Protein 3WMR (pdb70)

InterPro domains:
  IPR000073 Alpha/beta hydrolase fold-1 [PF00561] (31-284)
  IPR002410 Peptidase S33 [PR00793] (33-41)
  IPR002410 Peptidase S33 [PR00793] (60-71)
  IPR002410 Peptidase S33 [PR00793] (106-120)
  IPR005945 Proline-specific peptidase [PIRSF005539] (6-297)
  IPR005945 Proline-specific peptidase [TIGR01250] (9-295)
  IPR029058 Alpha/Beta hydrolase fold [G3DSA:3.40.50.1820] (4-298)
  IPR029058 Alpha/Beta hydrolase fold [SSF53474] (11-295)

Nearest PDB structures (foldseek):
  3wmr-assembly3_C  TM=1.002E+00  e=1.047E-63  Streptomyces halstedii
  7a6g-assembly1_A  TM=9.902E-01  e=7.491E-45  Pseudomonas syringae pv. tomato
  3nwo-assembly1_A  TM=9.352E-01  e=2.541E-40  Mycolicibacterium smegmatis MC2 155
  7pw1-assembly1_A  TM=6.176E-01  e=5.996E-13  synthetic construct
  4brz-assembly1_B  TM=6.156E-01  e=3.042E-12  Paracoccaceae

Solvent-accessible surface area: 34254 Å² total; per-residue (Å²): 131,47,77,47,122,25,50,12,59,26,71,158,37,105,0,45,31,22,5,7,29,98,32,140,70,76,50,8,5,0,0,2,0,1,2,10,2,4,7,0,16,25,13,0,32,35,2,25,42,0,39,149,36,39,0,1,0,0,0,0,4,3,2,1,1,14,41,5,42,75,14,92,179,81,40,121,137,43,4,53,25,94,26,0,9,62,0,0,62,29,0,4,92,89,25,51,5,37,69,52,4,0,0,0,0,1,14,7,0,0,2,0,0,0,14,8,2,12,135,128,41,114,7,11,27,0,0,0,0,0,0,0,5,0,2,16,105,40,8,43,125,20,2,62,116,10,43,66,115,6,54,105,100,18,58,106,26,0,116,136,27,22,83,68,212,53,29,136,46,128,108,3,68,108,6,9,44,28,0,6,51,89,19,4,0,101,67,77,120,51,26,154,30,19,33,22,9,52,98,64,28,157,110,16,57,21,0,12,65,24,1,9,0,54,4,25,2,32,0,93,11,66,15,108,91,52,39,4,54,144,28,0,63,64,0,92,14,8,0,2,0,0,0,0,112,61,3,0,0,6,56,42,0,0,115,14,0,57,95,63,5,34,10,21,23,87,57,31,4,90,105,0,0,9,1,0,4,26,25,28,78,137,117,5,34,95,7,0,30,102,2,0,73,26,1,28,137,66,76,46,139,20,55,12,69,25,76,158,31,123,0,26,32,23,6,9,33,89,33,138,65,63,61,1,5,0,0,2,0,1,2,13,0,4,7,0,16,24,12,0,35,34,2,23,34,1,33,147,31,35,1,1,0,0,0,1,3,3,1,0,2,13,45,5,40,75,15,89,132,66,42,112,130,47,4,51,25,98,28,1,18,62,0,0,63,32,0,4,99,89,24,49,4,36,68,42,3,0,0,0,0,1,12,9,0,0,2,0,0,0,19,10,2,13,155,122,43,114,6,10,37,0,0,0,0,0,0,0,4,0,2,14,107,40,6,42,125,18,2,63,47,7,44,57,17,5,48,99,100,20,58,127,31,0,112,112,11,26,82,63,218,54,33,150,50,129,89,3,65,96,8,9,66,18,0,6,48,64,15,4,0,93,73,77,126,52,23,165,29,16,36,22,9,48,98,57,28,155,100,16,56,19,1,12,65,30,1,9,0,53,3,25,3,37,0,97,11,66,14,105,91,51,36,1,55,124,20,0,64,64,1,112,24,32,3,0,0,0,0,0,24,28,3,0,0,4,5,32,0,0,72,13,0,55,89,71,5,94,29,44,57,78,41,31,6,81,106,0,0,9,1,0,4,31,19,21,68,104,109,6,43,90,4,0,30,72,4,0,57,14,22,50,151,45,78,42,141,25,48,14,60,26,76,157,33,108,0,32,31,27,4,10,30,94,28,132,69,63,68,3,8,0,0,2,0,1,1,9,1,3,7,0,15,23,12,0,34,34,2,36,36,0,38,148,30,37,0,2,0,0,0,1,4,2,1,0,1,16,40,5,41,71,12,90,123,61,48,116,138,54,4,52,25,102,24,1,17,61,0,0,39,29,0,4,100,90,21,50,6,40,69,48,3,0,0,0,0,2,14,7,0,0,2,0,0,0,26,2,2,14,145,126,38,115,8,12,86,0,0,0,0,0,0,1,5,0,1,14,110,37,10,60,124,20,3,61,115,10,40,66,54,5,55,104,98,22,58,100,26,0,118,129,26,21,86,68,209,50,32,128,46,130,109,3,64,122,7,10,44,26,0,7,48,75,19,4,0,84,65,81,116,40,25,156,27,17,36,24,8,46,94,61,28,149,111,16,55,21,1,8,64,31,1,8,0,51,3,23,2,34,3,88,7,60,15,112,85,53,39,4,55,143,26,0,62,69,2,112,23,46,2,0,0,0,0,2,42,18,5,0,0,5,60,43,0,0,116,14,0,57,90,67,5,99,72,46,72,81,37,44,5,72,98,0,0,8,1,0,4,25,24,25,63,125,122,5,41,89,4,0,30,81,4,0,65,82,22,89

Radius of gyration: 31.66 Å; Cα contacts (8 Å, |Δi|>4): 1907; chains: 3; bounding box: 51×86×92 Å

CATH classification: 3.40.50.1820

Structure (mmCIF, N/CA/C/O backbone):
data_3WMR
#
_entry.id   3WMR
#
_cell.length_a   52.870
_cell.length_b   72.620
_cell.length_c   75.450
_cell.angle_alpha   114.02
_cell.angle_beta   98.39
_cell.angle_gamma   98.50
#
_symmetry.space_group_name_H-M   'P 1'
#
loop_
_entity.id
_entity.type
_entity.pdbx_description
1 polymer 'Proline iminopeptidase'
2 non-polymer GLYCEROL
3 non-polymer 1-ETHOXY-2-(2-ETHOXYETHOXY)ETHANE
4 water water
#
loop_
_atom_site.group_PDB
_atom_site.id
_atom_site.type_symbol
_atom_site.label_atom_id
_atom_site.label_alt_id
_atom_site.label_comp_id
_atom_site.label_asym_id
_atom_site.label_entity_id
_atom_site.label_seq_id
_atom_site.pdbx_PDB_ins_code
_atom_site.Cartn_x
_atom_site.Cartn_y
_atom_site.Cartn_z
_atom_site.occupancy
_atom_site.B_iso_or_equiv
_atom_site.auth_seq_id
_atom_site.auth_comp_id
_atom_site.auth_asym_id
_atom_site.auth_atom_id
_atom_site.pdbx_PDB_model_num
ATOM 1 N N . PRO A 1 20 ? -31.923 42.636 -33.077 1.00 56.76 4 PRO A N 1
ATOM 2 C CA . PRO A 1 20 ? -32.188 43.042 -34.465 1.00 56.03 4 PRO A CA 1
ATOM 3 C C . PRO A 1 20 ? -31.077 43.957 -35.031 1.00 53.19 4 PRO A C 1
ATOM 4 O O . PRO A 1 20 ? -31.161 45.172 -34.886 1.00 51.34 4 PRO A O 1
ATOM 8 N N . PRO A 1 21 ? -30.052 43.374 -35.690 1.00 51.68 5 PRO A N 1
ATOM 9 C CA . PRO A 1 21 ? -28.771 44.040 -36.012 1.00 49.59 5 PRO A CA 1
ATOM 10 C C . PRO A 1 21 ? -28.715 44.985 -37.222 1.00 49.91 5 PRO A C 1
ATOM 11 O O . PRO A 1 21 ? -29.285 44.696 -38.270 1.00 52.13 5 PRO A O 1
ATOM 15 N N . SER A 1 22 ? -27.978 46.084 -37.079 1.00 47.74 6 SER A N 1
ATOM 16 C CA . SER A 1 22 ? -27.824 47.053 -38.152 1.00 47.61 6 SER A CA 1
ATOM 17 C C . SER A 1 22 ? -26.746 46.615 -39.145 1.00 47.88 6 SER A C 1
ATOM 18 O O . SER A 1 22 ? -26.673 47.149 -40.247 1.00 50.33 6 SER A O 1
ATOM 21 N N . ALA A 1 23 ? -25.915 45.653 -38.750 1.00 46.00 7 ALA A N 1
ATOM 22 C CA . ALA A 1 23 ? -24.890 45.087 -39.628 1.00 45.17 7 ALA A CA 1
ATOM 23 C C . ALA A 1 23 ? -24.330 43.787 -39.039 1.00 44.93 7 ALA A C 1
ATOM 24 O O . ALA A 1 23 ? -24.297 43.614 -37.820 1.00 40.85 7 ALA A O 1
ATOM 26 N N . LYS A 1 24 ? -23.913 42.870 -39.911 1.00 46.43 8 LYS A N 1
ATOM 27 C CA . LYS A 1 24 ? -23.279 41.623 -39.486 1.00 46.91 8 LYS A CA 1
ATOM 28 C C . LYS A 1 24 ? -22.446 41.027 -40.610 1.00 48.03 8 LYS A C 1
ATOM 29 O O . LYS A 1 24 ? -22.666 41.321 -41.779 1.00 51.03 8 LYS A O 1
ATOM 35 N N . GLY A 1 25 ? -21.502 40.170 -40.251 1.00 46.69 9 GLY A N 1
ATOM 36 C CA . GLY A 1 25 ? -20.616 39.555 -41.227 1.00 46.00 9 GLY A CA 1
ATOM 37 C C . GLY A 1 25 ? -19.358 39.077 -40.551 1.00 44.70 9 GLY A C 1
ATOM 38 O O . GLY A 1 25 ? -19.368 38.784 -39.352 1.00 42.90 9 GLY A O 1
ATOM 39 N N . THR A 1 26 ? -18.277 38.984 -41.318 1.00 44.45 10 THR A N 1
ATOM 40 C CA . THR A 1 26 ? -16.974 38.656 -40.758 1.00 43.92 10 THR A CA 1
ATOM 41 C C . THR A 1 26 ? -15.943 39.684 -41.170 1.00 43.91 10 THR A C 1
ATOM 42 O O . THR A 1 26 ? -16.144 40.438 -42.116 1.00 45.92 10 THR A O 1
ATOM 46 N N . VAL A 1 27 ? -14.836 39.703 -40.445 1.00 42.80 11 VAL A N 1
ATOM 47 C CA . VAL A 1 27 ? -13.674 40.481 -40.833 1.00 43.44 11 VAL A CA 1
ATOM 48 C C . VAL A 1 27 ? -12.490 39.517 -40.899 1.00 43.99 11 VAL A C 1
ATOM 49 O O . VAL A 1 27 ? -12.466 38.522 -40.172 1.00 44.97 11 VAL A O 1
ATOM 53 N N . PRO A 1 28 ? -11.519 39.781 -41.793 1.00 45.26 12 PRO A N 1
ATOM 54 C CA . PRO A 1 28 ? -10.360 38.890 -41.827 1.00 45.19 12 PRO A CA 1
ATOM 55 C C . PRO A 1 28 ? -9.501 39.095 -40.584 1.00 44.04 12 PRO A C 1
ATOM 56 O O . PRO A 1 28 ? -9.286 40.227 -40.157 1.00 42.75 12 PRO A O 1
ATOM 60 N N . PHE A 1 29 ? -9.072 37.992 -39.989 1.00 44.95 13 PHE A N 1
ATOM 61 C CA . PHE A 1 29 ? -8.123 38.002 -38.897 1.00 43.83 13 PHE A CA 1
ATOM 62 C C . PHE A 1 29 ? -6.991 37.114 -39.375 1.00 45.03 13 PHE A C 1
ATOM 63 O O . PHE A 1 29 ? -7.048 35.885 -39.246 1.00 44.97 13 PHE A O 1
ATOM 71 N N . GLY A 1 30 ? -5.982 37.751 -39.958 1.00 46.98 14 GLY A N 1
ATOM 72 C CA . GLY A 1 30 ? -4.935 37.049 -40.677 1.00 49.33 14 GLY A CA 1
ATOM 73 C C . GLY A 1 30 ? -5.547 36.015 -41.605 1.00 51.86 14 GLY A C 1
ATOM 74 O O . GLY A 1 30 ? -6.383 36.334 -42.453 1.00 52.07 14 GLY A O 1
ATOM 75 N N . GLN A 1 31 ? -5.153 34.766 -41.394 1.00 54.91 15 GLN A N 1
ATOM 76 C CA . GLN A 1 31 ? -5.586 33.635 -42.202 1.00 57.31 15 GLN A CA 1
ATOM 77 C C . GLN A 1 31 ? -7.058 33.232 -41.974 1.00 54.92 15 GLN A C 1
ATOM 78 O O . GLN A 1 31 ? -7.626 32.504 -42.785 1.00 54.01 15 GLN A O 1
ATOM 84 N N . TYR A 1 32 ? -7.671 33.699 -40.884 1.00 51.33 16 TYR A N 1
ATOM 85 C CA . TYR A 1 32 ? -9.010 33.230 -40.482 1.00 48.85 16 TYR A CA 1
ATOM 86 C C . TYR A 1 32 ? -10.028 34.363 -40.498 1.00 47.13 16 TYR A C 1
ATOM 87 O O . TYR A 1 32 ? -9.686 35.490 -40.843 1.00 47.59 16 TYR A O 1
ATOM 96 N N . ARG A 1 33 ? -11.271 34.051 -40.127 1.00 45.47 17 ARG A N 1
ATOM 97 C CA . ARG A 1 33 ? -12.371 35.019 -40.088 1.00 44.38 17 ARG A CA 1
ATOM 98 C C . ARG A 1 33 ? -12.930 35.168 -38.664 1.00 42.17 17 ARG A C 1
ATOM 99 O O . ARG A 1 33 ? -13.071 34.174 -37.943 1.00 41.27 17 ARG A O 1
ATOM 107 N N . THR A 1 34 ? -13.267 36.401 -38.281 1.00 40.34 18 THR A N 1
ATOM 108 C CA . THR A 1 34 ? -13.954 36.686 -37.014 1.00 38.89 18 THR A CA 1
ATOM 109 C C . THR A 1 34 ? -15.342 37.223 -37.317 1.00 38.44 18 THR A C 1
ATOM 110 O O . THR A 1 34 ? -15.468 38.222 -38.018 1.00 40.54 18 THR A O 1
ATOM 114 N N . TRP A 1 35 ? -16.371 36.584 -36.766 1.00 37.25 19 TRP A N 1
ATOM 115 C CA . TRP A 1 35 ? -17.763 36.980 -36.989 1.00 35.90 19 TRP A CA 1
ATOM 116 C C . TRP A 1 35 ? -18.236 38.002 -35.965 1.00 36.25 19 TRP A C 1
ATOM 117 O O . TRP A 1 35 ? -17.974 37.860 -34.764 1.00 34.96 19 TRP A O 1
ATOM 128 N N . TYR A 1 36 ? -18.979 39.001 -36.444 1.00 36.25 20 TYR A N 1
ATOM 129 C CA . TYR A 1 36 ? -19.467 40.106 -35.609 1.00 36.51 20 TYR A CA 1
ATOM 130 C C . TYR A 1 36 ? -20.889 40.515 -35.977 1.00 36.69 20 TYR A C 1
ATOM 131 O O . TYR A 1 36 ? -21.436 40.121 -37.009 1.00 38.60 20 TYR A O 1
ATOM 140 N N . ARG A 1 37 ? -21.454 41.367 -35.139 1.00 38.02 21 ARG A N 1
ATOM 141 C CA . ARG A 1 37 ? -22.771 41.948 -35.368 1.00 38.07 21 ARG A CA 1
ATOM 142 C C . ARG A 1 37 ? -22.857 43.294 -34.622 1.00 36.60 21 ARG A C 1
ATOM 143 O O . ARG A 1 37 ? -22.470 43.384 -33.448 1.00 35.55 21 ARG A O 1
ATOM 151 N N . VAL A 1 38 ? -23.358 44.328 -35.297 1.00 34.56 22 VAL A N 1
ATOM 152 C CA . VAL A 1 38 ? -23.599 45.629 -34.673 1.00 33.16 22 VAL A CA 1
ATOM 153 C C . VAL A 1 38 ? -25.095 45.860 -34.524 1.00 34.19 22 VAL A C 1
ATOM 154 O O . VAL A 1 38 ? -25.880 45.590 -35.453 1.00 34.64 22 VAL A O 1
ATOM 158 N N . THR A 1 39 ? -25.495 46.342 -33.353 1.00 33.09 23 THR A N 1
ATOM 159 C CA . THR A 1 39 ? -26.860 46.813 -33.146 1.00 33.95 23 THR A CA 1
ATOM 160 C C . THR A 1 39 ? -26.797 48.313 -32.886 1.00 36.16 23 THR A C 1
ATOM 161 O O . THR A 1 39 ? -25.943 48.779 -32.121 1.00 34.30 23 THR A O 1
ATOM 165 N N . GLY A 1 40 ? -27.680 49.062 -33.547 1.00 38.04 24 GLY A N 1
ATOM 166 C CA . GLY A 1 40 ? -27.656 50.528 -33.511 1.00 39.47 24 GLY A CA 1
ATOM 167 C C . GLY A 1 40 ? -26.665 51.097 -34.513 1.00 40.34 24 GLY A C 1
ATOM 168 O O . GLY A 1 40 ? -26.194 50.391 -35.404 1.00 40.34 24 GLY A O 1
ATOM 169 N N . ASP A 1 41 ? -26.335 52.375 -34.351 1.00 43.24 25 ASP A N 1
ATOM 170 C CA . ASP A 1 41 ? -25.523 53.108 -35.326 1.00 46.85 25 ASP A CA 1
ATOM 171 C C . ASP A 1 41 ? -24.137 53.424 -34.754 1.00 46.53 25 ASP A C 1
ATOM 172 O O . ASP A 1 41 ? -24.028 54.210 -33.822 1.00 46.39 25 ASP A O 1
ATOM 177 N N . LEU A 1 42 ? -23.092 52.822 -35.334 1.00 48.92 26 LEU A N 1
ATOM 178 C CA . LEU A 1 42 ? -21.713 52.899 -34.802 1.00 51.20 26 LEU A CA 1
ATOM 179 C C . LEU A 1 42 ? -21.217 54.316 -34.520 1.00 54.71 26 LEU A C 1
ATOM 180 O O . LEU A 1 42 ? -20.598 54.567 -33.473 1.00 59.55 26 LEU A O 1
ATOM 185 N N . HIS A 1 43 ? -21.459 55.228 -35.456 1.00 56.09 27 HIS A N 1
ATOM 186 C CA . HIS A 1 43 ? -20.936 56.587 -35.342 1.00 58.42 27 HIS A CA 1
ATOM 187 C C . HIS A 1 43 ? -22.043 57.625 -35.137 1.00 59.09 27 HIS A C 1
ATOM 188 O O . HIS A 1 43 ? -22.034 58.688 -35.743 1.00 59.70 27 HIS A O 1
ATOM 195 N N . SER A 1 44 ? -22.993 57.302 -34.265 1.00 60.60 28 SER A N 1
ATOM 196 C CA . SER A 1 44 ? -23.905 58.307 -33.726 1.00 59.64 28 SER A CA 1
ATOM 197 C C . SER A 1 44 ? -23.240 58.927 -32.497 1.00 54.99 28 SER A C 1
ATOM 198 O O . SER A 1 44 ? -22.046 58.733 -32.263 1.00 57.43 28 SER A O 1
ATOM 201 N N . GLY A 1 45 ? -24.004 59.657 -31.699 1.00 52.48 29 GLY A N 1
ATOM 202 C CA . GLY A 1 45 ? -23.447 60.384 -30.556 1.00 49.40 29 GLY A CA 1
ATOM 203 C C . GLY A 1 45 ? -22.667 59.611 -29.493 1.00 46.19 29 GLY A C 1
ATOM 204 O O . GLY A 1 45 ? -21.974 60.236 -28.687 1.00 48.41 29 GLY A O 1
ATOM 205 N N . LYS A 1 46 ? -22.764 58.277 -29.466 1.00 39.58 30 LYS A N 1
ATOM 206 C CA . LYS A 1 46 ? -22.149 57.495 -28.384 1.00 35.90 30 LYS A CA 1
ATOM 207 C C . LYS A 1 46 ? -21.191 56.410 -28.871 1.00 34.57 30 LYS A C 1
ATOM 208 O O . LYS A 1 46 ? -21.398 55.805 -29.928 1.00 34.88 30 LYS A O 1
ATOM 214 N N . PRO A 1 47 ? -20.138 56.148 -28.085 1.00 32.03 31 PRO A N 1
ATOM 215 C CA . PRO A 1 47 ? -19.175 55.143 -28.497 1.00 31.38 31 PRO A CA 1
ATOM 216 C C . PRO A 1 47 ? -19.724 53.716 -28.381 1.00 29.44 31 PRO A C 1
ATOM 217 O O . PRO A 1 47 ? -20.597 53.433 -27.541 1.00 28.59 31 PRO A O 1
ATOM 221 N N . PRO A 1 48 ? -19.240 52.818 -29.247 1.00 28.37 32 PRO A N 1
ATOM 222 C CA . PRO A 1 48 ? -19.705 51.443 -29.180 1.00 27.21 32 PRO A CA 1
ATOM 223 C C . PRO A 1 48 ? -19.366 50.751 -27.851 1.00 25.33 32 PRO A C 1
ATOM 224 O O . PRO A 1 48 ? -18.313 51.005 -27.279 1.00 24.31 32 PRO A O 1
ATOM 228 N N . VAL A 1 49 ? -20.284 49.927 -27.346 1.00 23.94 33 VAL A N 1
ATOM 229 C CA . VAL A 1 49 ? -19.964 48.985 -26.272 1.00 23.18 33 VAL A CA 1
ATOM 230 C C . VAL A 1 49 ? -19.646 47.621 -26.894 1.00 23.24 33 VAL A C 1
ATOM 231 O O . VAL A 1 49 ? -20.510 46.996 -27.506 1.00 23.22 33 VAL A O 1
ATOM 235 N N . VAL A 1 50 ? -18.381 47.197 -26.786 1.00 23.01 34 VAL A N 1
ATOM 236 C CA . VAL A 1 50 ? -17.906 45.957 -27.380 1.00 23.05 34 VAL A CA 1
ATOM 237 C C . VAL A 1 50 ? -17.973 44.877 -26.303 1.00 23.01 34 VAL A C 1
ATOM 238 O O . VAL A 1 50 ? -17.421 45.053 -25.206 1.00 21.59 34 VAL A O 1
ATOM 242 N N . LEU A 1 51 ? -18.671 43.781 -26.614 1.00 23.38 35 LEU A N 1
ATOM 243 C CA . LEU A 1 51 ? -18.968 42.723 -25.657 1.00 23.25 35 LEU A CA 1
ATOM 244 C C . LEU A 1 51 ? -18.060 41.522 -25.883 1.00 23.35 35 LEU A C 1
ATOM 245 O O . LEU A 1 51 ? -18.037 40.944 -26.984 1.00 23.08 35 LEU A O 1
ATOM 250 N N . LEU A 1 52 ? -17.291 41.172 -24.849 1.00 22.42 36 LEU A N 1
ATOM 251 C CA . LEU A 1 52 ? -16.448 39.985 -24.879 1.00 22.13 36 LEU A CA 1
ATOM 252 C C . LEU A 1 52 ? -17.156 38.846 -24.151 1.00 22.01 36 LEU A C 1
ATOM 253 O O . LEU A 1 52 ? -17.333 38.897 -22.924 1.00 21.46 36 LEU A O 1
ATOM 258 N N . HIS A 1 53 ? -17.537 37.809 -24.892 1.00 22.61 37 HIS A N 1
ATOM 259 C CA . HIS A 1 53 ? -18.165 36.629 -24.274 1.00 22.46 37 HIS A CA 1
ATOM 260 C C . HIS A 1 53 ? -17.172 35.773 -23.478 1.00 21.99 37 HIS A C 1
ATOM 261 O O . HIS A 1 53 ? -15.931 35.911 -23.605 1.00 21.29 37 HIS A O 1
ATOM 268 N N . GLY A 1 54 ? -17.738 34.881 -22.671 1.00 21.49 38 GLY A N 1
ATOM 269 C CA . GLY A 1 54 ? -16.983 34.000 -21.781 1.00 21.38 38 GLY A CA 1
ATOM 270 C C . GLY A 1 54 ? -16.488 32.714 -22.415 1.00 21.15 38 GLY A C 1
ATOM 271 O O . GLY A 1 54 ? -16.334 32.631 -23.639 1.00 20.75 38 GLY A O 1
ATOM 272 N N . GLY A 1 55 ? -16.286 31.704 -21.569 1.00 21.77 39 GLY A N 1
ATOM 273 C CA . GLY A 1 55 ? -15.631 30.450 -21.956 1.00 22.58 39 GLY A CA 1
ATOM 274 C C . GLY A 1 55 ? -14.212 30.360 -21.384 1.00 22.60 39 GLY A C 1
ATOM 275 O O . GLY A 1 55 ? -14.042 30.074 -20.197 1.00 22.80 39 GLY A O 1
ATOM 276 N N . PRO A 1 56 ? -13.171 30.549 -22.217 1.00 24.02 40 PRO A N 1
ATOM 277 C CA . PRO A 1 56 ? -13.167 30.763 -23.667 1.00 24.74 40 PRO A CA 1
ATOM 278 C C . PRO A 1 56 ? -13.964 29.676 -24.399 1.00 25.73 40 PRO A C 1
ATOM 279 O O . PRO A 1 56 ? -14.172 28.594 -23.844 1.00 25.98 40 PRO A O 1
ATOM 283 N N . GLY A 1 57 ? -14.394 29.968 -25.626 1.00 26.01 41 GLY A N 1
ATOM 284 C CA . GLY A 1 57 ? -15.038 28.965 -26.468 1.00 26.93 41 GLY A CA 1
ATOM 285 C C . GLY A 1 57 ? -16.551 28.982 -26.378 1.00 27.02 41 GLY A C 1
ATOM 286 O O . GLY A 1 57 ? -17.214 28.067 -26.864 1.00 27.16 41 GLY A O 1
ATOM 287 N N . SER A 1 58 ? -17.091 30.028 -25.764 1.00 26.26 42 SER A N 1
ATOM 288 C CA . SER A 1 58 ? -18.522 30.232 -25.724 1.00 27.48 42 SER A CA 1
ATOM 289 C C . SER A 1 58 ? -18.897 31.038 -26.986 1.00 27.32 42 SER A C 1
ATOM 290 O O . SER A 1 58 ? -18.117 31.087 -27.944 1.00 28.05 42 SER A O 1
ATOM 293 N N . THR A 1 59 ? -20.086 31.629 -27.023 1.00 26.22 43 THR A N 1
ATOM 294 C CA . THR A 1 59 ? -20.470 32.463 -28.145 1.00 25.42 43 THR A CA 1
ATOM 295 C C . THR A 1 59 ? -21.193 33.700 -27.634 1.00 24.61 43 THR A C 1
ATOM 296 O O . THR A 1 59 ? -21.523 33.793 -26.452 1.00 23.48 43 THR A O 1
ATOM 300 N N . HIS A 1 60 ? -21.432 34.644 -28.534 1.00 25.66 44 HIS A N 1
ATOM 301 C CA . HIS A 1 60 ? -22.099 35.907 -28.196 1.00 26.87 44 HIS A CA 1
ATOM 302 C C . HIS A 1 60 ? -23.565 35.740 -27.827 1.00 27.03 44 HIS A C 1
ATOM 303 O O . HIS A 1 60 ? -24.165 36.647 -27.248 1.00 25.84 44 HIS A O 1
ATOM 310 N N . ASP A 1 61 ? -24.143 34.598 -28.193 1.00 28.12 45 ASP A N 1
ATOM 311 C CA . ASP A 1 61 ? -25.611 34.430 -28.220 1.00 28.93 45 ASP A CA 1
ATOM 312 C C . ASP A 1 61 ? -26.285 34.713 -26.888 1.00 27.88 45 ASP A C 1
ATOM 313 O O . ASP A 1 61 ? -27.279 35.426 -26.839 1.00 29.48 45 ASP A O 1
ATOM 318 N N . TYR A 1 62 ? -25.747 34.157 -25.808 1.00 27.36 46 TYR A N 1
ATOM 319 C CA . TYR A 1 62 ? -26.296 34.387 -24.453 1.00 27.44 46 TYR A CA 1
ATOM 320 C C . TYR A 1 62 ? -26.214 35.849 -23.979 1.00 26.64 46 TYR A C 1
ATOM 321 O O . TYR A 1 62 ? -26.827 36.204 -22.977 1.00 26.90 46 TYR A O 1
ATOM 330 N N . LEU A 1 63 ? -25.453 36.689 -24.688 1.00 26.56 47 LEU A N 1
ATOM 331 C CA . LEU A 1 63 ? -25.360 38.116 -24.363 1.00 26.60 47 LEU A CA 1
ATOM 332 C C . LEU A 1 63 ? -26.333 38.982 -25.164 1.00 28.14 47 LEU A C 1
ATOM 333 O O . LEU A 1 63 ? -26.277 40.211 -25.056 1.00 28.70 47 LEU A O 1
ATOM 338 N N . LEU A 1 64 ? -27.232 38.366 -25.946 1.00 27.59 48 LEU A N 1
ATOM 339 C CA . LEU A 1 64 ? -28.065 39.121 -26.909 1.00 28.52 48 LEU A CA 1
ATOM 340 C C . LEU A 1 64 ? -29.050 40.083 -26.245 1.00 26.95 48 LEU A C 1
ATOM 341 O O . LEU A 1 64 ? -29.393 41.089 -26.823 1.00 27.80 48 LEU A O 1
ATOM 346 N N . ALA A 1 65 ? -29.444 39.796 -25.017 1.00 26.98 49 ALA A N 1
ATOM 347 C CA . ALA A 1 65 ? -30.220 40.728 -24.189 1.00 27.10 49 ALA A CA 1
ATOM 348 C C . ALA A 1 65 ? -29.666 42.147 -24.134 1.00 27.34 49 ALA A C 1
ATOM 349 O O . ALA A 1 65 ? -30.413 43.117 -24.015 1.00 28.38 49 ALA A O 1
ATOM 351 N N . MET A 1 66 ? -28.350 42.273 -24.223 1.00 26.75 50 MET A N 1
ATOM 352 C CA . MET A 1 66 ? -27.695 43.565 -24.093 1.00 26.75 50 MET A CA 1
ATOM 353 C C . MET A 1 66 ? -27.874 44.517 -25.282 1.00 27.15 50 MET A C 1
ATOM 354 O O . MET A 1 66 ? -27.370 45.645 -25.259 1.00 26.66 50 MET A O 1
ATOM 359 N N . THR A 1 67 ? -28.582 44.077 -26.323 1.00 28.24 51 THR A N 1
ATOM 360 C CA . THR A 1 67 ? -29.093 45.008 -27.341 1.00 28.63 51 THR A CA 1
ATOM 361 C C . THR A 1 67 ? -30.038 46.046 -26.726 1.00 28.38 51 THR A C 1
ATOM 362 O O . THR A 1 67 ? -30.301 47.062 -27.340 1.00 29.50 51 THR A O 1
ATOM 366 N N . SER A 1 68 ? -30.547 45.797 -25.521 1.00 28.54 52 SER A N 1
ATOM 367 C CA . SER A 1 68 ? -31.356 46.793 -24.824 1.00 28.20 52 SER A CA 1
ATOM 368 C C . SER A 1 68 ? -30.632 48.126 -24.678 1.00 27.84 52 SER A C 1
ATOM 369 O O . SER A 1 68 ? -31.249 49.177 -24.734 1.00 27.49 52 SER A O 1
ATOM 372 N N . LEU A 1 69 ? -29.315 48.098 -24.487 1.00 26.89 53 LEU A N 1
ATOM 373 C CA . LEU A 1 69 ? -28.563 49.341 -24.354 1.00 26.70 53 LEU A CA 1
ATOM 374 C C . LEU A 1 69 ? -28.716 50.322 -25.525 1.00 27.27 53 LEU A C 1
ATOM 375 O O . LEU A 1 69 ? -28.592 51.534 -25.320 1.00 26.43 53 LEU A O 1
ATOM 380 N N . THR A 1 70 ? -28.997 49.815 -26.735 1.00 29.01 54 THR A N 1
ATOM 381 C CA . THR A 1 70 ? -29.216 50.687 -27.902 1.00 30.95 54 THR A CA 1
ATOM 382 C C . THR A 1 70 ? -30.466 51.561 -27.718 1.00 32.60 54 THR A C 1
ATOM 383 O O . THR A 1 70 ? -30.603 52.594 -28.354 1.00 32.67 54 THR A O 1
ATOM 387 N N . GLU A 1 71 ? -31.338 51.164 -26.808 1.00 35.11 55 GLU A N 1
ATOM 388 C CA . GLU A 1 71 ? -32.542 51.929 -26.480 1.00 39.09 55 GLU A CA 1
ATOM 389 C C . GLU A 1 71 ? -32.161 53.315 -25.937 1.00 38.33 55 GLU A C 1
ATOM 390 O O . GLU A 1 71 ? -32.899 54.289 -26.128 1.00 38.70 55 GLU A O 1
ATOM 396 N N . ALA A 1 72 ? -30.991 53.397 -25.296 1.00 36.41 56 ALA A N 1
ATOM 397 C CA . ALA A 1 72 ? -30.485 54.648 -24.721 1.00 34.54 56 ALA A CA 1
ATOM 398 C C . ALA A 1 72 ? -29.363 55.264 -25.555 1.00 32.57 56 ALA A C 1
ATOM 399 O O . ALA A 1 72 ? -28.620 56.120 -25.065 1.00 33.66 56 ALA A O 1
ATOM 401 N N . GLY A 1 73 ? -29.248 54.840 -26.811 1.00 30.66 57 GLY A N 1
ATOM 402 C CA . GLY A 1 73 ? -28.288 55.421 -27.751 1.00 30.51 57 GLY A CA 1
ATOM 403 C C . GLY A 1 73 ? -26.929 54.732 -27.877 1.00 28.72 57 GLY A C 1
ATOM 404 O O . GLY A 1 73 ? -26.093 55.167 -28.659 1.00 29.92 57 GLY A O 1
ATOM 405 N N . TRP A 1 74 ? -26.702 53.662 -27.130 1.00 27.84 58 TRP A N 1
ATOM 406 C CA . TRP A 1 74 ? -25.407 52.971 -27.165 1.00 27.21 58 TRP A CA 1
ATOM 407 C C . TRP A 1 74 ? -25.367 51.934 -28.280 1.00 27.45 58 TRP A C 1
ATOM 408 O O . TRP A 1 74 ? -26.162 50.988 -28.259 1.00 28.10 58 TRP A O 1
ATOM 419 N N . PRO A 1 75 ? -24.448 52.103 -29.253 1.00 27.11 59 PRO A N 1
ATOM 420 C CA . PRO A 1 75 ? -24.173 51.014 -30.186 1.00 27.28 59 PRO A CA 1
ATOM 421 C C . PRO A 1 75 ? -23.590 49.819 -29.455 1.00 27.53 59 PRO A C 1
ATOM 422 O O . PRO A 1 75 ? -22.774 49.989 -28.532 1.00 26.36 59 PRO A O 1
ATOM 426 N N . VAL A 1 76 ? -24.009 48.619 -29.852 1.00 28.08 60 VAL A N 1
ATOM 427 C CA . VAL A 1 76 ? -23.555 47.404 -29.209 1.00 27.76 60 VAL A CA 1
ATOM 428 C C . VAL A 1 76 ? -22.961 46.434 -30.242 1.00 28.15 60 VAL A C 1
ATOM 429 O O . VAL A 1 76 ? -23.618 46.099 -31.243 1.00 29.32 60 VAL A O 1
ATOM 433 N N . VAL A 1 77 ? -21.720 46.005 -29.992 1.00 26.77 61 VAL A N 1
ATOM 434 C CA . VAL A 1 77 ? -21.009 45.078 -30.855 1.00 26.68 61 VAL A CA 1
ATOM 435 C C . VAL A 1 77 ? -20.887 43.716 -30.183 1.00 27.26 61 VAL A C 1
ATOM 436 O O . VAL A 1 77 ? -20.148 43.566 -29.188 1.00 25.10 61 VAL A O 1
ATOM 440 N N . HIS A 1 78 ? -21.654 42.740 -30.695 1.00 26.33 62 HIS A N 1
ATOM 441 C CA . HIS A 1 78 ? -21.476 41.334 -30.322 1.00 26.95 62 HIS A CA 1
ATOM 442 C C . HIS A 1 78 ? -20.501 40.700 -31.293 1.00 27.06 62 HIS A C 1
ATOM 443 O O . HIS A 1 78 ? -20.499 41.048 -32.471 1.00 27.64 62 HIS A O 1
ATOM 450 N N . TYR A 1 79 ? -19.668 39.784 -30.806 1.00 26.95 63 TYR A N 1
ATOM 451 C CA . TYR A 1 79 ? -18.863 38.955 -31.705 1.00 28.06 63 TYR A CA 1
ATOM 452 C C . TYR A 1 79 ? -18.508 37.576 -31.139 1.00 28.23 63 TYR A C 1
ATOM 453 O O . TYR A 1 79 ? -18.496 37.368 -29.933 1.00 27.55 63 TYR A O 1
ATOM 462 N N . ASP A 1 80 ? -18.239 36.639 -32.044 1.00 29.20 64 ASP A N 1
ATOM 463 C CA . ASP A 1 80 ? -17.808 35.295 -31.683 1.00 29.60 64 ASP A CA 1
ATOM 464 C C . ASP A 1 80 ? -16.316 35.234 -31.824 1.00 29.54 64 ASP A C 1
ATOM 465 O O . ASP A 1 80 ? -15.777 35.495 -32.890 1.00 31.35 64 ASP A O 1
ATOM 470 N N . GLN A 1 81 ? -15.649 34.894 -30.737 1.00 29.36 65 GLN A N 1
ATOM 471 C CA . GLN A 1 81 ? -14.211 34.691 -30.738 1.00 30.00 65 GLN A CA 1
ATOM 472 C C . GLN A 1 81 ? -13.795 33.502 -31.615 1.00 31.03 65 GLN A C 1
ATOM 473 O O . GLN A 1 81 ? -14.585 32.602 -31.893 1.00 31.57 65 GLN A O 1
ATOM 479 N N . LEU A 1 82 ? -12.548 33.519 -32.064 1.00 33.68 66 LEU A N 1
ATOM 480 C CA . LEU A 1 82 ? -12.058 32.493 -32.988 1.00 35.04 66 LEU A CA 1
ATOM 481 C C . LEU A 1 82 ? -12.187 31.120 -32.365 1.00 34.49 66 LEU A C 1
ATOM 482 O O . LEU A 1 82 ? -11.831 30.931 -31.210 1.00 33.58 66 LEU A O 1
ATOM 487 N N . GLY A 1 83 ? -12.679 30.167 -33.151 1.00 35.50 67 GLY A N 1
ATOM 488 C CA . GLY A 1 83 ? -12.787 28.777 -32.726 1.00 34.82 67 GLY A CA 1
ATOM 489 C C . GLY A 1 83 ? -14.220 28.309 -32.562 1.00 34.27 67 GLY A C 1
ATOM 490 O O . GLY A 1 83 ? -14.477 27.100 -32.550 1.00 35.38 67 GLY A O 1
ATOM 491 N N . ASN A 1 84 ? -15.161 29.239 -32.427 1.00 32.97 68 ASN A N 1
ATOM 492 C CA . ASN A 1 84 ? -16.571 28.851 -32.286 1.00 32.66 68 ASN A CA 1
ATOM 493 C C . ASN A 1 84 ? -17.551 29.853 -32.887 1.00 32.95 68 ASN A C 1
ATOM 494 O O . ASN A 1 84 ? -17.166 30.944 -33.299 1.00 32.90 68 ASN A O 1
ATOM 499 N N . GLY A 1 85 ? -18.822 29.464 -32.947 1.00 33.82 69 GLY A N 1
ATOM 500 C CA . GLY A 1 85 ? -19.856 30.308 -33.527 1.00 34.90 69 GLY A CA 1
ATOM 501 C C . GLY A 1 85 ? -19.590 30.610 -34.994 1.00 36.05 69 GLY A C 1
ATOM 502 O O . GLY A 1 85 ? -19.179 29.727 -35.757 1.00 36.30 69 GLY A O 1
ATOM 503 N N . GLY A 1 86 ? -19.798 31.867 -35.379 1.00 35.95 70 GLY A N 1
ATOM 504 C CA . GLY A 1 86 ? -19.698 32.282 -36.772 1.00 37.06 70 GLY A CA 1
ATOM 505 C C . GLY A 1 86 ? -18.278 32.480 -37.254 1.00 38.04 70 GLY A C 1
ATOM 506 O O . GLY A 1 86 ? -18.063 32.725 -38.438 1.00 39.20 70 GLY A O 1
ATOM 507 N N . SER A 1 87 ? -17.306 32.393 -36.347 1.00 37.61 71 SER A N 1
ATOM 508 C CA . SER A 1 87 ? -15.897 32.556 -36.709 1.00 38.52 71 SER A CA 1
ATOM 509 C C . SER A 1 87 ? -15.324 31.237 -37.219 1.00 40.03 71 SER A C 1
ATOM 510 O O . SER A 1 87 ? -16.004 30.222 -37.199 1.00 40.22 71 SER A O 1
ATOM 513 N N . THR A 1 88 ? -14.077 31.259 -37.687 1.00 42.20 72 THR A N 1
ATOM 514 C CA . THR A 1 88 ? -13.429 30.053 -38.201 1.00 42.95 72 THR A CA 1
ATOM 515 C C . THR A 1 88 ? -13.302 29.001 -37.088 1.00 42.99 72 THR A C 1
ATOM 516 O O . THR A 1 88 ? -12.816 29.298 -35.995 1.00 41.77 72 THR A O 1
ATOM 520 N N . HIS A 1 89 ? -13.764 27.784 -37.373 1.00 43.72 73 HIS A N 1
ATOM 521 C CA . HIS A 1 89 ? -13.561 26.637 -36.488 1.00 42.94 73 HIS A CA 1
ATOM 522 C C . HIS A 1 89 ? -12.250 25.971 -36.844 1.00 44.56 73 HIS A C 1
ATOM 523 O O . HIS A 1 89 ? -11.932 25.823 -38.016 1.00 45.07 73 HIS A O 1
ATOM 530 N N . LEU A 1 90 ? -11.479 25.603 -35.827 1.00 44.90 74 LEU A N 1
ATOM 531 C CA . LEU A 1 90 ? -10.204 24.930 -36.022 1.00 47.11 74 LEU A CA 1
ATOM 532 C C . LEU A 1 90 ? -10.137 23.702 -35.109 1.00 47.12 74 LEU A C 1
ATOM 533 O O . LEU A 1 90 ? -9.332 23.662 -34.177 1.00 45.03 74 LEU A O 1
ATOM 538 N N . PRO A 1 91 ? -10.978 22.685 -35.384 1.00 49.01 75 PRO A N 1
ATOM 539 C CA . PRO A 1 91 ? -11.031 21.489 -34.532 1.00 49.45 75 PRO A CA 1
ATOM 540 C C . PRO A 1 91 ? -9.678 20.812 -34.319 1.00 50.74 75 PRO A C 1
ATOM 541 O O . PRO A 1 91 ? -9.461 20.225 -33.267 1.00 49.55 75 PRO A O 1
ATOM 545 N N . GLU A 1 92 ? -8.785 20.894 -35.304 1.00 54.32 76 GLU A N 1
ATOM 546 C CA . GLU A 1 92 ? -7.501 20.196 -35.232 1.00 57.46 76 GLU A CA 1
ATOM 547 C C . GLU A 1 92 ? -6.343 21.089 -34.746 1.00 57.83 76 GLU A C 1
ATOM 548 O O . GLU A 1 92 ? -5.175 20.723 -34.879 1.00 56.92 76 GLU A O 1
ATOM 554 N N . LYS A 1 93 ? -6.664 22.249 -34.174 1.00 55.15 77 LYS A N 1
ATOM 555 C CA . LYS A 1 93 ? -5.666 23.028 -33.442 1.00 54.25 77 LYS A CA 1
ATOM 556 C C . LYS A 1 93 ? -5.723 22.637 -31.968 1.00 52.71 77 LYS A C 1
ATOM 557 O O . LYS A 1 93 ? -6.807 22.466 -31.405 1.00 50.99 77 LYS A O 1
ATOM 563 N N . GLY A 1 94 ? -4.548 22.511 -31.355 1.00 53.10 78 GLY A N 1
ATOM 564 C CA . GLY A 1 94 ? -4.423 22.018 -29.987 1.00 52.59 78 GLY A CA 1
ATOM 565 C C . GLY A 1 94 ? -4.006 23.061 -28.967 1.00 51.92 78 GLY A C 1
ATOM 566 O O . GLY A 1 94 ? -4.058 24.263 -29.223 1.00 51.94 78 GLY A O 1
ATOM 567 N N . GLU A 1 95 ? -3.569 22.571 -27.812 1.00 51.13 79 GLU A N 1
ATOM 568 C CA . GLU A 1 95 ? -3.329 23.391 -26.625 1.00 51.33 79 GLU A CA 1
ATOM 569 C C . GLU A 1 95 ? -2.439 24.606 -26.846 1.00 51.74 79 GLU A C 1
ATOM 570 O O . GLU A 1 95 ? -2.729 25.683 -26.320 1.00 51.74 79 GLU A O 1
ATOM 576 N N . ASP A 1 96 ? -1.351 24.444 -27.599 1.00 50.74 80 ASP A N 1
ATOM 577 C CA . ASP A 1 96 ? -0.393 25.544 -27.749 1.00 51.04 80 ASP A CA 1
ATOM 578 C C . ASP A 1 96 ? -0.830 26.611 -28.766 1.00 48.49 80 ASP A C 1
ATOM 579 O O . ASP A 1 96 ? -0.192 27.662 -28.862 1.00 48.83 80 ASP A O 1
ATOM 584 N N . PHE A 1 97 ? -1.908 26.340 -29.507 1.00 44.47 81 PHE A N 1
ATOM 585 C CA . PHE A 1 97 ? -2.515 27.323 -30.412 1.00 43.04 81 PHE A CA 1
ATOM 586 C C . PHE A 1 97 ? -3.533 28.227 -29.710 1.00 40.54 81 PHE A C 1
ATOM 587 O O . PHE A 1 97 ? -3.691 29.385 -30.092 1.00 39.42 81 PHE A O 1
ATOM 595 N N . TRP A 1 98 ? -4.230 27.689 -28.711 1.00 37.39 82 TRP A N 1
ATOM 596 C CA . TRP A 1 98 ? -5.299 28.419 -28.042 1.00 36.43 82 TRP A CA 1
ATOM 597 C C . TRP A 1 98 ? -4.743 29.178 -26.846 1.00 34.88 82 TRP A C 1
ATOM 598 O O . TRP A 1 98 ? -4.692 28.665 -25.724 1.00 35.68 82 TRP A O 1
ATOM 609 N N . THR A 1 99 ? -4.331 30.412 -27.100 1.00 32.64 83 THR A N 1
ATOM 610 C CA . THR A 1 99 ? -3.666 31.223 -26.106 1.00 32.09 83 THR A CA 1
ATOM 611 C C . THR A 1 99 ? -4.441 32.504 -25.861 1.00 29.94 83 THR A C 1
ATOM 612 O O . THR A 1 99 ? -5.272 32.909 -26.675 1.00 29.95 83 THR A O 1
ATOM 616 N N . VAL A 1 100 ? -4.156 33.128 -24.729 1.00 28.23 84 VAL A N 1
ATOM 617 C CA . VAL A 1 100 ? -4.676 34.444 -24.433 1.00 27.60 84 VAL A CA 1
ATOM 618 C C . VAL A 1 100 ? -4.202 35.456 -25.494 1.00 28.21 84 VAL A C 1
ATOM 619 O O . VAL A 1 100 ? -4.966 36.316 -25.914 1.00 26.14 84 VAL A O 1
ATOM 623 N N . GLN A 1 101 ? -2.940 35.358 -25.923 1.00 29.40 85 GLN A N 1
ATOM 624 C CA . GLN A 1 101 ? -2.401 36.283 -26.928 1.00 31.18 85 GLN A CA 1
ATOM 625 C C . GLN A 1 101 ? -3.211 36.243 -28.217 1.00 30.51 85 GLN A C 1
ATOM 626 O O . GLN A 1 101 ? -3.480 37.273 -28.825 1.00 30.42 85 GLN A O 1
ATOM 632 N N . LEU A 1 102 ? -3.600 35.044 -28.629 1.00 31.02 86 LEU A N 1
ATOM 633 C CA . LEU A 1 102 ? -4.437 34.869 -29.805 1.00 31.55 86 LEU A CA 1
ATOM 634 C C . LEU A 1 102 ? -5.693 35.740 -29.730 1.00 30.97 86 LEU A C 1
ATOM 635 O O . LEU A 1 102 ? -6.019 36.467 -30.679 1.00 31.11 86 LEU A O 1
ATOM 640 N N . PHE A 1 103 ? -6.396 35.653 -28.604 1.00 29.35 87 PHE A N 1
ATOM 641 C CA . PHE A 1 103 ? -7.671 36.340 -28.457 1.00 28.38 87 PHE A CA 1
ATOM 642 C C . PHE A 1 103 ? -7.506 37.828 -28.245 1.00 28.75 87 PHE A C 1
ATOM 643 O O . PHE A 1 103 ? -8.389 38.590 -28.636 1.00 29.32 87 PHE A O 1
ATOM 651 N N . GLU A 1 104 ? -6.401 38.249 -27.625 1.00 29.68 88 GLU A N 1
ATOM 652 C CA . GLU A 1 104 ? -6.055 39.681 -27.556 1.00 30.59 88 GLU A CA 1
ATOM 653 C C . GLU A 1 104 ? -5.847 40.258 -28.949 1.00 29.66 88 GLU A C 1
ATOM 654 O O . GLU A 1 104 ? -6.287 41.362 -29.247 1.00 27.68 88 GLU A O 1
ATOM 660 N N . ASP A 1 105 ? -5.120 39.503 -29.775 1.00 30.56 89 ASP A N 1
ATOM 661 C CA . ASP A 1 105 ? -4.798 39.913 -31.134 1.00 31.45 89 ASP A CA 1
ATOM 662 C C . ASP A 1 105 ? -6.062 39.989 -31.969 1.00 31.04 89 ASP A C 1
ATOM 663 O O . ASP A 1 105 ? -6.194 40.888 -32.785 1.00 31.91 89 ASP A O 1
ATOM 668 N N . GLU A 1 106 ? -6.981 39.046 -31.760 1.00 30.78 90 GLU A N 1
ATOM 669 C CA . GLU A 1 106 ? -8.277 39.055 -32.434 1.00 31.03 90 GLU A CA 1
ATOM 670 C C . GLU A 1 106 ? -9.131 40.270 -32.049 1.00 30.51 90 GLU A C 1
ATOM 671 O O . GLU A 1 106 ? -9.749 40.895 -32.907 1.00 31.92 90 GLU A O 1
ATOM 677 N N . LEU A 1 107 ? -9.196 40.588 -30.763 1.00 29.13 91 LEU A N 1
ATOM 678 C CA . LEU A 1 107 ? -9.962 41.751 -30.328 1.00 28.53 91 LEU A CA 1
ATOM 679 C C . LEU A 1 107 ? -9.377 43.033 -30.937 1.00 28.52 91 LEU A C 1
ATOM 680 O O . LEU A 1 107 ? -10.120 43.847 -31.481 1.00 28.09 91 LEU A O 1
ATOM 685 N N . ASP A 1 108 ? -8.056 43.208 -30.847 1.00 30.53 92 ASP A N 1
ATOM 686 C CA . ASP A 1 108 ? -7.386 44.365 -31.468 1.00 31.02 92 ASP A CA 1
ATOM 687 C C . ASP A 1 108 ? -7.702 44.426 -32.964 1.00 32.21 92 ASP A C 1
ATOM 688 O O . ASP A 1 108 ? -8.081 45.475 -33.477 1.00 30.67 92 ASP A O 1
ATOM 693 N N . ASN A 1 109 ? -7.557 43.294 -33.652 1.00 34.02 93 ASN A N 1
ATOM 694 C CA . ASN A 1 109 ? -7.863 43.230 -35.080 1.00 35.23 93 ASN A CA 1
ATOM 695 C C . ASN A 1 109 ? -9.301 43.657 -35.343 1.00 35.42 93 ASN A C 1
ATOM 696 O O . ASN A 1 109 ? -9.555 44.429 -36.269 1.00 36.12 93 ASN A O 1
ATOM 701 N N . LEU A 1 110 ? -10.235 43.188 -34.517 1.00 34.34 94 LEU A N 1
ATOM 702 C CA . LEU A 1 110 ? -11.656 43.498 -34.719 1.00 33.91 94 LEU A CA 1
ATOM 703 C C . LEU A 1 110 ? -11.978 44.988 -34.544 1.00 32.10 94 LEU A C 1
ATOM 704 O O . LEU A 1 110 ? -12.717 45.574 -35.337 1.00 31.83 94 LEU A O 1
ATOM 709 N N . LEU A 1 111 ? -11.438 45.593 -33.498 1.00 31.02 95 LEU A N 1
ATOM 710 C CA . LEU A 1 111 ? -11.620 47.021 -33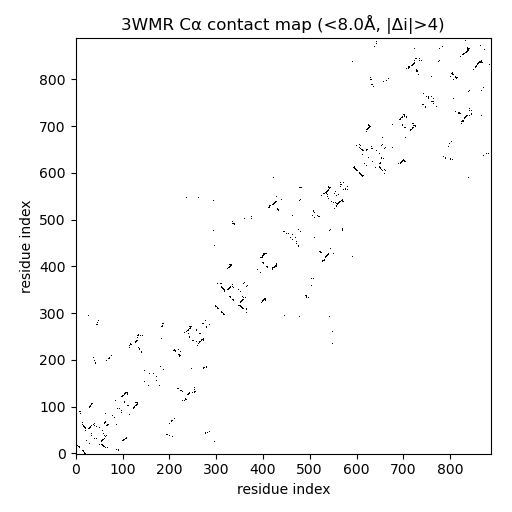.277 1.00 30.32 95 LEU A CA 1
ATOM 711 C C . LEU A 1 111 ? -11.080 47.812 -34.475 1.00 32.00 95 LEU A C 1
ATOM 712 O O . LEU A 1 111 ? -11.688 48.791 -34.904 1.00 31.53 95 LEU A O 1
ATOM 717 N N . ASN A 1 112 ? -9.949 47.367 -35.019 1.00 34.84 96 ASN A N 1
ATOM 718 C CA . ASN A 1 112 ? -9.341 48.008 -36.187 1.00 37.05 96 ASN A CA 1
ATOM 719 C C . ASN A 1 112 ? -10.200 47.852 -37.435 1.00 37.35 96 ASN A C 1
ATOM 720 O O . ASN A 1 112 ? -10.503 48.845 -38.094 1.00 37.95 96 ASN A O 1
ATOM 725 N N . GLN A 1 113 ? -10.608 46.617 -37.740 1.00 37.25 97 GLN A N 1
ATOM 726 C CA . GLN A 1 113 ? -11.384 46.320 -38.958 1.00 38.48 97 GLN A CA 1
ATOM 727 C C . GLN A 1 113 ? -12.733 47.046 -38.968 1.00 38.27 97 GLN A C 1
ATOM 728 O O . GLN A 1 113 ? -13.186 47.512 -40.009 1.00 40.72 97 GLN A O 1
ATOM 734 N N . LEU A 1 114 ? -13.370 47.156 -37.811 1.00 36.59 98 LEU A N 1
ATOM 735 C CA . LEU A 1 114 ? -14.632 47.904 -37.708 1.00 36.19 98 LEU A CA 1
ATOM 736 C C . LEU A 1 114 ? -14.435 49.428 -37.602 1.00 34.75 98 LEU A C 1
ATOM 737 O O . LEU A 1 114 ? -15.410 50.158 -37.562 1.00 34.99 98 LEU A O 1
ATOM 742 N N . GLY A 1 115 ? -13.193 49.905 -37.533 1.00 33.98 99 GLY A N 1
ATOM 743 C CA . GLY A 1 115 ? -12.939 51.353 -37.441 1.00 34.10 99 GLY A CA 1
ATOM 744 C C . GLY A 1 115 ? -13.423 52.004 -36.150 1.00 32.49 99 GLY A C 1
ATOM 745 O O . GLY A 1 115 ? -13.867 53.151 -36.145 1.00 32.49 99 GLY A O 1
ATOM 746 N N . ILE A 1 116 ? -13.336 51.274 -35.047 1.00 30.80 100 ILE A N 1
ATOM 747 C CA . ILE A 1 116 ? -13.743 51.806 -33.747 1.00 30.03 100 ILE A CA 1
ATOM 748 C C . ILE A 1 116 ? -12.605 51.824 -32.729 1.00 28.46 100 ILE A C 1
ATOM 749 O O . ILE A 1 116 ? -12.835 52.090 -31.571 1.00 28.13 100 ILE A O 1
ATOM 754 N N . ALA A 1 117 ? -11.377 51.548 -33.161 1.00 30.09 101 ALA A N 1
ATOM 755 C CA . ALA A 1 117 ? -10.244 51.514 -32.235 1.00 30.62 101 ALA A CA 1
ATOM 756 C C . ALA A 1 117 ? -10.037 52.875 -31.558 1.00 30.54 101 ALA A C 1
ATOM 757 O O . ALA A 1 117 ? -9.470 52.946 -30.469 1.00 31.20 101 ALA A O 1
ATOM 759 N N . GLY A 1 118 ? -10.514 53.945 -32.188 1.00 30.41 102 GLY A N 1
ATOM 760 C CA . GLY A 1 118 ? -10.362 55.298 -31.649 1.00 29.91 102 GLY A CA 1
ATOM 761 C C . GLY A 1 118 ? -11.246 55.647 -30.456 1.00 29.35 102 GLY A C 1
ATOM 762 O O . GLY A 1 118 ? -10.961 56.606 -29.750 1.00 29.74 102 GLY A O 1
ATOM 763 N N . ASP A 1 119 ? -12.320 54.886 -30.228 1.00 28.19 103 ASP A N 1
ATOM 764 C CA . ASP A 1 119 ? -13.286 55.217 -29.184 1.00 26.66 103 ASP A CA 1
ATOM 765 C C . ASP A 1 119 ? -14.277 54.071 -28.903 1.00 25.47 103 ASP A C 1
ATOM 766 O O . ASP A 1 119 ? -15.109 53.749 -29.752 1.00 24.77 103 ASP A O 1
ATOM 771 N N . TYR A 1 120 ? -14.175 53.451 -27.727 1.00 23.63 104 TYR A N 1
ATOM 772 C CA . TYR A 1 120 ? -14.972 52.259 -27.423 1.00 23.54 104 TYR A CA 1
ATOM 773 C C . TYR A 1 120 ? -14.996 51.993 -25.919 1.00 23.54 104 TYR A C 1
ATOM 774 O O . TYR A 1 120 ? -14.126 52.472 -25.194 1.00 23.63 104 TYR A O 1
ATOM 783 N N . VAL A 1 121 ? -16.031 51.289 -25.464 1.00 23.48 105 VAL A N 1
ATOM 784 C CA . VAL A 1 121 ? -16.149 50.801 -24.088 1.00 24.12 105 VAL A CA 1
ATOM 785 C C . VAL A 1 121 ? -16.115 49.275 -24.176 1.00 24.47 105 VAL A C 1
ATOM 786 O O . VAL A 1 121 ? -16.618 48.709 -25.143 1.00 23.99 105 VAL A O 1
ATOM 790 N N . LEU A 1 122 ? -15.470 48.611 -23.222 1.00 24.17 106 LEU A N 1
ATOM 791 C CA . LEU A 1 122 ? -15.457 47.146 -23.189 1.00 23.64 106 LEU A CA 1
ATOM 792 C C . LEU A 1 122 ? -16.288 46.602 -22.039 1.00 21.71 106 LEU A C 1
ATOM 793 O O . LEU A 1 122 ? -16.167 47.067 -20.899 1.00 20.29 106 LEU A O 1
ATOM 798 N N . PHE A 1 123 ? -17.148 45.627 -22.361 1.00 20.79 107 PHE A N 1
ATOM 799 C CA . PHE A 1 123 ? -17.876 44.826 -21.368 1.00 19.51 107 PHE A CA 1
ATOM 800 C C . PHE A 1 123 ? -17.397 43.399 -21.559 1.00 19.69 107 PHE A C 1
ATOM 801 O O . PHE A 1 123 ? -17.488 42.846 -22.652 1.00 20.88 107 PHE A O 1
ATOM 809 N N . GLY A 1 124 ? -16.852 42.802 -20.516 1.00 19.83 108 GLY A N 1
ATOM 810 C CA . GLY A 1 124 ? -16.307 41.458 -20.621 1.00 19.69 108 GLY A CA 1
ATOM 811 C C . GLY A 1 124 ? -17.000 40.604 -19.595 1.00 19.65 108 GLY A C 1
ATOM 812 O O . GLY A 1 124 ? -16.962 40.917 -18.426 1.00 18.84 108 GLY A O 1
ATOM 813 N N . GLN A 1 125 ? -17.669 39.544 -20.054 1.00 20.52 109 GLN A N 1
ATOM 814 C CA . GLN A 1 125 ? -18.422 38.649 -19.181 1.00 20.90 109 GLN A CA 1
ATOM 815 C C . GLN A 1 125 ? -17.671 37.338 -18.994 1.00 20.32 109 GLN A C 1
ATOM 816 O O . GLN A 1 125 ? -17.297 36.730 -19.982 1.00 21.16 109 GLN A O 1
ATOM 822 N N . SER A 1 126 ? -17.408 36.928 -17.744 1.00 20.72 110 SER A N 1
ATOM 823 C CA . SER A 1 126 ? -16.701 35.658 -17.462 1.00 22.00 110 SER A CA 1
ATOM 824 C C . SER A 1 126 ? -15.256 35.773 -17.952 1.00 20.64 110 SER A C 1
ATOM 825 O O . SER A 1 126 ? -14.612 36.798 -17.704 1.00 20.70 110 SER A O 1
ATOM 828 N N . TRP A 1 127 ? -14.744 34.749 -18.622 1.00 19.75 111 TRP A N 1
ATOM 829 C CA . TRP A 1 127 ? -13.454 34.843 -19.326 1.00 19.78 111 TRP A CA 1
ATOM 830 C C . TRP A 1 127 ? -13.232 36.179 -20.050 1.00 19.24 111 TRP A C 1
ATOM 831 O O . TRP A 1 127 ? -12.122 36.733 -20.030 1.00 19.13 111 TRP A O 1
ATOM 842 N N . GLY A 1 128 ? -14.266 36.677 -20.713 1.00 18.77 112 GLY A N 1
ATOM 843 C CA . GLY A 1 128 ? -14.212 37.931 -21.445 1.00 18.16 112 GLY A CA 1
ATOM 844 C C . GLY A 1 128 ? -13.826 39.128 -20.593 1.00 18.13 112 GLY A C 1
ATOM 845 O O . GLY A 1 128 ? -13.208 40.072 -21.085 1.00 17.26 112 GLY A O 1
ATOM 846 N N . GLY A 1 129 ? -14.191 39.093 -19.316 1.00 18.12 113 GLY A N 1
ATOM 847 C CA . GLY A 1 129 ? -13.797 40.122 -18.372 1.00 18.03 113 GLY A CA 1
ATOM 848 C C . GLY A 1 129 ? -12.310 40.022 -18.053 1.00 18.25 113 GLY A C 1
ATOM 849 O O . GLY A 1 129 ? -11.669 41.031 -17.753 1.00 17.53 113 GLY A O 1
ATOM 850 N N . MET A 1 130 ? -11.774 38.807 -18.097 1.00 18.85 114 MET A N 1
ATOM 851 C CA . MET A 1 130 ? -10.336 38.586 -17.866 1.00 19.75 114 MET A CA 1
ATOM 852 C C . MET A 1 130 ? -9.524 39.061 -19.069 1.00 19.78 114 MET A C 1
ATOM 853 O O . MET A 1 130 ? -8.476 39.730 -18.914 1.00 20.69 114 MET A O 1
ATOM 858 N N . LEU A 1 131 ? -9.973 38.666 -20.257 1.00 19.80 115 LEU A N 1
ATOM 859 C CA . LEU A 1 131 ? -9.445 39.173 -21.531 1.00 20.28 115 LEU A CA 1
ATOM 860 C C . LEU A 1 131 ? -9.527 40.701 -21.584 1.00 20.40 115 LEU A C 1
ATOM 861 O O . LEU A 1 131 ? -8.539 41.381 -21.883 1.00 19.21 115 LEU A O 1
ATOM 866 N N . GLY A 1 132 ? -10.709 41.251 -21.278 1.00 19.57 116 GLY A N 1
ATOM 867 C CA . GLY A 1 132 ? -10.876 42.708 -21.218 1.00 19.86 116 GLY A CA 1
ATOM 868 C C . GLY A 1 132 ? -9.870 43.400 -20.315 1.00 20.67 116 GLY A C 1
ATOM 869 O O . GLY A 1 132 ? -9.369 44.475 -20.655 1.00 20.23 116 GLY A O 1
ATOM 870 N N . SER A 1 133 ? -9.565 42.790 -19.166 1.00 21.07 117 SER A N 1
ATOM 871 C CA . SER A 1 133 ? -8.618 43.378 -18.211 1.00 22.29 117 SER A CA 1
ATOM 872 C C . SER A 1 133 ? -7.203 43.396 -18.779 1.00 22.89 117 SER A C 1
ATOM 873 O O . SER A 1 133 ? -6.465 44.376 -18.614 1.00 22.39 117 SER A O 1
ATOM 876 N N . VAL A 1 134 ? -6.827 42.304 -19.440 1.00 24.10 118 VAL A N 1
ATOM 877 C CA . VAL A 1 134 ? -5.499 42.209 -20.074 1.00 25.26 118 VAL A CA 1
ATOM 878 C C . VAL A 1 134 ? -5.364 43.294 -21.147 1.00 25.23 118 VAL A C 1
ATOM 879 O O . VAL A 1 134 ? -4.369 44.029 -21.213 1.00 25.22 118 VAL A O 1
ATOM 883 N N . HIS A 1 135 ? -6.381 43.392 -21.984 1.00 24.04 119 HIS A N 1
ATOM 884 C CA . HIS A 1 135 ? -6.459 44.452 -22.979 1.00 24.05 119 HIS A CA 1
ATOM 885 C C . HIS A 1 135 ? -6.373 45.865 -22.366 1.00 24.20 119 HIS A C 1
ATOM 886 O O . HIS A 1 135 ? -5.595 46.678 -22.834 1.00 23.65 119 HIS A O 1
ATOM 893 N N . ALA A 1 136 ? -7.166 46.142 -21.326 1.00 23.63 120 ALA A N 1
ATOM 894 C CA . ALA A 1 136 ? -7.168 47.449 -20.673 1.00 23.83 120 ALA A CA 1
ATOM 895 C C . ALA A 1 136 ? -5.820 47.784 -20.003 1.00 25.05 120 ALA A C 1
ATOM 896 O O . ALA A 1 136 ? -5.474 48.955 -19.869 1.00 25.47 120 ALA A O 1
ATOM 898 N N . ALA A 1 137 ? -5.074 46.758 -19.606 1.00 25.58 121 ALA A N 1
ATOM 899 C CA . ALA A 1 137 ? -3.832 46.945 -18.872 1.00 26.64 121 ALA A CA 1
ATOM 900 C C . ALA A 1 137 ? -2.702 47.442 -19.777 1.00 27.94 121 ALA A C 1
ATOM 901 O O . ALA A 1 137 ? -1.734 48.008 -19.296 1.00 27.51 121 ALA A O 1
ATOM 903 N N . ARG A 1 138 ? -2.865 47.267 -21.081 1.00 29.54 122 ARG A N 1
ATOM 904 C CA . ARG A 1 138 ? -1.944 47.819 -22.068 1.00 32.18 122 ARG A CA 1
ATOM 905 C C . ARG A 1 138 ? -2.215 49.281 -22.377 1.00 32.08 122 ARG A C 1
ATOM 906 O O . ARG A 1 138 ? -1.498 49.887 -23.168 1.00 31.40 122 ARG A O 1
ATOM 914 N N . ARG A 1 139 ? -3.266 49.838 -21.776 1.00 31.03 123 ARG A N 1
ATOM 915 C CA . ARG A 1 139 ? -3.557 51.256 -21.854 1.00 30.49 123 ARG A CA 1
ATOM 916 C C . ARG A 1 139 ? -3.752 51.737 -23.291 1.00 31.04 123 ARG A C 1
ATOM 917 O O . ARG A 1 139 ? -3.091 52.689 -23.724 1.00 32.18 123 ARG A O 1
ATOM 925 N N . PRO A 1 140 ? -4.657 51.088 -24.040 1.00 29.39 124 PRO A N 1
ATOM 926 C CA . PRO A 1 140 ? -4.928 51.534 -25.406 1.00 29.85 124 PRO A CA 1
ATOM 927 C C . PRO A 1 140 ? -5.664 52.878 -25.391 1.00 30.03 124 PRO A C 1
ATOM 928 O O . PRO A 1 140 ? -6.462 53.133 -24.482 1.00 29.74 124 PRO A O 1
ATOM 932 N N . ALA A 1 141 ? -5.401 53.716 -26.389 1.00 30.68 125 ALA A N 1
ATOM 933 C CA . ALA A 1 141 ? -5.850 55.115 -26.387 1.00 30.85 125 ALA A CA 1
ATOM 934 C C . ALA A 1 141 ? -7.362 55.295 -26.491 1.00 29.74 125 ALA A C 1
ATOM 935 O O . ALA A 1 141 ? -7.931 56.213 -25.887 1.00 31.40 125 ALA A O 1
ATOM 937 N N . GLY A 1 142 ? -8.019 54.445 -27.266 1.00 28.05 126 GLY A N 1
ATOM 938 C CA . GLY A 1 142 ? -9.451 54.625 -27.521 1.00 27.83 126 GLY A CA 1
ATOM 939 C C . GLY A 1 142 ? -10.386 54.094 -26.452 1.00 26.05 126 GLY A C 1
ATOM 940 O O . GLY A 1 142 ? -11.588 54.367 -26.487 1.00 26.17 126 GLY A O 1
ATOM 941 N N . LEU A 1 143 ? -9.855 53.327 -25.506 1.00 25.54 127 LEU A N 1
ATOM 942 C CA . LEU A 1 143 ? -10.677 52.736 -24.449 1.00 24.11 127 LEU A CA 1
ATOM 943 C C . LEU A 1 143 ? -11.159 53.773 -23.417 1.00 24.41 127 LEU A C 1
ATOM 944 O O . LEU A 1 143 ? -10.346 54.424 -22.753 1.00 23.23 127 LEU A O 1
ATOM 949 N N . ARG A 1 144 ? -12.485 53.876 -23.272 1.00 24.15 128 ARG A N 1
ATOM 950 C CA . ARG A 1 144 ? -13.129 54.795 -22.317 1.00 25.23 128 ARG A CA 1
ATOM 951 C C . ARG A 1 144 ? -13.437 54.214 -20.933 1.00 23.73 128 ARG A C 1
ATOM 952 O O . ARG A 1 144 ? -13.480 54.948 -19.942 1.00 24.30 128 ARG A O 1
ATOM 960 N N . GLY A 1 145 ? -13.705 52.918 -20.878 1.00 22.54 129 GLY A N 1
ATOM 961 C CA . GLY A 1 145 ? -14.161 52.264 -19.666 1.00 21.45 129 GLY A CA 1
ATOM 962 C C . GLY A 1 145 ? -14.149 50.760 -19.842 1.00 21.11 129 GLY A C 1
ATOM 963 O O . GLY A 1 145 ? -14.185 50.262 -20.960 1.00 21.51 129 GLY A O 1
ATOM 964 N N . LEU A 1 146 ? -14.099 50.042 -18.732 1.00 20.54 130 LEU A N 1
ATOM 965 C CA . LEU A 1 146 ? -14.109 48.587 -18.731 1.00 20.79 130 LEU A CA 1
ATOM 966 C C . LEU A 1 146 ? -15.135 48.087 -17.743 1.00 20.18 130 LEU A C 1
ATOM 967 O O . LEU A 1 146 ? -15.136 48.495 -16.572 1.00 20.05 130 LEU A O 1
ATOM 972 N N . VAL A 1 147 ? -15.968 47.160 -18.190 1.00 20.73 131 VAL A N 1
ATOM 973 C CA . VAL A 1 147 ? -16.807 46.407 -17.271 1.00 21.01 131 VAL A CA 1
ATOM 974 C C . VAL A 1 147 ? -16.340 44.948 -17.240 1.00 20.19 131 VAL A C 1
ATOM 975 O O . VAL A 1 147 ? -16.150 44.315 -18.277 1.00 20.16 131 VAL A O 1
ATOM 979 N N . VAL A 1 148 ? -16.131 44.446 -16.034 1.00 19.95 132 VAL A N 1
ATOM 980 C CA . VAL A 1 148 ? -15.817 43.048 -15.810 1.00 19.88 132 VAL A CA 1
ATOM 981 C C . VAL A 1 148 ? -16.988 42.460 -15.023 1.00 19.86 132 VAL A C 1
ATOM 982 O O . VAL A 1 148 ? -17.141 42.705 -13.820 1.00 19.75 132 VAL A O 1
ATOM 986 N N . ALA A 1 149 ? -17.815 41.712 -15.756 1.00 19.84 133 ALA A N 1
ATOM 987 C CA . ALA A 1 149 ? -19.067 41.176 -15.280 1.00 20.27 133 ALA A CA 1
ATOM 988 C C . ALA A 1 149 ? -18.958 39.672 -15.084 1.00 20.40 133 ALA A C 1
ATOM 989 O O . ALA A 1 149 ? -18.650 38.960 -16.033 1.00 19.95 133 ALA A O 1
ATOM 991 N N . ASN A 1 150 ? -19.216 39.196 -13.861 1.00 20.96 134 ASN A N 1
ATOM 992 C CA . ASN A 1 150 ? -19.232 37.761 -13.563 1.00 20.85 134 ASN A CA 1
ATOM 993 C C . ASN A 1 150 ? -17.896 37.139 -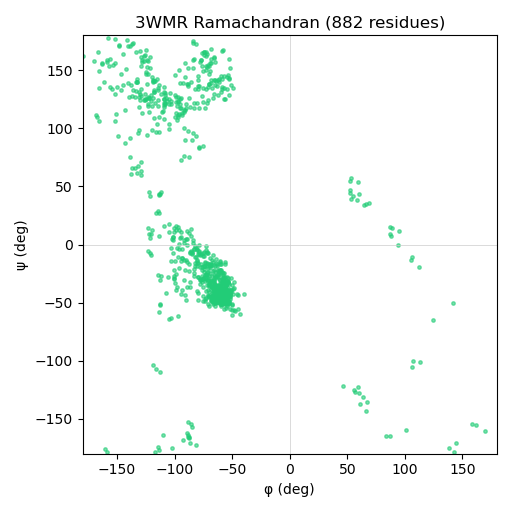13.906 1.00 19.64 134 ASN A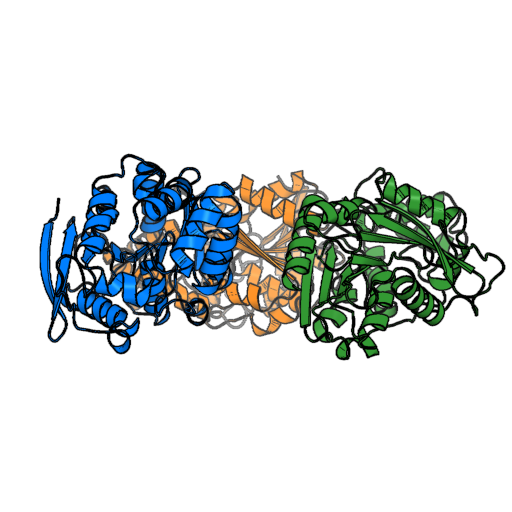 C 1
ATOM 994 O O . ASN A 1 150 ? -17.810 36.016 -14.406 1.00 18.65 134 ASN A O 1
ATOM 999 N N . ALA A 1 151 ? -16.843 37.891 -13.631 1.00 20.08 135 ALA A N 1
ATOM 1000 C CA . ALA A 1 151 ? -15.502 37.511 -14.077 1.00 19.25 135 ALA A CA 1
ATOM 1001 C C . ALA A 1 151 ? -14.538 37.493 -12.921 1.00 20.00 135 ALA A C 1
ATOM 1002 O O . ALA A 1 151 ? -14.369 38.508 -12.250 1.00 19.61 135 ALA A O 1
ATOM 1004 N N . PRO A 1 152 ? -13.854 36.343 -12.702 1.00 20.39 136 PRO A N 1
ATOM 1005 C CA . PRO A 1 152 ? -12.868 36.251 -11.627 1.00 20.89 136 PRO A CA 1
ATOM 1006 C C . PRO A 1 152 ? -11.568 36.933 -12.017 1.00 20.31 136 PRO A C 1
ATOM 1007 O O . PRO A 1 152 ? -11.301 37.073 -13.199 1.00 19.46 136 PRO A O 1
ATOM 1011 N N . ALA A 1 153 ? -10.758 37.317 -11.032 1.00 21.53 137 ALA A N 1
ATOM 1012 C CA . ALA A 1 153 ? -9.415 37.866 -11.300 1.00 22.06 137 ALA A CA 1
ATOM 1013 C C . ALA A 1 153 ? -8.361 36.766 -11.401 1.00 22.55 137 ALA A C 1
ATOM 1014 O O . ALA A 1 153 ? -7.273 36.988 -11.928 1.00 23.60 137 ALA A O 1
ATOM 1016 N N . SER A 1 154 ? -8.695 35.580 -10.904 1.00 22.96 138 SER A N 1
ATOM 1017 C CA . SER A 1 154 ? -7.765 34.449 -10.869 1.00 22.86 138 SER A CA 1
ATOM 1018 C C . SER A 1 154 ? -8.504 33.126 -10.917 1.00 22.61 138 SER A C 1
ATOM 1019 O O . SER A 1 154 ? -9.394 32.886 -10.124 1.00 22.30 138 SER A O 1
ATOM 1022 N N . MET A 1 155 ? -8.094 32.246 -11.816 1.00 23.71 139 MET A N 1
ATOM 1023 C CA . MET A 1 155 ? -8.662 30.896 -11.843 1.00 24.33 139 MET A CA 1
ATOM 1024 C C . MET A 1 155 ? -8.246 30.058 -10.633 1.00 24.80 139 MET A C 1
ATOM 1025 O O . MET A 1 155 ? -8.923 29.081 -10.294 1.00 23.09 139 MET A O 1
ATOM 1030 N N . LYS A 1 156 ? -7.158 30.444 -9.954 1.00 25.58 140 LYS A N 1
ATOM 1031 C CA . LYS A 1 156 ? -6.793 29.778 -8.702 1.00 26.51 140 LYS A CA 1
ATOM 1032 C C . LYS A 1 156 ? -7.807 30.049 -7.613 1.00 25.64 140 LYS A C 1
ATOM 1033 O O . LYS A 1 156 ? -8.275 29.114 -6.938 1.00 25.54 140 LYS A O 1
ATOM 1039 N N . ILE A 1 157 ? -8.142 31.326 -7.431 1.00 23.89 141 ILE A N 1
ATOM 1040 C CA . ILE A 1 157 ? -9.155 31.702 -6.466 1.00 23.47 141 ILE A CA 1
ATOM 1041 C C . ILE A 1 157 ? -10.504 31.098 -6.909 1.00 23.12 141 ILE A C 1
ATOM 1042 O O . ILE A 1 157 ? -11.271 30.626 -6.077 1.00 22.82 141 ILE A O 1
ATOM 1047 N N . TRP A 1 158 ? -10.767 31.104 -8.215 1.00 22.77 142 TRP A N 1
ATOM 1048 C CA . TRP A 1 158 ? -11.984 30.469 -8.759 1.00 22.96 142 TRP A CA 1
ATOM 1049 C C . TRP A 1 158 ? -12.093 29.037 -8.258 1.00 23.22 142 TRP A C 1
ATOM 1050 O O . TRP A 1 158 ? -13.079 28.692 -7.636 1.00 23.44 142 TRP A O 1
ATOM 1061 N N . LEU A 1 159 ? -11.056 28.221 -8.476 1.00 23.84 143 LEU A N 1
ATOM 1062 C CA . LEU A 1 159 ? -11.101 26.826 -8.063 1.00 25.08 143 LEU A CA 1
ATOM 1063 C C . LEU A 1 159 ? -11.249 26.635 -6.551 1.00 26.17 143 LEU A C 1
ATOM 1064 O O . LEU A 1 159 ? -11.930 25.711 -6.127 1.00 25.31 143 LEU A O 1
ATOM 1069 N N . GLN A 1 160 ? -10.643 27.497 -5.740 1.00 27.30 144 GLN A N 1
ATOM 1070 C CA . GLN A 1 160 ? -10.886 27.454 -4.284 1.00 28.53 144 GLN A CA 1
ATOM 1071 C C . GLN A 1 160 ? -12.350 27.726 -3.944 1.00 28.37 144 GLN A C 1
ATOM 1072 O O . GLN A 1 160 ? -12.974 27.039 -3.107 1.00 27.64 144 GLN A O 1
ATOM 1078 N N . GLU A 1 161 ? -12.918 28.716 -4.614 1.00 26.85 145 GLU A N 1
ATOM 1079 C CA . GLU A 1 161 ? -14.296 29.075 -4.364 1.00 27.47 145 GLU A CA 1
ATOM 1080 C C . GLU A 1 161 ? -15.279 28.011 -4.876 1.00 26.64 145 GLU A C 1
ATOM 1081 O O . GLU A 1 161 ? -16.292 27.763 -4.228 1.00 26.09 145 GLU A O 1
ATOM 1087 N N . MET A 1 162 ? -14.958 27.357 -5.993 1.00 25.72 146 MET A N 1
ATOM 1088 C CA . MET A 1 162 ? -15.770 26.227 -6.474 1.00 25.56 146 MET A CA 1
ATOM 1089 C C . MET A 1 162 ? -15.863 25.116 -5.416 1.00 26.29 146 MET A C 1
ATOM 1090 O O . MET A 1 162 ? -16.938 24.582 -5.162 1.00 25.78 146 MET A O 1
ATOM 1095 N N . ALA A 1 163 ? -14.729 24.777 -4.807 1.00 27.15 147 ALA A N 1
ATOM 1096 C CA . ALA A 1 163 ? -14.698 23.774 -3.748 1.00 27.32 147 ALA A CA 1
ATOM 1097 C C . ALA A 1 163 ? -15.585 24.207 -2.581 1.00 27.54 147 ALA A C 1
ATOM 1098 O O . ALA A 1 163 ? -16.292 23.391 -1.995 1.00 28.34 147 ALA A O 1
ATOM 1100 N N . ARG A 1 164 ? -15.577 25.495 -2.265 1.00 26.72 148 ARG A N 1
ATOM 1101 C CA . ARG A 1 164 ? -16.414 26.013 -1.194 1.00 27.43 148 ARG A CA 1
ATOM 1102 C C . ARG A 1 164 ? -17.903 25.853 -1.538 1.00 26.68 148 ARG A C 1
ATOM 1103 O O . ARG A 1 164 ? -18.693 25.311 -0.752 1.00 26.84 148 ARG A O 1
ATOM 1111 N N . LEU A 1 165 ? -18.272 26.282 -2.736 1.00 25.98 149 LEU A N 1
ATOM 1112 C CA . LEU A 1 165 ? -19.676 26.202 -3.188 1.00 25.00 149 LEU A CA 1
ATOM 1113 C C . LEU A 1 165 ? -20.150 24.766 -3.331 1.00 25.56 149 LEU A C 1
ATOM 1114 O O . LEU A 1 165 ? -21.307 24.442 -3.008 1.00 25.42 149 LEU A O 1
ATOM 1119 N N . ARG A 1 166 ? -19.251 23.904 -3.811 1.00 25.79 150 ARG A N 1
ATOM 1120 C CA . ARG A 1 166 ? -19.561 22.497 -4.021 1.00 26.42 150 ARG A CA 1
ATOM 1121 C C . ARG A 1 166 ? -19.815 21.783 -2.694 1.00 28.13 150 ARG A C 1
ATOM 1122 O O . ARG A 1 166 ? -20.701 20.940 -2.619 1.00 29.35 150 ARG A O 1
ATOM 1130 N N . ALA A 1 167 ? -19.052 22.141 -1.660 1.00 29.09 151 ALA A N 1
ATOM 1131 C CA . ALA A 1 167 ? -19.294 21.658 -0.288 1.00 30.45 151 ALA A CA 1
ATOM 1132 C C . ALA A 1 167 ? -20.670 22.044 0.291 1.00 31.25 151 ALA A C 1
ATOM 1133 O O . ALA A 1 167 ? -21.080 21.488 1.305 1.00 31.06 151 ALA A O 1
ATOM 1135 N N . LEU A 1 168 ? -21.353 23.018 -0.312 1.00 32.53 152 LEU A N 1
ATOM 1136 C CA . LEU A 1 168 ? -22.722 23.405 0.111 1.00 32.94 152 LEU A CA 1
ATOM 1137 C C . LEU A 1 168 ? -23.814 22.679 -0.675 1.00 33.33 152 LEU A C 1
ATOM 1138 O O . LEU A 1 168 ? -25.005 22.840 -0.391 1.00 34.05 152 LEU A O 1
ATOM 1143 N N . LEU A 1 169 ? -23.421 21.879 -1.663 1.00 32.01 153 LEU A N 1
ATOM 1144 C CA . LEU A 1 169 ? -24.374 21.026 -2.374 1.00 32.01 153 LEU A CA 1
ATOM 1145 C C . LEU A 1 169 ? -24.763 19.840 -1.503 1.00 32.11 153 LEU A C 1
ATOM 1146 O O . LEU A 1 169 ? -24.047 19.531 -0.546 1.00 31.89 153 LEU A O 1
ATOM 1151 N N . PRO A 1 170 ? -25.876 19.158 -1.838 1.00 32.06 154 PRO A N 1
ATOM 1152 C CA . PRO A 1 170 ? -26.231 17.929 -1.115 1.00 33.69 154 PRO A CA 1
ATOM 1153 C C . PRO A 1 170 ? -25.110 16.876 -1.173 1.00 34.01 154 PRO A C 1
ATOM 1154 O O . PRO A 1 170 ? -24.398 16.788 -2.183 1.00 33.27 154 PRO A O 1
ATOM 1158 N N . PRO A 1 171 ? -24.931 16.103 -0.090 1.00 34.97 155 PRO A N 1
ATOM 1159 C CA . PRO A 1 171 ? -23.844 15.119 -0.075 1.00 34.86 155 PRO A CA 1
ATOM 1160 C C . PRO A 1 171 ? -23.832 14.181 -1.290 1.00 34.59 155 PRO A C 1
ATOM 1161 O O . PRO A 1 171 ? -22.774 13.960 -1.871 1.00 32.33 155 PRO A O 1
ATOM 1165 N N . ASP A 1 172 ? -24.991 13.672 -1.699 1.00 34.81 156 ASP A N 1
ATOM 1166 C CA . ASP A 1 172 ? -25.059 12.762 -2.850 1.00 36.63 156 ASP A CA 1
ATOM 1167 C C . ASP A 1 172 ? -24.606 13.417 -4.157 1.00 33.90 156 ASP A C 1
ATOM 1168 O O . ASP A 1 172 ? -23.991 12.761 -5.000 1.00 32.54 156 ASP A O 1
ATOM 1173 N N . VAL A 1 173 ? -24.912 14.704 -4.312 1.00 31.76 157 VAL A N 1
ATOM 1174 C CA . VAL A 1 173 ? -24.507 15.458 -5.485 1.00 31.07 157 VAL A CA 1
ATOM 1175 C C . VAL A 1 173 ? -22.988 15.580 -5.502 1.00 29.97 157 VAL A C 1
ATOM 1176 O O . VAL A 1 173 ? -22.368 15.353 -6.536 1.00 29.57 157 VAL A O 1
ATOM 1180 N N . GLN A 1 174 ? -22.413 15.927 -4.352 1.00 29.20 158 GLN A N 1
ATOM 1181 C CA . GLN A 1 174 ? -20.964 16.035 -4.199 1.00 29.29 158 GLN A CA 1
ATOM 1182 C C . GLN A 1 174 ? -20.270 14.737 -4.608 1.00 29.22 158 GLN A C 1
ATOM 1183 O O . GLN A 1 174 ? -19.304 14.772 -5.362 1.00 27.61 158 GLN A O 1
ATOM 1189 N N . GLU A 1 175 ? -20.778 13.595 -4.128 1.00 29.91 159 GLU A N 1
ATOM 1190 C CA . GLU A 1 175 ? -20.191 12.295 -4.469 1.00 31.18 159 GLU A CA 1
ATOM 1191 C C . GLU A 1 175 ? -20.323 11.957 -5.942 1.00 30.68 159 GLU A C 1
ATOM 1192 O O . GLU A 1 175 ? -19.385 11.432 -6.546 1.00 30.80 159 GLU A O 1
ATOM 1198 N N . THR A 1 176 ? -21.476 12.268 -6.515 1.00 30.71 160 THR A N 1
ATOM 1199 C CA . THR A 1 176 ? -21.712 12.060 -7.931 1.00 30.30 160 THR A CA 1
ATOM 1200 C C . THR A 1 176 ? -20.747 12.884 -8.788 1.00 29.04 160 THR A C 1
ATOM 1201 O O . THR A 1 176 ? -20.212 12.368 -9.771 1.00 28.75 160 THR A O 1
ATOM 1205 N N . LEU A 1 177 ? -20.531 14.151 -8.428 1.00 27.62 161 LEU A N 1
ATOM 1206 C CA . LEU A 1 177 ? -19.552 14.988 -9.156 1.00 26.91 161 LEU A CA 1
ATOM 1207 C C . LEU A 1 177 ? -18.148 14.382 -9.094 1.00 26.99 161 LEU A C 1
ATOM 1208 O O . LEU A 1 177 ? -17.458 14.273 -10.101 1.00 24.60 161 LEU A O 1
ATOM 1213 N N . LEU A 1 178 ? -17.744 13.991 -7.892 1.00 28.90 162 LEU A N 1
ATOM 1214 C CA . LEU A 1 178 ? -16.398 13.471 -7.643 1.00 29.81 162 LEU A CA 1
ATOM 1215 C C . LEU A 1 178 ? -16.114 12.186 -8.432 1.00 30.77 162 LEU A C 1
ATOM 1216 O O . LEU A 1 178 ? -15.057 12.056 -9.055 1.00 30.00 162 LEU A O 1
ATOM 1221 N N . LYS A 1 179 ? -17.066 11.254 -8.405 1.00 32.24 163 LYS A N 1
ATOM 1222 C CA . LYS A 1 179 ? -16.914 9.945 -9.053 1.00 34.24 163 LYS A CA 1
ATOM 1223 C C . LYS A 1 179 ? -16.604 10.116 -10.544 1.00 32.94 163 LYS A C 1
ATOM 1224 O O . LYS A 1 179 ? -15.573 9.634 -11.027 1.00 33.05 163 LYS A O 1
ATOM 1230 N N . HIS A 1 180 ? -17.480 10.840 -11.242 1.00 30.83 164 HIS A N 1
ATOM 1231 C CA . HIS A 1 180 ? -17.358 11.041 -12.688 1.00 31.00 164 HIS A CA 1
ATOM 1232 C C . HIS A 1 180 ? -16.193 11.940 -13.100 1.00 28.13 164 HIS A C 1
ATOM 1233 O O . HIS A 1 180 ? -15.608 11.748 -14.154 1.00 28.36 164 HIS A O 1
ATOM 1240 N N . GLU A 1 181 ? -15.869 12.931 -12.288 1.00 26.52 165 GLU A N 1
ATOM 1241 C CA . GLU A 1 181 ? -14.676 13.743 -12.549 1.00 26.70 165 GLU A CA 1
ATOM 1242 C C . GLU A 1 181 ? -13.415 12.881 -12.446 1.00 26.39 165 GLU A C 1
ATOM 1243 O O . GLU A 1 181 ? -12.546 12.936 -13.316 1.00 26.52 165 GLU A O 1
ATOM 1249 N N . ALA A 1 182 ? -13.327 12.070 -11.400 1.00 27.02 166 ALA A N 1
ATOM 1250 C CA . ALA A 1 182 ? -12.148 11.209 -11.195 1.00 27.64 166 ALA A CA 1
ATOM 1251 C C . ALA A 1 182 ? -11.881 10.272 -12.383 1.00 29.15 166 ALA A C 1
ATOM 1252 O O . ALA A 1 182 ? -10.718 10.151 -12.852 1.00 28.57 166 ALA A O 1
ATOM 1254 N N . ALA A 1 183 ? -12.951 9.643 -12.863 1.00 28.10 167 ALA A N 1
ATOM 1255 C CA . ALA A 1 183 ? -12.892 8.680 -13.965 1.00 30.59 167 ALA A CA 1
ATOM 1256 C C . ALA A 1 183 ? -13.106 9.273 -15.376 1.00 31.28 167 ALA A C 1
ATOM 1257 O O . ALA A 1 183 ? -13.114 8.529 -16.351 1.00 31.72 167 ALA A O 1
ATOM 1259 N N . ARG A 1 184 ? -13.298 10.590 -15.461 1.00 31.33 168 ARG A N 1
ATOM 1260 C CA . ARG A 1 184 ? -13.499 11.297 -16.723 1.00 31.98 168 ARG A CA 1
ATOM 1261 C C . ARG A 1 184 ? -14.726 10.793 -17.481 1.00 32.38 168 ARG A C 1
ATOM 1262 O O . ARG A 1 184 ? -14.678 10.597 -18.690 1.00 33.09 168 ARG A O 1
ATOM 1270 N N . THR A 1 185 ? -15.816 10.588 -16.753 1.00 32.66 169 THR A N 1
ATOM 1271 C CA . THR A 1 185 ? -17.113 10.261 -17.342 1.00 33.65 169 THR A CA 1
ATOM 1272 C C . THR A 1 185 ? -18.106 11.412 -17.089 1.00 34.84 169 THR A C 1
ATOM 1273 O O . THR A 1 185 ? -19.295 11.203 -16.762 1.00 35.28 169 THR A O 1
ATOM 1277 N N . THR A 1 186 ? -17.614 12.636 -17.275 1.00 34.81 170 THR A N 1
ATOM 1278 C CA . THR A 1 186 ? -18.418 13.827 -17.068 1.00 35.88 170 THR A CA 1
ATOM 1279 C C . THR A 1 186 ? -19.409 14.045 -18.204 1.00 38.78 170 THR A C 1
ATOM 1280 O O . THR A 1 186 ? -20.276 14.895 -18.086 1.00 39.92 170 THR A O 1
ATOM 1284 N N . ASP A 1 187 ? -19.290 13.298 -19.297 1.00 41.76 171 ASP A N 1
ATOM 1285 C CA . ASP A 1 187 ? -20.318 13.368 -20.343 1.00 45.38 171 ASP A CA 1
ATOM 1286 C C . ASP A 1 187 ? -21.582 12.555 -20.013 1.00 45.68 171 ASP A C 1
ATOM 1287 O O . ASP A 1 187 ? -22.578 12.663 -20.723 1.00 47.34 171 ASP A O 1
ATOM 1292 N N . THR A 1 188 ? -21.564 11.766 -18.938 1.00 45.09 172 THR A N 1
ATOM 1293 C CA . THR A 1 188 ? -22.730 10.950 -18.588 1.00 45.45 172 THR A CA 1
ATOM 1294 C C . THR A 1 188 ? -23.910 11.780 -18.136 1.00 45.97 172 THR A C 1
ATOM 1295 O O . THR A 1 188 ? -23.760 12.922 -17.705 1.00 43.72 172 THR A O 1
ATOM 1299 N N . GLU A 1 189 ? -25.086 11.164 -18.224 1.00 46.05 173 GLU A N 1
ATOM 1300 C CA . GLU A 1 189 ? -26.352 11.778 -17.817 1.00 46.85 173 GLU A CA 1
ATOM 1301 C C . GLU A 1 189 ? -26.349 12.146 -16.341 1.00 43.98 173 GLU A C 1
ATOM 1302 O O . GLU A 1 189 ? -26.795 13.226 -15.940 1.00 43.10 173 GLU A O 1
ATOM 1308 N N . GLU A 1 190 ? -25.861 11.213 -15.541 1.00 42.26 174 GLU A N 1
ATOM 1309 C CA . GLU A 1 190 ? -25.836 11.354 -14.099 1.00 41.52 174 GLU A CA 1
ATOM 1310 C C . GLU A 1 190 ? -24.910 12.493 -13.618 1.00 38.84 174 GLU A C 1
ATOM 1311 O O . GLU A 1 190 ? -25.231 13.199 -12.666 1.00 37.04 174 GLU A O 1
ATOM 1317 N N . TYR A 1 191 ? -23.759 12.668 -14.257 1.00 37.12 175 TYR A N 1
ATOM 1318 C CA . TYR A 1 191 ? -22.914 13.820 -13.921 1.00 34.53 175 TYR A CA 1
ATOM 1319 C C . TYR A 1 191 ? -23.637 15.124 -14.262 1.00 34.49 175 TYR A C 1
ATOM 1320 O O . TYR A 1 191 ? -23.609 16.090 -13.490 1.00 32.70 175 TYR A O 1
ATOM 1329 N N . PHE A 1 192 ? -24.291 15.128 -15.421 1.00 34.80 176 PHE A N 1
ATOM 1330 C CA . PHE A 1 192 ? -24.978 16.309 -15.924 1.00 35.66 176 PHE A CA 1
ATOM 1331 C C . PHE A 1 192 ? -26.045 16.825 -14.968 1.00 36.68 176 PHE A C 1
ATOM 1332 O O . PHE A 1 192 ? -26.179 18.023 -14.786 1.00 37.07 176 PHE A O 1
ATOM 1340 N N . HIS A 1 193 ? -26.814 15.931 -14.361 1.00 38.02 177 HIS A N 1
ATOM 1341 C CA . HIS A 1 193 ? -27.836 16.370 -13.417 1.00 39.38 177 HIS A CA 1
ATOM 1342 C C . HIS A 1 193 ? -27.263 16.811 -12.059 1.00 36.24 177 HIS A C 1
ATOM 1343 O O . HIS A 1 193 ? -27.835 17.684 -11.407 1.00 35.04 177 HIS A O 1
ATOM 1350 N N . ALA A 1 194 ? -26.122 16.249 -11.657 1.00 32.56 178 ALA A N 1
ATOM 1351 C CA . ALA A 1 194 ? -25.382 16.767 -10.502 1.00 32.10 178 ALA A CA 1
ATOM 1352 C C . ALA A 1 194 ? -24.802 18.169 -10.805 1.00 30.53 178 ALA A C 1
ATOM 1353 O O . ALA A 1 194 ? -24.917 19.080 -9.993 1.00 29.86 178 ALA A O 1
ATOM 1355 N N . MET A 1 195 ? -24.223 18.330 -11.992 1.00 29.82 179 MET A N 1
ATOM 1356 C CA . MET A 1 195 ? -23.743 19.633 -12.483 1.00 29.75 179 MET A CA 1
ATOM 1357 C C . MET A 1 195 ? -24.864 20.673 -12.481 1.00 30.25 179 MET A C 1
ATOM 1358 O O . MET A 1 195 ? -24.623 21.847 -12.205 1.00 27.89 179 MET A O 1
ATOM 1363 N N . ARG A 1 196 ? -26.091 20.220 -12.761 1.00 31.20 180 ARG A N 1
ATOM 1364 C CA . ARG A 1 196 ? -27.271 21.095 -12.791 1.00 33.16 180 ARG A CA 1
ATOM 1365 C C . ARG A 1 196 ? -27.680 21.610 -11.425 1.00 31.42 180 ARG A C 1
ATOM 1366 O O . ARG A 1 196 ? -28.143 22.735 -11.300 1.00 32.17 180 ARG A O 1
ATOM 1374 N N . ALA A 1 197 ? -27.513 20.795 -10.396 1.00 29.83 181 ALA A N 1
ATOM 1375 C CA . ALA A 1 197 ? -27.674 21.298 -9.050 1.00 29.70 181 ALA A CA 1
ATOM 1376 C C . ALA A 1 197 ? -26.738 22.501 -8.783 1.00 28.18 181 ALA A C 1
ATOM 1377 O O . ALA A 1 197 ? -27.097 23.389 -8.021 1.00 28.31 181 ALA A O 1
ATOM 1379 N N . PHE A 1 198 ? -25.553 22.541 -9.405 1.00 26.71 182 PHE A N 1
ATOM 1380 C CA . PHE A 1 198 ? -24.641 23.701 -9.237 1.00 25.14 182 PHE A CA 1
ATOM 1381 C C . PHE A 1 198 ? -25.099 24.842 -10.136 1.00 24.72 182 PHE A C 1
ATOM 1382 O O . PHE A 1 198 ? -25.216 25.970 -9.684 1.00 25.10 182 PHE A O 1
ATOM 1390 N N . TYR A 1 199 ? -25.381 24.544 -11.402 1.00 24.98 183 TYR A N 1
ATOM 1391 C CA . TYR A 1 199 ? -25.723 25.589 -12.368 1.00 24.93 183 TYR A CA 1
ATOM 1392 C C . TYR A 1 199 ? -26.997 26.308 -11.932 1.00 26.06 183 TYR A C 1
ATOM 1393 O O . TYR A 1 199 ? -27.066 27.537 -11.985 1.00 25.21 183 TYR A O 1
ATOM 1402 N N . ASP A 1 200 ? -27.988 25.542 -11.477 1.00 26.80 184 ASP A N 1
ATOM 1403 C CA . ASP A 1 200 ? -29.261 26.114 -11.038 1.00 28.56 184 ASP A CA 1
ATOM 1404 C C . ASP A 1 200 ? -29.081 27.097 -9.884 1.00 28.46 184 ASP A C 1
ATOM 1405 O O . ASP A 1 200 ? -29.934 27.942 -9.682 1.00 28.52 184 ASP A O 1
ATOM 1410 N N . ARG A 1 201 ? -27.980 27.013 -9.127 1.00 27.55 185 ARG A N 1
ATOM 1411 C CA . ARG A 1 201 ? -27.768 27.974 -8.040 1.00 27.18 185 ARG A CA 1
ATOM 1412 C C . ARG A 1 201 ? -26.914 29.156 -8.456 1.00 26.23 185 ARG A C 1
ATOM 1413 O O . ARG A 1 201 ? -27.192 30.309 -8.069 1.00 24.74 185 ARG A O 1
ATOM 1421 N N . HIS A 1 202 ? -25.844 28.856 -9.199 1.00 24.98 186 HIS A N 1
ATOM 1422 C CA . HIS A 1 202 ? -24.749 29.802 -9.404 1.00 23.97 186 HIS A CA 1
ATOM 1423 C C . HIS A 1 202 ? -24.452 30.187 -10.859 1.00 23.74 186 HIS A C 1
ATOM 1424 O O . HIS A 1 202 ? -23.649 31.098 -11.082 1.00 22.68 186 HIS A O 1
ATOM 1431 N N . VAL A 1 203 ? -25.086 29.549 -11.846 1.00 23.12 187 VAL A N 1
ATOM 1432 C CA . VAL A 1 203 ? -24.786 29.883 -13.251 1.00 22.89 187 VAL A CA 1
ATOM 1433 C C . VAL A 1 203 ? -25.973 30.545 -13.953 1.00 24.16 187 VAL A C 1
ATOM 1434 O O . VAL A 1 203 ? -25.826 31.600 -14.580 1.00 23.81 187 VAL A O 1
ATOM 1438 N N . CYS A 1 204 ? -27.138 29.905 -13.865 1.00 26.06 188 CYS A N 1
ATOM 1439 C CA . CYS A 1 204 ? -28.370 30.443 -14.424 1.00 28.01 188 CYS A CA 1
ATOM 1440 C C . CYS A 1 204 ? -29.548 29.918 -13.617 1.00 29.91 188 CYS A C 1
ATOM 1441 O O . CYS A 1 204 ? -29.927 28.743 -13.731 1.00 30.54 188 CYS A O 1
ATOM 1444 N N . ARG A 1 205 ? -30.120 30.792 -12.803 1.00 31.33 189 ARG A N 1
ATOM 1445 C CA . ARG A 1 205 ? -31.238 30.418 -11.954 1.00 33.76 189 ARG A CA 1
ATOM 1446 C C . ARG A 1 205 ? -32.577 30.310 -12.701 1.00 35.09 189 ARG A C 1
ATOM 1447 O O . ARG A 1 205 ? -33.562 29.833 -12.136 1.00 35.56 189 ARG A O 1
ATOM 1455 N N . ILE A 1 206 ? -32.620 30.718 -13.966 1.00 35.03 190 ILE A N 1
ATOM 1456 C CA . ILE A 1 206 ? -33.839 30.548 -14.748 1.00 35.53 190 ILE A CA 1
ATOM 1457 C C . ILE A 1 206 ? -33.819 29.203 -15.464 1.00 36.87 190 ILE A C 1
ATOM 1458 O O . ILE A 1 206 ? -32.917 28.935 -16.277 1.00 35.66 190 ILE A O 1
ATOM 1463 N N . VAL A 1 207 ? -34.832 28.383 -15.154 1.00 36.83 191 VAL A N 1
ATOM 1464 C CA . VAL A 1 207 ? -35.049 27.064 -15.746 1.00 37.73 191 VAL A CA 1
ATOM 1465 C C . VAL A 1 207 ? -36.551 26.950 -16.069 1.00 38.57 191 VAL A C 1
ATOM 1466 O O . VAL A 1 207 ? -37.363 27.314 -15.226 1.00 37.27 191 VAL A O 1
ATOM 1470 N N . PRO A 1 208 ? -36.927 26.493 -17.289 1.00 39.79 192 PRO A N 1
ATOM 1471 C CA . PRO A 1 208 ? -36.071 26.143 -18.421 1.00 39.78 192 PRO A CA 1
ATOM 1472 C C . PRO A 1 208 ? -35.094 27.274 -18.750 1.00 38.48 192 PRO A C 1
ATOM 1473 O O . PRO A 1 208 ? -35.380 28.439 -18.481 1.00 38.94 192 PRO A O 1
ATOM 1477 N N . TRP A 1 209 ? -33.942 26.939 -19.304 1.00 37.93 193 TRP A N 1
ATOM 1478 C CA . TRP A 1 209 ? -32.966 27.966 -19.654 1.00 37.03 193 TRP A CA 1
ATOM 1479 C C . TRP A 1 209 ? -33.545 28.948 -20.696 1.00 38.20 193 TRP A C 1
ATOM 1480 O O . TRP A 1 209 ? -34.296 28.522 -21.599 1.00 38.84 193 TRP A O 1
ATOM 1491 N N . PRO A 1 210 ? -33.210 30.260 -20.571 1.00 38.16 194 PRO A N 1
ATOM 1492 C CA . PRO A 1 210 ? -33.475 31.225 -21.633 1.00 37.19 194 PRO A CA 1
ATOM 1493 C C . PRO A 1 210 ? -32.903 30.721 -22.957 1.00 37.56 194 PRO A C 1
ATOM 1494 O O . PRO A 1 210 ? -31.846 30.098 -22.965 1.00 36.03 194 PRO A O 1
ATOM 1498 N N . ARG A 1 211 ? -33.602 30.962 -24.061 1.00 37.76 195 ARG A N 1
ATOM 1499 C CA . ARG A 1 211 ? -33.131 30.501 -25.375 1.00 38.51 195 ARG A CA 1
ATOM 1500 C C . ARG A 1 211 ? -31.705 30.979 -25.685 1.00 36.13 195 ARG A C 1
ATOM 1501 O O . ARG A 1 211 ? -30.873 30.232 -26.232 1.00 33.48 195 ARG A O 1
ATOM 1509 N N . ASP A 1 212 ? -31.440 32.242 -25.372 1.00 34.90 196 ASP A N 1
ATOM 1510 C CA . ASP A 1 212 ? -30.119 32.799 -25.600 1.00 34.21 196 ASP A CA 1
ATOM 1511 C C . ASP A 1 212 ? -29.046 32.015 -24.839 1.00 32.01 196 ASP A C 1
ATOM 1512 O O . ASP A 1 212 ? -27.959 31.791 -25.372 1.00 31.06 196 ASP A O 1
ATOM 1517 N N . PHE A 1 213 ? -29.353 31.598 -23.611 1.00 30.91 197 PHE A N 1
ATOM 1518 C CA . PHE A 1 213 ? -28.413 30.795 -22.809 1.00 30.70 197 PHE A CA 1
ATOM 1519 C C . PHE A 1 213 ? -28.248 29.402 -23.442 1.00 31.04 197 PHE A C 1
ATOM 1520 O O . PHE A 1 213 ? -27.121 28.932 -23.669 1.00 29.08 197 PHE A O 1
ATOM 1528 N N . ALA A 1 214 ? -29.374 28.770 -23.784 1.00 31.18 198 ALA A N 1
ATOM 1529 C CA . ALA A 1 214 ? -29.353 27.474 -24.448 1.00 32.10 198 ALA A CA 1
ATOM 1530 C C . ALA A 1 214 ? -28.622 27.541 -25.792 1.00 32.26 198 ALA A C 1
ATOM 1531 O O . ALA A 1 214 ? -27.815 26.643 -26.126 1.00 32.91 198 ALA A O 1
ATOM 1533 N N . ALA A 1 215 ? -28.867 28.613 -26.548 1.00 31.31 199 ALA A N 1
ATOM 1534 C CA . ALA A 1 215 ? -28.210 28.778 -27.835 1.00 31.47 199 ALA A CA 1
ATOM 1535 C C . ALA A 1 215 ? -26.694 28.655 -27.690 1.00 30.86 199 ALA A C 1
ATOM 1536 O O . ALA A 1 215 ? -26.054 27.876 -28.407 1.00 30.95 199 ALA A O 1
ATOM 1538 N N . THR A 1 216 ? -26.122 29.401 -26.749 1.00 29.74 200 THR A N 1
ATOM 1539 C CA . THR A 1 216 ? -24.670 29.352 -26.540 1.00 28.95 200 THR A CA 1
ATOM 1540 C C . THR A 1 216 ? -24.216 27.968 -26.044 1.00 29.08 200 THR A C 1
ATOM 1541 O O . THR A 1 216 ? -23.210 27.421 -26.534 1.00 29.74 200 THR A O 1
ATOM 1545 N N . PHE A 1 217 ? -24.933 27.430 -25.059 1.00 29.12 201 PHE A N 1
ATOM 1546 C CA . PHE A 1 217 ? -24.677 26.092 -24.515 1.00 30.06 201 PHE A CA 1
ATOM 1547 C C . PHE A 1 217 ? -24.543 25.017 -25.612 1.00 30.32 201 PHE A C 1
ATOM 1548 O O . PHE A 1 217 ? -23.639 24.176 -25.561 1.00 28.29 201 PHE A O 1
ATOM 1556 N N . MET A 1 218 ? -25.423 25.066 -26.619 1.00 31.69 202 MET A N 1
ATOM 1557 C CA . MET A 1 218 ? -25.391 24.111 -27.729 1.00 33.03 202 MET A CA 1
ATOM 1558 C C . MET A 1 218 ? -24.282 24.396 -28.740 1.00 33.74 202 MET A C 1
ATOM 1559 O O . MET A 1 218 ? -23.815 23.475 -29.409 1.00 33.43 202 MET A O 1
ATOM 1564 N N . GLU A 1 219 ? -23.866 25.657 -28.871 1.00 33.23 203 GLU A N 1
ATOM 1565 C CA . GLU A 1 219 ? -22.706 25.975 -29.709 1.00 33.38 203 GLU A CA 1
ATOM 1566 C C . GLU A 1 219 ? -21.439 25.359 -29.121 1.00 31.56 203 GLU A C 1
ATOM 1567 O O . GLU A 1 219 ? -20.545 24.917 -29.858 1.00 31.32 203 GLU A O 1
ATOM 1573 N N . ILE A 1 220 ? -21.367 25.323 -27.795 1.00 29.90 204 ILE A N 1
ATOM 1574 C CA . ILE A 1 220 ? -20.243 24.694 -27.099 1.00 29.45 204 ILE A CA 1
ATOM 1575 C C . ILE A 1 220 ? -20.251 23.172 -27.319 1.00 31.27 204 ILE A C 1
ATOM 1576 O O . ILE A 1 220 ? -19.215 22.558 -27.632 1.00 30.76 204 ILE A O 1
ATOM 1581 N N . TYR A 1 221 ? -21.420 22.559 -27.167 1.00 32.49 205 TYR A N 1
ATOM 1582 C CA . TYR A 1 221 ? -21.550 21.132 -27.457 1.00 34.84 205 TYR A CA 1
ATOM 1583 C C . TYR A 1 221 ? -21.094 20.782 -28.867 1.00 35.91 205 TYR A C 1
ATOM 1584 O O . TYR A 1 221 ? -20.440 19.769 -29.073 1.00 36.24 205 TYR A O 1
ATOM 1593 N N . ASN A 1 222 ? -21.465 21.604 -29.841 1.00 37.79 206 ASN A N 1
ATOM 1594 C CA . ASN A 1 222 ? -21.232 21.240 -31.236 1.00 40.01 206 ASN A CA 1
ATOM 1595 C C . ASN A 1 222 ? -19.791 21.441 -31.672 1.00 38.63 206 ASN A C 1
ATOM 1596 O O . ASN A 1 222 ? -19.323 20.718 -32.536 1.00 38.05 206 ASN A O 1
ATOM 1601 N N . ASP A 1 223 ? -19.082 22.409 -31.080 1.00 36.58 207 ASP A N 1
ATOM 1602 C CA . ASP A 1 223 ? -17.616 22.441 -31.207 1.00 35.25 207 ASP A CA 1
ATOM 1603 C C . ASP A 1 223 ? -16.966 22.815 -29.876 1.00 34.30 207 ASP A C 1
ATOM 1604 O O . ASP A 1 223 ? -16.767 23.991 -29.580 1.00 32.93 207 ASP A O 1
ATOM 1609 N N . PRO A 1 224 ? -16.629 21.802 -29.068 1.00 33.57 208 PRO A N 1
ATOM 1610 C CA . PRO A 1 224 ? -16.136 22.068 -27.732 1.00 32.25 208 PRO A CA 1
ATOM 1611 C C . PRO A 1 224 ? -14.618 22.281 -27.691 1.00 30.80 208 PRO A C 1
ATOM 1612 O O . PRO A 1 224 ? -14.055 22.351 -26.608 1.00 30.02 208 PRO A O 1
ATOM 1616 N N . THR A 1 225 ? -13.983 22.396 -28.854 1.00 30.58 209 THR A N 1
ATOM 1617 C CA . THR A 1 225 ? -12.522 22.478 -28.951 1.00 31.47 209 THR A CA 1
ATOM 1618 C C . THR A 1 225 ? -11.955 23.494 -27.964 1.00 30.35 209 THR A C 1
ATOM 1619 O O . THR A 1 225 ? -11.161 23.141 -27.093 1.00 29.95 209 THR A O 1
ATOM 1623 N N . VAL A 1 226 ? -12.420 24.738 -28.076 1.00 29.72 210 VAL A N 1
ATOM 1624 C CA . VAL A 1 226 ? -11.826 25.867 -27.337 1.00 28.48 210 VAL A CA 1
ATOM 1625 C C . VAL A 1 226 ? -12.119 25.779 -25.842 1.00 26.50 210 VAL A C 1
ATOM 1626 O O . VAL A 1 226 ? -11.205 25.827 -25.021 1.00 25.98 210 VAL A O 1
ATOM 1630 N N . TYR A 1 227 ? -13.395 25.638 -25.502 1.00 27.04 211 TYR A N 1
ATOM 1631 C CA . TYR A 1 227 ? -13.845 25.552 -24.106 1.00 26.48 211 TYR A CA 1
ATOM 1632 C C . TYR A 1 227 ? -13.186 24.398 -23.342 1.00 26.65 211 TYR A C 1
ATOM 1633 O O . TYR A 1 227 ? -12.733 24.588 -22.213 1.00 24.68 211 TYR A O 1
ATOM 1642 N N . THR A 1 228 ? -13.146 23.205 -23.949 1.00 27.21 212 THR A N 1
ATOM 1643 C CA . THR A 1 228 ? -12.568 22.036 -23.282 1.00 27.01 212 THR A CA 1
ATOM 1644 C C . THR A 1 228 ? -11.036 22.158 -23.208 1.00 27.74 212 THR A C 1
ATOM 1645 O O . THR A 1 228 ? -10.443 21.764 -22.211 1.00 28.03 212 THR A O 1
ATOM 1649 N N . THR A 1 229 ? -10.412 22.756 -24.224 1.00 27.39 213 THR A N 1
ATOM 1650 C CA . THR A 1 229 ? -8.970 22.990 -24.189 1.00 27.57 213 THR A CA 1
ATOM 1651 C C . THR A 1 229 ? -8.577 23.971 -23.095 1.00 25.94 213 THR A C 1
ATOM 1652 O O . THR A 1 229 ? -7.746 23.655 -22.245 1.00 25.10 213 THR A O 1
ATOM 1656 N N . MET A 1 230 ? -9.207 25.145 -23.086 1.00 26.02 214 MET A N 1
ATOM 1657 C CA . MET A 1 230 ? -8.750 26.230 -22.218 1.00 25.23 214 MET A CA 1
ATOM 1658 C C . MET A 1 230 ? -9.384 26.208 -20.833 1.00 24.03 214 MET A C 1
ATOM 1659 O O . MET A 1 230 ? -8.721 26.522 -19.846 1.00 22.64 214 MET A O 1
ATOM 1664 N N . ASN A 1 231 ? -10.661 25.822 -20.754 1.00 23.55 215 ASN A N 1
ATOM 1665 C CA . ASN A 1 231 ? -11.386 25.823 -19.489 1.00 22.97 215 ASN A CA 1
ATOM 1666 C C . ASN A 1 231 ? -11.566 24.446 -18.837 1.00 23.44 215 ASN A C 1
ATOM 1667 O O . ASN A 1 231 ? -11.084 24.221 -17.732 1.00 23.80 215 ASN A O 1
ATOM 1672 N N . GLY A 1 232 ? -12.283 23.540 -19.501 1.00 22.55 216 GLY A N 1
ATOM 1673 C CA . GLY A 1 232 ? -12.664 22.281 -18.902 1.00 22.21 216 GLY A CA 1
ATOM 1674 C C . GLY A 1 232 ? -14.069 21.930 -19.369 1.00 22.99 216 GLY A C 1
ATOM 1675 O O . GLY A 1 232 ? -14.651 22.674 -20.135 1.00 22.89 216 GLY A O 1
ATOM 1676 N N . PRO A 1 233 ? -14.619 20.804 -18.896 1.00 22.94 217 PRO A N 1
ATOM 1677 C CA . PRO A 1 233 ? -15.942 20.355 -19.366 1.00 24.12 217 PRO A CA 1
ATOM 1678 C C . PRO A 1 233 ? -17.093 21.263 -18.971 1.00 24.08 217 PRO A C 1
ATOM 1679 O O . PRO A 1 233 ? -18.135 21.227 -19.628 1.00 25.25 217 PRO A O 1
ATOM 1683 N N . ASN A 1 234 ? -16.910 22.056 -17.915 1.00 23.41 218 ASN A N 1
ATOM 1684 C CA . ASN A 1 234 ? -17.986 22.908 -17.398 1.00 23.66 218 ASN A CA 1
ATOM 1685 C C . ASN A 1 234 ? -17.415 24.066 -16.585 1.00 23.03 218 ASN A C 1
ATOM 1686 O O . ASN A 1 234 ? -16.197 24.191 -16.435 1.00 22.32 218 ASN A O 1
ATOM 1691 N N . GLU A 1 235 ? -18.305 24.919 -16.105 1.00 22.76 219 GLU A N 1
ATOM 1692 C CA . GLU A 1 235 ? -17.956 26.144 -15.387 1.00 23.09 219 GLU A CA 1
ATOM 1693 C C . GLU A 1 235 ? -17.045 25.976 -14.169 1.00 22.77 219 GLU A C 1
ATOM 1694 O O . GLU A 1 235 ? -16.174 26.816 -13.931 1.00 21.22 219 GLU A O 1
ATOM 1700 N N . PHE A 1 236 ? -17.260 24.913 -13.392 1.00 22.60 220 PHE A N 1
ATOM 1701 C CA . PHE A 1 236 ? -16.543 24.718 -12.126 1.00 22.88 220 PHE A CA 1
ATOM 1702 C C . PHE A 1 236 ? -15.373 23.716 -12.205 1.00 22.92 220 PHE A C 1
ATOM 1703 O O . PHE A 1 236 ? -14.393 23.845 -11.448 1.00 23.43 220 PHE A O 1
ATOM 1711 N N . HIS A 1 237 ? -15.464 22.735 -13.104 1.00 22.47 221 HIS A N 1
ATOM 1712 C CA . HIS A 1 237 ? -14.400 21.721 -13.266 1.00 22.42 221 HIS A CA 1
ATOM 1713 C C . HIS A 1 237 ? -13.384 22.273 -14.256 1.00 22.70 221 HIS A C 1
ATOM 1714 O O . HIS A 1 237 ? -13.328 21.870 -15.422 1.00 22.34 221 HIS A O 1
ATOM 1721 N N . VAL A 1 238 ? -12.583 23.224 -13.772 1.00 23.23 222 VAL A N 1
ATOM 1722 C CA . VAL A 1 238 ? -11.610 23.909 -14.623 1.00 23.07 222 VAL A CA 1
ATOM 1723 C C . VAL A 1 238 ? -10.305 23.119 -14.617 1.00 24.15 222 VAL A C 1
ATOM 1724 O O . VAL A 1 238 ? -9.497 23.244 -13.691 1.00 24.76 222 VAL A O 1
ATOM 1728 N N . ILE A 1 239 ? -10.119 22.308 -15.648 1.00 24.62 223 ILE A N 1
ATOM 1729 C CA . ILE A 1 239 ? -8.924 21.488 -15.792 1.00 26.74 223 ILE A CA 1
ATOM 1730 C C . ILE A 1 239 ? -8.162 21.779 -17.090 1.00 26.66 223 ILE A C 1
ATOM 1731 O O . ILE A 1 239 ? -7.195 21.087 -17.416 1.00 27.48 223 ILE A O 1
ATOM 1736 N N . GLY A 1 240 ? -8.602 22.791 -17.837 1.00 25.62 224 GLY A N 1
ATOM 1737 C CA . GLY A 1 240 ? -7.977 23.159 -19.097 1.00 25.03 224 GLY A CA 1
ATOM 1738 C C . GLY A 1 240 ? -6.753 24.012 -18.829 1.00 25.06 224 GLY A C 1
ATOM 1739 O O . GLY A 1 240 ? -6.356 24.177 -17.678 1.00 24.44 224 GLY A O 1
ATOM 1740 N N . THR A 1 241 ? -6.173 24.557 -19.894 1.00 25.64 225 THR A N 1
ATOM 1741 C CA . THR A 1 241 ? -4.912 25.297 -19.815 1.00 26.41 225 THR A CA 1
ATOM 1742 C C . THR A 1 241 ? -4.985 26.618 -19.041 1.00 26.00 225 THR A C 1
ATOM 1743 O O . THR A 1 241 ? -3.949 27.139 -18.668 1.00 26.64 225 THR A O 1
ATOM 1747 N N . LEU A 1 242 ? -6.177 27.151 -18.768 1.00 25.23 226 LEU A N 1
ATOM 1748 C CA . LEU A 1 242 ? -6.267 28.375 -17.955 1.00 25.69 226 LEU A CA 1
ATOM 1749 C C . LEU A 1 242 ? -6.364 28.126 -16.452 1.00 25.01 226 LEU A C 1
ATOM 1750 O O . LEU A 1 242 ? -6.498 29.056 -15.669 1.00 24.43 226 LEU A O 1
ATOM 1755 N N . ARG A 1 243 ? -6.257 26.864 -16.068 1.00 26.57 227 ARG A N 1
ATOM 1756 C CA . ARG A 1 243 ? -6.390 26.419 -14.681 1.00 28.80 227 ARG A CA 1
ATOM 1757 C C . ARG A 1 243 ? -5.634 27.237 -13.628 1.00 29.45 227 ARG A C 1
ATOM 1758 O O . ARG A 1 243 ? -6.165 27.494 -12.542 1.00 29.58 227 ARG A O 1
ATOM 1766 N N . ASP A 1 244 ? -4.394 27.615 -13.932 1.00 31.03 228 ASP A N 1
ATOM 1767 C CA . ASP A 1 244 ? -3.570 28.368 -12.981 1.00 32.97 228 ASP A CA 1
ATOM 1768 C C . ASP A 1 244 ? -3.526 29.868 -13.296 1.00 31.75 228 ASP A C 1
ATOM 1769 O O . ASP A 1 244 ? -2.807 30.629 -12.652 1.00 32.99 228 ASP A O 1
ATOM 1774 N N . TRP A 1 245 ? -4.306 30.308 -14.271 1.00 29.08 229 TRP A N 1
ATOM 1775 C CA . TRP A 1 245 ? -4.127 31.650 -14.806 1.00 28.74 229 TRP A CA 1
ATOM 1776 C C . TRP A 1 245 ? -4.751 32.760 -13.941 1.00 27.72 229 TRP A C 1
ATOM 1777 O O . TRP A 1 245 ? -5.890 32.648 -13.469 1.00 24.23 229 TRP A O 1
ATOM 1788 N N . SER A 1 246 ? -3.989 33.838 -13.767 1.00 27.01 230 SER A N 1
ATOM 1789 C CA . SER A 1 246 ? -4.434 35.012 -13.020 1.00 27.61 230 SER A CA 1
ATOM 1790 C C . SER A 1 246 ? -4.124 36.285 -13.800 1.00 28.25 230 SER A C 1
ATOM 1791 O O . SER A 1 246 ? -3.065 36.378 -14.434 1.00 29.81 230 SER A O 1
ATOM 1794 N N . VAL A 1 247 ? -5.024 37.267 -13.749 1.00 26.93 231 VAL A N 1
ATOM 1795 C CA . VAL A 1 247 ? -4.753 38.597 -14.349 1.00 27.08 231 VAL A CA 1
ATOM 1796 C C . VAL A 1 247 ? -4.355 39.666 -13.310 1.00 27.71 231 VAL A C 1
ATOM 1797 O O . VAL A 1 247 ? -4.163 40.840 -13.660 1.00 28.78 231 VAL A O 1
ATOM 1801 N N . GLU A 1 248 ? -4.178 39.250 -12.056 1.00 28.17 232 GLU A N 1
ATOM 1802 C CA . GLU A 1 248 ? -3.959 40.167 -10.947 1.00 28.72 232 GLU A CA 1
ATOM 1803 C C . GLU A 1 248 ? -2.764 41.103 -11.197 1.00 30.86 232 GLU A C 1
ATOM 1804 O O . GLU A 1 248 ? -2.791 42.262 -10.791 1.00 29.95 232 GLU A O 1
ATOM 1810 N N . ASP A 1 249 ? -1.735 40.602 -11.875 1.00 32.00 233 ASP A N 1
ATOM 1811 C CA . ASP A 1 249 ? -0.497 41.370 -12.070 1.00 34.50 233 ASP A CA 1
ATOM 1812 C C . ASP A 1 249 ? -0.635 42.544 -13.027 1.00 32.94 233 ASP A C 1
ATOM 1813 O O . ASP A 1 249 ? 0.134 43.493 -12.946 1.00 33.14 233 ASP A O 1
ATOM 1818 N N . CYS A 1 250 ? -1.613 42.503 -13.919 1.00 31.42 234 CYS A N 1
ATOM 1819 C CA . CYS A 1 250 ? -1.826 43.619 -14.831 1.00 30.73 234 CYS A CA 1
ATOM 1820 C C . CYS A 1 250 ? -2.861 44.641 -14.322 1.00 29.18 234 CYS A C 1
ATOM 1821 O O . CYS A 1 250 ? -2.928 45.746 -14.847 1.00 29.23 234 CYS A O 1
ATOM 1824 N N . LEU A 1 251 ? -3.610 44.299 -13.273 1.00 27.38 235 LEU A N 1
ATOM 1825 C CA . LEU A 1 251 ? -4.722 45.129 -12.804 1.00 26.81 235 LEU A CA 1
ATOM 1826 C C . LEU A 1 251 ? -4.340 46.529 -12.330 1.00 26.44 235 LEU A C 1
ATOM 1827 O O . LEU A 1 251 ? -5.096 47.473 -12.571 1.00 24.40 235 LEU A O 1
ATOM 1832 N N . PRO A 1 252 ? -3.162 46.685 -11.680 1.00 26.54 236 PRO A N 1
ATOM 1833 C CA . PRO A 1 252 ? -2.783 48.038 -11.287 1.00 26.99 236 PRO A CA 1
ATOM 1834 C C . PRO A 1 252 ? -2.577 48.986 -12.462 1.00 27.15 236 PRO A C 1
ATOM 1835 O O . PRO A 1 252 ? -2.595 50.188 -12.253 1.00 27.67 236 PRO A O 1
ATOM 1839 N N . ASP A 1 253 ? -2.384 48.461 -13.674 1.00 27.72 237 ASP A N 1
ATOM 1840 C CA . ASP A 1 253 ? -2.100 49.292 -14.850 1.00 28.37 237 ASP A CA 1
ATOM 1841 C C . ASP A 1 253 ? -3.350 49.808 -15.571 1.00 27.83 237 ASP A C 1
ATOM 1842 O O . ASP A 1 253 ? -3.252 50.616 -16.508 1.00 27.57 237 ASP A O 1
ATOM 1847 N N . ILE A 1 254 ? -4.521 49.330 -15.162 1.00 26.03 238 ILE A N 1
ATOM 1848 C CA . ILE A 1 254 ? -5.787 49.760 -15.776 1.00 24.91 238 ILE A CA 1
ATOM 1849 C C . ILE A 1 254 ? -6.109 51.181 -15.322 1.00 25.03 238 ILE A C 1
ATOM 1850 O O . ILE A 1 254 ? -6.309 51.426 -14.123 1.00 26.55 238 ILE A O 1
ATOM 1855 N N . 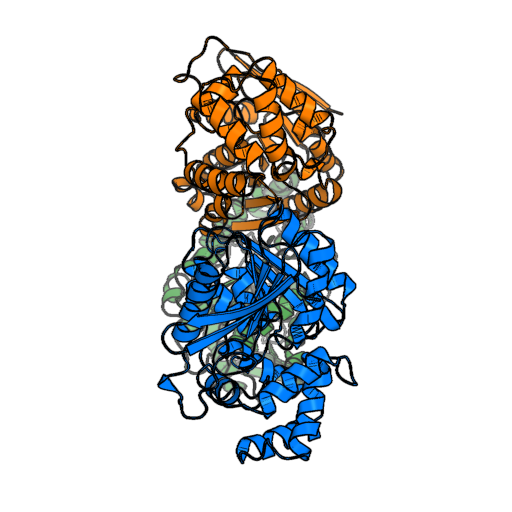GLN A 1 255 ? -6.153 52.106 -16.275 1.00 25.20 239 GLN A N 1
ATOM 1856 C CA . GLN A 1 255 ? -6.341 53.536 -15.982 1.00 26.96 239 GLN A CA 1
ATOM 1857 C C . GLN A 1 255 ? -7.789 54.005 -16.103 1.00 27.32 239 GLN A C 1
ATOM 1858 O O . GLN A 1 255 ? -8.166 55.051 -15.552 1.00 29.55 239 GLN A O 1
ATOM 1864 N N . VAL A 1 256 ? -8.599 53.242 -16.824 1.00 24.63 240 VAL A N 1
ATOM 1865 C CA . VAL A 1 256 ? -9.946 53.705 -17.125 1.00 23.77 240 VAL A CA 1
ATOM 1866 C C . VAL A 1 256 ? -10.859 53.368 -15.958 1.00 23.45 240 VAL A C 1
ATOM 1867 O O . VAL A 1 256 ? -10.552 52.490 -15.150 1.00 23.02 240 VAL A O 1
ATOM 1871 N N . PRO A 1 257 ? -11.986 54.083 -15.855 1.00 23.13 241 PRO A N 1
ATOM 1872 C CA . PRO A 1 257 ? -12.933 53.700 -14.840 1.00 22.85 241 PRO A CA 1
ATOM 1873 C C . PRO A 1 257 ? -13.512 52.313 -15.157 1.00 21.98 241 PRO A C 1
ATOM 1874 O O . PRO A 1 257 ? -13.982 52.048 -16.276 1.00 20.75 241 PRO A O 1
ATOM 1878 N N . THR A 1 258 ? -13.461 51.457 -14.148 1.00 21.78 242 THR A N 1
ATOM 1879 C CA . THR A 1 258 ? -13.795 50.061 -14.267 1.00 21.61 242 THR A CA 1
ATOM 1880 C C . THR A 1 258 ? -14.970 49.752 -13.353 1.00 21.54 242 THR A C 1
ATOM 1881 O O . THR A 1 258 ? -15.064 50.300 -12.241 1.00 22.00 242 THR A O 1
ATOM 1885 N N . MET A 1 259 ? -15.885 48.899 -13.818 1.00 21.65 243 MET A N 1
ATOM 1886 C CA . MET A 1 259 ? -17.001 48.456 -12.967 1.00 21.36 243 MET A CA 1
ATOM 1887 C C . MET A 1 259 ? -16.966 46.933 -12.810 1.00 21.37 243 MET A C 1
ATOM 1888 O O . MET A 1 259 ? -16.886 46.211 -13.813 1.00 20.37 243 MET A O 1
ATOM 1893 N N . VAL A 1 260 ? -17.014 46.464 -11.556 1.00 21.38 244 VAL A N 1
ATOM 1894 C CA . VAL A 1 260 ? -17.173 45.049 -11.255 1.00 22.15 244 VAL A CA 1
ATOM 1895 C C . VAL A 1 260 ? -18.650 44.799 -10.990 1.00 22.75 244 VAL A C 1
ATOM 1896 O O . VAL A 1 260 ? -19.234 45.453 -10.126 1.00 22.90 244 VAL A O 1
ATOM 1900 N N . LEU A 1 261 ? -19.238 43.877 -11.746 1.00 22.38 245 LEU A N 1
ATOM 1901 C CA . LEU A 1 261 ? -20.655 43.566 -11.644 1.00 23.62 245 LEU A CA 1
ATOM 1902 C C . LEU A 1 261 ? -20.778 42.064 -11.536 1.00 24.11 245 LEU A C 1
ATOM 1903 O O . LEU A 1 261 ? -20.367 41.343 -12.447 1.00 23.26 245 LEU A O 1
ATOM 1908 N N . ILE A 1 262 ? -21.331 41.600 -10.416 1.00 24.42 246 ILE A N 1
ATOM 1909 C CA . ILE A 1 262 ? -21.568 40.185 -10.201 1.00 24.45 246 ILE A CA 1
ATOM 1910 C C . ILE A 1 262 ? -22.978 40.005 -9.670 1.00 25.29 246 ILE A C 1
ATOM 1911 O O . ILE A 1 262 ? -23.651 40.985 -9.272 1.00 24.99 246 ILE A O 1
ATOM 1916 N N . GLY A 1 263 ? -23.449 38.763 -9.700 1.00 26.14 247 GLY A N 1
ATOM 1917 C CA . GLY A 1 263 ? -24.695 38.402 -9.007 1.00 26.94 247 GLY A CA 1
ATOM 1918 C C . GLY A 1 263 ? -24.392 37.997 -7.578 1.00 28.77 247 GLY A C 1
ATOM 1919 O O . GLY A 1 263 ? -23.303 37.504 -7.295 1.00 29.04 247 GLY A O 1
ATOM 1920 N N . ARG A 1 264 ? -25.353 38.190 -6.672 1.00 30.96 248 ARG A N 1
ATOM 1921 C CA . ARG A 1 264 ? -25.193 37.771 -5.271 1.00 32.76 248 ARG A CA 1
ATOM 1922 C C . ARG A 1 264 ? -24.900 36.264 -5.188 1.00 32.42 248 ARG A C 1
ATOM 1923 O O . ARG A 1 264 ? -24.056 35.830 -4.399 1.00 31.10 248 ARG A O 1
ATOM 1931 N N . HIS A 1 265 ? -25.569 35.492 -6.045 1.00 32.89 249 HIS A N 1
ATOM 1932 C CA . HIS A 1 265 ? -25.441 34.027 -6.088 1.00 32.78 249 HIS A CA 1
ATOM 1933 C C . HIS A 1 265 ? -24.402 33.523 -7.117 1.00 29.58 249 HIS A C 1
ATOM 1934 O O . HIS A 1 265 ? -24.322 32.332 -7.392 1.00 28.37 249 HIS A O 1
ATOM 1941 N N . ASP A 1 266 ? -23.602 34.440 -7.659 1.00 27.27 250 ASP A N 1
ATOM 1942 C CA . ASP A 1 266 ? -22.668 34.157 -8.741 1.00 25.40 250 ASP A CA 1
ATOM 1943 C C . ASP A 1 266 ? -21.584 33.158 -8.317 1.00 23.98 250 ASP A C 1
ATOM 1944 O O . ASP A 1 266 ? -21.037 33.251 -7.219 1.00 24.13 250 ASP A O 1
ATOM 1949 N N . GLU A 1 267 ? -21.293 32.199 -9.191 1.00 23.10 251 GLU A N 1
ATOM 1950 C CA . GLU A 1 267 ? -20.041 31.410 -9.089 1.00 22.57 251 GLU A CA 1
ATOM 1951 C C . GLU A 1 267 ? -18.798 32.319 -9.049 1.00 22.93 251 GLU A C 1
ATOM 1952 O O . GLU A 1 267 ? -17.773 31.962 -8.441 1.00 22.89 251 GLU A O 1
ATOM 1958 N N . ALA A 1 268 ? -18.887 33.474 -9.713 1.00 22.74 252 ALA A N 1
ATOM 1959 C CA . ALA A 1 268 ? -17.885 34.526 -9.582 1.00 24.08 252 ALA A CA 1
ATOM 1960 C C . ALA A 1 268 ? -18.160 35.253 -8.270 1.00 25.13 252 ALA A C 1
ATOM 1961 O O . ALA A 1 268 ? -18.860 36.283 -8.242 1.00 26.18 252 ALA A O 1
ATOM 1963 N N . THR A 1 269 ? -17.654 34.673 -7.183 1.00 25.27 253 THR A N 1
ATOM 1964 C CA . THR A 1 269 ? -18.011 35.101 -5.833 1.00 26.36 253 THR A CA 1
ATOM 1965 C C . THR A 1 269 ? -17.304 36.388 -5.473 1.00 25.93 253 THR A C 1
ATOM 1966 O O . THR A 1 269 ? -16.344 36.769 -6.153 1.00 26.11 253 THR A O 1
ATOM 1970 N N . PRO A 1 270 ? -17.767 37.058 -4.397 1.00 27.38 254 PRO A N 1
ATOM 1971 C CA . PRO A 1 270 ? -17.069 38.239 -3.901 1.00 28.07 254 PRO A CA 1
ATOM 1972 C C . PRO A 1 270 ? -15.570 38.022 -3.725 1.00 27.46 254 PRO A C 1
ATOM 1973 O O . PRO A 1 270 ? -14.783 38.914 -4.049 1.00 27.96 254 PRO A O 1
ATOM 1977 N N . ALA A 1 271 ? -15.178 36.839 -3.260 1.00 26.94 255 ALA A N 1
ATOM 1978 C CA . ALA A 1 271 ? -13.756 36.493 -3.147 1.00 26.60 255 ALA A CA 1
ATOM 1979 C C . ALA A 1 271 ? -13.003 36.464 -4.486 1.00 25.55 255 ALA A C 1
ATOM 1980 O O . ALA A 1 271 ? -11.821 36.824 -4.546 1.00 24.02 255 ALA A O 1
ATOM 1982 N N . THR A 1 272 ? -13.662 36.021 -5.548 1.00 24.30 256 THR A N 1
ATOM 1983 C CA . THR A 1 272 ? -12.989 35.897 -6.863 1.00 24.00 256 THR A CA 1
ATOM 1984 C C . THR A 1 272 ? -12.733 37.261 -7.485 1.00 24.06 256 THR A C 1
ATOM 1985 O O . THR A 1 272 ? -11.768 37.433 -8.210 1.00 23.22 256 THR A O 1
ATOM 1989 N N . VAL A 1 273 ? -13.597 38.235 -7.183 1.00 24.92 257 VAL A N 1
ATOM 1990 C CA . VAL A 1 273 ? -13.459 39.578 -7.744 1.00 25.36 257 VAL A CA 1
ATOM 1991 C C . VAL A 1 273 ? -12.724 40.565 -6.826 1.00 26.10 257 VAL A C 1
ATOM 1992 O O . VAL A 1 273 ? -12.463 41.688 -7.219 1.00 25.50 257 VAL A O 1
ATOM 1996 N N . LYS A 1 274 ? -12.364 40.144 -5.620 1.00 27.99 258 LYS A N 1
ATOM 1997 C CA . LYS A 1 274 ? -11.718 41.039 -4.659 1.00 29.20 258 LYS A CA 1
ATOM 1998 C C . LYS A 1 274 ? -10.424 41.688 -5.175 1.00 27.86 258 LYS A C 1
ATOM 1999 O O . LYS A 1 274 ? -10.201 42.878 -4.930 1.00 28.05 258 LYS A O 1
ATOM 2005 N N . PRO A 1 275 ? -9.580 40.929 -5.902 1.00 26.11 259 PRO A N 1
ATOM 2006 C CA . PRO A 1 275 ? -8.409 41.589 -6.457 1.00 25.78 259 PRO A CA 1
ATOM 2007 C C . PRO A 1 275 ? -8.736 42.782 -7.389 1.00 25.31 259 PRO A C 1
ATOM 2008 O O . PRO A 1 275 ? -7.958 43.718 -7.425 1.00 25.29 259 PRO A O 1
ATOM 2012 N N . PHE A 1 276 ? -9.866 42.760 -8.128 1.00 24.35 260 PHE A N 1
ATOM 2013 C CA . PHE A 1 276 ? -10.243 43.933 -8.940 1.00 23.47 260 PHE A CA 1
ATOM 2014 C C . PHE A 1 276 ? -10.470 45.134 -8.027 1.00 24.22 260 PHE A C 1
ATOM 2015 O O . PHE A 1 276 ? -9.990 46.236 -8.292 1.00 24.24 260 PHE A O 1
ATOM 2023 N N . LEU A 1 277 ? -11.190 44.904 -6.934 1.00 25.25 261 LEU A N 1
ATOM 2024 C CA . LEU A 1 277 ? -11.504 45.963 -5.980 1.00 26.53 261 LEU A CA 1
ATOM 2025 C C . LEU A 1 277 ? -10.268 46.520 -5.260 1.00 27.88 261 LEU A C 1
ATOM 2026 O O . LEU A 1 277 ? -10.254 47.694 -4.930 1.00 29.76 261 LEU A O 1
ATOM 2031 N N . ASP A 1 278 ? -9.247 45.696 -5.037 1.00 28.90 262 ASP A N 1
ATOM 2032 C CA . ASP A 1 278 ? -8.029 46.135 -4.310 1.00 30.18 262 ASP A CA 1
ATOM 2033 C C . ASP A 1 278 ? -6.925 46.683 -5.213 1.00 29.48 262 ASP A C 1
ATOM 2034 O O . ASP A 1 278 ? -6.031 47.410 -4.749 1.00 29.77 262 ASP A O 1
ATOM 2039 N N . LEU A 1 279 ? -6.939 46.318 -6.487 1.00 27.78 263 LEU A N 1
ATOM 2040 C CA . LEU A 1 279 ? -5.812 46.637 -7.364 1.00 27.58 263 LEU A CA 1
ATOM 2041 C C . LEU A 1 279 ? -6.101 47.632 -8.475 1.00 27.42 263 LEU A C 1
ATOM 2042 O O . LEU A 1 279 ? -5.203 48.348 -8.899 1.00 27.43 263 LEU A O 1
ATOM 2047 N N . VAL A 1 280 ? -7.333 47.660 -8.978 1.00 26.39 264 VAL A N 1
ATOM 2048 C CA . VAL A 1 280 ? -7.709 48.598 -10.040 1.00 26.49 264 VAL A CA 1
ATOM 2049 C C . VAL A 1 280 ? -7.956 49.973 -9.407 1.00 26.13 264 VAL A C 1
ATOM 2050 O O . VAL A 1 280 ? -8.851 50.106 -8.583 1.00 26.37 264 VAL A O 1
ATOM 2054 N N . PRO A 1 281 ? -7.164 50.990 -9.780 1.00 26.22 265 PRO A N 1
ATOM 2055 C CA . PRO A 1 281 ? -7.279 52.328 -9.159 1.00 27.00 265 PRO A CA 1
ATOM 2056 C C . PRO A 1 281 ? -8.686 52.941 -9.158 1.00 26.98 265 PRO A C 1
ATOM 2057 O O . PRO A 1 281 ? -9.162 53.397 -8.108 1.00 27.67 265 PRO A O 1
ATOM 2061 N N . ASP A 1 282 ? -9.358 52.922 -10.305 1.00 26.02 266 ASP A N 1
ATOM 2062 C CA . ASP A 1 282 ? -10.681 53.538 -10.427 1.00 26.16 266 ASP A CA 1
ATOM 2063 C C . ASP A 1 282 ? -11.715 52.449 -10.671 1.00 25.75 266 ASP A C 1
ATOM 2064 O O . ASP A 1 282 ? -11.905 52.031 -11.817 1.00 24.26 266 ASP A O 1
ATOM 2069 N N . VAL A 1 283 ? -12.382 52.001 -9.602 1.00 26.17 267 VAL A N 1
ATOM 2070 C CA . VAL A 1 283 ? -13.240 50.825 -9.699 1.00 26.54 267 VAL A CA 1
ATOM 2071 C C . VAL A 1 283 ? -14.475 50.899 -8.826 1.00 27.79 267 VAL A C 1
ATOM 2072 O O . VAL A 1 283 ? -14.417 51.316 -7.667 1.00 28.27 267 VAL A O 1
ATOM 2076 N N . ARG A 1 284 ? -15.598 50.480 -9.395 1.00 28.33 268 ARG A N 1
ATOM 2077 C CA . ARG A 1 284 ? -16.864 50.491 -8.676 1.00 29.76 268 ARG A CA 1
ATOM 2078 C C . ARG A 1 284 ? -17.480 49.094 -8.681 1.00 28.42 268 ARG A C 1
ATOM 2079 O O . ARG A 1 284 ? -17.207 48.300 -9.572 1.00 27.49 268 ARG A O 1
ATOM 2087 N N . TYR A 1 285 ? -18.286 48.815 -7.657 1.00 28.85 269 TYR A N 1
ATOM 2088 C CA . TYR A 1 285 ? -18.767 47.483 -7.322 1.00 27.95 269 TYR A CA 1
ATOM 2089 C C . TYR A 1 285 ? -20.301 47.414 -7.301 1.00 28.46 269 TYR A C 1
ATOM 2090 O O . TYR A 1 285 ? -20.964 48.201 -6.602 1.00 28.36 269 TYR A O 1
ATOM 2099 N N . GLU A 1 286 ? -20.865 46.477 -8.054 1.00 26.99 270 GLU A N 1
ATOM 2100 C CA . GLU A 1 286 ? -22.313 46.307 -8.105 1.00 28.20 270 GLU A CA 1
ATOM 2101 C C . GLU A 1 286 ? -22.652 44.838 -7.961 1.00 28.04 270 GLU A C 1
ATOM 2102 O O . GLU A 1 286 ? -22.064 44.004 -8.653 1.00 26.18 270 GLU A O 1
ATOM 2108 N N . VAL A 1 287 ? -23.601 44.536 -7.074 1.00 29.31 271 VAL A N 1
ATOM 2109 C CA . VAL A 1 287 ? -24.088 43.175 -6.866 1.00 29.54 271 VAL A CA 1
ATOM 2110 C C . VAL A 1 287 ? -25.579 43.143 -7.160 1.00 30.86 271 VAL A C 1
ATOM 2111 O O . VAL A 1 287 ? -26.341 43.919 -6.601 1.00 31.10 271 VAL A O 1
ATOM 2115 N N . LEU A 1 288 ? -25.984 42.280 -8.077 1.00 30.72 272 LEU A N 1
ATOM 2116 C CA . LEU A 1 288 ? -27.382 42.124 -8.397 1.00 32.26 272 LEU A CA 1
ATOM 2117 C C . LEU A 1 288 ? -27.922 40.982 -7.539 1.00 32.49 272 LEU A C 1
ATOM 2118 O O . LEU A 1 288 ? -27.563 39.805 -7.698 1.00 30.01 272 LEU A O 1
ATOM 2123 N N . GLU A 1 289 ? -28.781 41.366 -6.606 1.00 34.87 273 GLU A N 1
ATOM 2124 C CA . GLU A 1 289 ? -29.144 40.517 -5.471 1.00 36.11 273 GLU A CA 1
ATOM 2125 C C . GLU A 1 289 ? -29.976 39.294 -5.819 1.00 35.23 273 GLU A C 1
ATOM 2126 O O . GLU A 1 289 ? -30.029 38.356 -5.035 1.00 34.25 273 GLU A O 1
ATOM 2132 N N . ASN A 1 290 ? -30.607 39.286 -6.987 1.00 34.93 274 ASN A N 1
ATOM 2133 C CA . ASN A 1 290 ? -31.377 38.123 -7.425 1.00 35.90 274 ASN A CA 1
ATOM 2134 C C . ASN A 1 290 ? -30.800 37.475 -8.676 1.00 34.52 274 ASN A C 1
ATOM 2135 O O . ASN A 1 290 ? -31.519 36.812 -9.440 1.00 34.55 274 ASN A O 1
ATOM 2140 N N . SER A 1 291 ? -29.486 37.636 -8.857 1.00 31.74 275 SER A N 1
ATOM 2141 C CA . SER A 1 291 ? -28.789 37.101 -10.016 1.00 29.64 275 SER A CA 1
ATOM 2142 C C . SER A 1 291 ? -27.657 36.173 -9.559 1.00 28.02 275 SER A C 1
ATOM 2143 O O . SER A 1 291 ? -27.177 36.254 -8.423 1.00 27.03 275 SER A O 1
ATOM 2146 N N . SER A 1 292 ? -27.262 35.287 -10.459 1.00 27.27 276 SER A N 1
ATOM 2147 C CA . SER A 1 292 ? -26.012 34.551 -10.333 1.00 26.95 276 SER A CA 1
ATOM 2148 C C . SER A 1 292 ? -25.070 35.004 -11.445 1.00 26.07 276 SER A C 1
ATOM 2149 O O . SER A 1 292 ? -24.574 36.131 -11.418 1.00 25.45 276 SER A O 1
ATOM 2152 N N . HIS A 1 293 ? -24.824 34.138 -12.418 1.00 25.55 277 HIS A N 1
ATOM 2153 C CA . HIS A 1 293 ? -23.785 34.378 -13.415 1.00 24.60 277 HIS A CA 1
ATOM 2154 C C . HIS A 1 293 ? -24.273 35.138 -14.640 1.00 24.50 277 HIS A C 1
ATOM 2155 O O . HIS A 1 293 ? -23.457 35.662 -15.412 1.00 23.27 277 HIS A O 1
ATOM 2162 N N . VAL A 1 294 ? -25.593 35.217 -14.827 1.00 25.42 278 VAL A N 1
ATOM 2163 C CA . VAL A 1 294 ? -26.141 35.894 -15.996 1.00 25.02 278 VAL A CA 1
ATOM 2164 C C . VAL A 1 294 ? -27.209 36.929 -15.634 1.00 25.77 278 VAL A C 1
ATOM 2165 O O . VAL A 1 294 ? -28.362 36.796 -16.058 1.00 25.73 278 VAL A O 1
ATOM 2169 N N . PRO A 1 295 ? -26.822 37.981 -14.880 1.00 24.91 279 PRO A N 1
ATOM 2170 C CA . PRO A 1 295 ? -27.752 39.027 -14.424 1.00 25.22 279 PRO A CA 1
ATOM 2171 C C . PRO A 1 295 ? -28.505 39.777 -15.539 1.00 26.30 279 PRO A C 1
ATOM 2172 O O . PRO A 1 295 ? -29.628 40.272 -15.323 1.00 27.97 279 PRO A O 1
ATOM 2176 N N . HIS A 1 296 ? -27.903 39.854 -16.718 1.00 25.46 280 HIS A N 1
ATOM 2177 C CA . HIS A 1 296 ? -28.554 40.437 -17.864 1.00 25.97 280 HIS A CA 1
ATOM 2178 C C . HIS A 1 296 ? -29.812 39.651 -18.305 1.00 27.41 280 HIS A C 1
ATOM 2179 O O . HIS A 1 296 ? -30.581 40.165 -19.084 1.00 27.30 280 HIS A O 1
ATOM 2186 N N . LEU A 1 297 ? -29.946 38.404 -17.841 1.00 28.61 281 LEU A N 1
ATOM 2187 C CA . LEU A 1 297 ? -31.098 37.543 -18.106 1.00 30.78 281 LEU A CA 1
ATOM 2188 C C . LEU A 1 297 ? -31.955 37.406 -16.861 1.00 31.68 281 LEU A C 1
ATOM 2189 O O . LEU A 1 297 ? -33.183 37.443 -16.927 1.00 34.39 281 LEU A O 1
ATOM 2194 N N . GLU A 1 298 ? -31.288 37.248 -15.726 1.00 31.25 282 GLU A N 1
ATOM 2195 C CA . GLU A 1 298 ? -31.934 37.015 -14.454 1.00 31.19 282 GLU A CA 1
ATOM 2196 C C . GLU A 1 298 ? -32.613 38.249 -13.905 1.00 32.65 282 GLU A C 1
ATOM 2197 O O . GLU A 1 298 ? -33.709 38.150 -13.346 1.00 31.69 282 GLU A O 1
ATOM 2203 N N . GLU A 1 299 ? -31.970 39.406 -14.050 1.00 32.48 283 GLU A N 1
ATOM 2204 C CA . GLU A 1 299 ? -32.579 40.681 -13.658 1.00 34.38 283 GLU A CA 1
ATOM 2205 C C . GLU A 1 299 ? -32.455 41.653 -14.819 1.00 33.73 283 GLU A C 1
ATOM 2206 O O . GLU A 1 299 ? -31.666 42.597 -14.759 1.00 32.91 283 GLU A O 1
ATOM 2212 N N . PRO A 1 300 ? -33.227 41.409 -15.893 1.00 34.13 284 PRO A N 1
ATOM 2213 C CA . PRO A 1 300 ? -33.013 42.124 -17.150 1.00 33.54 284 PRO A CA 1
ATOM 2214 C C . PRO A 1 300 ? -33.031 43.638 -16.997 1.00 34.64 284 PRO A C 1
ATOM 2215 O O . PRO A 1 300 ? -32.174 44.337 -17.555 1.00 33.37 284 PRO A O 1
ATOM 2219 N N . GLU A 1 301 ? -33.995 44.144 -16.241 1.00 36.33 285 GLU A N 1
ATOM 2220 C CA . GLU A 1 301 ? -34.184 45.588 -16.100 1.00 38.12 285 GLU A CA 1
ATOM 2221 C C . GLU A 1 301 ? -33.139 46.212 -15.187 1.00 36.34 285 GLU A C 1
ATOM 2222 O O . GLU A 1 301 ? -32.590 47.253 -15.510 1.00 34.76 285 GLU A O 1
ATOM 2228 N N . ARG A 1 302 ? -32.864 45.575 -14.053 1.00 35.49 286 ARG A N 1
ATOM 2229 C CA . ARG A 1 302 ? -31.882 46.108 -13.102 1.00 34.55 286 ARG A CA 1
ATOM 2230 C C . ARG A 1 302 ? -30.448 46.130 -13.685 1.00 32.00 286 ARG A C 1
ATOM 2231 O O . ARG A 1 302 ? -29.689 47.066 -13.453 1.00 30.63 286 ARG A O 1
ATOM 2239 N N . PHE A 1 303 ? -30.102 45.094 -14.442 1.00 30.52 287 PHE A N 1
ATOM 2240 C CA . PHE A 1 303 ? -28.837 45.050 -15.140 1.00 29.73 287 PHE A CA 1
ATOM 2241 C C . PHE A 1 303 ? -28.718 46.206 -16.144 1.00 29.26 287 PHE A C 1
ATOM 2242 O O . PHE A 1 303 ? -27.685 46.908 -16.201 1.00 28.21 287 PHE A O 1
ATOM 2250 N N . HIS A 1 304 ? -29.769 46.391 -16.936 1.00 29.72 288 HIS A N 1
ATOM 2251 C CA . HIS A 1 304 ? -29.859 47.504 -17.874 1.00 30.39 288 HIS A CA 1
ATOM 2252 C C . HIS A 1 304 ? -29.657 48.848 -17.175 1.00 30.81 288 HIS A C 1
ATOM 2253 O O . HIS A 1 304 ? -28.826 49.636 -17.608 1.00 30.18 288 HIS A O 1
ATOM 2260 N N . GLU A 1 305 ? -30.422 49.106 -16.109 1.00 33.25 289 GLU A N 1
ATOM 2261 C CA . GLU A 1 305 ? -30.281 50.338 -15.329 1.00 34.38 289 GLU A CA 1
ATOM 2262 C C . GLU A 1 305 ? -28.845 50.547 -14.827 1.00 32.41 289 GLU A C 1
ATOM 2263 O O . GLU A 1 305 ? -28.315 51.657 -14.875 1.00 31.06 289 GLU A O 1
ATOM 2269 N N . VAL A 1 306 ? -28.225 49.481 -14.335 1.00 30.86 290 VAL A N 1
ATOM 2270 C CA . VAL A 1 306 ? -26.881 49.588 -13.768 1.00 29.27 290 VAL A CA 1
ATOM 2271 C C . VAL A 1 306 ? -25.887 49.940 -14.866 1.00 27.29 290 VAL A C 1
ATOM 2272 O O . VAL A 1 306 ? -25.103 50.861 -14.716 1.00 26.82 290 VAL A O 1
ATOM 2276 N N . MET A 1 307 ? -25.980 49.239 -15.989 1.00 26.99 291 MET A N 1
ATOM 2277 C CA . MET A 1 307 ? -25.137 49.504 -17.138 1.00 26.11 291 MET A CA 1
ATOM 2278 C C . MET A 1 307 ? -25.291 50.924 -17.666 1.00 26.33 291 MET A C 1
ATOM 2279 O O . MET A 1 307 ? -24.304 51.637 -17.838 1.00 24.84 291 MET A O 1
ATOM 2284 N N . ILE A 1 308 ? -26.527 51.353 -17.903 1.00 26.55 292 ILE A N 1
ATOM 2285 C CA . ILE A 1 308 ? -26.752 52.701 -18.422 1.00 28.00 292 ILE A CA 1
ATOM 2286 C C . ILE A 1 308 ? -26.188 53.777 -17.489 1.00 28.65 292 ILE A C 1
ATOM 2287 O O . ILE A 1 308 ? -25.573 54.746 -17.954 1.00 27.15 292 ILE A O 1
ATOM 2292 N N . ASP A 1 309 ? -26.396 53.599 -16.181 1.00 30.39 293 ASP A N 1
ATOM 2293 C CA . ASP A 1 309 ? -25.862 54.508 -15.158 1.00 31.21 293 ASP A CA 1
ATOM 2294 C C . ASP A 1 309 ? -24.326 54.618 -15.242 1.00 29.13 293 ASP A C 1
ATOM 2295 O O . ASP A 1 309 ? -23.762 55.716 -15.231 1.00 26.70 293 ASP A O 1
ATOM 2300 N N . TYR A 1 310 ? -23.658 53.473 -15.352 1.00 27.51 294 TYR A N 1
ATOM 2301 C CA . TYR A 1 310 ? -22.205 53.451 -15.515 1.00 25.00 294 TYR A CA 1
ATOM 2302 C C . TYR A 1 310 ? -21.819 54.091 -16.857 1.00 24.52 294 TYR A C 1
ATOM 2303 O O . TYR A 1 310 ? -20.937 54.964 -16.915 1.00 22.76 294 TYR A O 1
ATOM 2312 N N . LEU A 1 311 ? -22.471 53.660 -17.938 1.00 23.45 295 LEU A N 1
ATOM 2313 C CA . LEU A 1 311 ? -22.113 54.141 -19.279 1.00 23.47 295 LEU A CA 1
ATOM 2314 C C . LEU A 1 311 ? -22.263 55.672 -19.426 1.00 24.45 295 LEU A C 1
ATOM 2315 O O . LEU A 1 311 ? -21.431 56.319 -20.065 1.00 25.19 295 LEU A O 1
ATOM 2320 N N . GLU A 1 312 ? -23.296 56.251 -18.818 1.00 25.99 296 GLU A N 1
ATOM 2321 C CA . GLU A 1 312 ? -23.522 57.697 -18.895 1.00 26.65 296 GLU A CA 1
ATOM 2322 C C . GLU A 1 312 ? -22.419 58.510 -18.196 1.00 26.95 296 GLU A C 1
ATOM 2323 O O . GLU A 1 312 ? -22.127 59.620 -18.622 1.00 26.94 296 GLU A O 1
ATOM 2329 N N . SER A 1 313 ? -21.787 57.954 -17.165 1.00 27.21 297 SER A N 1
ATOM 2330 C CA . SER A 1 313 ? -20.667 58.637 -16.499 1.00 27.70 297 SER A CA 1
ATOM 2331 C C . SER A 1 313 ? -19.468 58.822 -17.429 1.00 28.12 297 SER A C 1
ATOM 2332 O O . SER A 1 313 ? -18.596 59.622 -17.135 1.00 28.85 297 SER A O 1
ATOM 2335 N N . LEU A 1 314 ? -19.438 58.096 -18.549 1.00 27.91 298 LEU A N 1
ATOM 2336 C CA . LEU A 1 314 ? -18.332 58.148 -19.506 1.00 27.20 298 LEU A CA 1
ATOM 2337 C C . LEU A 1 314 ? -18.542 59.091 -20.691 1.00 26.74 298 LEU A C 1
ATOM 2338 O O . LEU A 1 314 ? -17.678 59.147 -21.547 1.00 26.84 298 LEU A O 1
ATOM 2343 N N . VAL A 1 315 ? -19.682 59.792 -20.763 1.00 26.28 299 VAL A N 1
ATOM 2344 C CA . VAL A 1 315 ? -20.003 60.684 -21.895 1.00 26.29 299 VAL A CA 1
ATOM 2345 C C . VAL A 1 315 ? -20.548 62.031 -21.410 1.00 26.30 299 VAL A C 1
ATOM 2346 O O . VAL A 1 315 ? -20.492 62.317 -20.205 1.00 26.02 299 VAL A O 1
ATOM 2350 N N . PRO B 1 20 ? -25.897 79.142 11.122 1.00 52.02 4 PRO B N 1
ATOM 2351 C CA . PRO B 1 20 ? -26.041 80.328 11.975 1.00 51.01 4 PRO B CA 1
ATOM 2352 C C . PRO B 1 20 ? -24.901 80.444 13.009 1.00 48.72 4 PRO B C 1
ATOM 2353 O O . PRO B 1 20 ? -24.852 79.663 13.957 1.00 48.07 4 PRO B O 1
ATOM 2357 N N . PRO B 1 21 ? -23.971 81.401 12.814 1.00 47.66 5 PRO B N 1
ATOM 2358 C CA . PRO B 1 21 ? -22.724 81.426 13.604 1.00 45.89 5 PRO B CA 1
ATOM 2359 C C . PRO B 1 21 ? -22.898 81.860 15.057 1.00 43.90 5 PRO B C 1
ATOM 2360 O O . PRO B 1 21 ? -23.831 82.586 15.377 1.00 44.00 5 PRO B O 1
ATOM 2364 N N . SER B 1 22 ? -22.003 81.406 15.923 1.00 41.76 6 SER B N 1
ATOM 2365 C CA . SER B 1 22 ? -21.972 81.856 17.309 1.00 41.28 6 SER B CA 1
ATOM 2366 C C . SER B 1 22 ? -20.890 82.921 17.492 1.00 40.61 6 SER B C 1
ATOM 2367 O O . SER B 1 22 ? -20.849 83.598 18.522 1.00 41.18 6 SER B O 1
ATOM 2370 N N . ALA B 1 23 ? -19.997 83.044 16.507 1.00 38.36 7 ALA B N 1
ATOM 2371 C CA . ALA B 1 23 ? -18.955 84.059 16.526 1.00 36.11 7 ALA B CA 1
ATOM 2372 C C . ALA B 1 23 ? -18.387 84.289 15.127 1.00 35.83 7 ALA B C 1
ATOM 2373 O O . ALA B 1 23 ? -18.172 83.346 14.360 1.00 34.02 7 ALA B O 1
ATOM 2375 N N . LYS B 1 24 ? -18.135 85.551 14.817 1.00 35.34 8 LYS B N 1
ATOM 2376 C CA . LYS B 1 24 ? -17.627 85.965 13.517 1.00 36.13 8 LYS B CA 1
ATOM 2377 C C . LYS B 1 24 ? -16.712 87.168 13.742 1.00 34.74 8 LYS B C 1
ATOM 2378 O O . LYS B 1 24 ? -16.957 87.962 14.653 1.00 33.73 8 LYS B O 1
ATOM 2384 N N . GLY B 1 25 ? -15.662 87.298 12.926 1.00 33.73 9 GLY B N 1
ATOM 2385 C CA . GLY B 1 25 ? -14.755 88.456 13.000 1.00 33.34 9 GLY B CA 1
ATOM 2386 C C . GLY B 1 25 ? -13.485 88.303 12.179 1.00 32.36 9 GLY B C 1
ATOM 2387 O O . GLY B 1 25 ? -13.432 87.500 11.248 1.00 30.87 9 GLY B O 1
ATOM 2388 N N . THR B 1 26 ? -12.467 89.099 12.510 1.00 31.99 10 THR B N 1
ATOM 2389 C CA . THR B 1 26 ? -11.146 88.958 11.908 1.00 31.38 10 THR B CA 1
ATOM 2390 C C . THR B 1 26 ? -10.085 88.868 12.996 1.00 31.92 10 THR B C 1
ATOM 2391 O O . THR B 1 26 ? -10.313 89.288 14.141 1.00 32.94 10 THR B O 1
ATOM 2395 N N . VAL B 1 27 ? -8.944 88.285 12.641 1.00 30.89 11 VAL B N 1
ATOM 2396 C CA . VAL B 1 27 ? -7.758 88.318 13.478 1.00 31.44 11 VAL B CA 1
ATOM 2397 C C . VAL B 1 27 ? -6.613 88.925 12.671 1.00 31.47 11 VAL B C 1
ATOM 2398 O O . VAL B 1 27 ? -6.572 88.792 11.447 1.00 30.45 11 VAL B O 1
ATOM 2402 N N . PRO B 1 28 ? -5.718 89.662 13.343 1.00 31.86 12 PRO B N 1
ATOM 2403 C CA . PRO B 1 28 ? -4.619 90.235 12.593 1.00 32.28 12 PRO B CA 1
ATOM 2404 C C . PRO B 1 28 ? -3.671 89.144 12.114 1.00 31.84 12 PRO B C 1
ATOM 2405 O O . PRO B 1 28 ? -3.401 88.183 12.841 1.00 30.45 12 PRO B O 1
ATOM 2409 N N . PHE B 1 29 ? -3.209 89.289 10.879 1.00 32.38 13 PHE B N 1
ATOM 2410 C CA . PHE B 1 29 ? -2.201 88.409 10.318 1.00 32.26 13 PHE B CA 1
ATOM 2411 C C . PHE B 1 29 ? -1.141 89.309 9.693 1.00 33.22 13 PHE B C 1
ATOM 2412 O O . PHE B 1 29 ? -1.282 89.771 8.559 1.00 32.72 13 PHE B O 1
ATOM 2420 N N . GLY B 1 30 ? -0.089 89.573 10.462 1.00 35.73 14 GLY B N 1
ATOM 2421 C CA . GLY B 1 30 ? 0.916 90.557 10.072 1.00 37.60 14 GLY B CA 1
ATOM 2422 C C . GLY B 1 30 ? 0.246 91.905 9.903 1.00 38.44 14 GLY B C 1
ATOM 2423 O O . GLY B 1 30 ? -0.408 92.371 10.820 1.00 40.40 14 GLY B O 1
ATOM 2424 N N . GLN B 1 31 ? 0.363 92.494 8.713 1.00 39.78 15 GLN B N 1
ATOM 2425 C CA . GLN B 1 31 ? -0.266 93.779 8.405 1.00 41.39 15 GLN B CA 1
ATOM 2426 C C . GLN B 1 31 ? -1.711 93.601 7.932 1.00 39.31 15 GLN B C 1
ATOM 2427 O O . GLN B 1 31 ? -2.404 94.587 7.694 1.00 37.50 15 GLN B O 1
ATOM 2433 N N . TYR B 1 32 ? -2.150 92.355 7.761 1.00 37.11 16 TYR B N 1
ATOM 2434 C CA . TYR B 1 32 ? -3.426 92.069 7.105 1.00 36.00 16 TYR B CA 1
ATOM 2435 C C . TYR B 1 32 ? -4.415 91.440 8.082 1.00 34.74 16 TYR B C 1
ATOM 2436 O O . TYR B 1 32 ? -4.134 91.324 9.276 1.00 33.75 16 TYR B O 1
ATOM 2445 N N . ARG B 1 33 ? -5.571 91.028 7.567 1.00 33.94 17 ARG B N 1
ATOM 2446 C CA . ARG B 1 33 ? -6.603 90.396 8.387 1.00 33.49 17 ARG B CA 1
ATOM 2447 C C . ARG B 1 33 ? -7.196 89.126 7.762 1.00 30.69 17 ARG B C 1
ATOM 2448 O O . ARG B 1 33 ? -7.455 89.099 6.571 1.00 28.84 17 ARG B O 1
ATOM 2456 N N . THR B 1 34 ? -7.429 88.114 8.609 1.00 29.73 18 THR B N 1
ATOM 2457 C CA . THR B 1 34 ? -8.089 86.863 8.231 1.00 28.87 18 THR B CA 1
ATOM 2458 C C . THR B 1 34 ? -9.485 86.808 8.842 1.00 27.82 18 THR B C 1
ATOM 2459 O O . THR B 1 34 ? -9.639 86.858 10.067 1.00 27.22 18 THR B O 1
ATOM 2463 N N . TRP B 1 35 ? -10.499 86.696 7.988 1.00 27.06 19 TRP B N 1
ATOM 2464 C CA . TRP B 1 35 ? -11.874 86.571 8.431 1.00 27.29 19 TRP B CA 1
ATOM 2465 C C . TRP B 1 35 ? -12.199 85.130 8.799 1.00 27.18 19 TRP B C 1
ATOM 2466 O O . TRP B 1 35 ? -11.887 84.215 8.044 1.00 27.41 19 TRP B O 1
ATOM 2477 N N . TYR B 1 36 ? -12.846 84.935 9.949 1.00 27.54 20 TYR B N 1
ATOM 2478 C CA . TYR B 1 36 ? -13.279 83.613 10.391 1.00 27.26 20 TYR B CA 1
ATOM 2479 C C . TYR B 1 36 ? -14.699 83.661 10.953 1.00 28.05 20 TYR B C 1
ATOM 2480 O O . TYR B 1 36 ? -15.301 84.732 11.169 1.00 27.30 20 TYR B O 1
ATOM 2489 N N . ARG B 1 37 ? -15.197 82.471 11.236 1.00 28.31 21 ARG B N 1
ATOM 2490 C CA . ARG B 1 37 ? -16.523 82.285 11.756 1.00 29.45 21 ARG B CA 1
ATOM 2491 C C . ARG B 1 37 ? -16.559 80.948 12.504 1.00 28.79 21 ARG B C 1
ATOM 2492 O O . ARG B 1 37 ? -15.997 79.949 12.043 1.00 27.19 21 ARG B O 1
ATOM 2500 N N . VAL B 1 38 ? -17.177 80.952 13.686 1.00 28.85 22 VAL B N 1
ATOM 2501 C CA . VAL B 1 38 ? -17.278 79.767 14.523 1.00 28.24 22 VAL B CA 1
ATOM 2502 C C . VAL B 1 38 ? -18.742 79.407 14.708 1.00 29.10 22 VAL B C 1
ATOM 2503 O O . VAL B 1 38 ? -19.566 80.270 15.019 1.00 30.16 22 VAL B O 1
ATOM 2507 N N . THR B 1 39 ? -19.053 78.138 14.495 1.00 28.56 23 THR B N 1
ATOM 2508 C CA . THR B 1 39 ? -20.375 77.600 14.758 1.00 29.68 23 THR B CA 1
ATOM 2509 C C . THR B 1 39 ? -20.182 76.514 15.816 1.00 31.45 23 THR B C 1
ATOM 2510 O O . THR B 1 39 ? -19.341 75.618 15.661 1.00 29.38 23 THR B O 1
ATOM 2514 N N . GLY B 1 40 ? -20.942 76.635 16.902 1.00 33.68 24 GLY B N 1
ATOM 2515 C CA . GLY B 1 40 ? -20.811 75.765 18.066 1.00 35.25 24 GLY B CA 1
ATOM 2516 C C . GLY B 1 40 ? -20.029 76.449 19.163 1.00 38.01 24 GLY B C 1
ATOM 2517 O O . GLY B 1 40 ? -19.927 77.672 19.194 1.00 40.56 24 GLY B O 1
ATOM 2518 N N . ASP B 1 41 ? -19.491 75.648 20.070 1.00 41.00 25 ASP B N 1
ATOM 2519 C CA . ASP B 1 41 ? -18.731 76.132 21.207 1.00 43.89 25 ASP B CA 1
ATOM 2520 C C . ASP B 1 41 ? -17.335 75.529 21.086 1.00 43.67 25 ASP B C 1
ATOM 2521 O O . ASP B 1 41 ? -17.194 74.305 21.081 1.00 42.69 25 ASP B O 1
ATOM 2526 N N . LEU B 1 42 ? -16.317 76.388 20.970 1.00 43.41 26 LEU B N 1
ATOM 2527 C CA . LEU B 1 42 ? -14.946 75.942 20.677 1.00 44.16 26 LEU B CA 1
ATOM 2528 C C . LEU B 1 42 ? -14.375 74.945 21.685 1.00 46.63 26 LEU B C 1
ATOM 2529 O O . LEU B 1 42 ? -13.581 74.070 21.312 1.00 46.61 26 LEU B O 1
ATOM 2534 N N . HIS B 1 43 ? -14.749 75.081 22.955 1.00 46.77 27 HIS B N 1
ATOM 2535 C CA . HIS B 1 43 ? -14.160 74.244 23.997 1.00 47.95 27 HIS B CA 1
ATOM 2536 C C . HIS B 1 43 ? -15.232 73.453 24.727 1.00 47.93 27 HIS B C 1
ATOM 2537 O O . HIS B 1 43 ? -15.184 73.302 25.943 1.00 49.95 27 HIS B O 1
ATOM 2544 N N . SER B 1 44 ? -16.182 72.927 23.959 1.00 46.97 28 SER B N 1
ATOM 2545 C CA . SER B 1 44 ? -17.248 72.082 24.487 1.00 46.82 28 SER B CA 1
ATOM 2546 C C . SER B 1 44 ? -16.828 70.606 24.627 1.00 45.07 28 SER B C 1
ATOM 2547 O O . SER B 1 44 ? -17.644 69.768 24.992 1.00 44.85 28 SER B O 1
ATOM 2550 N N . GLY B 1 45 ? -15.566 70.288 24.336 1.00 43.28 29 GLY B N 1
ATOM 2551 C CA . GLY B 1 45 ? -15.063 68.929 24.486 1.00 41.82 29 GLY B CA 1
ATOM 2552 C C . GLY B 1 45 ? -14.478 68.415 23.192 1.00 40.71 29 GLY B C 1
ATOM 2553 O O . GLY B 1 45 ? -13.281 68.161 23.104 1.00 40.64 29 GLY B O 1
ATOM 2554 N N . LYS B 1 46 ? -15.322 68.269 22.177 1.00 38.14 30 LYS B N 1
ATOM 2555 C CA . LYS B 1 46 ? -14.862 67.753 20.902 1.00 36.19 30 LYS B CA 1
ATOM 2556 C C . LYS B 1 46 ? -13.962 68.782 20.213 1.00 33.96 30 LYS B C 1
ATOM 2557 O O . LYS B 1 46 ? -14.246 69.974 20.238 1.00 35.03 30 LYS B O 1
ATOM 2563 N N . PRO B 1 47 ? -12.861 68.326 19.611 1.00 32.03 31 PRO B N 1
ATOM 2564 C CA . PRO B 1 47 ? -11.941 69.258 18.952 1.00 31.50 31 PRO B CA 1
ATOM 2565 C C . PRO B 1 47 ? -12.609 70.018 17.791 1.00 30.03 31 PRO B C 1
ATOM 2566 O O . PRO B 1 47 ? -13.436 69.435 17.065 1.00 29.42 31 PRO B O 1
ATOM 2570 N N . PRO B 1 48 ? -12.307 71.322 17.661 1.00 28.97 32 PRO B N 1
ATOM 2571 C CA . PRO B 1 48 ? -12.758 72.126 16.540 1.00 28.58 32 PRO B CA 1
ATOM 2572 C C . PRO B 1 48 ? -12.328 71.560 15.191 1.00 26.49 32 PRO B C 1
ATOM 2573 O O . PRO B 1 48 ? -11.154 71.184 15.010 1.00 26.51 32 PRO B O 1
ATOM 2577 N N . VAL B 1 49 ? -13.276 71.527 14.264 1.00 24.11 33 VAL B N 1
ATOM 2578 C CA . VAL B 1 49 ? -13.012 71.127 12.909 1.00 23.36 33 VAL B CA 1
ATOM 2579 C C . VAL B 1 49 ? -12.809 72.405 12.101 1.00 22.60 33 VAL B C 1
ATOM 2580 O O . VAL B 1 49 ? -13.740 73.182 11.899 1.00 21.69 33 VAL B O 1
ATOM 2584 N N . VAL B 1 50 ? -11.563 72.621 11.694 1.00 21.10 34 VAL B N 1
ATOM 2585 C CA . VAL B 1 50 ? -11.155 73.790 10.930 1.00 21.21 34 VAL B CA 1
ATOM 2586 C C . VAL B 1 50 ? -11.158 73.477 9.433 1.00 20.84 34 VAL B C 1
ATOM 2587 O O . VAL B 1 50 ? -10.455 72.562 8.963 1.00 20.11 34 VAL B O 1
ATOM 2591 N N . LEU B 1 51 ? -11.956 74.254 8.701 1.00 21.03 35 LEU B N 1
ATOM 2592 C CA . LEU B 1 51 ? -12.239 74.023 7.294 1.00 21.45 35 LEU B CA 1
ATOM 2593 C C . LEU B 1 51 ? -11.328 74.842 6.424 1.00 21.10 35 LEU B C 1
ATOM 2594 O O . LEU B 1 51 ? -11.381 76.056 6.476 1.00 21.45 35 LEU B O 1
ATOM 2599 N N . LEU B 1 52 ? -10.500 74.171 5.622 1.00 20.75 36 LEU B N 1
ATOM 2600 C CA . LEU B 1 52 ? -9.646 74.842 4.642 1.00 20.43 36 LEU B CA 1
ATOM 2601 C C . LEU B 1 52 ? -10.306 74.793 3.250 1.00 20.00 36 LEU B C 1
ATOM 2602 O O . LEU B 1 52 ? -10.358 73.747 2.605 1.00 19.19 36 LEU B O 1
ATOM 2607 N N . HIS B 1 53 ? -10.815 75.932 2.793 1.00 20.11 37 HIS B N 1
ATOM 2608 C CA . HIS B 1 53 ? -11.454 76.011 1.471 1.00 20.16 37 HIS B CA 1
ATOM 2609 C C . HIS B 1 53 ? -10.462 75.846 0.301 1.00 19.95 37 HIS B C 1
ATOM 2610 O O . HIS B 1 53 ? -9.225 75.918 0.492 1.00 19.64 37 HIS B O 1
ATOM 2617 N N . GLY B 1 54 ? -11.009 75.664 -0.900 1.00 19.04 38 GLY B N 1
ATOM 2618 C CA . GLY B 1 54 ? -10.201 75.361 -2.082 1.00 19.15 38 GLY B CA 1
ATOM 2619 C C . GLY B 1 54 ? -9.678 76.557 -2.849 1.00 19.64 38 GLY B C 1
ATOM 2620 O O . GLY B 1 54 ? -9.478 77.648 -2.287 1.00 19.96 38 GLY B O 1
ATOM 2621 N N . GLY B 1 55 ? -9.463 76.333 -4.141 1.00 19.90 39 GLY B N 1
ATOM 2622 C CA . GLY B 1 55 ? -8.924 77.324 -5.059 1.00 19.99 39 GLY B CA 1
ATOM 2623 C C . GLY B 1 55 ? -7.476 77.008 -5.436 1.00 20.59 39 GLY B C 1
ATOM 2624 O O . GLY B 1 55 ? -7.224 76.186 -6.302 1.00 20.48 39 GLY B O 1
ATOM 2625 N N . PRO B 1 56 ? -6.501 77.688 -4.811 1.00 21.08 40 PRO B N 1
ATOM 2626 C CA . PRO B 1 56 ? -6.627 78.744 -3.823 1.00 21.13 40 PRO B CA 1
ATOM 2627 C C . PRO B 1 56 ? -7.428 79.936 -4.335 1.00 21.23 40 PRO B C 1
ATOM 2628 O O . PRO B 1 56 ? -7.647 80.068 -5.552 1.00 21.29 40 PRO B O 1
ATOM 2632 N N . GLY B 1 57 ? -7.808 80.824 -3.421 1.00 21.52 41 GLY B N 1
ATOM 2633 C CA . GLY B 1 57 ? -8.476 82.072 -3.790 1.00 21.91 41 GLY B CA 1
ATOM 2634 C C . GLY B 1 57 ? -9.977 81.901 -3.894 1.00 22.15 41 GLY B C 1
ATOM 2635 O O . GLY B 1 57 ? -10.691 82.770 -4.414 1.00 23.02 41 GLY B O 1
ATOM 2636 N N . SER B 1 58 ? -10.480 80.796 -3.358 1.00 22.80 42 SER B N 1
ATOM 2637 C CA . SER B 1 58 ? -11.935 80.615 -3.254 1.00 23.33 42 SER B CA 1
ATOM 2638 C C . SER B 1 58 ? -12.349 81.226 -1.894 1.00 22.65 42 SER B C 1
ATOM 2639 O O . SER B 1 58 ? -11.606 82.053 -1.360 1.00 21.52 42 SER B O 1
ATOM 2642 N N . THR B 1 59 ? -13.530 80.885 -1.374 1.00 22.10 43 THR B N 1
ATOM 2643 C CA . THR B 1 59 ? -13.999 81.358 -0.063 1.00 22.40 43 THR B CA 1
ATOM 2644 C C . THR B 1 59 ? -14.745 80.231 0.676 1.00 21.71 43 THR B C 1
ATOM 2645 O O . THR B 1 59 ? -14.955 79.159 0.132 1.00 20.99 43 THR B O 1
ATOM 2649 N N . HIS B 1 60 ? -15.151 80.491 1.913 1.00 21.72 44 HIS B N 1
ATOM 2650 C CA . HIS B 1 60 ? -15.729 79.469 2.785 1.00 21.81 44 HIS B CA 1
ATOM 2651 C C . HIS B 1 60 ? -17.200 79.184 2.467 1.00 22.16 44 HIS B C 1
ATOM 2652 O O . HIS B 1 60 ? -17.767 78.189 2.923 1.00 22.05 44 HIS B O 1
ATOM 2659 N N . ASP B 1 61 ? -17.827 80.084 1.724 1.00 22.09 45 ASP B N 1
ATOM 2660 C CA . ASP B 1 61 ? -19.283 80.056 1.588 1.00 22.26 45 ASP B CA 1
ATOM 2661 C C . ASP B 1 61 ? -19.792 78.708 1.111 1.00 21.85 45 ASP B C 1
ATOM 2662 O O . ASP B 1 61 ? -20.709 78.141 1.716 1.00 21.65 45 ASP B O 1
ATOM 2667 N N . TYR B 1 62 ? -19.177 78.153 0.067 1.00 21.76 46 TYR B N 1
ATOM 2668 C CA . TYR B 1 62 ? -19.641 76.869 -0.470 1.00 21.75 46 TYR B CA 1
ATOM 2669 C C . TYR B 1 62 ? -19.575 75.715 0.536 1.00 22.61 46 TYR B C 1
ATOM 2670 O O . TYR B 1 62 ? -20.168 74.667 0.296 1.00 22.09 46 TYR B O 1
ATOM 2679 N N . LEU B 1 63 ? -18.848 75.895 1.640 1.00 23.62 47 LEU B N 1
ATOM 2680 C CA . LEU B 1 63 ? -18.777 74.889 2.694 1.00 24.49 47 LEU B CA 1
ATOM 2681 C C . LEU B 1 63 ? -19.763 75.119 3.852 1.00 25.03 47 LEU B C 1
ATOM 2682 O O . LEU B 1 63 ? -19.728 74.397 4.847 1.00 25.77 47 LEU B O 1
ATOM 2687 N N . LEU B 1 64 ? -20.642 76.106 3.744 1.00 25.37 48 LEU B N 1
ATOM 2688 C CA . LEU B 1 64 ? -21.522 76.433 4.869 1.00 25.45 48 LEU B CA 1
ATOM 2689 C C . LEU B 1 64 ? -22.396 75.252 5.335 1.00 24.74 48 LEU B C 1
ATOM 2690 O O . LEU B 1 64 ? -22.702 75.142 6.524 1.00 23.57 48 LEU B O 1
ATOM 2695 N N . ALA B 1 65 ? -22.731 74.342 4.421 1.00 24.78 49 ALA B N 1
ATOM 2696 C CA . ALA B 1 65 ? -23.473 73.127 4.767 1.00 25.44 49 ALA B CA 1
ATOM 2697 C C . ALA B 1 65 ? -22.855 72.351 5.928 1.00 25.93 49 ALA B C 1
ATOM 2698 O O . ALA B 1 65 ? -23.568 71.673 6.668 1.00 25.91 49 ALA B O 1
ATOM 2700 N N . MET B 1 66 ? -21.536 72.458 6.099 1.00 26.06 50 MET B N 1
ATOM 2701 C CA . MET B 1 66 ? -20.829 71.714 7.127 1.00 25.71 50 MET B CA 1
ATOM 2702 C C . MET B 1 66 ? -21.068 72.160 8.566 1.00 26.38 50 MET B C 1
ATOM 2703 O O . MET B 1 66 ? -20.592 71.511 9.492 1.00 27.60 50 MET B O 1
ATOM 2708 N N . THR B 1 67 ? -21.779 73.265 8.764 1.00 27.07 51 THR B N 1
ATOM 2709 C CA . THR B 1 67 ? -22.276 73.618 10.097 1.00 28.16 51 THR B CA 1
ATOM 2710 C C . THR B 1 67 ? -23.232 72.556 10.673 1.00 29.80 51 THR B C 1
ATOM 2711 O O . THR B 1 67 ? -23.550 72.593 11.862 1.00 31.13 51 THR B O 1
ATOM 2715 N N . SER B 1 68 ? -23.709 71.637 9.834 1.00 30.43 52 SER B N 1
ATOM 2716 C CA . SER B 1 68 ? -24.477 70.486 10.315 1.00 30.71 52 SER B CA 1
ATOM 2717 C C . SER B 1 68 ? -23.705 69.644 11.340 1.00 31.04 52 SER B C 1
ATOM 2718 O O . SER B 1 68 ? -24.304 69.080 12.246 1.00 32.51 52 SER B O 1
ATOM 2721 N N . LEU B 1 69 ? -22.381 69.588 11.220 1.00 31.01 53 LEU B N 1
ATOM 2722 C CA . LEU B 1 69 ? -21.546 68.767 12.126 1.00 30.67 53 LEU B CA 1
ATOM 2723 C C . LEU B 1 69 ? -21.680 69.186 13.588 1.00 31.19 53 LEU B C 1
ATOM 2724 O O . LEU B 1 69 ? -21.431 68.386 14.489 1.00 30.77 53 LEU B O 1
ATOM 2729 N N . THR B 1 70 ? -22.111 70.425 13.814 1.00 31.66 54 THR B N 1
ATOM 2730 C CA . THR B 1 70 ? -22.290 70.941 15.155 1.00 32.81 54 THR B CA 1
ATOM 2731 C C . THR B 1 70 ? -23.429 70.261 15.893 1.00 35.62 54 THR B C 1
ATOM 2732 O O . THR B 1 70 ? -23.395 70.199 17.123 1.00 35.48 54 THR B O 1
ATOM 2736 N N . GLU B 1 71 ? -24.419 69.763 15.144 1.00 37.92 55 GLU B N 1
ATOM 2737 C CA . GLU B 1 71 ? -25.511 68.947 15.700 1.00 40.28 55 GLU B CA 1
ATOM 2738 C C . GLU B 1 71 ? -25.014 67.739 16.491 1.00 39.69 55 GLU B C 1
ATOM 2739 O O . GLU B 1 71 ? -25.695 67.280 17.396 1.00 41.98 55 GLU B O 1
ATOM 2745 N N . ALA B 1 72 ? -23.835 67.230 16.145 1.00 39.62 56 ALA B N 1
ATOM 2746 C CA . ALA B 1 72 ? -23.206 66.114 16.866 1.00 38.65 56 ALA B CA 1
ATOM 2747 C C . ALA B 1 72 ? -22.131 66.581 17.871 1.00 37.45 56 ALA B C 1
ATOM 2748 O O . ALA B 1 72 ? -21.323 65.778 18.342 1.00 36.20 56 ALA B O 1
ATOM 2750 N N . GLY B 1 73 ? -22.133 67.870 18.210 1.00 35.75 57 GLY B N 1
ATOM 2751 C CA . GLY B 1 73 ? -21.214 68.412 19.224 1.00 34.32 57 GLY B CA 1
ATOM 2752 C C . GLY B 1 73 ? -19.857 68.838 18.691 1.00 33.56 57 GLY B C 1
ATOM 2753 O O . GLY B 1 73 ? -18.945 69.145 19.467 1.00 33.58 57 GLY B O 1
ATOM 2754 N N . TRP B 1 74 ? -19.717 68.859 17.366 1.00 31.52 58 TRP B N 1
ATOM 2755 C CA . TRP B 1 74 ? -18.463 69.253 16.734 1.00 29.20 58 TRP B CA 1
ATOM 2756 C C . TRP B 1 74 ? -18.456 70.736 16.381 1.00 28.42 58 TRP B C 1
ATOM 2757 O O . TRP B 1 74 ? -19.207 71.165 15.507 1.00 27.75 58 TRP B O 1
ATOM 2768 N N . PRO B 1 75 ? -17.595 71.519 17.053 1.00 28.27 59 PRO B N 1
ATOM 2769 C CA . PRO B 1 75 ? -17.460 72.916 16.686 1.00 28.32 59 PRO B CA 1
ATOM 2770 C C . PRO B 1 75 ? -16.863 73.013 15.292 1.00 27.32 59 PRO B C 1
ATOM 2771 O O . PRO B 1 75 ? -15.981 72.210 14.943 1.00 29.05 59 PRO B O 1
ATOM 2775 N N . VAL B 1 76 ? -17.337 73.966 14.503 1.00 26.36 60 VAL B N 1
ATOM 2776 C CA . VAL B 1 76 ? -16.852 74.121 13.118 1.00 25.91 60 VAL B CA 1
ATOM 2777 C C . VAL B 1 76 ? -16.296 75.522 12.876 1.00 24.41 60 VAL B C 1
ATOM 2778 O O . VAL B 1 76 ? -16.951 76.509 13.181 1.00 24.02 60 VAL B O 1
ATOM 2782 N N . VAL B 1 77 ? -15.067 75.598 12.371 1.00 23.59 61 VAL B N 1
ATOM 2783 C CA . VAL B 1 77 ? -14.465 76.880 12.055 1.00 23.20 61 VAL B CA 1
ATOM 2784 C C . VAL B 1 77 ? -14.362 77.043 10.537 1.00 22.87 61 VAL B C 1
ATOM 2785 O O . VAL B 1 77 ? -13.679 76.254 9.858 1.00 22.74 61 VAL B O 1
ATOM 2789 N N . HIS B 1 78 ? -15.041 78.061 10.013 1.00 22.14 62 HIS B N 1
ATOM 2790 C CA . HIS B 1 78 ? -14.846 78.514 8.632 1.00 22.01 62 HIS B CA 1
ATOM 2791 C C . HIS B 1 78 ? -13.944 79.724 8.638 1.00 22.01 62 HIS B C 1
ATOM 2792 O O . HIS B 1 78 ? -14.029 80.536 9.558 1.00 22.88 62 HIS B O 1
ATOM 2799 N N . TYR B 1 79 ? -13.115 79.873 7.602 1.00 21.15 63 TYR B N 1
ATOM 2800 C CA . TYR B 1 79 ? -12.394 81.120 7.378 1.00 21.60 63 TYR B CA 1
ATOM 2801 C C . TYR B 1 79 ? -12.040 81.341 5.916 1.00 21.44 63 TYR B C 1
ATOM 2802 O O . TYR B 1 79 ? -11.931 80.396 5.132 1.00 21.09 63 TYR B O 1
ATOM 2811 N N . ASP B 1 80 ? -11.889 82.606 5.563 1.00 21.94 64 ASP B N 1
ATOM 2812 C CA . ASP B 1 80 ? -11.464 82.992 4.232 1.00 21.61 64 ASP B CA 1
ATOM 2813 C C . ASP B 1 80 ? -9.978 83.238 4.285 1.00 21.97 64 ASP B C 1
ATOM 2814 O O . ASP B 1 80 ? -9.488 83.999 5.108 1.00 22.95 64 ASP B O 1
ATOM 2819 N N . GLN B 1 81 ? -9.271 82.583 3.390 1.00 21.89 65 GLN B N 1
ATOM 2820 C CA . GLN B 1 81 ? -7.843 82.731 3.282 1.00 22.59 65 GLN B CA 1
ATOM 2821 C C . GLN B 1 81 ? -7.488 84.117 2.752 1.00 23.07 65 GLN B C 1
ATOM 2822 O O . GLN B 1 81 ? -8.290 84.761 2.106 1.00 24.33 65 GLN B O 1
ATOM 2828 N N . LEU B 1 82 ? -6.280 84.574 3.041 1.00 23.59 66 LEU B N 1
ATOM 2829 C CA . LEU B 1 82 ? -5.843 85.898 2.633 1.00 24.15 66 LEU B CA 1
ATOM 2830 C C . LEU B 1 82 ? -6.011 86.105 1.139 1.00 24.15 66 LEU B C 1
ATOM 2831 O O . LEU B 1 82 ? -5.633 85.231 0.352 1.00 23.74 66 LEU B O 1
ATOM 2836 N N . GLY B 1 83 ? -6.570 87.258 0.760 1.00 24.22 67 GLY B N 1
ATOM 2837 C CA . GLY B 1 83 ? -6.743 87.630 -0.650 1.00 24.42 67 GLY B CA 1
ATOM 2838 C C . GLY B 1 83 ? -8.147 87.549 -1.216 1.00 24.62 67 GLY B C 1
ATOM 2839 O O . GLY B 1 83 ? -8.412 88.066 -2.293 1.00 25.41 67 GLY B O 1
ATOM 2840 N N . ASN B 1 84 ? -9.075 86.907 -0.524 1.00 25.17 68 ASN B N 1
ATOM 2841 C CA . ASN B 1 84 ? -10.460 86.929 -0.999 1.00 25.96 68 ASN B CA 1
ATOM 2842 C C . ASN B 1 84 ? -11.430 86.873 0.172 1.00 25.65 68 ASN B C 1
ATOM 2843 O O . ASN B 1 84 ? -11.013 86.726 1.330 1.00 25.40 68 ASN B O 1
ATOM 2848 N N . GLY B 1 85 ? -12.715 87.051 -0.121 1.00 25.48 69 GLY B N 1
ATOM 2849 C CA . GLY B 1 85 ? -13.741 86.999 0.910 1.00 25.84 69 GLY B CA 1
ATOM 2850 C C . GLY B 1 85 ? -13.638 88.133 1.921 1.00 26.52 69 GLY B C 1
ATOM 2851 O O . GLY B 1 85 ? -13.271 89.246 1.560 1.00 25.94 69 GLY B O 1
ATOM 2852 N N . GLY B 1 86 ? -13.936 87.840 3.192 1.00 25.89 70 GLY B N 1
ATOM 2853 C CA . GLY B 1 86 ? -13.877 88.826 4.256 1.00 26.25 70 GLY B CA 1
ATOM 2854 C C . GLY B 1 86 ? -12.462 89.180 4.696 1.00 26.51 70 GLY B C 1
ATOM 2855 O O . GLY B 1 86 ? -12.264 90.087 5.500 1.00 27.40 70 GLY B O 1
ATOM 2856 N N . SER B 1 87 ? -11.466 88.476 4.180 1.00 25.40 71 SER B N 1
ATOM 2857 C CA . SER B 1 87 ? -10.082 88.769 4.529 1.00 25.51 71 SER B CA 1
ATOM 2858 C C . SER B 1 87 ? -9.594 89.921 3.694 1.00 26.22 71 SER B C 1
ATOM 2859 O O . SER B 1 87 ? -10.292 90.374 2.789 1.00 27.08 71 SER B O 1
ATOM 2862 N N . THR B 1 88 ? -8.398 90.411 3.994 1.00 27.86 72 THR B N 1
ATOM 2863 C CA . THR B 1 88 ? -7.814 91.503 3.217 1.00 28.77 72 THR B CA 1
ATOM 2864 C C . THR B 1 88 ? -7.658 91.102 1.754 1.00 29.50 72 THR B C 1
ATOM 2865 O O . THR B 1 88 ? -7.147 90.017 1.451 1.00 28.59 72 THR B O 1
ATOM 2869 N N . HIS B 1 89 ? -8.121 91.974 0.859 1.00 30.22 73 HIS B N 1
ATOM 2870 C CA . HIS B 1 89 ? -7.857 91.833 -0.569 1.00 30.84 73 HIS B CA 1
ATOM 2871 C C . HIS B 1 89 ? -6.545 92.530 -0.904 1.00 32.01 73 HIS B C 1
ATOM 2872 O O . HIS B 1 89 ? -6.258 93.600 -0.385 1.00 33.24 73 HIS B O 1
ATOM 2879 N N . LEU B 1 90 ? -5.740 91.895 -1.745 1.00 32.24 74 LEU B N 1
ATOM 2880 C CA . LEU B 1 90 ? -4.441 92.428 -2.129 1.00 33.26 74 LEU B CA 1
ATOM 2881 C C . LEU B 1 90 ? -4.208 92.248 -3.630 1.00 34.09 74 LEU B C 1
ATOM 2882 O O . LEU B 1 90 ? -3.237 91.590 -4.024 1.00 33.91 74 LEU B O 1
ATOM 2887 N N . PRO B 1 91 ? -5.083 92.852 -4.468 1.00 34.35 75 PRO B N 1
ATOM 2888 C CA . PRO B 1 91 ? -5.040 92.677 -5.920 1.00 35.79 75 PRO B CA 1
ATOM 2889 C C . PRO B 1 91 ? -3.737 93.128 -6.590 1.00 38.09 75 PRO B C 1
ATOM 2890 O O . PRO B 1 91 ? -3.426 92.674 -7.679 1.00 37.66 75 PRO B O 1
ATOM 2894 N N . GLU B 1 92 ? -2.982 94.004 -5.946 1.00 40.54 76 GLU B N 1
ATOM 2895 C CA . GLU B 1 92 ? -1.738 94.492 -6.522 1.00 43.67 76 GLU B CA 1
ATOM 2896 C C . GLU B 1 92 ? -0.580 93.509 -6.298 1.00 44.98 76 GLU B C 1
ATOM 2897 O O . GLU B 1 92 ? 0.489 93.670 -6.887 1.00 47.42 76 GLU B O 1
ATOM 2903 N N . LYS B 1 93 ? -0.790 92.496 -5.456 1.00 43.50 77 LYS B N 1
ATOM 2904 C CA . LYS B 1 93 ? 0.237 91.491 -5.195 1.00 43.63 77 LYS B CA 1
ATOM 2905 C C . LYS B 1 93 ? 0.309 90.454 -6.306 1.00 43.35 77 LYS B C 1
ATOM 2906 O O . LYS B 1 93 ? -0.723 89.901 -6.736 1.00 38.68 77 LYS B O 1
ATOM 2912 N N . GLY B 1 94 ? 1.545 90.170 -6.719 1.00 43.71 78 GLY B N 1
ATOM 2913 C CA . GLY B 1 94 ? 1.833 89.306 -7.853 1.00 43.96 78 GLY B CA 1
ATOM 2914 C C . GLY B 1 94 ? 2.268 87.912 -7.445 1.00 43.88 78 GLY B C 1
ATOM 2915 O O . GLY B 1 94 ? 2.298 87.571 -6.258 1.00 43.59 78 GLY B O 1
ATOM 2916 N N . GLU B 1 95 ? 2.647 87.122 -8.445 1.00 43.66 79 GLU B N 1
ATOM 2917 C CA . GLU B 1 95 ? 2.890 85.701 -8.257 1.00 43.45 79 GLU B CA 1
ATOM 2918 C C . GLU B 1 95 ? 3.950 85.350 -7.219 1.00 42.27 79 GLU B C 1
ATOM 2919 O O . GLU B 1 95 ? 3.913 84.261 -6.654 1.00 40.53 79 GLU B O 1
ATOM 2925 N N . ASP B 1 96 ? 4.897 86.251 -6.975 1.00 42.34 80 ASP B N 1
ATOM 2926 C CA . ASP B 1 96 ? 5.940 86.006 -5.976 1.00 41.95 80 ASP B CA 1
ATOM 2927 C C . ASP B 1 96 ? 5.398 86.075 -4.546 1.00 38.78 80 ASP B C 1
ATOM 2928 O O . ASP B 1 96 ? 5.966 85.469 -3.651 1.00 38.97 80 ASP B O 1
ATOM 2933 N N . PHE B 1 97 ? 4.312 86.822 -4.344 1.00 36.33 81 PHE B N 1
ATOM 2934 C CA . PHE B 1 97 ? 3.658 86.954 -3.038 1.00 35.12 81 PHE B CA 1
ATOM 2935 C C . PHE B 1 97 ? 2.757 85.763 -2.689 1.00 32.31 81 PHE B C 1
ATOM 2936 O O . PHE B 1 97 ? 2.734 85.307 -1.548 1.00 30.76 81 PHE B O 1
ATOM 2944 N N . TRP B 1 98 ? 1.997 85.271 -3.660 1.00 30.53 82 TRP B N 1
ATOM 2945 C CA . TRP B 1 98 ? 1.013 84.202 -3.370 1.00 29.48 82 TRP B CA 1
ATOM 2946 C C . TRP B 1 98 ? 1.685 82.823 -3.336 1.00 27.67 82 TRP B C 1
ATOM 2947 O O . TRP B 1 98 ? 1.854 82.175 -4.353 1.00 28.49 82 TRP B O 1
ATOM 2958 N N . THR B 1 99 ? 2.091 82.399 -2.147 1.00 26.63 83 THR B N 1
ATOM 2959 C CA . THR B 1 99 ? 2.840 81.171 -1.988 1.00 26.02 83 THR B CA 1
ATOM 2960 C C . THR B 1 99 ? 2.127 80.262 -1.012 1.00 26.32 83 THR B C 1
ATOM 2961 O O . THR B 1 99 ? 1.371 80.731 -0.174 1.00 25.98 83 THR B O 1
ATOM 2965 N N . VAL B 1 100 ? 2.433 78.974 -1.098 1.00 26.93 84 VAL B N 1
ATOM 2966 C CA . VAL B 1 100 ? 1.986 77.981 -0.129 1.00 28.08 84 VAL B CA 1
ATOM 2967 C C . VAL B 1 100 ? 2.411 78.350 1.296 1.00 28.30 84 VAL B C 1
ATOM 2968 O O . VAL B 1 100 ? 1.613 78.257 2.227 1.00 29.05 84 VAL B O 1
ATOM 2972 N N . GLN B 1 101 ? 3.659 78.778 1.473 1.00 28.62 85 GLN B N 1
ATOM 2973 C CA . GLN B 1 101 ? 4.137 79.204 2.794 1.00 28.62 85 GLN B CA 1
ATOM 2974 C C . GLN B 1 101 ? 3.242 80.308 3.399 1.00 27.03 85 GLN B C 1
ATOM 2975 O O . GLN B 1 101 ? 2.948 80.289 4.590 1.00 25.74 85 GLN B O 1
ATOM 2981 N N . LEU B 1 102 ? 2.829 81.271 2.579 1.00 26.24 86 LEU B N 1
ATOM 2982 C CA . LEU B 1 102 ? 1.993 82.365 3.058 1.00 26.41 86 LEU B CA 1
ATOM 2983 C C . LEU B 1 102 ? 0.774 81.764 3.748 1.00 24.47 86 LEU B C 1
ATOM 2984 O O . LEU B 1 102 ? 0.478 82.092 4.887 1.00 23.50 86 LEU B O 1
ATOM 2989 N N . PHE B 1 103 ? 0.106 80.838 3.069 1.00 23.67 87 PHE B N 1
ATOM 2990 C CA . PHE B 1 103 ? -1.139 80.265 3.600 1.00 22.75 87 PHE B CA 1
ATOM 2991 C C . PHE B 1 103 ? -0.905 79.302 4.760 1.00 22.84 87 PHE B C 1
ATOM 2992 O O . PHE B 1 103 ? -1.731 79.222 5.655 1.00 22.94 87 PHE B O 1
ATOM 3000 N N . GLU B 1 104 ? 0.234 78.602 4.769 1.00 23.78 88 GLU B N 1
ATOM 3001 C CA . GLU B 1 104 ? 0.665 77.836 5.949 1.00 24.48 88 GLU B CA 1
ATOM 3002 C C . GLU B 1 104 ? 0.764 78.735 7.179 1.00 24.63 88 GLU B C 1
ATOM 3003 O O . GLU B 1 104 ? 0.273 78.388 8.248 1.00 23.84 88 GLU B O 1
ATOM 3009 N N . ASP B 1 105 ? 1.434 79.875 7.018 1.00 25.38 89 ASP B N 1
ATOM 3010 C CA . ASP B 1 105 ? 1.586 80.855 8.096 1.00 25.71 89 ASP B CA 1
ATOM 3011 C C . ASP B 1 105 ? 0.247 81.438 8.537 1.00 25.51 89 ASP B C 1
ATOM 3012 O O . ASP B 1 105 ? 0.018 81.635 9.742 1.00 26.07 89 ASP B O 1
ATOM 3017 N N . GLU B 1 106 ? -0.635 81.722 7.579 1.00 24.49 90 GLU B N 1
ATOM 3018 C CA . GLU B 1 106 ? -1.957 82.226 7.912 1.00 24.84 90 GLU B CA 1
ATOM 3019 C C . GLU B 1 106 ? -2.719 81.228 8.767 1.00 24.66 90 GLU B C 1
ATOM 3020 O O . GLU B 1 106 ? -3.321 81.608 9.771 1.00 24.66 90 GLU B O 1
ATOM 3026 N N . LEU B 1 107 ? -2.713 79.963 8.353 1.00 25.18 91 LEU B N 1
ATOM 3027 C CA . LEU B 1 107 ? -3.390 78.907 9.098 1.00 25.66 91 LEU B CA 1
ATOM 3028 C C . LEU B 1 107 ? -2.842 78.810 10.532 1.00 26.53 91 LEU B C 1
ATOM 3029 O O . LEU B 1 107 ? -3.618 78.817 11.484 1.00 26.54 91 LEU B O 1
ATOM 3034 N N . ASP B 1 108 ? -1.518 78.744 10.675 1.00 27.13 92 ASP B N 1
ATOM 3035 C CA . ASP B 1 108 ? -0.880 78.720 12.007 1.00 28.18 92 ASP B CA 1
ATOM 3036 C C . ASP B 1 108 ? -1.304 79.893 12.877 1.00 28.28 92 ASP B C 1
ATOM 3037 O O . ASP B 1 108 ? -1.700 79.700 14.042 1.00 28.52 92 ASP B O 1
ATOM 3042 N N . ASN B 1 109 ? -1.240 81.091 12.299 1.00 28.42 93 ASN B N 1
ATOM 3043 C CA . ASN B 1 109 ? -1.717 82.326 12.954 1.00 28.89 93 ASN B CA 1
ATOM 3044 C C . ASN B 1 109 ? -3.161 82.226 13.433 1.00 28.35 93 ASN B C 1
ATOM 3045 O O . ASN B 1 109 ? -3.469 82.547 14.580 1.00 29.31 93 ASN B O 1
ATOM 3050 N N . LEU B 1 110 ? -4.047 81.761 12.560 1.00 27.70 94 LEU B N 1
ATOM 3051 C CA . LEU B 1 110 ? -5.459 81.646 12.914 1.00 26.63 94 LEU B CA 1
ATOM 3052 C C . LEU B 1 110 ? -5.656 80.710 14.104 1.00 26.28 94 LEU B C 1
ATOM 3053 O O . LEU B 1 110 ? -6.400 81.031 15.023 1.00 25.16 94 LEU B O 1
ATOM 3058 N N . LEU B 1 111 ? -4.990 79.554 14.072 1.00 26.14 95 LEU B N 1
ATOM 3059 C CA . LEU B 1 111 ? -5.131 78.555 15.121 1.00 26.50 95 LEU B CA 1
ATOM 3060 C C . LEU B 1 111 ? -4.711 79.137 16.465 1.00 28.15 95 LEU B C 1
ATOM 3061 O O . LEU B 1 111 ? -5.415 78.967 17.475 1.00 28.43 95 LEU B O 1
ATOM 3066 N N . ASN B 1 112 ? -3.591 79.852 16.452 1.00 30.10 96 ASN B N 1
ATOM 3067 C CA . ASN B 1 112 ? -3.078 80.533 17.634 1.00 32.36 96 ASN B CA 1
ATOM 3068 C C . ASN B 1 112 ? -3.975 81.670 18.104 1.00 32.14 96 ASN B C 1
ATOM 3069 O O . ASN B 1 112 ? -4.279 81.741 19.289 1.00 32.31 96 ASN B O 1
ATOM 3074 N N . GLN B 1 113 ? -4.416 82.535 17.192 1.00 32.28 97 GLN B N 1
ATOM 3075 C CA . GLN B 1 113 ? -5.263 83.676 17.573 1.00 32.54 97 GLN B CA 1
ATOM 3076 C C . GLN B 1 113 ? -6.576 83.216 18.172 1.00 32.23 97 GLN B C 1
ATOM 3077 O O . GLN B 1 113 ? -7.089 83.858 19.074 1.00 31.88 97 GLN B O 1
ATOM 3083 N N . LEU B 1 114 ? -7.138 82.122 17.652 1.00 31.25 98 LEU B N 1
ATOM 3084 C CA . LEU B 1 114 ? -8.416 81.610 18.154 1.00 30.73 98 LEU B CA 1
ATOM 3085 C C . LEU B 1 114 ? -8.239 80.738 19.396 1.00 30.47 98 LEU B C 1
ATOM 3086 O O . LEU B 1 114 ? -9.227 80.256 19.947 1.00 29.89 98 LEU B O 1
ATOM 3091 N N . GLY B 1 115 ? -6.988 80.504 19.800 1.00 29.90 99 GLY B N 1
ATOM 3092 C CA . GLY B 1 115 ? -6.680 79.649 20.941 1.00 30.37 99 GLY B CA 1
ATOM 3093 C C . GLY B 1 115 ? -7.052 78.179 20.784 1.00 29.66 99 GLY B C 1
ATOM 3094 O O . GLY B 1 115 ? -7.425 77.530 21.766 1.00 29.78 99 GLY B O 1
ATOM 3095 N N . ILE B 1 116 ? -6.950 77.633 19.573 1.00 28.36 100 ILE B N 1
ATOM 3096 C CA . ILE B 1 116 ? -7.345 76.231 19.340 1.00 27.35 100 ILE B CA 1
ATOM 3097 C C . ILE B 1 116 ? -6.199 75.367 18.827 1.00 27.38 100 ILE B C 1
ATOM 3098 O O . ILE B 1 116 ? -6.423 74.233 18.413 1.00 26.97 100 ILE B O 1
ATOM 3103 N N . ALA B 1 117 ? -4.977 75.895 18.895 1.00 27.38 101 ALA B N 1
ATOM 3104 C CA . ALA B 1 117 ? -3.786 75.223 18.367 1.00 27.85 101 ALA B CA 1
ATOM 3105 C C . ALA B 1 117 ? -3.395 73.995 19.169 1.00 28.61 101 ALA B C 1
ATOM 3106 O O . ALA B 1 117 ? -2.599 73.157 18.698 1.00 27.52 101 ALA B O 1
ATOM 3108 N N . GLY B 1 118 ? -3.932 73.905 20.391 1.00 28.62 102 GLY B N 1
ATOM 3109 C CA . GLY B 1 118 ? -3.690 72.781 21.272 1.00 28.76 102 GLY B CA 1
ATOM 3110 C C . GLY B 1 118 ? -4.499 71.548 20.914 1.00 28.71 102 GLY B C 1
ATOM 3111 O O . GLY B 1 118 ? -4.144 70.453 21.321 1.00 28.85 102 GLY B O 1
ATOM 3112 N N . ASP B 1 119 ? -5.577 71.712 20.144 1.00 28.35 103 ASP B N 1
ATOM 3113 C CA . ASP B 1 119 ? -6.477 70.599 19.838 1.00 28.01 103 ASP B CA 1
ATOM 3114 C C . ASP B 1 119 ? -7.442 70.975 18.688 1.00 26.68 103 ASP B C 1
ATOM 3115 O O . ASP B 1 119 ? -8.286 71.821 18.854 1.00 25.08 103 ASP B O 1
ATOM 3120 N N . TYR B 1 120 ? -7.269 70.372 17.517 1.00 26.10 104 TYR B N 1
ATOM 3121 C CA . TYR B 1 120 ? -8.085 70.701 16.328 1.00 25.10 104 TYR B CA 1
ATOM 3122 C C . TYR B 1 120 ? -7.985 69.612 15.269 1.00 24.38 104 TYR B C 1
ATOM 3123 O O . TYR B 1 120 ? -7.015 68.855 15.238 1.00 23.91 104 TYR B O 1
ATOM 3132 N N . VAL B 1 121 ? -9.022 69.530 14.428 1.00 23.92 105 VAL B N 1
ATOM 3133 C CA . VAL B 1 121 ? -9.068 68.637 13.281 1.00 23.42 105 VAL B CA 1
ATOM 3134 C C . VAL B 1 121 ? -9.073 69.525 12.043 1.00 23.40 105 VAL B C 1
ATOM 3135 O O . VAL B 1 121 ? -9.774 70.558 12.023 1.00 22.68 105 VAL B O 1
ATOM 3139 N N . LEU B 1 122 ? -8.297 69.146 11.024 1.00 22.89 106 LEU B N 1
ATOM 3140 C CA . LEU B 1 122 ? -8.341 69.824 9.720 1.00 22.20 106 LEU B CA 1
ATOM 3141 C C . LEU B 1 122 ? -9.180 69.091 8.669 1.00 21.95 106 LEU B C 1
ATOM 3142 O O . LEU B 1 122 ? -8.974 67.899 8.426 1.00 21.65 106 LEU B O 1
ATOM 3147 N N . PHE B 1 123 ? -10.104 69.816 8.043 1.00 20.69 107 PHE B N 1
ATOM 3148 C CA . PHE B 1 123 ? -10.812 69.342 6.846 1.00 20.25 107 PHE B CA 1
ATOM 3149 C C . PHE B 1 123 ? -10.392 70.234 5.690 1.00 19.48 107 PHE B C 1
ATOM 3150 O O . PHE B 1 123 ? -10.737 71.402 5.649 1.00 20.09 107 PHE B O 1
ATOM 3158 N N . GLY B 1 124 ? -9.626 69.687 4.765 1.00 19.25 108 GLY B N 1
ATOM 3159 C CA . GLY B 1 124 ? -9.189 70.433 3.591 1.00 18.54 108 GLY B CA 1
ATOM 3160 C C . GLY B 1 124 ? -9.930 69.990 2.340 1.00 18.17 108 GLY B C 1
ATOM 3161 O O . GLY B 1 124 ? -9.896 68.815 1.982 1.00 17.65 108 GLY B O 1
ATOM 3162 N N . GLN B 1 125 ? -10.576 70.933 1.675 1.00 17.75 109 GLN B N 1
ATOM 3163 C CA . GLN B 1 125 ? -11.313 70.651 0.469 1.00 18.78 109 GLN B CA 1
ATOM 3164 C C . GLN B 1 125 ? -10.575 71.238 -0.712 1.00 19.38 109 GLN B C 1
ATOM 3165 O O . GLN B 1 125 ? -10.134 72.396 -0.677 1.00 19.06 109 GLN B O 1
ATOM 3171 N N . SER B 1 126 ? -10.391 70.412 -1.732 1.00 20.37 110 SER B N 1
ATOM 3172 C CA . SER B 1 126 ? -9.675 70.789 -2.932 1.00 21.68 110 SER B CA 1
ATOM 3173 C C . SER B 1 126 ? -8.245 71.260 -2.547 1.00 21.26 110 SER B C 1
ATOM 3174 O O . SER B 1 126 ? -7.515 70.512 -1.875 1.00 21.36 110 SER B O 1
ATOM 3177 N N . TRP B 1 127 ? -7.822 72.444 -2.976 1.00 20.15 111 TRP B N 1
ATOM 3178 C CA . TRP B 1 127 ? -6.517 72.993 -2.546 1.00 19.88 111 TRP B CA 1
ATOM 3179 C C . TRP B 1 127 ? -6.330 72.944 -1.020 1.00 19.54 111 TRP B C 1
ATOM 3180 O O . TRP B 1 127 ? -5.227 72.710 -0.540 1.00 21.15 111 TRP B O 1
ATOM 3191 N N . GLY B 1 128 ? -7.400 73.131 -0.259 1.00 18.93 112 GLY B N 1
ATOM 3192 C CA . GLY B 1 128 ? -7.334 73.013 1.200 1.00 18.89 112 GLY B CA 1
ATOM 3193 C C . GLY B 1 128 ? -6.751 71.708 1.706 1.00 19.17 112 GLY B C 1
ATOM 3194 O O . GLY B 1 128 ? -6.112 71.676 2.766 1.00 18.24 112 GLY B O 1
ATOM 3195 N N . GLY B 1 129 ? -6.983 70.627 0.954 1.00 19.45 113 GLY B N 1
ATOM 3196 C CA . GLY B 1 129 ? -6.482 69.310 1.311 1.00 19.24 113 GLY B CA 1
ATOM 3197 C C . GLY B 1 129 ? -4.983 69.189 1.151 1.00 19.47 113 GLY B C 1
ATOM 3198 O O . GLY B 1 129 ? -4.315 68.570 1.976 1.00 19.50 113 GLY B O 1
ATOM 3199 N N . MET B 1 130 ? -4.466 69.793 0.086 1.00 19.78 114 MET B N 1
ATOM 3200 C CA . MET B 1 130 ? -3.027 69.858 -0.171 1.00 20.75 114 MET B CA 1
ATOM 3201 C C . MET B 1 130 ? -2.374 70.729 0.892 1.00 20.63 114 MET B C 1
ATOM 3202 O O . MET B 1 130 ? -1.415 70.308 1.492 1.00 21.16 114 MET B O 1
ATOM 3207 N N . LEU B 1 131 ? -2.937 71.911 1.162 1.00 20.43 115 LEU B N 1
ATOM 3208 C CA . LEU B 1 131 ? -2.450 72.788 2.242 1.00 20.59 115 LEU B CA 1
ATOM 3209 C C . LEU B 1 131 ? -2.493 72.051 3.588 1.00 20.50 115 LEU B C 1
ATOM 3210 O O . LEU B 1 131 ? -1.518 72.065 4.351 1.00 20.26 115 LEU B O 1
ATOM 3215 N N . GLY B 1 132 ? -3.622 71.384 3.855 1.00 19.35 116 GLY B N 1
ATOM 3216 C CA . GLY B 1 132 ? -3.786 70.575 5.045 1.00 19.99 116 GLY B CA 1
ATOM 3217 C C . GLY B 1 132 ? -2.780 69.436 5.164 1.00 20.84 116 GLY B C 1
ATOM 3218 O O . GLY B 1 132 ? -2.337 69.126 6.269 1.00 20.96 116 GLY B O 1
ATOM 3219 N N . SER B 1 133 ? -2.417 68.825 4.033 1.00 21.17 117 SER B N 1
ATOM 3220 C CA . SER B 1 133 ? -1.434 67.738 4.018 1.00 21.88 117 SER B CA 1
ATOM 3221 C C . SER B 1 133 ? -0.045 68.262 4.394 1.00 23.05 117 SER B C 1
ATOM 3222 O O . SER B 1 133 ? 0.670 67.626 5.190 1.00 23.42 117 SER B O 1
ATOM 3225 N N . VAL B 1 134 ? 0.335 69.403 3.826 1.00 23.37 118 VAL B N 1
ATOM 3226 C CA . VAL B 1 134 ? 1.633 70.016 4.149 1.00 25.29 118 VAL B CA 1
ATOM 3227 C C . VAL B 1 134 ? 1.699 70.382 5.634 1.00 25.86 118 VAL B C 1
ATOM 3228 O O . VAL B 1 134 ? 2.706 70.130 6.287 1.00 27.22 118 VAL B O 1
ATOM 3232 N N . HIS B 1 135 ? 0.633 70.986 6.150 1.00 24.37 119 HIS B N 1
ATOM 3233 C CA . HIS B 1 135 ? 0.536 71.330 7.567 1.00 25.02 119 HIS B CA 1
ATOM 3234 C C . HIS B 1 135 ? 0.660 70.083 8.445 1.00 24.73 119 HIS B C 1
ATOM 3235 O O . HIS B 1 135 ? 1.464 70.056 9.377 1.00 23.54 119 HIS B O 1
ATOM 3242 N N . ALA B 1 136 ? -0.135 69.063 8.136 1.00 24.15 120 ALA B N 1
ATOM 3243 C CA . ALA B 1 136 ? -0.139 67.819 8.905 1.00 25.29 120 ALA B CA 1
ATOM 3244 C C . ALA B 1 136 ? 1.212 67.132 8.921 1.00 26.54 120 ALA B C 1
ATOM 3245 O O . ALA B 1 136 ? 1.559 66.484 9.904 1.00 27.50 120 ALA B O 1
ATOM 3247 N N . ALA B 1 137 ? 1.959 67.256 7.830 1.00 28.64 121 ALA B N 1
ATOM 3248 C CA . ALA B 1 137 ? 3.235 66.569 7.698 1.00 29.05 121 ALA B CA 1
ATOM 3249 C C . ALA B 1 137 ? 4.326 67.153 8.596 1.00 31.69 121 ALA B C 1
ATOM 3250 O O . ALA B 1 137 ? 5.327 66.479 8.825 1.00 29.29 121 ALA B O 1
ATOM 3252 N N . ARG B 1 138 ? 4.125 68.374 9.111 1.00 32.75 122 ARG B N 1
ATOM 3253 C CA . ARG B 1 138 ? 5.029 68.947 10.122 1.00 34.88 122 ARG B CA 1
ATOM 3254 C C . ARG B 1 138 ? 4.796 68.310 11.486 1.00 34.02 122 ARG B C 1
ATOM 3255 O O . ARG B 1 138 ? 5.518 68.610 12.431 1.00 33.51 122 ARG B O 1
ATOM 3263 N N . ARG B 1 139 ? 3.757 67.485 11.596 1.00 33.49 123 ARG B N 1
ATOM 3264 C CA . ARG B 1 139 ? 3.411 66.808 12.844 1.00 33.12 123 ARG B CA 1
ATOM 3265 C C . ARG B 1 139 ? 3.258 67.768 14.018 1.00 33.21 123 ARG B C 1
ATOM 3266 O O . ARG B 1 139 ? 3.933 67.633 15.034 1.00 33.42 123 ARG B O 1
ATOM 3274 N N . PRO B 1 140 ? 2.360 68.746 13.891 1.00 33.49 124 PRO B N 1
ATOM 3275 C CA . PRO B 1 140 ? 2.162 69.629 15.025 1.00 33.74 124 PRO B CA 1
ATOM 3276 C C . PRO B 1 140 ? 1.354 68.915 16.101 1.00 33.75 124 PRO B C 1
ATOM 3277 O O . PRO B 1 140 ? 0.523 68.056 15.795 1.00 33.60 124 PRO B O 1
ATOM 3281 N N . ALA B 1 141 ? 1.600 69.266 17.356 1.00 34.38 125 ALA B N 1
ATOM 3282 C CA . ALA B 1 141 ? 1.112 68.459 18.483 1.00 34.26 125 ALA B CA 1
ATOM 3283 C C . ALA B 1 141 ? -0.399 68.532 18.702 1.00 32.30 125 ALA B C 1
ATOM 3284 O O . ALA B 1 141 ? -0.995 67.581 19.200 1.00 31.77 125 ALA B O 1
ATOM 3286 N N . GLY B 1 142 ? -1.017 69.645 18.331 1.00 30.79 126 GLY B N 1
ATOM 3287 C CA . GLY B 1 142 ? -2.433 69.823 18.570 1.00 29.37 126 GLY B CA 1
ATOM 3288 C C . GLY B 1 142 ? -3.341 69.138 17.562 1.00 28.12 126 GLY B C 1
ATOM 3289 O O . GLY B 1 142 ? -4.518 68.966 17.826 1.00 28.39 126 GLY B O 1
ATOM 3290 N N . LEU B 1 143 ? -2.793 68.745 16.416 1.00 27.87 127 LEU B N 1
ATOM 3291 C CA . LEU B 1 143 ? -3.583 68.187 15.322 1.00 27.36 127 LEU B CA 1
ATOM 3292 C C . LEU B 1 143 ? -4.118 66.789 15.637 1.00 27.58 127 LEU B C 1
ATOM 3293 O O . LEU B 1 143 ? -3.353 65.876 15.921 1.00 27.35 127 LEU B O 1
ATOM 3298 N N . ARG B 1 144 ? -5.431 66.615 15.536 1.00 26.26 128 ARG B N 1
ATOM 3299 C CA . ARG B 1 144 ? -6.068 65.345 15.885 1.00 26.73 128 ARG B CA 1
ATOM 3300 C C . ARG B 1 144 ? -6.415 64.470 14.681 1.00 26.19 128 ARG B C 1
ATOM 3301 O O . ARG B 1 144 ? -6.588 63.259 14.827 1.00 27.75 128 ARG B O 1
ATOM 3309 N N . GLY B 1 145 ? -6.530 65.075 13.502 1.00 25.28 129 GLY B N 1
ATOM 3310 C CA . GLY B 1 145 ? -6.948 64.354 12.310 1.00 24.31 129 GLY B CA 1
ATOM 3311 C C . GLY B 1 145 ? -7.001 65.261 11.099 1.00 23.17 129 GLY B C 1
ATOM 3312 O O . GLY B 1 145 ? -7.022 66.491 11.225 1.00 23.72 129 GLY B O 1
ATOM 3313 N N . LEU B 1 146 ? -7.015 64.641 9.930 1.00 22.19 130 LEU B N 1
ATOM 3314 C CA . LEU B 1 146 ? -6.985 65.342 8.658 1.00 21.23 130 LEU B CA 1
ATOM 3315 C C . LEU B 1 146 ? -7.933 64.647 7.689 1.00 21.03 130 LEU B C 1
ATOM 3316 O O . LEU B 1 146 ? -7.850 63.423 7.498 1.00 21.74 130 LEU B O 1
ATOM 3321 N N . VAL B 1 147 ? -8.837 65.427 7.100 1.00 19.66 131 VAL 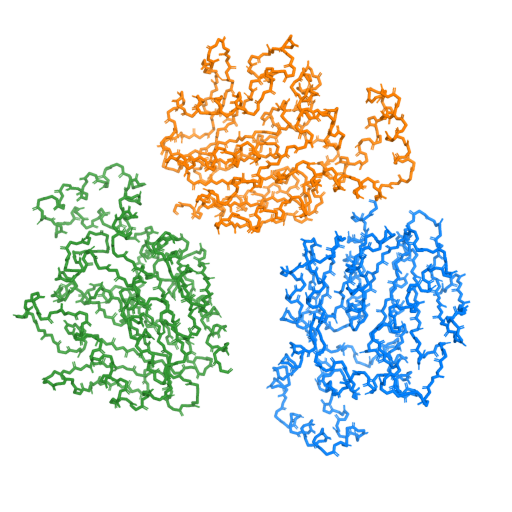B N 1
ATOM 3322 C CA . VAL B 1 147 ? -9.617 64.990 5.954 1.00 19.49 131 VAL B CA 1
ATOM 3323 C C . VAL B 1 147 ? -9.127 65.750 4.722 1.00 19.16 131 VAL B C 1
ATOM 3324 O O . VAL B 1 147 ? -9.022 66.985 4.730 1.00 19.26 131 VAL B O 1
ATOM 3328 N N . VAL B 1 148 ? -8.749 64.997 3.698 1.00 19.46 132 VAL B N 1
ATOM 3329 C CA . VAL B 1 148 ? -8.441 65.551 2.386 1.00 18.85 132 VAL B CA 1
ATOM 3330 C C . VAL B 1 148 ? -9.623 65.214 1.487 1.00 19.25 132 VAL B C 1
ATOM 3331 O O . VAL B 1 148 ? -9.792 64.072 1.035 1.00 19.90 132 VAL B O 1
ATOM 3335 N N . ALA B 1 149 ? -10.488 66.205 1.316 1.00 18.85 133 ALA B N 1
ATOM 3336 C CA . ALA B 1 149 ? -11.738 66.016 0.588 1.00 19.60 133 ALA B CA 1
ATOM 3337 C C . ALA B 1 149 ? -11.637 66.614 -0.810 1.00 19.68 133 ALA B C 1
ATOM 3338 O O . ALA B 1 149 ? -11.344 67.802 -0.959 1.00 20.46 133 ALA B O 1
ATOM 3340 N N . ASN B 1 150 ? -11.885 65.787 -1.829 1.00 19.82 134 ASN B N 1
ATOM 3341 C CA . ASN B 1 150 ? -11.940 66.247 -3.205 1.00 19.59 134 ASN B CA 1
ATOM 3342 C C . ASN B 1 150 ? -10.620 66.972 -3.546 1.00 18.98 134 ASN B C 1
ATOM 3343 O O . ASN B 1 150 ? -10.617 68.009 -4.196 1.00 18.27 134 ASN B O 1
ATOM 3348 N N . ALA B 1 151 ? -9.514 66.404 -3.090 1.00 19.38 135 ALA B N 1
ATOM 3349 C CA . ALA B 1 151 ? -8.220 67.050 -3.147 1.00 18.80 135 ALA B CA 1
ATOM 3350 C C . ALA B 1 151 ? -7.225 66.086 -3.756 1.00 19.05 135 ALA B C 1
ATOM 3351 O O . ALA B 1 151 ? -7.099 64.962 -3.268 1.00 19.82 135 ALA B O 1
ATOM 3353 N N . PRO B 1 152 ? -6.536 66.498 -4.845 1.00 18.61 136 PRO B N 1
ATOM 3354 C CA . PRO B 1 152 ? -5.509 65.651 -5.449 1.00 19.20 136 PRO B CA 1
ATOM 3355 C C . PRO B 1 152 ? -4.210 65.694 -4.636 1.00 19.73 136 PRO B C 1
ATOM 3356 O O . PRO B 1 152 ? -4.003 66.655 -3.900 1.00 19.48 136 PRO B O 1
ATOM 3360 N N . ALA B 1 153 ? -3.360 64.663 -4.766 1.00 20.07 137 ALA B N 1
ATOM 3361 C CA . ALA B 1 153 ? -2.023 64.664 -4.154 1.00 20.91 137 ALA B CA 1
ATOM 3362 C C . ALA B 1 153 ? -1.005 65.401 -5.022 1.00 21.35 137 ALA B C 1
ATOM 3363 O O . ALA B 1 153 ? 0.052 65.820 -4.529 1.00 23.12 137 ALA B O 1
ATOM 3365 N N . SER B 1 154 ? -1.318 65.531 -6.311 1.00 21.29 138 SER B N 1
ATOM 3366 C CA . SER B 1 154 ? -0.436 66.116 -7.308 1.00 22.12 138 SER B CA 1
ATOM 3367 C C . SER B 1 154 ? -1.217 66.861 -8.382 1.00 22.18 138 SER B C 1
ATOM 3368 O O . SER B 1 154 ? -2.192 66.324 -8.920 1.00 19.67 138 SER B O 1
ATOM 3371 N N . MET B 1 155 ? -0.783 68.077 -8.708 1.00 22.09 139 MET B N 1
ATOM 3372 C CA . MET B 1 155 ? -1.368 68.809 -9.828 1.00 23.28 139 MET B CA 1
ATOM 3373 C C . MET B 1 155 ? -0.881 68.281 -11.192 1.00 23.59 139 MET B C 1
ATOM 3374 O O . MET B 1 155 ? -1.529 68.507 -12.216 1.00 22.73 139 MET B O 1
ATOM 3379 N N . LYS B 1 156 ? 0.233 67.556 -11.210 1.00 24.27 140 LYS B N 1
ATOM 3380 C CA . LYS B 1 156 ? 0.640 66.853 -12.425 1.00 25.20 140 LYS B CA 1
ATOM 3381 C C . LYS B 1 156 ? -0.345 65.740 -12.779 1.00 23.22 140 LYS B C 1
ATOM 3382 O O . LYS B 1 156 ? -0.768 65.634 -13.911 1.00 21.91 140 LYS B O 1
ATOM 3388 N N . ILE B 1 157 ? -0.666 64.899 -11.809 1.00 22.88 141 ILE B N 1
ATOM 3389 C CA . ILE B 1 157 ? -1.687 63.855 -11.999 1.00 23.14 141 ILE B CA 1
ATOM 3390 C C . ILE B 1 157 ? -3.038 64.518 -12.326 1.00 22.42 141 ILE B C 1
ATOM 3391 O O . ILE B 1 157 ? -3.753 64.084 -13.235 1.00 22.86 141 ILE B O 1
ATOM 3396 N N . TRP B 1 158 ? -3.372 65.582 -11.595 1.00 21.90 142 TRP B N 1
ATOM 3397 C CA . TRP B 1 158 ? -4.590 66.357 -11.881 1.00 20.79 142 TRP B CA 1
ATOM 3398 C C . TRP B 1 158 ? -4.716 66.617 -13.373 1.00 20.94 142 TRP B C 1
ATOM 3399 O O . TRP B 1 158 ? -5.730 66.252 -13.994 1.00 20.55 142 TRP B O 1
ATOM 3410 N N . LEU B 1 159 ? -3.685 67.223 -13.952 1.00 20.34 143 LEU B N 1
ATOM 3411 C CA . LEU B 1 159 ? -3.757 67.646 -15.341 1.00 21.06 143 LEU B CA 1
ATOM 3412 C C . LEU B 1 159 ? -3.770 66.506 -16.333 1.00 21.26 143 LEU B C 1
ATOM 3413 O O . LEU B 1 159 ? -4.360 66.642 -17.401 1.00 21.50 143 LEU B O 1
ATOM 3418 N N . GLN B 1 160 ? -3.096 65.402 -16.008 1.00 21.57 144 GLN B N 1
ATOM 3419 C CA . GLN B 1 160 ? -3.168 64.199 -16.839 1.00 22.51 144 GLN B CA 1
ATOM 3420 C C . GLN B 1 160 ? -4.601 63.688 -16.827 1.00 21.88 144 GLN B C 1
ATOM 3421 O O . GLN B 1 160 ? -5.173 63.345 -17.857 1.00 22.27 144 GLN B O 1
ATOM 3427 N N . GLU B 1 161 ? -5.195 63.690 -15.648 1.00 20.78 145 GLU B N 1
ATOM 3428 C CA . GLU B 1 161 ? -6.591 63.297 -15.527 1.00 20.78 145 GLU B CA 1
ATOM 3429 C C . GLU B 1 161 ? -7.569 64.282 -16.184 1.00 19.87 145 GLU B C 1
ATOM 3430 O O . GLU B 1 161 ? -8.553 63.836 -16.760 1.00 20.18 145 GLU B O 1
ATOM 3436 N N . MET B 1 162 ? -7.305 65.589 -16.123 1.00 19.73 146 MET B N 1
ATOM 3437 C CA . MET B 1 162 ? -8.145 66.581 -16.818 1.00 19.85 146 MET B CA 1
ATOM 3438 C C . MET B 1 162 ? -8.190 66.269 -18.317 1.00 20.26 146 MET B C 1
ATOM 3439 O O . MET B 1 162 ? -9.262 66.309 -18.930 1.00 20.36 146 MET B O 1
ATOM 3444 N N . ALA B 1 163 ? -7.041 65.934 -18.901 1.00 20.44 147 ALA B N 1
ATOM 3445 C CA . ALA B 1 163 ? -6.993 65.499 -20.309 1.00 21.28 147 ALA B CA 1
ATOM 3446 C C . ALA B 1 163 ? -7.936 64.286 -20.569 1.00 21.46 147 ALA B C 1
ATOM 3447 O O . ALA B 1 163 ? -8.732 64.303 -21.509 1.00 21.74 147 ALA B O 1
ATOM 3449 N N . ARG B 1 164 ? -7.909 63.283 -19.693 1.00 21.38 148 ARG B N 1
ATOM 3450 C CA . ARG B 1 164 ? -8.795 62.120 -19.852 1.00 21.01 148 ARG B CA 1
ATOM 3451 C C . ARG B 1 164 ? -10.256 62.533 -19.772 1.00 20.55 148 ARG B C 1
ATOM 3452 O O . ARG B 1 164 ? -11.046 62.153 -20.616 1.00 20.58 148 ARG B O 1
ATOM 3460 N N . LEU B 1 165 ? -10.613 63.294 -18.740 1.00 20.46 149 LEU B N 1
ATOM 3461 C CA . LEU B 1 165 ? -12.009 63.734 -18.554 1.00 20.42 149 LEU B CA 1
ATOM 3462 C C . LEU B 1 165 ? -12.533 64.569 -19.730 1.00 20.08 149 LEU B C 1
ATOM 3463 O O . LEU B 1 165 ? -13.625 64.338 -20.231 1.00 20.52 149 LEU B O 1
ATOM 3468 N N . ARG B 1 166 ? -11.736 65.525 -20.174 1.00 19.91 150 ARG B N 1
ATOM 3469 C CA . ARG B 1 166 ? -12.085 66.365 -21.309 1.00 19.94 150 ARG B CA 1
ATOM 3470 C C . ARG B 1 166 ? -12.270 65.548 -22.583 1.00 20.61 150 ARG B C 1
ATOM 3471 O O . ARG B 1 166 ? -13.165 65.843 -23.367 1.00 19.77 150 ARG B O 1
ATOM 3479 N N . ALA B 1 167 ? -11.455 64.493 -22.761 1.00 21.40 151 ALA B N 1
ATOM 3480 C CA . ALA B 1 167 ? -11.559 63.644 -23.947 1.00 22.03 151 ALA B CA 1
ATOM 3481 C C . ALA B 1 167 ? -12.849 62.826 -23.957 1.00 22.45 151 ALA B C 1
ATOM 3482 O O . ALA B 1 167 ? -13.208 62.320 -25.003 1.00 22.93 151 ALA B O 1
ATOM 3484 N N . LEU B 1 168 ? -13.511 62.685 -22.806 1.00 22.49 152 LEU B N 1
ATOM 3485 C CA . LEU B 1 168 ? -14.865 62.075 -22.728 1.00 23.09 152 LEU B CA 1
ATOM 3486 C C . LEU B 1 168 ? -16.012 63.023 -23.100 1.00 23.23 152 LEU B C 1
ATOM 3487 O O . LEU B 1 168 ? -17.162 62.567 -23.325 1.00 23.88 152 LEU B O 1
ATOM 3492 N N . LEU B 1 169 ? -15.743 64.326 -23.160 1.00 22.61 153 LEU B N 1
ATOM 3493 C CA . LEU B 1 169 ? -16.812 65.314 -23.416 1.00 23.36 153 LEU B CA 1
ATOM 3494 C C . LEU B 1 169 ? -17.303 65.258 -24.866 1.00 23.24 153 LEU B C 1
ATOM 3495 O O . LEU B 1 169 ? -16.640 64.685 -25.720 1.00 23.28 153 LEU B O 1
ATOM 3500 N N . PRO B 1 170 ? -18.466 65.856 -25.159 1.00 23.73 154 PRO B N 1
ATOM 3501 C CA . PRO B 1 170 ? -18.828 65.859 -26.562 1.00 24.30 154 PRO B CA 1
ATOM 3502 C C . PRO B 1 170 ? -17.769 66.580 -27.412 1.00 24.36 154 PRO B C 1
ATOM 3503 O O . PRO B 1 170 ? -17.177 67.553 -26.956 1.00 23.16 154 PRO B O 1
ATOM 3507 N N . PRO B 1 171 ? -17.539 66.109 -28.644 1.00 25.46 155 PRO B N 1
ATOM 3508 C CA . PRO B 1 171 ? -16.521 66.709 -29.506 1.00 25.97 155 PRO B CA 1
ATOM 3509 C C . PRO B 1 171 ? -16.633 68.233 -29.670 1.00 25.72 155 PRO B C 1
ATOM 3510 O O . PRO B 1 171 ? -15.614 68.927 -29.700 1.00 24.12 155 PRO B O 1
ATOM 3514 N N . ASP B 1 172 ? -17.857 68.740 -29.808 1.00 26.49 156 ASP B N 1
ATOM 3515 C CA . ASP B 1 172 ? -18.065 70.178 -29.972 1.00 27.09 156 ASP B CA 1
ATOM 3516 C C . ASP B 1 172 ? -17.590 70.941 -28.728 1.00 24.26 156 ASP B C 1
ATOM 3517 O O . ASP B 1 172 ? -16.963 71.991 -28.836 1.00 22.76 156 ASP B O 1
ATOM 3522 N N . VAL B 1 173 ? -17.846 70.380 -27.553 1.00 22.75 157 VAL B N 1
ATOM 3523 C CA . VAL B 1 173 ? -17.383 70.974 -26.322 1.00 21.69 157 VAL B CA 1
ATOM 3524 C C . VAL B 1 173 ? -15.840 70.972 -26.242 1.00 20.99 157 VAL B C 1
ATOM 3525 O O . VAL B 1 173 ? -15.256 71.974 -25.866 1.00 19.54 157 VAL B O 1
ATOM 3529 N N . GLN B 1 174 ? -15.207 69.856 -26.594 1.00 20.67 158 GLN B N 1
ATOM 3530 C CA . GLN B 1 174 ? -13.741 69.782 -26.595 1.00 21.25 158 GLN B CA 1
ATOM 3531 C C . GLN B 1 174 ? -13.134 70.837 -27.502 1.00 21.46 158 GLN B C 1
ATOM 3532 O O . GLN B 1 174 ? -12.180 71.498 -27.102 1.00 21.15 158 GLN B O 1
ATOM 3538 N N . GLU B 1 175 ? -13.665 70.970 -28.726 1.00 22.56 159 GLU B N 1
ATOM 3539 C CA . GLU B 1 175 ? -13.149 71.950 -29.704 1.00 23.07 159 GLU B CA 1
ATOM 3540 C C . GLU B 1 175 ? -13.303 73.387 -29.225 1.00 22.13 159 GLU B C 1
ATOM 3541 O O . GLU B 1 175 ? -12.420 74.224 -29.436 1.00 19.48 159 GLU B O 1
ATOM 3547 N N . THR B 1 176 ? -14.456 73.665 -28.615 1.00 20.77 160 THR B N 1
ATOM 3548 C CA . THR B 1 176 ? -14.722 74.977 -28.021 1.00 20.58 160 THR B CA 1
ATOM 3549 C C . THR B 1 176 ? -13.792 75.345 -26.865 1.00 20.59 160 THR B C 1
ATOM 3550 O O . THR B 1 176 ? -13.328 76.480 -26.797 1.00 21.28 160 THR B O 1
ATOM 3554 N N . LEU B 1 177 ? -13.524 74.402 -25.955 1.00 20.90 161 LEU B N 1
ATOM 3555 C CA . LEU B 1 177 ? -12.527 74.625 -24.894 1.00 20.25 161 LEU B CA 1
ATOM 3556 C C . LEU B 1 177 ? -11.134 74.966 -25.492 1.00 20.99 161 LEU B C 1
ATOM 3557 O O . LEU B 1 177 ? -10.468 75.930 -25.096 1.00 20.12 161 LEU B O 1
ATOM 3562 N N . LEU B 1 178 ? -10.693 74.136 -26.426 1.00 21.94 162 LEU B N 1
ATOM 3563 C CA . LEU B 1 178 ? -9.418 74.321 -27.087 1.00 22.50 162 LEU B CA 1
ATOM 3564 C C . LEU B 1 178 ? -9.303 75.678 -27.800 1.00 23.01 162 LEU B C 1
ATOM 3565 O O . LEU B 1 178 ? -8.255 76.368 -27.733 1.00 22.06 162 LEU B O 1
ATOM 3570 N N . LYS B 1 179 ? -10.361 76.023 -28.524 1.00 22.58 163 LYS B N 1
ATOM 3571 C CA . LYS B 1 179 ? -10.447 77.282 -29.254 1.00 23.95 163 LYS B CA 1
ATOM 3572 C C . LYS B 1 179 ? -10.108 78.478 -28.379 1.00 23.05 163 LYS B C 1
ATOM 3573 O O . LYS B 1 179 ? -9.243 79.259 -28.718 1.00 23.38 163 LYS B O 1
ATOM 3579 N N . HIS B 1 180 ? -10.823 78.616 -27.276 1.00 22.46 164 HIS B N 1
ATOM 3580 C CA . HIS B 1 180 ? -10.697 79.771 -26.395 1.00 23.19 164 HIS B CA 1
ATOM 3581 C C . HIS B 1 180 ? -9.455 79.696 -25.514 1.00 22.99 164 HIS B C 1
ATOM 3582 O O . HIS B 1 180 ? -8.843 80.724 -25.190 1.00 23.17 164 HIS B O 1
ATOM 3589 N N . GLU B 1 181 ? -9.037 78.483 -25.178 1.00 22.28 165 GLU B N 1
ATOM 3590 C CA . GLU B 1 181 ? -7.754 78.313 -24.493 1.00 21.80 165 GLU B CA 1
ATOM 3591 C C . GLU B 1 181 ? -6.573 78.765 -25.360 1.00 21.78 165 GLU B C 1
ATOM 3592 O O . GLU B 1 181 ? -5.732 79.537 -24.895 1.00 21.29 165 GLU B O 1
ATOM 3598 N N . ALA B 1 182 ? -6.539 78.321 -26.618 1.00 22.73 166 ALA B N 1
ATOM 3599 C CA . ALA B 1 182 ? -5.516 78.729 -27.571 1.00 23.38 166 ALA B CA 1
ATOM 3600 C C . ALA B 1 182 ? -5.548 80.225 -27.860 1.00 24.51 166 ALA B C 1
ATOM 3601 O O . ALA B 1 182 ? -4.494 80.867 -27.905 1.00 23.85 166 ALA B O 1
ATOM 3603 N N . ALA B 1 183 ? -6.748 80.787 -28.032 1.00 24.06 167 ALA B N 1
ATOM 3604 C CA . ALA B 1 183 ? -6.886 82.219 -28.334 1.00 25.36 167 ALA B CA 1
ATOM 3605 C C . ALA B 1 183 ? -6.833 83.149 -27.102 1.00 26.42 167 ALA B C 1
ATOM 3606 O O . ALA B 1 183 ? -6.884 84.377 -27.237 1.00 26.57 167 ALA B O 1
ATOM 3608 N N . ARG B 1 184 ? -6.702 82.571 -25.911 1.00 26.99 168 ARG B N 1
ATOM 3609 C CA . ARG B 1 184 ? -6.741 83.326 -24.660 1.00 28.44 168 ARG B CA 1
ATOM 3610 C C . ARG B 1 184 ? -7.981 84.184 -24.591 1.00 27.75 168 ARG B C 1
ATOM 3611 O O . ARG B 1 184 ? -7.917 85.368 -24.274 1.00 28.61 168 ARG B O 1
ATOM 3619 N N . THR B 1 185 ? -9.110 83.579 -24.918 1.00 26.94 169 THR B N 1
ATOM 3620 C CA . THR B 1 185 ? -10.396 84.250 -24.812 1.00 26.87 169 THR B CA 1
ATOM 3621 C C . THR B 1 185 ? -11.278 83.433 -23.888 1.00 26.37 169 THR B C 1
ATOM 3622 O O . THR B 1 185 ? -12.461 83.224 -24.172 1.00 26.73 169 THR B O 1
ATOM 3626 N N . THR B 1 186 ? -10.706 82.998 -22.768 1.00 26.19 170 THR B N 1
ATOM 3627 C CA . THR B 1 186 ? -11.436 82.176 -21.808 1.00 28.11 170 THR B CA 1
ATOM 3628 C C . THR B 1 186 ? -12.453 82.982 -20.996 1.00 30.67 170 THR B C 1
ATOM 3629 O O . THR B 1 186 ? -13.273 82.395 -20.291 1.00 32.97 170 THR B O 1
ATOM 3633 N N . ASP B 1 187 ? -12.417 84.312 -21.109 1.00 31.67 171 ASP B N 1
ATOM 3634 C CA . ASP B 1 187 ? -13.433 85.171 -20.487 1.00 33.67 171 ASP B CA 1
ATOM 3635 C C . ASP B 1 187 ? -14.755 85.214 -21.264 1.00 31.43 171 ASP B C 1
ATOM 3636 O O . ASP B 1 187 ? -15.711 85.793 -20.776 1.00 31.98 171 ASP B O 1
ATOM 3641 N N . THR B 1 188 ? -14.807 84.657 -22.473 1.00 31.19 172 THR B N 1
ATOM 3642 C CA . THR B 1 188 ? -16.039 84.680 -23.273 1.00 30.60 172 THR B CA 1
ATOM 3643 C C . THR B 1 188 ? -17.128 83.810 -22.673 1.00 31.35 172 THR B C 1
ATOM 3644 O O . THR B 1 188 ? -16.858 82.826 -21.969 1.00 29.58 172 THR B O 1
ATOM 3648 N N . GLU B 1 189 ? -18.364 84.144 -23.016 1.00 31.75 173 GLU B N 1
ATOM 3649 C CA . GLU B 1 189 ? -19.509 83.369 -22.578 1.00 33.35 173 GLU B CA 1
ATOM 3650 C C . GLU B 1 189 ? -19.563 82.014 -23.271 1.00 30.00 173 GLU B C 1
ATOM 3651 O O . GLU B 1 189 ? -20.028 81.055 -22.681 1.00 28.34 173 GLU B O 1
ATOM 3657 N N . GLU B 1 190 ? -19.117 81.945 -24.525 1.00 28.13 174 GLU B N 1
ATOM 3658 C CA . GLU B 1 190 ? -19.030 80.667 -25.246 1.00 27.79 174 GLU B CA 1
ATOM 3659 C C . GLU B 1 190 ? -18.081 79.672 -24.558 1.00 26.44 174 GLU B C 1
ATOM 3660 O O . GLU B 1 190 ? -18.432 78.507 -24.387 1.00 25.50 174 GLU B O 1
ATOM 3666 N N . TYR B 1 191 ? -16.879 80.112 -24.180 1.00 24.58 175 TYR B N 1
ATOM 3667 C CA . TYR B 1 191 ? -16.015 79.239 -23.361 1.00 23.25 175 TYR B CA 1
ATOM 3668 C C . TYR B 1 191 ? -16.703 78.830 -22.041 1.00 22.92 175 TYR B C 1
ATOM 3669 O O . TYR B 1 191 ? -16.653 77.662 -21.646 1.00 21.48 175 TYR B O 1
ATOM 3678 N N . PHE B 1 192 ? -17.328 79.792 -21.365 1.00 22.34 176 PHE B N 1
ATOM 3679 C CA . PHE B 1 192 ? -17.972 79.522 -20.085 1.00 23.45 176 PHE B CA 1
ATOM 3680 C C . PHE B 1 192 ? -18.993 78.407 -20.178 1.00 23.35 176 PHE B C 1
ATOM 3681 O O . PHE B 1 192 ? -19.126 77.601 -19.265 1.00 22.48 176 PHE B O 1
ATOM 3689 N N . HIS B 1 193 ? -19.703 78.342 -21.292 1.00 24.76 177 HIS B N 1
ATOM 3690 C CA . HIS B 1 193 ? -20.719 77.310 -21.435 1.00 26.16 177 HIS B CA 1
ATOM 3691 C C . HIS B 1 193 ? -20.122 75.941 -21.773 1.00 24.71 177 HIS B C 1
ATOM 3692 O O . HIS B 1 193 ? -20.639 74.916 -21.343 1.00 23.39 177 HIS B O 1
ATOM 3699 N N . ALA B 1 194 ? -18.995 75.935 -22.473 1.00 23.90 178 ALA B N 1
ATOM 3700 C CA . ALA B 1 194 ? -18.247 74.684 -22.659 1.00 23.45 178 ALA B CA 1
ATOM 3701 C C . ALA B 1 194 ? -17.712 74.186 -21.304 1.00 22.87 178 ALA B C 1
ATOM 3702 O O . ALA B 1 194 ? -17.785 72.991 -20.997 1.00 21.59 178 ALA B O 1
ATOM 3704 N N . MET B 1 195 ? -17.233 75.126 -20.490 1.00 23.21 179 MET B N 1
ATOM 3705 C CA . MET B 1 195 ? -16.759 74.860 -19.130 1.00 23.63 179 MET B CA 1
ATOM 3706 C C . MET B 1 195 ? -17.851 74.265 -18.243 1.00 23.16 179 MET B C 1
ATOM 3707 O O . MET B 1 195 ? -17.566 73.389 -17.441 1.00 21.39 179 MET B O 1
ATOM 3712 N N . ARG B 1 196 ? -19.104 74.711 -18.417 1.00 23.77 180 ARG B N 1
ATOM 3713 C CA . ARG B 1 196 ? -20.238 74.145 -17.681 1.00 25.07 180 ARG B CA 1
ATOM 3714 C C . ARG B 1 196 ? -20.465 72.668 -17.946 1.00 23.04 180 ARG B C 1
ATOM 3715 O O . ARG B 1 196 ? -20.846 71.935 -17.048 1.00 23.39 180 ARG B O 1
ATOM 3723 N N . ALA B 1 197 ? -20.278 72.232 -19.185 1.00 22.16 181 ALA B N 1
ATOM 3724 C CA . ALA B 1 197 ? -20.374 70.802 -19.501 1.00 21.23 181 ALA B CA 1
ATOM 3725 C C . ALA B 1 197 ? -19.420 69.957 -18.622 1.00 20.05 181 ALA B C 1
ATOM 3726 O O . ALA B 1 197 ? -19.770 68.885 -18.138 1.00 19.23 181 ALA B O 1
ATOM 3728 N N . PHE B 1 198 ? -18.229 70.470 -18.354 1.00 19.14 182 PHE B N 1
ATOM 3729 C CA . PHE B 1 198 ? -17.315 69.783 -17.438 1.00 18.93 182 PHE B CA 1
ATOM 3730 C C . PHE B 1 198 ? -17.817 69.913 -16.002 1.00 18.99 182 PHE B C 1
ATOM 3731 O O . PHE B 1 198 ? -17.855 68.937 -15.252 1.00 18.52 182 PHE B O 1
ATOM 3739 N N . TYR B 1 199 ? -18.204 71.126 -15.611 1.00 19.59 183 TYR B N 1
ATOM 3740 C CA . TYR B 1 199 ? -18.626 71.364 -14.225 1.00 20.09 183 TYR B CA 1
ATOM 3741 C C . TYR B 1 199 ? -19.858 70.536 -13.859 1.00 21.03 183 TYR B C 1
ATOM 3742 O O . TYR B 1 199 ? -19.962 70.002 -12.741 1.00 20.56 183 TYR B O 1
ATOM 3751 N N . ASP B 1 200 ? -20.794 70.433 -14.797 1.00 21.89 184 ASP B N 1
ATOM 3752 C CA . ASP B 1 200 ? -22.066 69.729 -14.541 1.00 23.02 184 ASP B CA 1
ATOM 3753 C C . ASP B 1 200 ? -21.832 68.232 -14.306 1.00 23.86 184 ASP B C 1
ATOM 3754 O O . ASP B 1 200 ? -22.641 67.554 -13.679 1.00 24.45 184 ASP B O 1
ATOM 3759 N N . ARG B 1 201 ? -20.703 67.727 -14.794 1.00 23.81 185 ARG B N 1
ATOM 3760 C CA . ARG B 1 201 ? -20.324 66.350 -14.579 1.00 23.62 185 ARG B CA 1
ATOM 3761 C C . ARG B 1 201 ? -19.498 66.149 -13.312 1.00 23.04 185 ARG B C 1
ATOM 3762 O O . ARG B 1 201 ? -19.809 65.254 -12.506 1.00 22.70 185 ARG B O 1
ATOM 3770 N N . HIS B 1 202 ? -18.481 67.002 -13.130 1.00 21.85 186 HIS B N 1
ATOM 3771 C CA . HIS B 1 202 ? -17.386 66.757 -12.205 1.00 20.86 186 HIS B CA 1
ATOM 3772 C C . HIS B 1 202 ? -17.115 67.803 -11.120 1.00 20.66 186 HIS B C 1
ATOM 3773 O O . HIS B 1 202 ? -16.273 67.566 -10.262 1.00 18.67 186 HIS B O 1
ATOM 3780 N N . VAL B 1 203 ? -17.819 68.938 -11.131 1.00 21.28 187 VAL B N 1
ATOM 3781 C CA . VAL B 1 203 ? -17.614 69.931 -10.088 1.00 21.56 187 VAL B CA 1
ATOM 3782 C C . VAL B 1 203 ? -18.858 70.070 -9.213 1.00 22.36 187 VAL B C 1
ATOM 3783 O O . VAL B 1 203 ? -18.787 69.881 -7.993 1.00 22.77 187 VAL B O 1
ATOM 3787 N N . CYS B 1 204 ? -19.997 70.399 -9.815 1.00 23.20 188 CYS B N 1
ATOM 3788 C CA . CYS B 1 204 ? -21.255 70.404 -9.075 1.00 25.15 188 CYS B CA 1
ATOM 3789 C C . CYS B 1 204 ? -22.399 69.902 -9.961 1.00 25.84 188 CYS B C 1
ATOM 3790 O O . CYS B 1 204 ? -22.734 70.527 -10.964 1.00 24.60 188 CYS B O 1
ATOM 3793 N N . ARG B 1 205 ? -22.975 68.771 -9.574 1.00 27.31 189 ARG B N 1
ATOM 3794 C CA . ARG B 1 205 ? -23.956 68.085 -10.384 1.00 30.28 189 ARG B CA 1
ATOM 3795 C C . ARG B 1 205 ? -25.359 68.577 -10.075 1.00 32.45 189 ARG B C 1
ATOM 3796 O O . ARG B 1 205 ? -26.310 68.122 -10.692 1.00 34.75 189 ARG B O 1
ATOM 3804 N N . ILE B 1 206 ? -25.481 69.519 -9.138 1.00 34.53 190 ILE B N 1
ATOM 3805 C CA . ILE B 1 206 ? -26.749 70.189 -8.857 1.00 35.81 190 ILE B CA 1
ATOM 3806 C C . ILE B 1 206 ? -26.839 71.455 -9.701 1.00 35.97 190 ILE B C 1
ATOM 3807 O O . ILE B 1 206 ? -26.023 72.378 -9.549 1.00 34.54 190 ILE B O 1
ATOM 3812 N N . VAL B 1 207 ? -27.810 71.480 -10.617 1.00 36.27 191 VAL B N 1
ATOM 3813 C CA . VAL B 1 207 ? -28.062 72.631 -11.484 1.00 36.95 191 VAL B CA 1
ATOM 3814 C C . VAL B 1 207 ? -29.574 72.932 -11.430 1.00 37.60 191 VAL B C 1
ATOM 3815 O O . VAL B 1 207 ? -30.370 72.036 -11.660 1.00 36.99 191 VAL B O 1
ATOM 3819 N N . PRO B 1 208 ? -29.971 74.182 -11.119 1.00 37.40 192 PRO B N 1
ATOM 3820 C CA . PRO B 1 208 ? -29.107 75.332 -10.895 1.00 36.24 192 PRO B CA 1
ATOM 3821 C C . PRO B 1 208 ? -28.228 75.151 -9.649 1.00 34.76 192 PRO B C 1
ATOM 3822 O O . PRO B 1 208 ? -28.498 74.293 -8.814 1.00 33.04 192 PRO B O 1
ATOM 3826 N N . TRP B 1 209 ? -27.145 75.913 -9.570 1.00 32.38 193 TRP B N 1
ATOM 3827 C CA . TRP B 1 209 ? -26.180 75.713 -8.504 1.00 31.05 193 TRP B CA 1
ATOM 3828 C C . TRP B 1 209 ? -26.757 76.018 -7.129 1.00 31.04 193 TRP B C 1
ATOM 3829 O O . TRP B 1 209 ? -27.534 76.971 -6.967 1.00 32.80 193 TRP B O 1
ATOM 3840 N N . PRO B 1 210 ? -26.385 75.208 -6.132 1.00 29.21 194 PRO B N 1
ATOM 3841 C CA . PRO B 1 210 ? -26.774 75.536 -4.772 1.00 29.06 194 PRO B CA 1
ATOM 3842 C C . PRO B 1 210 ? -26.331 76.953 -4.445 1.00 28.76 194 PRO B C 1
ATOM 3843 O O . PRO B 1 210 ? -25.280 77.414 -4.934 1.00 28.09 194 PRO B O 1
ATOM 3847 N N . ARG B 1 211 ? -27.117 77.655 -3.632 1.00 28.32 195 ARG B N 1
ATOM 3848 C CA . ARG B 1 211 ? -26.848 79.051 -3.383 1.00 29.08 195 ARG B CA 1
ATOM 3849 C C . ARG B 1 211 ? -25.410 79.264 -2.862 1.00 27.82 195 ARG B C 1
ATOM 3850 O O . ARG B 1 211 ? -24.711 80.142 -3.346 1.00 26.69 195 ARG B O 1
ATOM 3858 N N . ASP B 1 212 ? -24.983 78.449 -1.900 1.00 27.65 196 ASP B N 1
ATOM 3859 C CA . ASP B 1 212 ? -23.650 78.591 -1.285 1.00 26.43 196 ASP B CA 1
ATOM 3860 C C . ASP B 1 212 ? -22.501 78.461 -2.291 1.00 25.31 196 ASP B C 1
ATOM 3861 O O . ASP B 1 212 ? -21.467 79.112 -2.135 1.00 25.29 196 ASP B O 1
ATOM 3866 N N . PHE B 1 213 ? -22.678 77.579 -3.270 1.00 25.02 197 PHE B N 1
ATOM 3867 C CA . PHE B 1 213 ? -21.715 77.347 -4.333 1.00 24.79 197 PHE B CA 1
ATOM 3868 C C . PHE B 1 213 ? -21.629 78.564 -5.233 1.00 24.09 197 PHE B C 1
ATOM 3869 O O . PHE B 1 213 ? -20.525 79.066 -5.514 1.00 22.07 197 PHE B O 1
ATOM 3877 N N . ALA B 1 214 ? -22.795 79.060 -5.644 1.00 23.41 198 ALA B N 1
ATOM 3878 C CA . ALA B 1 214 ? -22.883 80.296 -6.429 1.00 23.50 198 ALA B CA 1
ATOM 3879 C C . ALA B 1 214 ? -22.242 81.469 -5.700 1.00 23.33 198 ALA B C 1
ATOM 3880 O O . ALA B 1 214 ? -21.581 82.305 -6.328 1.00 23.40 198 ALA B O 1
ATOM 3882 N N . ALA B 1 215 ? -22.412 81.526 -4.377 1.00 23.12 199 ALA B N 1
ATOM 3883 C CA . ALA B 1 215 ? -21.872 82.639 -3.586 1.00 23.42 199 ALA B CA 1
ATOM 3884 C C . ALA B 1 215 ? -20.341 82.691 -3.654 1.00 22.74 199 ALA B C 1
ATOM 3885 O O . ALA B 1 215 ? -19.738 83.741 -3.922 1.00 22.82 199 ALA B O 1
ATOM 3887 N N . THR B 1 216 ? -19.722 81.549 -3.420 1.00 22.07 200 THR B N 1
ATOM 3888 C CA . THR B 1 216 ? -18.254 81.430 -3.554 1.00 21.12 200 THR B CA 1
ATOM 3889 C C . THR B 1 216 ? -17.815 81.733 -4.994 1.00 21.41 200 THR B C 1
ATOM 3890 O O . THR B 1 216 ? -16.824 82.434 -5.227 1.00 20.80 200 THR B O 1
ATOM 3894 N N . PHE B 1 217 ? -18.566 81.231 -5.957 1.00 22.15 201 PHE B N 1
ATOM 3895 C CA . PHE B 1 217 ? -18.231 81.452 -7.363 1.00 23.77 201 PHE B CA 1
ATOM 3896 C C . PHE B 1 217 ? -18.165 82.937 -7.710 1.00 24.01 201 PHE B C 1
ATOM 3897 O O . PHE B 1 217 ? -17.293 83.359 -8.461 1.00 23.37 201 PHE B O 1
ATOM 3905 N N . MET B 1 218 ? -19.067 83.738 -7.142 1.00 26.01 202 MET B N 1
ATOM 3906 C CA . MET B 1 218 ? -19.096 85.162 -7.410 1.00 26.90 202 MET B CA 1
ATOM 3907 C C . MET B 1 218 ? -17.997 85.877 -6.659 1.00 27.65 202 MET B C 1
ATOM 3908 O O . MET B 1 218 ? -17.482 86.881 -7.153 1.00 26.94 202 MET B O 1
ATOM 3913 N N . GLU B 1 219 ? -17.634 85.381 -5.472 1.00 27.28 203 GLU B N 1
ATOM 3914 C CA . GLU B 1 219 ? -16.489 85.937 -4.753 1.00 28.20 203 GLU B CA 1
ATOM 3915 C C . GLU B 1 219 ? -15.218 85.812 -5.592 1.00 26.56 203 GLU B C 1
ATOM 3916 O O . GLU B 1 219 ? -14.414 86.725 -5.628 1.00 26.10 203 GLU B O 1
ATOM 3922 N N . ILE B 1 220 ? -15.042 84.675 -6.256 1.00 26.00 204 ILE B N 1
ATOM 3923 C CA . ILE B 1 220 ? -13.890 84.492 -7.143 1.00 25.37 204 ILE B CA 1
ATOM 3924 C C . ILE B 1 220 ? -13.963 85.462 -8.326 1.00 25.98 204 ILE B C 1
ATOM 3925 O O . ILE B 1 220 ? -12.972 86.106 -8.667 1.00 24.76 204 ILE B O 1
ATOM 3930 N N . TYR B 1 221 ? -15.129 85.584 -8.943 1.00 27.46 205 TYR B N 1
ATOM 3931 C CA . TYR B 1 221 ? -15.290 86.599 -9.988 1.00 30.19 205 TYR B CA 1
ATOM 3932 C C . TYR B 1 221 ? -14.959 88.016 -9.518 1.00 30.20 205 TYR B C 1
ATOM 3933 O O . TYR B 1 221 ? -14.322 88.789 -10.244 1.00 29.12 205 TYR B O 1
ATOM 3942 N N . ASN B 1 222 ? -15.410 88.370 -8.321 1.00 30.88 206 ASN B N 1
ATOM 3943 C CA . ASN B 1 222 ? -15.293 89.738 -7.874 1.00 32.06 206 ASN B CA 1
ATOM 3944 C C . ASN B 1 222 ? -13.860 90.094 -7.504 1.00 31.73 206 ASN B C 1
ATOM 3945 O O . ASN B 1 222 ? -13.478 91.253 -7.586 1.00 32.58 206 ASN B O 1
ATOM 3950 N N . ASP B 1 223 ? -13.059 89.106 -7.116 1.00 28.84 207 ASP B N 1
ATOM 3951 C CA . ASP B 1 223 ? -11.612 89.323 -7.032 1.00 28.82 207 ASP B CA 1
ATOM 3952 C C . ASP B 1 223 ? -10.909 88.007 -7.335 1.00 26.80 207 ASP B C 1
ATOM 3953 O O . ASP B 1 223 ? -10.706 87.198 -6.438 1.00 25.19 207 ASP B O 1
ATOM 3958 N N . PRO B 1 224 ? -10.535 87.804 -8.610 1.00 25.61 208 PRO B N 1
ATOM 3959 C CA . PRO B 1 224 ? -9.938 86.559 -9.053 1.00 25.28 208 PRO B CA 1
ATOM 3960 C C . PRO B 1 224 ? -8.420 86.520 -8.852 1.00 25.18 208 PRO B C 1
ATOM 3961 O O . PRO B 1 224 ? -7.770 85.577 -9.290 1.00 27.03 208 PRO B O 1
ATOM 3965 N N . THR B 1 225 ? -7.864 87.519 -8.179 1.00 25.89 209 THR B N 1
ATOM 3966 C CA . THR B 1 225 ? -6.414 87.617 -7.993 1.00 25.60 209 THR B CA 1
ATOM 3967 C C . THR B 1 225 ? -5.742 86.301 -7.631 1.00 25.24 209 THR B C 1
ATOM 3968 O O . THR B 1 225 ? -4.829 85.830 -8.324 1.00 26.35 209 THR B O 1
ATOM 3972 N N . VAL B 1 226 ? -6.164 85.724 -6.513 1.00 24.65 210 VAL B N 1
ATOM 3973 C CA . VAL B 1 226 ? -5.458 84.584 -5.962 1.00 23.85 210 VAL B CA 1
ATOM 3974 C C . VAL B 1 226 ? -5.684 83.341 -6.845 1.00 23.01 210 VAL B C 1
ATOM 3975 O O . VAL B 1 226 ? -4.749 82.595 -7.142 1.00 21.61 210 VAL B O 1
ATOM 3979 N N . TYR B 1 227 ? -6.934 83.127 -7.255 1.00 21.72 211 TYR B N 1
ATOM 3980 C CA . TYR B 1 227 ? -7.286 81.926 -7.984 1.00 21.65 211 TYR B CA 1
ATOM 3981 C C . TYR B 1 227 ? -6.656 81.916 -9.370 1.00 21.83 211 TYR B C 1
ATOM 3982 O O . TYR B 1 227 ? -6.058 80.908 -9.763 1.00 20.76 211 TYR B O 1
ATOM 3991 N N . THR B 1 228 ? -6.747 83.044 -10.080 1.00 22.66 212 THR B N 1
ATOM 3992 C CA . THR B 1 228 ? -6.104 83.164 -11.399 1.00 23.50 212 THR B CA 1
ATOM 3993 C C . THR B 1 228 ? -4.576 83.111 -11.308 1.00 23.20 212 THR B C 1
ATOM 3994 O O . THR B 1 228 ? -3.947 82.580 -12.195 1.00 24.27 212 THR B O 1
ATOM 3998 N N . THR B 1 229 ? -3.981 83.618 -10.239 1.00 23.79 213 THR B N 1
ATOM 3999 C CA . THR B 1 229 ? -2.495 83.576 -10.121 1.00 23.42 213 THR B CA 1
ATOM 4000 C C . THR B 1 229 ? -1.996 82.173 -9.813 1.00 23.11 213 THR B C 1
ATOM 4001 O O . THR B 1 229 ? -1.065 81.664 -10.454 1.00 24.81 213 THR B O 1
ATOM 4005 N N . MET B 1 230 ? -2.611 81.538 -8.822 1.00 22.67 214 MET B N 1
ATOM 4006 C CA . MET B 1 230 ? -2.129 80.259 -8.320 1.00 21.76 214 MET B CA 1
ATOM 4007 C C . MET B 1 230 ? -2.656 79.051 -9.077 1.00 20.39 214 MET B C 1
ATOM 4008 O O . MET B 1 230 ? -1.931 78.076 -9.247 1.00 19.01 214 MET B O 1
ATOM 4013 N N . ASN B 1 231 ? -3.917 79.114 -9.514 1.00 20.21 215 ASN B N 1
ATOM 4014 C CA . ASN B 1 231 ? -4.577 77.992 -10.165 1.00 20.23 215 ASN B CA 1
ATOM 4015 C C . ASN B 1 231 ? -4.711 78.151 -11.672 1.00 20.95 215 ASN B C 1
ATOM 4016 O O . ASN B 1 231 ? -4.171 77.361 -12.431 1.00 21.39 215 ASN B O 1
ATOM 4021 N N . GLY B 1 232 ? -5.467 79.159 -12.092 1.00 21.40 216 GLY B N 1
ATOM 4022 C CA . GLY B 1 232 ? -5.787 79.367 -13.489 1.00 21.41 216 GLY B CA 1
ATOM 4023 C C . GLY B 1 232 ? -7.199 79.904 -13.608 1.00 21.93 216 GLY B C 1
ATOM 4024 O O . GLY B 1 232 ? -7.813 80.261 -12.603 1.00 22.45 216 GLY B O 1
ATOM 4025 N N . PRO B 1 233 ? -7.721 79.980 -14.833 1.00 22.11 217 PRO B N 1
ATOM 4026 C CA . PRO B 1 233 ? -9.056 80.586 -14.987 1.00 22.68 217 PRO B CA 1
ATOM 4027 C C . PRO B 1 233 ? -10.197 79.701 -14.516 1.00 22.23 217 PRO B C 1
ATOM 4028 O O . PRO B 1 233 ? -11.322 80.208 -14.313 1.00 23.24 217 PRO B O 1
ATOM 4032 N N . ASN B 1 234 ? -9.940 78.397 -14.386 1.00 20.81 218 ASN B N 1
ATOM 4033 C CA . ASN B 1 234 ? -10.970 77.464 -13.933 1.00 21.43 218 ASN B CA 1
ATOM 4034 C C . ASN B 1 234 ? -10.347 76.176 -13.364 1.00 20.92 218 ASN B C 1
ATOM 4035 O O . ASN B 1 234 ? -9.121 76.052 -13.298 1.00 20.28 218 ASN B O 1
ATOM 4040 N N . GLU B 1 235 ? -11.203 75.242 -12.958 1.00 19.89 219 GLU B N 1
ATOM 4041 C CA . GLU B 1 235 ? -10.803 74.052 -12.235 1.00 20.09 219 GLU B CA 1
ATOM 4042 C C . GLU B 1 235 ? -9.870 73.128 -13.003 1.00 19.89 219 GLU B C 1
ATOM 4043 O O . GLU B 1 235 ? -8.975 72.525 -12.408 1.00 19.95 219 GLU B O 1
ATOM 4049 N N . PHE B 1 236 ? -10.072 73.030 -14.314 1.00 19.74 220 PHE B N 1
ATOM 4050 C CA . PHE B 1 236 ? -9.299 72.117 -15.160 1.00 20.62 220 PHE B CA 1
ATOM 4051 C C . PHE B 1 236 ? -8.149 72.783 -15.905 1.00 21.13 220 PHE B C 1
ATOM 4052 O O . PHE B 1 236 ? -7.163 72.109 -16.228 1.00 22.80 220 PHE B O 1
ATOM 4060 N N . HIS B 1 237 ? -8.244 74.082 -16.158 1.00 20.76 221 HIS B N 1
ATOM 4061 C CA . HIS B 1 237 ? -7.213 74.761 -16.942 1.00 21.22 221 HIS B CA 1
ATOM 4062 C C . HIS B 1 237 ? -6.197 75.365 -16.000 1.00 21.00 221 HIS B C 1
ATOM 4063 O O . HIS B 1 237 ? -6.135 76.586 -15.779 1.00 20.82 221 HIS B O 1
ATOM 4070 N N . VAL B 1 238 ? -5.402 74.467 -15.431 1.00 21.53 222 VAL B N 1
ATOM 4071 C CA . VAL B 1 238 ? -4.475 74.811 -14.365 1.00 21.32 222 VAL B CA 1
ATOM 4072 C C . VAL B 1 238 ? -3.197 75.336 -14.999 1.00 21.58 222 VAL B C 1
ATOM 4073 O O . VAL B 1 238 ? -2.290 74.558 -15.306 1.00 22.15 222 VAL B O 1
ATOM 4077 N N . ILE B 1 239 ? -3.151 76.643 -15.215 1.00 21.97 223 ILE B N 1
ATOM 4078 C CA . ILE B 1 239 ? -1.966 77.287 -15.791 1.00 23.78 223 ILE B CA 1
ATOM 4079 C C . ILE B 1 239 ? -1.265 78.230 -14.834 1.00 24.12 223 ILE B C 1
ATOM 4080 O O . ILE B 1 239 ? -0.322 78.916 -15.233 1.00 25.03 223 ILE B O 1
ATOM 4085 N N . GLY B 1 240 ? -1.697 78.258 -13.573 1.00 23.87 224 GLY B N 1
ATOM 4086 C CA . GLY B 1 240 ? -1.149 79.204 -12.600 1.00 23.80 224 GLY B CA 1
ATOM 4087 C C . GLY B 1 240 ? 0.063 78.614 -11.935 1.00 24.99 224 GLY B C 1
ATOM 4088 O O . GLY B 1 240 ? 0.574 77.587 -12.379 1.00 24.55 224 GLY B O 1
ATOM 4089 N N . THR B 1 241 ? 0.494 79.223 -10.838 1.00 26.33 225 THR B N 1
ATOM 4090 C CA . THR B 1 241 ? 1.811 78.908 -10.269 1.00 26.72 225 THR B CA 1
ATOM 4091 C C . THR B 1 241 ? 1.870 77.551 -9.555 1.00 26.81 225 THR B C 1
ATOM 4092 O O . THR B 1 241 ? 2.949 77.021 -9.356 1.00 25.38 225 THR B O 1
ATOM 4096 N N . LEU B 1 242 ? 0.722 76.940 -9.240 1.00 24.93 226 LEU B N 1
ATOM 4097 C CA . LEU B 1 242 ? 0.741 75.584 -8.662 1.00 24.74 226 LEU B CA 1
ATOM 4098 C C . LEU B 1 242 ? 0.717 74.448 -9.693 1.00 25.21 226 LEU B C 1
ATOM 4099 O O . LEU B 1 242 ? 0.531 73.276 -9.342 1.00 23.88 226 LEU B O 1
ATOM 4104 N N . ARG B 1 243 ? 0.919 74.792 -10.961 1.00 27.05 227 ARG B N 1
ATOM 4105 C CA . ARG B 1 243 ? 0.732 73.866 -12.069 1.00 28.38 227 ARG B CA 1
ATOM 4106 C C . ARG B 1 243 ? 1.466 72.520 -11.903 1.00 29.36 227 ARG B C 1
ATOM 4107 O O . ARG B 1 243 ? 0.931 71.464 -12.232 1.00 30.24 227 ARG B O 1
ATOM 4115 N N . ASP B 1 244 ? 2.687 72.542 -11.409 1.00 30.05 228 ASP B N 1
ATOM 4116 C CA . ASP B 1 244 ? 3.408 71.273 -11.264 1.00 32.20 228 ASP B CA 1
ATOM 4117 C C . ASP B 1 244 ? 3.560 70.858 -9.806 1.00 30.06 228 ASP B C 1
ATOM 4118 O O . ASP B 1 244 ? 4.338 69.980 -9.477 1.00 32.24 228 ASP B O 1
ATOM 4123 N N . TRP B 1 245 ? 2.778 71.466 -8.934 1.00 27.59 229 TRP B N 1
ATOM 4124 C CA . TRP B 1 245 ? 2.920 71.229 -7.517 1.00 26.32 229 TRP B CA 1
ATOM 4125 C C . TRP B 1 245 ? 2.410 69.843 -7.082 1.00 25.44 229 TRP B C 1
ATOM 4126 O O . TRP B 1 245 ? 1.310 69.411 -7.478 1.00 24.65 229 TRP B O 1
ATOM 4137 N N . SER B 1 246 ? 3.211 69.167 -6.260 1.00 23.92 230 SER B N 1
ATOM 4138 C CA . SER B 1 246 ? 2.847 67.892 -5.653 1.00 24.37 230 SER B CA 1
ATOM 4139 C C . SER B 1 246 ? 3.147 67.850 -4.148 1.00 25.04 230 SER B C 1
ATOM 4140 O O . SER B 1 246 ? 4.203 68.335 -3.694 1.00 25.29 230 SER B O 1
ATOM 4143 N N . VAL B 1 247 ? 2.244 67.262 -3.365 1.00 24.28 231 VAL B N 1
ATOM 4144 C CA . VAL B 1 247 ? 2.510 67.109 -1.926 1.00 24.65 231 VAL B CA 1
ATOM 4145 C C . VAL B 1 247 ? 2.936 65.694 -1.547 1.00 25.56 231 VAL B C 1
ATOM 4146 O O . VAL B 1 247 ? 3.121 65.410 -0.366 1.00 25.16 231 VAL B O 1
ATOM 4150 N N . GLU B 1 248 ? 3.111 64.823 -2.546 1.00 27.23 232 GLU B N 1
ATOM 4151 C CA . GLU B 1 248 ? 3.465 63.412 -2.330 1.00 28.22 232 GLU B CA 1
ATOM 4152 C C . GLU B 1 248 ? 4.682 63.221 -1.404 1.00 28.99 232 GLU B C 1
ATOM 4153 O O . GLU B 1 248 ? 4.696 62.320 -0.570 1.00 27.56 232 GLU B O 1
ATOM 4159 N N . ASP B 1 249 ? 5.673 64.090 -1.549 1.00 31.67 233 ASP B N 1
ATOM 4160 C CA . ASP B 1 249 ? 6.909 64.014 -0.757 1.00 34.94 233 ASP B CA 1
ATOM 4161 C C . ASP B 1 249 ? 6.639 63.948 0.752 1.00 35.18 233 ASP B C 1
ATOM 4162 O O . ASP B 1 249 ? 7.376 63.294 1.490 1.00 36.28 233 ASP B O 1
ATOM 4167 N N . CYS B 1 250 ? 5.586 64.623 1.217 1.00 32.87 234 CYS B N 1
ATOM 4168 C CA . CYS B 1 250 ? 5.386 64.767 2.649 1.00 32.49 234 CYS B CA 1
ATOM 4169 C C . CYS B 1 250 ? 4.343 63.826 3.249 1.00 31.03 234 CYS B C 1
ATOM 4170 O O . CYS B 1 250 ? 4.225 63.754 4.474 1.00 29.81 234 CYS B O 1
ATOM 4173 N N . LEU B 1 251 ? 3.620 63.078 2.403 1.00 29.63 235 LEU B N 1
ATOM 4174 C CA . LEU B 1 251 ? 2.525 62.243 2.878 1.00 29.27 235 LEU B CA 1
ATOM 4175 C C . LEU B 1 251 ? 2.971 61.140 3.852 1.00 29.74 235 LEU B C 1
ATOM 4176 O O . LEU B 1 251 ? 2.233 60.825 4.796 1.00 28.55 235 LEU B O 1
ATOM 4181 N N . PRO B 1 252 ? 4.169 60.558 3.641 1.00 31.07 236 PRO B N 1
ATOM 4182 C CA . PRO B 1 252 ? 4.593 59.512 4.591 1.00 31.75 236 PRO B CA 1
ATOM 4183 C C . PRO B 1 252 ? 4.756 60.002 6.032 1.00 31.96 236 PRO B C 1
ATOM 4184 O O . PRO B 1 252 ? 4.667 59.196 6.951 1.00 31.71 236 PRO B O 1
ATOM 4188 N N . ASP B 1 253 ? 4.951 61.314 6.214 1.00 32.34 237 ASP B N 1
ATOM 4189 C CA . ASP B 1 253 ? 5.174 61.931 7.525 1.00 32.75 237 ASP B CA 1
ATOM 4190 C C . ASP B 1 253 ? 3.915 62.275 8.306 1.00 31.41 237 ASP B C 1
ATOM 4191 O O . ASP B 1 253 ? 3.996 62.703 9.450 1.00 29.19 237 ASP B O 1
ATOM 4196 N N . ILE B 1 254 ? 2.756 62.115 7.686 1.00 30.40 238 ILE B N 1
ATOM 4197 C CA . ILE B 1 254 ? 1.500 62.407 8.358 1.00 30.35 238 ILE B CA 1
ATOM 4198 C C . ILE B 1 254 ? 1.209 61.267 9.334 1.00 30.81 238 ILE B C 1
ATOM 4199 O O . ILE B 1 254 ? 1.131 60.111 8.934 1.00 32.35 238 ILE B O 1
ATOM 4204 N N . GLN B 1 255 ? 1.045 61.607 10.609 1.00 31.65 239 GLN B N 1
ATOM 4205 C CA . GLN B 1 255 ? 0.857 60.610 11.678 1.00 32.14 239 GLN B CA 1
ATOM 4206 C C . GLN B 1 255 ? -0.588 60.421 12.111 1.00 30.42 239 GLN B C 1
ATOM 4207 O O . GLN B 1 255 ? -0.974 59.327 12.551 1.00 30.73 239 GLN B O 1
ATOM 4213 N N . VAL B 1 256 ? -1.373 61.490 11.992 1.00 28.11 240 VAL B N 1
ATOM 4214 C CA . VAL B 1 256 ? -2.755 61.480 12.447 1.00 26.63 240 VAL B CA 1
ATOM 4215 C C . VAL B 1 256 ? -3.655 60.615 11.544 1.00 25.62 240 VAL B C 1
ATOM 4216 O O . VAL B 1 256 ? -3.347 60.408 10.373 1.00 25.03 240 VAL B O 1
ATOM 4220 N N . PRO B 1 257 ? -4.772 60.100 12.096 1.00 24.78 241 PRO B N 1
ATOM 4221 C CA . PRO B 1 257 ? -5.757 59.410 11.258 1.00 24.81 241 PRO B CA 1
ATOM 4222 C C . PRO B 1 257 ? -6.238 60.319 10.126 1.00 23.76 241 PRO B C 1
ATOM 4223 O O . PRO B 1 257 ? -6.684 61.440 10.399 1.00 24.56 241 PRO B O 1
ATOM 4227 N N . THR B 1 258 ? -6.117 59.840 8.883 1.00 23.13 242 THR B N 1
ATOM 4228 C CA . THR B 1 258 ? -6.441 60.599 7.676 1.00 22.92 242 THR B CA 1
ATOM 4229 C C . THR B 1 258 ? -7.593 59.954 6.872 1.00 22.91 242 THR B C 1
ATOM 4230 O O . THR B 1 258 ? -7.692 58.739 6.780 1.00 24.08 242 THR B O 1
ATOM 4234 N N . MET B 1 259 ? -8.481 60.772 6.320 1.00 22.76 243 MET B N 1
ATOM 4235 C CA . MET B 1 259 ? -9.545 60.265 5.425 1.00 23.10 243 MET B CA 1
ATOM 4236 C C . MET B 1 259 ? -9.538 60.995 4.086 1.00 21.85 243 MET B C 1
ATOM 4237 O O . MET B 1 259 ? -9.593 62.231 4.033 1.00 21.40 243 MET B O 1
ATOM 4242 N N . VAL B 1 260 ? -9.435 60.198 3.034 1.00 21.33 244 VAL B N 1
ATOM 4243 C CA . VAL B 1 260 ? -9.584 60.638 1.657 1.00 21.79 244 VAL B CA 1
ATOM 4244 C C . VAL B 1 260 ? -11.055 60.486 1.320 1.00 21.78 244 VAL B C 1
ATOM 4245 O O . VAL B 1 260 ? -11.610 59.377 1.383 1.00 22.81 244 VAL B O 1
ATOM 4249 N N . LEU B 1 261 ? -11.688 61.613 1.024 1.00 21.95 245 LEU B N 1
ATOM 4250 C CA . LEU B 1 261 ? -13.112 61.656 0.677 1.00 22.26 245 LEU B CA 1
ATOM 4251 C C . LEU B 1 261 ? -13.279 62.296 -0.710 1.00 22.33 245 LEU B C 1
ATOM 4252 O O . LEU B 1 261 ? -13.005 63.484 -0.882 1.00 20.98 245 LEU B O 1
ATOM 4257 N N . ILE B 1 262 ? -13.738 61.514 -1.690 1.00 23.03 246 ILE B N 1
ATOM 4258 C CA . ILE B 1 262 ? -14.065 62.053 -3.014 1.00 23.30 246 ILE B CA 1
ATOM 4259 C C . ILE B 1 262 ? -15.457 61.590 -3.452 1.00 23.98 246 ILE B C 1
ATOM 4260 O O . ILE B 1 262 ? -16.035 60.696 -2.848 1.00 24.21 246 ILE B O 1
ATOM 4265 N N . GLY B 1 263 ? -15.997 62.214 -4.491 1.00 24.48 247 GLY B N 1
ATOM 4266 C CA . GLY B 1 263 ? -17.224 61.712 -5.161 1.00 24.20 247 GLY B CA 1
ATOM 4267 C C . GLY B 1 263 ? -16.803 60.781 -6.285 1.00 24.89 247 GLY B C 1
ATOM 4268 O O . GLY B 1 263 ? -15.666 60.865 -6.766 1.00 23.02 247 GLY B O 1
ATOM 4269 N N . ARG B 1 264 ? -17.683 59.870 -6.697 1.00 25.65 248 ARG B N 1
ATOM 4270 C CA . ARG B 1 264 ? -17.359 58.966 -7.802 1.00 27.25 248 ARG B CA 1
ATOM 4271 C C . ARG B 1 264 ? -17.047 59.731 -9.097 1.00 26.27 248 ARG B C 1
ATOM 4272 O O . ARG B 1 264 ? -16.206 59.309 -9.880 1.00 27.55 248 ARG B O 1
ATOM 4280 N N . HIS B 1 265 ? -17.743 60.845 -9.301 1.00 26.05 249 HIS B N 1
ATOM 4281 C CA . HIS B 1 265 ? -17.669 61.618 -10.534 1.00 26.05 249 HIS B CA 1
ATOM 4282 C C . HIS B 1 265 ? -16.720 62.799 -10.368 1.00 24.17 249 HIS B C 1
ATOM 4283 O O . HIS B 1 265 ? -16.679 63.686 -11.206 1.00 23.29 249 HIS B O 1
ATOM 4290 N N . ASP B 1 266 ? -15.954 62.787 -9.287 1.00 22.90 250 ASP B N 1
ATOM 4291 C CA . ASP B 1 266 ? -15.148 63.949 -8.884 1.00 22.33 250 ASP B CA 1
ATOM 4292 C C . ASP B 1 266 ? -14.084 64.227 -9.920 1.00 21.50 250 ASP B C 1
ATOM 4293 O O . ASP B 1 266 ? -13.445 63.312 -10.436 1.00 22.43 250 ASP B O 1
ATOM 4298 N N . GLU B 1 267 ? -13.890 65.497 -10.233 1.00 21.59 251 GLU B N 1
ATOM 4299 C CA . GLU B 1 267 ? -12.666 65.923 -10.930 1.00 20.31 251 GLU B CA 1
ATOM 4300 C C . GLU B 1 267 ? -11.380 65.467 -10.188 1.00 20.16 251 GLU B C 1
ATOM 4301 O O . GLU B 1 267 ? -10.357 65.214 -10.825 1.00 20.99 251 GLU B O 1
ATOM 4307 N N . ALA B 1 268 ? -11.432 65.392 -8.860 1.00 19.93 252 ALA B N 1
ATOM 4308 C CA . ALA B 1 268 ? -10.403 64.701 -8.075 1.00 19.36 252 ALA B CA 1
ATOM 4309 C C . ALA B 1 268 ? -10.685 63.204 -8.166 1.00 19.82 252 ALA B C 1
ATOM 4310 O O . ALA B 1 268 ? -11.323 62.597 -7.286 1.00 19.39 252 ALA B O 1
ATOM 4312 N N . THR B 1 269 ? -10.180 62.629 -9.251 1.00 20.17 253 THR B N 1
ATOM 4313 C CA . THR B 1 269 ? -10.412 61.251 -9.609 1.00 21.01 253 THR B CA 1
ATOM 4314 C C . THR B 1 269 ? -9.636 60.311 -8.696 1.00 21.60 253 THR B C 1
ATOM 4315 O O . THR B 1 269 ? -8.668 60.728 -8.025 1.00 21.85 253 THR B O 1
ATOM 4319 N N . PRO B 1 270 ? -10.030 59.029 -8.674 1.00 22.39 254 PRO B N 1
ATOM 4320 C CA . PRO B 1 270 ? -9.273 58.035 -7.900 1.00 22.54 254 PRO B CA 1
ATOM 4321 C C . PRO B 1 270 ? -7.759 58.083 -8.135 1.00 22.13 254 PRO B C 1
ATOM 4322 O O . PRO B 1 270 ? -6.984 57.937 -7.192 1.00 21.40 254 PRO B O 1
ATOM 4326 N N . ALA B 1 271 ? -7.358 58.336 -9.374 1.00 22.14 255 ALA B N 1
ATOM 4327 C CA . ALA B 1 271 ? -5.944 58.406 -9.736 1.00 22.00 255 ALA B CA 1
ATOM 4328 C C . ALA B 1 271 ? -5.206 59.583 -9.075 1.00 21.91 255 ALA B C 1
ATOM 4329 O O . ALA B 1 271 ? -4.027 59.470 -8.692 1.00 22.00 255 ALA B O 1
ATOM 4331 N N . THR B 1 272 ? -5.893 60.711 -8.923 1.00 22.06 256 THR B N 1
ATOM 4332 C CA . THR B 1 272 ? -5.267 61.884 -8.321 1.00 21.85 256 THR B CA 1
ATOM 4333 C C . THR B 1 272 ? -5.076 61.703 -6.823 1.00 22.03 256 THR B C 1
ATOM 4334 O O . THR B 1 272 ? -4.213 62.344 -6.240 1.00 20.64 256 THR B O 1
ATOM 4338 N N . VAL B 1 273 ? -5.911 60.867 -6.200 1.00 22.34 257 VAL B N 1
ATOM 4339 C CA . VAL B 1 273 ? -5.871 60.687 -4.740 1.00 23.28 257 VAL B CA 1
ATOM 4340 C C . VAL B 1 273 ? -5.199 59.396 -4.326 1.00 24.85 257 VAL B C 1
ATOM 4341 O O . VAL B 1 273 ? -5.020 59.154 -3.123 1.00 25.16 257 VAL B O 1
ATOM 4345 N N . LYS B 1 274 ? -4.797 58.577 -5.303 1.00 26.05 258 LYS B N 1
ATOM 4346 C CA . LYS B 1 274 ? -4.179 57.288 -4.984 1.00 28.28 258 LYS B CA 1
ATOM 4347 C C . LYS B 1 274 ? -2.933 57.442 -4.113 1.00 27.47 258 LYS B C 1
ATOM 4348 O O . LYS B 1 274 ? -2.746 56.668 -3.184 1.00 28.81 258 LYS B O 1
ATOM 4354 N N . PRO B 1 275 ? -2.087 58.440 -4.403 1.00 26.44 259 PRO B N 1
ATOM 4355 C CA . PRO B 1 275 ? -0.899 58.618 -3.571 1.00 26.16 259 PRO B CA 1
ATOM 4356 C C . PRO B 1 275 ? -1.182 58.774 -2.079 1.00 25.84 259 PRO B C 1
ATOM 4357 O O . PRO B 1 275 ? -0.382 58.324 -1.267 1.00 26.58 259 PRO B O 1
ATOM 4361 N N . PHE B 1 276 ? -2.300 59.400 -1.707 1.00 25.18 260 PHE B N 1
ATOM 4362 C CA . PHE B 1 276 ? -2.688 59.441 -0.301 1.00 24.78 260 PHE B CA 1
ATOM 4363 C C . PHE B 1 276 ? -2.877 58.014 0.241 1.00 25.96 260 PHE B C 1
ATOM 4364 O O . PHE B 1 276 ? -2.461 57.694 1.366 1.00 25.73 260 PHE B O 1
ATOM 4372 N N . LEU B 1 277 ? -3.549 57.184 -0.549 1.00 26.83 261 LEU B N 1
ATOM 4373 C CA . LEU B 1 277 ? -3.871 55.829 -0.143 1.00 28.35 261 LEU B CA 1
ATOM 4374 C C . LEU B 1 277 ? -2.607 54.978 -0.042 1.00 29.25 261 LEU B C 1
ATOM 4375 O O . LEU B 1 277 ? -2.486 54.169 0.866 1.00 29.37 261 LEU B O 1
ATOM 4380 N N . ASP B 1 278 ? -1.652 55.203 -0.938 1.00 30.41 262 ASP B N 1
ATOM 4381 C CA . ASP B 1 278 ? -0.391 54.462 -0.913 1.00 32.12 262 ASP B CA 1
ATOM 4382 C C . ASP B 1 278 ? 0.613 54.970 0.108 1.00 32.36 262 ASP B C 1
ATOM 4383 O O . ASP B 1 278 ? 1.446 54.196 0.561 1.00 32.42 262 ASP B O 1
ATOM 4388 N N . LEU B 1 279 ? 0.575 56.253 0.463 1.00 30.99 263 LEU B N 1
ATOM 4389 C CA . LEU B 1 279 ? 1.673 56.819 1.248 1.00 30.62 263 LEU B CA 1
ATOM 4390 C C . LEU B 1 279 ? 1.369 57.223 2.694 1.00 30.94 263 LEU B C 1
ATOM 4391 O O . LEU B 1 279 ? 2.282 57.243 3.540 1.00 29.01 263 LEU B O 1
ATOM 4396 N N . VAL B 1 280 ? 0.114 57.570 2.987 1.00 30.04 264 VAL B N 1
ATOM 4397 C CA . VAL B 1 280 ? -0.255 57.985 4.345 1.00 29.57 264 VAL B CA 1
ATOM 4398 C C . VAL B 1 280 ? -0.450 56.744 5.225 1.00 30.23 264 VAL B C 1
ATOM 4399 O O . VAL B 1 280 ? -1.312 55.902 4.916 1.00 29.04 264 VAL B O 1
ATOM 4403 N N . PRO B 1 281 ? 0.323 56.633 6.332 1.00 30.92 265 PRO B N 1
ATOM 4404 C CA . PRO B 1 281 ? 0.267 55.445 7.207 1.00 31.74 265 PRO B CA 1
ATOM 4405 C C . PRO B 1 281 ? -1.142 55.011 7.667 1.00 31.68 265 PRO B C 1
ATOM 4406 O O . PRO B 1 281 ? -1.519 53.839 7.518 1.00 32.16 265 PRO B O 1
ATOM 4410 N N . ASP B 1 282 ? -1.907 55.954 8.208 1.00 29.55 266 ASP B N 1
ATOM 4411 C CA . ASP B 1 282 ? -3.218 55.668 8.761 1.00 28.73 266 ASP B CA 1
ATOM 4412 C C . ASP B 1 282 ? -4.215 56.435 7.913 1.00 27.88 266 ASP B C 1
ATOM 4413 O O . ASP B 1 282 ? -4.431 57.636 8.132 1.00 26.46 266 ASP B O 1
ATOM 4418 N N . VAL B 1 283 ? -4.802 55.735 6.943 1.00 28.28 267 VAL B N 1
ATOM 4419 C CA . VAL B 1 283 ? -5.638 56.351 5.922 1.00 28.25 267 VAL B CA 1
ATOM 4420 C C . VAL B 1 283 ? -6.899 55.543 5.632 1.00 29.82 267 VAL B C 1
ATOM 4421 O O . VAL B 1 283 ? -6.871 54.307 5.532 1.00 31.58 267 VAL B O 1
ATOM 4425 N N . ARG B 1 284 ? -8.008 56.257 5.500 1.00 29.49 268 ARG B N 1
ATOM 4426 C CA . ARG B 1 284 ? -9.293 55.668 5.152 1.00 30.97 268 ARG B CA 1
ATOM 4427 C C . ARG B 1 284 ? -9.833 56.295 3.851 1.00 29.41 268 ARG B C 1
ATOM 4428 O O . ARG B 1 284 ? -9.563 57.449 3.559 1.00 28.29 268 ARG B O 1
ATOM 4436 N N . TYR B 1 285 ? -10.627 55.540 3.104 1.00 29.50 269 TYR B N 1
ATOM 4437 C CA . TYR B 1 285 ? -11.113 55.966 1.787 1.00 28.70 269 TYR B CA 1
ATOM 4438 C C . TYR B 1 285 ? -12.637 55.913 1.722 1.00 28.82 269 TYR B C 1
ATOM 4439 O O . TYR B 1 285 ? -13.247 54.878 2.013 1.00 28.52 269 TYR B O 1
ATOM 4448 N N . GLU B 1 286 ? -13.255 57.034 1.360 1.00 27.12 270 GLU B N 1
ATOM 4449 C CA . GLU B 1 286 ? -14.698 57.075 1.132 1.00 27.53 270 GLU B CA 1
ATOM 4450 C C . GLU B 1 286 ? -14.963 57.717 -0.218 1.00 26.48 270 GLU B C 1
ATOM 4451 O O . GLU B 1 286 ? -14.358 58.738 -0.553 1.00 25.27 270 GLU B O 1
ATOM 4457 N N . VAL B 1 287 ? -15.837 57.085 -0.991 1.00 25.57 271 VAL B N 1
ATOM 4458 C CA . VAL B 1 287 ? -16.285 57.595 -2.264 1.00 25.47 271 VAL B CA 1
ATOM 4459 C C . VAL B 1 287 ? -17.791 57.708 -2.226 1.00 26.68 271 VAL B C 1
ATOM 4460 O O . VAL B 1 287 ? -18.485 56.697 -2.060 1.00 26.46 271 VAL B O 1
ATOM 4464 N N . LEU B 1 288 ? -18.286 58.925 -2.401 1.00 26.78 272 LEU B N 1
ATOM 4465 C CA . LEU B 1 288 ? -19.705 59.189 -2.360 1.00 27.79 272 LEU B CA 1
ATOM 4466 C C . LEU B 1 288 ? -20.230 59.069 -3.793 1.00 29.00 272 LEU B C 1
ATOM 4467 O O . LEU B 1 288 ? -19.836 59.833 -4.696 1.00 26.38 272 LEU B O 1
ATOM 4472 N N . GLU B 1 289 ? -21.083 58.058 -4.003 1.00 30.08 273 GLU B N 1
ATOM 4473 C CA . GLU B 1 289 ? -21.267 57.486 -5.342 1.00 31.92 273 GLU B CA 1
ATOM 4474 C C . GLU B 1 289 ? -22.204 58.291 -6.245 1.00 31.85 273 GLU B C 1
ATOM 4475 O O . GLU B 1 289 ? -22.236 58.055 -7.452 1.00 32.03 273 GLU B O 1
ATOM 4481 N N . ASN B 1 290 ? -22.949 59.234 -5.668 1.00 32.14 274 ASN B N 1
ATOM 4482 C CA . ASN B 1 290 ? -23.747 60.179 -6.445 1.00 33.26 274 ASN B CA 1
ATOM 4483 C C . ASN B 1 290 ? -23.273 61.629 -6.323 1.00 31.01 274 ASN B C 1
ATOM 4484 O O . ASN B 1 290 ? -24.059 62.557 -6.482 1.00 31.76 274 ASN B O 1
ATOM 4489 N N . SER B 1 291 ? -21.978 61.809 -6.087 1.00 28.29 275 SER B N 1
ATOM 4490 C CA . SER B 1 291 ? -21.373 63.134 -5.911 1.00 26.70 275 SER B CA 1
ATOM 4491 C C . SER B 1 291 ? -20.192 63.329 -6.875 1.00 24.97 275 SER B C 1
ATOM 4492 O O . SER B 1 291 ? -19.658 62.378 -7.435 1.00 23.86 275 SER B O 1
ATOM 4495 N N . SER B 1 292 ? -19.796 64.578 -7.058 1.00 24.12 276 SER B N 1
ATOM 4496 C CA . SER B 1 292 ? -18.578 64.884 -7.782 1.00 23.30 276 SER B CA 1
ATOM 4497 C C . SER B 1 292 ? -17.617 65.624 -6.827 1.00 22.26 276 SER B C 1
ATOM 4498 O O . SER B 1 292 ? -17.029 65.001 -5.941 1.00 22.14 276 SER B O 1
ATOM 4501 N N . HIS B 1 293 ? -17.488 66.933 -6.979 1.00 21.33 277 HIS B N 1
ATOM 4502 C CA . HIS B 1 293 ? -16.508 67.710 -6.215 1.00 20.98 277 HIS B CA 1
ATOM 4503 C C . HIS B 1 293 ? -17.116 68.312 -4.959 1.00 20.80 277 HIS B C 1
ATOM 4504 O O . HIS B 1 293 ? -16.384 68.785 -4.126 1.00 20.52 277 HIS B O 1
ATOM 4511 N N . VAL B 1 294 ? -18.455 68.343 -4.826 1.00 21.75 278 VAL B N 1
ATOM 4512 C CA . VAL B 1 294 ? -19.059 68.981 -3.649 1.00 21.95 278 VAL B CA 1
ATOM 4513 C C . VAL B 1 294 ? -20.079 68.097 -2.935 1.00 22.98 278 VAL B C 1
ATOM 4514 O O . VAL B 1 294 ? -21.261 68.470 -2.827 1.00 23.80 278 VAL B O 1
ATOM 4518 N N . PRO B 1 295 ? -19.635 66.920 -2.449 1.00 23.07 279 PRO B N 1
ATOM 4519 C CA . PRO B 1 295 ? -20.562 65.924 -1.867 1.00 23.87 279 PRO B CA 1
ATOM 4520 C C . PRO B 1 295 ? -21.306 66.419 -0.640 1.00 24.84 279 PRO B C 1
ATOM 4521 O O . PRO B 1 295 ? -22.383 65.910 -0.347 1.00 24.68 279 PRO B O 1
ATOM 4525 N N . HIS B 1 296 ? -20.733 67.394 0.070 1.00 25.18 280 HIS B N 1
ATOM 4526 C CA . HIS B 1 296 ? -21.442 68.056 1.170 1.00 26.03 280 HIS B CA 1
ATOM 4527 C C . HIS B 1 296 ? -22.739 68.760 0.718 1.00 26.78 280 HIS B C 1
ATOM 4528 O O . HIS B 1 296 ? -23.659 68.919 1.520 1.00 26.89 280 HIS B O 1
ATOM 4535 N N . LEU B 1 297 ? -22.803 69.153 -0.555 1.00 27.41 281 LEU B N 1
ATOM 4536 C CA . LEU B 1 297 ? -24.042 69.676 -1.189 1.00 28.79 281 LEU B CA 1
ATOM 4537 C C . LEU B 1 297 ? -24.793 68.632 -1.992 1.00 29.44 281 LEU B C 1
ATOM 4538 O O . LEU B 1 297 ? -26.032 68.636 -2.012 1.00 30.91 281 LEU B O 1
ATOM 4543 N N . GLU B 1 298 ? -24.053 67.749 -2.665 1.00 29.38 282 GLU B N 1
ATOM 4544 C CA . GLU B 1 298 ? -24.651 66.787 -3.599 1.00 29.56 282 GLU B CA 1
ATOM 4545 C C . GLU B 1 298 ? -25.298 65.603 -2.890 1.00 31.13 282 GLU B C 1
ATOM 4546 O O . GLU B 1 298 ? -26.291 65.075 -3.382 1.00 31.96 282 GLU B O 1
ATOM 4552 N N . GLU B 1 299 ? -24.730 65.181 -1.760 1.00 30.52 283 GLU B N 1
ATOM 4553 C CA . GLU B 1 299 ? -25.328 64.146 -0.909 1.00 31.77 283 GLU B CA 1
ATOM 4554 C C . GLU B 1 299 ? -25.155 64.555 0.535 1.00 30.48 283 GLU B C 1
ATOM 4555 O O . GLU B 1 299 ? -24.307 63.995 1.233 1.00 29.13 283 GLU B O 1
ATOM 4561 N N . PRO B 1 300 ? -25.957 65.527 0.988 1.00 30.29 284 PRO B N 1
ATOM 4562 C CA . PRO B 1 300 ? -25.607 66.179 2.247 1.00 30.35 284 PRO B CA 1
ATOM 4563 C C . PRO B 1 300 ? -25.750 65.278 3.469 1.00 31.53 284 PRO B C 1
ATOM 4564 O O . PRO B 1 300 ? -24.917 65.340 4.380 1.00 29.69 284 PRO B O 1
ATOM 4568 N N . GLU B 1 301 ? -26.794 64.451 3.472 1.00 32.53 285 GLU B N 1
ATOM 4569 C CA . GLU B 1 301 ? -27.007 63.460 4.523 1.00 33.74 285 GLU B CA 1
ATOM 4570 C C . GLU B 1 301 ? -25.869 62.450 4.609 1.00 32.67 285 GLU B C 1
ATOM 4571 O O . GLU B 1 301 ? -25.322 62.230 5.687 1.00 31.40 285 GLU B O 1
ATOM 4577 N N . ARG B 1 302 ? -25.499 61.849 3.480 1.00 32.23 286 ARG B N 1
ATOM 4578 C CA . ARG B 1 302 ? -24.501 60.799 3.498 1.00 33.38 286 ARG B CA 1
ATOM 4579 C C . ARG B 1 302 ? -23.127 61.378 3.837 1.00 32.01 286 ARG B C 1
ATOM 4580 O O . ARG B 1 302 ? -22.323 60.719 4.493 1.00 32.09 286 ARG B O 1
ATOM 4588 N N . PHE B 1 303 ? -22.866 62.605 3.387 1.00 30.30 287 PHE B N 1
ATOM 4589 C CA . PHE B 1 303 ? -21.597 63.270 3.675 1.00 28.65 287 PHE B CA 1
ATOM 4590 C C . PHE B 1 303 ? -21.520 63.583 5.170 1.00 28.44 287 PHE B C 1
ATOM 4591 O O . PHE B 1 303 ? -20.508 63.335 5.785 1.00 26.80 287 PHE B O 1
ATOM 4599 N N . HIS B 1 304 ? -22.604 64.103 5.744 1.00 29.39 288 HIS B N 1
ATOM 4600 C CA . HIS B 1 304 ? -22.677 64.324 7.189 1.00 30.23 288 HIS B CA 1
ATOM 4601 C C . HIS B 1 304 ? -22.398 63.025 7.963 1.00 31.33 288 HIS B C 1
ATOM 4602 O O . HIS B 1 304 ? -21.518 63.007 8.830 1.00 30.41 288 HIS B O 1
ATOM 4609 N N . GLU B 1 305 ? -23.088 61.935 7.614 1.00 31.86 289 GLU B N 1
ATOM 4610 C CA . GLU B 1 305 ? -22.883 60.648 8.296 1.00 33.34 289 GLU B CA 1
ATOM 4611 C C . GLU B 1 305 ? -21.448 60.151 8.211 1.00 31.20 289 GLU B C 1
ATOM 4612 O O . GLU B 1 305 ? -20.899 59.640 9.189 1.00 29.07 289 GLU B O 1
ATOM 4618 N N . VAL B 1 306 ? -20.862 60.264 7.028 1.00 29.41 290 VAL B N 1
ATOM 4619 C CA . VAL B 1 306 ? -19.498 59.811 6.822 1.00 29.10 290 VAL B CA 1
ATOM 4620 C C . VAL B 1 306 ? -18.540 60.669 7.636 1.00 28.37 290 VAL B C 1
ATOM 4621 O O . VAL B 1 306 ? -17.618 60.138 8.259 1.00 29.90 290 VAL B O 1
ATOM 4625 N N . MET B 1 307 ? -18.755 61.988 7.628 1.00 27.63 291 MET B N 1
ATOM 4626 C CA . MET B 1 307 ? -17.926 62.907 8.413 1.00 27.16 291 MET B CA 1
ATOM 4627 C C . MET B 1 307 ? -18.043 62.633 9.920 1.00 27.56 291 MET B C 1
ATOM 4628 O O . MET B 1 307 ? -17.021 62.586 10.613 1.00 26.01 291 MET B O 1
ATOM 4633 N N . ILE B 1 308 ? -19.274 62.462 10.417 1.00 27.61 292 ILE B N 1
ATOM 4634 C CA . ILE B 1 308 ? -19.475 62.171 11.843 1.00 29.03 292 ILE B CA 1
ATOM 4635 C C . ILE B 1 308 ? -18.858 60.836 12.238 1.00 30.04 292 ILE B C 1
ATOM 4636 O O . ILE B 1 308 ? -18.248 60.735 13.298 1.00 31.57 292 ILE B O 1
ATOM 4641 N N . ASP B 1 309 ? -18.999 59.825 11.390 1.00 30.49 293 ASP B N 1
ATOM 4642 C CA . ASP B 1 309 ? -18.330 58.555 11.631 1.00 32.42 293 ASP B CA 1
ATOM 4643 C C . ASP B 1 309 ? -16.808 58.720 11.774 1.00 29.95 293 ASP B C 1
ATOM 4644 O O . ASP B 1 309 ? -16.226 58.221 12.734 1.00 29.95 293 ASP B O 1
ATOM 4649 N N . TYR B 1 310 ? -16.173 59.418 10.829 1.00 28.29 294 TYR B N 1
ATOM 4650 C CA . TYR B 1 310 ? -14.724 59.663 10.901 1.00 26.82 294 TYR B CA 1
ATOM 4651 C C . TYR B 1 310 ? -14.333 60.453 12.162 1.00 27.12 294 TYR B C 1
ATOM 4652 O O . TYR B 1 310 ? -13.375 60.090 12.858 1.00 28.06 294 TYR B O 1
ATOM 4661 N N . LEU B 1 311 ? -15.062 61.531 12.446 1.00 26.25 295 LEU B N 1
ATOM 4662 C CA . LEU B 1 311 ? -14.745 62.392 13.572 1.00 26.59 295 LEU B CA 1
ATOM 4663 C C . LEU B 1 311 ? -14.873 61.653 14.917 1.00 27.81 295 LEU B C 1
ATOM 4664 O O . LEU B 1 311 ? -14.000 61.745 15.776 1.00 27.09 295 LEU B O 1
ATOM 4669 N N . GLU B 1 312 ? -15.961 60.907 15.075 1.00 29.40 296 GLU B N 1
ATOM 4670 C CA . GLU B 1 312 ? -16.159 60.089 16.263 1.00 30.57 296 GLU B CA 1
ATOM 4671 C C . GLU B 1 312 ? -15.054 59.016 16.390 1.00 29.95 296 GLU B C 1
ATOM 4672 O O . GLU B 1 312 ? -14.767 58.583 17.495 1.00 29.74 296 GLU B O 1
ATOM 4678 N N . SER B 1 313 ? -14.405 58.630 15.285 1.00 29.34 297 SER B N 1
ATOM 4679 C CA . SER B 1 313 ? -13.301 57.666 15.356 1.00 29.62 297 SER B CA 1
ATOM 4680 C C . SER B 1 313 ? -12.061 58.241 16.031 1.00 30.26 297 SER B C 1
ATOM 4681 O O . SER B 1 313 ? -11.134 57.496 16.330 1.00 30.34 297 SER B O 1
ATOM 4684 N N . LEU B 1 314 ? -12.046 59.555 16.248 1.00 30.90 298 LEU B N 1
ATOM 4685 C CA . LEU B 1 314 ? -10.902 60.252 16.857 1.00 31.35 298 LEU B CA 1
ATOM 4686 C C . LEU B 1 314 ? -11.028 60.413 18.367 1.00 32.96 298 LEU B C 1
ATOM 4687 O O . LEU B 1 314 ? -10.064 60.794 19.019 1.00 34.68 298 LEU B O 1
ATOM 4692 N N . VAL B 1 315 ? -12.211 60.135 18.914 1.00 35.17 299 VAL B N 1
ATOM 4693 C CA . VAL B 1 315 ? -12.484 60.353 20.337 1.00 36.65 299 VAL B CA 1
ATOM 4694 C C . VAL B 1 315 ? -13.059 59.103 20.998 1.00 39.40 299 VAL B C 1
ATOM 4695 O O . VAL B 1 315 ? -13.954 58.447 20.448 1.00 41.29 299 VAL B O 1
ATOM 4699 N N . PRO C 1 20 ? -20.072 26.106 26.384 1.00 49.04 4 PRO C N 1
ATOM 4700 C CA . PRO C 1 20 ? -19.489 25.370 27.506 1.00 48.02 4 PRO C CA 1
ATOM 4701 C C . PRO C 1 20 ? -18.263 24.576 27.093 1.00 47.02 4 PRO C C 1
ATOM 4702 O O . PRO C 1 20 ? -18.153 24.189 25.927 1.00 50.57 4 PRO C O 1
ATOM 4706 N N . PRO C 1 21 ? -17.352 24.315 28.043 1.00 43.34 5 PRO C N 1
ATOM 4707 C CA . PRO C 1 21 ? -16.141 23.586 27.702 1.00 41.14 5 PRO C CA 1
ATOM 4708 C C . PRO C 1 21 ? -16.342 22.079 27.600 1.00 41.60 5 PRO C C 1
ATOM 4709 O O . PRO C 1 21 ? -17.124 21.511 28.351 1.00 40.42 5 PRO C O 1
ATOM 4713 N N . SER C 1 22 ? -15.620 21.450 26.677 1.00 40.67 6 SER C N 1
ATOM 4714 C CA . SER C 1 22 ? -15.544 19.993 26.592 1.00 40.86 6 SER C CA 1
ATOM 4715 C C . SER C 1 22 ? -14.615 19.414 27.654 1.00 40.48 6 SER C C 1
ATOM 4716 O O . SER C 1 22 ? -14.615 18.209 27.905 1.00 40.53 6 SER C O 1
ATOM 4719 N N . ALA C 1 23 ? -13.784 20.267 28.242 1.00 38.22 7 ALA C N 1
ATOM 4720 C CA . ALA C 1 23 ? -12.878 19.851 29.295 1.00 37.17 7 ALA C CA 1
ATOM 4721 C C . ALA C 1 23 ? -12.451 21.064 30.129 1.00 36.67 7 ALA C C 1
ATOM 4722 O O . ALA C 1 23 ? -12.480 22.204 29.642 1.00 33.65 7 ALA C O 1
ATOM 4724 N N . LYS C 1 24 ? -12.023 20.791 31.363 1.00 36.25 8 LYS C N 1
ATOM 4725 C CA . LYS C 1 24 ? -11.816 21.807 32.398 1.00 37.58 8 LYS C CA 1
ATOM 4726 C C . LYS C 1 24 ? -10.994 21.165 33.524 1.00 35.24 8 LYS C C 1
ATOM 4727 O O . LYS C 1 24 ? -11.281 20.040 33.925 1.00 33.65 8 LYS C O 1
ATOM 4733 N N . GLY C 1 25 ? -9.972 21.860 34.028 1.00 31.66 9 GLY C N 1
ATOM 4734 C CA . GLY C 1 25 ? -9.235 21.381 35.206 1.00 30.48 9 GLY C CA 1
ATOM 4735 C C . GLY C 1 25 ? -7.890 22.057 35.336 1.00 29.73 9 GLY C C 1
ATOM 4736 O O . GLY C 1 25 ? -7.716 23.164 34.851 1.00 27.00 9 GLY C O 1
ATOM 4737 N N . THR C 1 26 ? -6.946 21.402 36.007 1.00 29.51 10 THR C N 1
ATOM 4738 C CA . THR C 1 26 ? -5.572 21.905 36.046 1.00 29.92 10 THR C CA 1
ATOM 4739 C C . THR C 1 26 ? -4.581 20.857 35.577 1.00 31.49 10 THR C C 1
ATOM 4740 O O . THR C 1 26 ? -4.925 19.682 35.427 1.00 32.55 10 THR C O 1
ATOM 4744 N N . VAL C 1 27 ? -3.347 21.298 35.327 1.00 31.77 11 VAL C N 1
ATOM 4745 C CA . VAL C 1 27 ? -2.231 20.402 35.083 1.00 31.56 11 VAL C CA 1
ATOM 4746 C C . VAL C 1 27 ? -1.068 20.810 35.993 1.00 32.45 11 VAL C C 1
ATOM 4747 O O . VAL C 1 27 ? -0.974 21.972 36.406 1.00 32.15 11 VAL C O 1
ATOM 4751 N N . PRO C 1 28 ? -0.184 19.852 36.324 1.00 32.08 12 PRO C N 1
ATOM 4752 C CA . PRO C 1 28 ? 0.973 20.180 37.141 1.00 32.11 12 PRO C CA 1
ATOM 4753 C C . PRO C 1 28 ? 1.949 21.082 36.405 1.00 31.21 12 PRO C C 1
ATOM 4754 O O . PRO C 1 28 ? 2.222 20.844 35.234 1.00 32.83 12 PRO C O 1
ATOM 4758 N N . PHE C 1 29 ? 2.423 22.124 37.084 1.00 31.09 13 PHE C N 1
ATOM 4759 C CA . PHE C 1 29 ? 3.512 22.984 36.600 1.00 30.90 13 PHE C CA 1
AT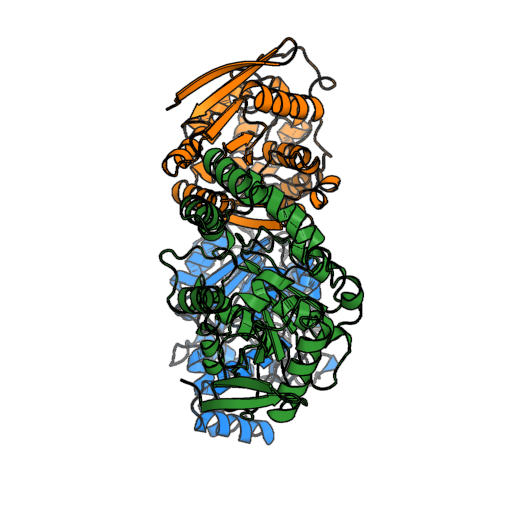OM 4760 C C . PHE C 1 29 ? 4.512 23.102 37.739 1.00 31.92 13 PHE C C 1
ATOM 4761 O O . PHE C 1 29 ? 4.323 23.886 38.683 1.00 30.35 13 PHE C O 1
ATOM 4769 N N . GLY C 1 30 ? 5.571 22.298 37.654 1.00 34.16 14 GLY C N 1
ATOM 4770 C CA . GLY C 1 30 ? 6.514 22.158 38.753 1.00 35.15 14 GLY C CA 1
ATOM 4771 C C . GLY C 1 30 ? 5.725 21.741 39.977 1.00 35.27 14 GLY C C 1
ATOM 4772 O O . GLY C 1 30 ? 4.951 20.790 39.932 1.00 35.93 14 GLY C O 1
ATOM 4773 N N . GLN C 1 31 ? 5.865 22.501 41.051 1.00 36.46 15 GLN C N 1
ATOM 4774 C CA . GLN C 1 31 ? 5.093 22.240 42.270 1.00 38.20 15 GLN C CA 1
ATOM 4775 C C . GLN C 1 31 ? 3.731 22.960 42.356 1.00 35.95 15 GLN C C 1
ATOM 4776 O O . GLN C 1 31 ? 3.055 22.858 43.380 1.00 36.14 15 GLN C O 1
ATOM 4782 N N . TYR C 1 32 ? 3.332 23.660 41.294 1.00 34.22 16 TYR C N 1
ATOM 4783 C CA . TYR C 1 32 ? 2.054 24.409 41.267 1.00 33.70 16 TYR C CA 1
ATOM 4784 C C . TYR C 1 32 ? 1.074 23.812 40.247 1.00 33.67 16 TYR C C 1
ATOM 4785 O O . TYR C 1 32 ? 1.378 22.789 39.618 1.00 33.64 16 TYR C O 1
ATOM 4794 N N . ARG C 1 33 ? -0.095 24.450 40.098 1.00 32.15 17 ARG C N 1
ATOM 4795 C CA . ARG C 1 33 ? -1.132 24.025 39.144 1.00 31.07 17 ARG C CA 1
ATOM 4796 C C . ARG C 1 33 ? -1.517 25.160 38.167 1.00 29.34 17 ARG C C 1
ATOM 4797 O O . ARG C 1 33 ? -1.675 26.322 38.578 1.00 27.22 17 ARG C O 1
ATOM 4805 N N . THR C 1 34 ? -1.677 24.811 36.889 1.00 27.82 18 THR C N 1
ATOM 4806 C CA . THR C 1 34 ? -2.172 25.732 35.859 1.00 26.41 18 THR C CA 1
ATOM 4807 C C . THR C 1 34 ? -3.576 25.305 35.446 1.00 26.03 18 THR C C 1
ATOM 4808 O O . THR C 1 34 ? -3.744 24.199 34.964 1.00 25.48 18 THR C O 1
ATOM 4812 N N . TRP C 1 35 ? -4.564 26.187 35.618 1.00 25.85 19 TRP C N 1
ATOM 4813 C CA . TRP C 1 35 ? -5.959 25.908 35.250 1.00 24.92 19 TRP C CA 1
ATOM 4814 C C . TRP C 1 35 ? -6.241 26.223 33.772 1.00 24.15 19 TRP C C 1
ATOM 4815 O O . TRP C 1 35 ? -5.768 27.225 33.236 1.00 23.93 19 TRP C O 1
ATOM 4826 N N . TYR C 1 36 ? -7.013 25.366 33.120 1.00 23.82 20 TYR C N 1
ATOM 4827 C CA . TYR C 1 36 ? -7.310 25.518 31.700 1.00 24.72 20 TYR C CA 1
ATOM 4828 C C . TYR C 1 36 ? -8.734 25.052 31.443 1.00 24.33 20 TYR C C 1
ATOM 4829 O O . TYR C 1 36 ? -9.350 24.372 32.279 1.00 24.56 20 TYR C O 1
ATOM 4838 N N . ARG C 1 37 ? -9.243 25.441 30.286 1.00 24.14 21 ARG C N 1
ATOM 4839 C CA . ARG C 1 37 ? -10.459 24.858 29.737 1.00 24.22 21 ARG C CA 1
ATOM 4840 C C . ARG C 1 37 ? -10.283 24.752 28.236 1.00 24.30 21 ARG C C 1
ATOM 4841 O O . ARG C 1 37 ? -9.535 25.543 27.616 1.00 23.33 21 ARG C O 1
ATOM 4849 N N . VAL C 1 38 ? -10.956 23.751 27.669 1.00 24.46 22 VAL C N 1
ATOM 4850 C CA . VAL C 1 38 ? -10.994 23.539 26.241 1.00 25.40 22 VAL C CA 1
ATOM 4851 C C . VAL C 1 38 ? -12.423 23.660 25.786 1.00 25.48 22 VAL C C 1
ATOM 4852 O O . VAL C 1 38 ? -13.322 23.082 26.399 1.00 26.09 22 VAL C O 1
ATOM 4856 N N . THR C 1 39 ? -12.629 24.413 24.714 1.00 25.37 23 THR C N 1
ATOM 4857 C CA . THR C 1 39 ? -13.932 24.483 24.058 1.00 26.07 23 THR C CA 1
ATOM 4858 C C . THR C 1 39 ? -13.760 23.880 22.677 1.00 27.18 23 THR C C 1
ATOM 4859 O O . THR C 1 39 ? -12.793 24.187 21.967 1.00 25.95 23 THR C O 1
ATOM 4863 N N . GLY C 1 40 ? -14.693 23.005 22.312 1.00 28.73 24 GLY C N 1
ATOM 4864 C CA . GLY C 1 40 ? -14.563 22.198 21.114 1.00 30.34 24 GLY C CA 1
ATOM 4865 C C . GLY C 1 40 ? -13.793 20.946 21.459 1.00 32.46 24 GLY C C 1
ATOM 4866 O O . GLY C 1 40 ? -13.627 20.617 22.637 1.00 34.24 24 GLY C O 1
ATOM 4867 N N . ASP C 1 41 ? -13.310 20.257 20.433 1.00 34.85 25 ASP C N 1
ATOM 4868 C CA . ASP C 1 41 ? -12.573 19.010 20.599 1.00 37.03 25 ASP C CA 1
ATOM 4869 C C . ASP C 1 41 ? -11.097 19.263 20.263 1.00 34.58 25 ASP C C 1
ATOM 4870 O O . ASP C 1 41 ? -10.776 19.714 19.170 1.00 34.95 25 ASP C O 1
ATOM 4875 N N . LEU C 1 42 ? -10.211 18.991 21.212 1.00 34.27 26 LEU C N 1
ATOM 4876 C CA . LEU C 1 42 ? -8.780 19.293 21.055 1.00 33.94 26 LEU C CA 1
ATOM 4877 C C . LEU C 1 42 ? -8.128 18.760 19.786 1.00 35.35 26 LEU C C 1
ATOM 4878 O O . LEU C 1 42 ? -7.340 19.462 19.159 1.00 36.18 26 LEU C O 1
ATOM 4883 N N . HIS C 1 43 ? -8.414 17.515 19.428 1.00 36.44 27 HIS C N 1
ATOM 4884 C CA . HIS C 1 43 ? -7.836 16.929 18.212 1.00 37.88 27 HIS C CA 1
ATOM 4885 C C . HIS C 1 43 ? -8.885 16.679 17.135 1.00 38.56 27 HIS C C 1
ATOM 4886 O O . HIS C 1 43 ? -8.895 15.623 16.508 1.00 41.01 27 HIS C O 1
ATOM 4893 N N . SER C 1 44 ? -9.756 17.666 16.912 1.00 38.03 28 SER C N 1
ATOM 4894 C CA . SER C 1 44 ? -10.765 17.589 15.852 1.00 38.94 28 SER C CA 1
ATOM 4895 C C . SER C 1 44 ? -10.171 17.795 14.463 1.00 39.67 28 SER C C 1
ATOM 4896 O O . SER C 1 44 ? -10.785 17.406 13.470 1.00 40.60 28 SER C O 1
ATOM 4899 N N . GLY C 1 45 ? -8.994 18.424 14.385 1.00 38.88 29 GLY C N 1
ATOM 4900 C CA . GLY C 1 45 ? -8.257 18.514 13.124 1.00 38.50 29 GLY C CA 1
ATOM 4901 C C . GLY C 1 45 ? -7.567 19.846 12.937 1.00 38.28 29 GLY C C 1
ATOM 4902 O O . GLY C 1 45 ? -6.367 19.901 12.629 1.00 37.88 29 GLY C O 1
ATOM 4903 N N . LYS C 1 46 ? -8.322 20.925 13.129 1.00 37.55 30 LYS C N 1
ATOM 4904 C CA . LYS C 1 46 ? -7.762 22.264 13.052 1.00 35.77 30 LYS C CA 1
ATOM 4905 C C . LYS C 1 46 ? -6.941 22.564 14.304 1.00 34.59 30 LYS C C 1
ATOM 4906 O O . LYS C 1 46 ? -7.365 22.251 15.421 1.00 35.97 30 LYS C O 1
ATOM 4912 N N . PRO C 1 47 ? -5.745 23.132 14.126 1.00 32.92 31 PRO C N 1
ATOM 4913 C CA . PRO C 1 47 ? -4.841 23.393 15.259 1.00 32.00 31 PRO C CA 1
ATOM 4914 C C . PRO C 1 47 ? -5.528 24.186 16.379 1.00 29.80 31 PRO C C 1
ATOM 4915 O O . PRO C 1 47 ? -6.133 25.220 16.098 1.00 29.89 31 PRO C O 1
ATOM 4919 N N . PRO C 1 48 ? -5.452 23.700 17.628 1.00 28.51 32 PRO C N 1
ATOM 4920 C CA . PRO C 1 48 ? -5.971 24.452 18.762 1.00 27.09 32 PRO C CA 1
ATOM 4921 C C . PRO C 1 48 ? -5.452 25.894 18.821 1.00 26.48 32 PRO C C 1
ATOM 4922 O O . PRO C 1 48 ? -4.254 26.132 18.617 1.00 25.74 32 PRO C O 1
ATOM 4926 N N . VAL C 1 49 ? -6.344 26.837 19.120 1.00 25.30 33 VAL C N 1
ATOM 4927 C CA . VAL C 1 49 ? -5.949 28.231 19.343 1.00 24.13 33 VAL C CA 1
ATOM 4928 C C . VAL C 1 49 ? -5.809 28.436 20.852 1.00 23.06 33 VAL C C 1
ATOM 4929 O O . VAL C 1 49 ? -6.789 28.371 21.582 1.00 22.25 33 VAL C O 1
ATOM 4933 N N . VAL C 1 50 ? -4.575 28.638 21.315 1.00 21.22 34 VAL C N 1
ATOM 4934 C CA . VAL C 1 50 ? -4.300 28.853 22.729 1.00 20.74 34 VAL C CA 1
ATOM 4935 C C . VAL C 1 50 ? -4.265 30.347 23.021 1.00 20.36 34 VAL C C 1
ATOM 4936 O O . VAL C 1 50 ? -3.486 31.101 22.405 1.00 20.30 34 VAL C O 1
ATOM 4940 N N . LEU C 1 51 ? -5.074 30.739 23.994 1.00 19.38 35 LEU C N 1
ATOM 4941 C CA . LEU C 1 51 ? -5.281 32.138 24.344 1.00 19.71 35 LEU C CA 1
ATOM 4942 C C . LEU C 1 51 ? -4.412 32.541 25.528 1.00 19.36 35 LEU C C 1
ATOM 4943 O O . LEU C 1 51 ? -4.524 31.968 26.623 1.00 19.08 35 LEU C O 1
ATOM 4948 N N . LEU C 1 52 ? -3.541 33.515 25.286 1.00 19.19 36 LEU C N 1
ATOM 4949 C CA . LEU C 1 52 ? -2.689 34.073 26.324 1.00 19.63 36 LEU C CA 1
ATOM 4950 C C . LEU C 1 52 ? -3.287 35.380 26.822 1.00 18.60 36 LEU C C 1
ATOM 4951 O O . LEU C 1 52 ? -3.308 36.384 26.109 1.00 18.04 36 LEU C O 1
ATOM 4956 N N . HIS C 1 53 ? -3.795 35.371 28.048 1.00 18.81 37 HIS C N 1
ATOM 4957 C CA . HIS C 1 53 ? -4.481 36.560 28.581 1.00 18.57 37 HIS C CA 1
ATOM 4958 C C . HIS C 1 53 ? -3.469 37.626 28.942 1.00 18.10 37 HIS C C 1
ATOM 4959 O O . HIS C 1 53 ? -2.280 37.353 29.032 1.00 18.48 37 HIS C O 1
ATOM 4966 N N . GLY C 1 54 ? -3.947 38.841 29.157 1.00 18.20 38 GLY C N 1
ATOM 4967 C CA . GLY C 1 54 ? -3.076 39.948 29.491 1.00 18.13 38 GLY C CA 1
ATOM 4968 C C . GLY C 1 54 ? -2.726 40.105 30.948 1.00 18.18 38 GLY C C 1
ATOM 4969 O O . GLY C 1 54 ? -2.763 39.150 31.735 1.00 18.55 38 GLY C O 1
ATOM 4970 N N . GLY C 1 55 ? -2.363 41.347 31.284 1.00 18.13 39 GLY C N 1
ATOM 4971 C CA . GLY C 1 55 ? -1.944 41.751 32.592 1.00 18.16 39 GLY C CA 1
ATOM 4972 C C . GLY C 1 55 ? -0.474 42.151 32.569 1.00 18.84 39 GLY C C 1
ATOM 4973 O O . GLY C 1 55 ? -0.139 43.259 32.161 1.00 19.64 39 GLY C O 1
ATOM 4974 N N . PRO C 1 56 ? 0.409 41.271 33.023 1.00 19.29 40 PRO C N 1
ATOM 4975 C CA . PRO C 1 56 ? 0.177 39.964 33.599 1.00 19.43 40 PRO C CA 1
ATOM 4976 C C . PRO C 1 56 ? -0.709 40.010 34.863 1.00 20.06 40 PRO C C 1
ATOM 4977 O O . PRO C 1 56 ? -0.942 41.089 35.442 1.00 20.78 40 PRO C O 1
ATOM 4981 N N . GLY C 1 57 ? -1.186 38.845 35.271 1.00 19.95 41 GLY C N 1
ATOM 4982 C CA . GLY C 1 57 ? -1.951 38.714 36.496 1.00 20.69 41 GLY C CA 1
ATOM 4983 C C . GLY C 1 57 ? -3.424 38.932 36.271 1.00 20.14 41 GLY C C 1
ATOM 4984 O O . GLY C 1 57 ? -4.176 39.151 37.210 1.00 20.14 41 GLY C O 1
ATOM 4985 N N . SER C 1 58 ? -3.830 38.918 35.013 1.00 20.91 42 SER C N 1
ATOM 4986 C CA . SER C 1 58 ? -5.241 39.013 34.674 1.00 20.55 42 SER C CA 1
ATOM 4987 C C . SER C 1 58 ? -5.761 37.580 34.669 1.00 20.25 42 SER C C 1
ATOM 4988 O O . SER C 1 58 ? -5.102 36.711 35.217 1.00 19.65 42 SER C O 1
ATOM 4991 N N . THR C 1 59 ? -6.950 37.336 34.105 1.00 19.36 43 THR C N 1
ATOM 4992 C CA . THR C 1 59 ? -7.476 35.970 33.917 1.00 19.12 43 THR C CA 1
ATOM 4993 C C . THR C 1 59 ? -8.127 35.781 32.534 1.00 18.59 43 THR C C 1
ATOM 4994 O O . THR C 1 59 ? -8.276 36.737 31.792 1.00 18.39 43 THR C O 1
ATOM 4998 N N . HIS C 1 60 ? -8.497 34.539 32.204 1.00 18.58 44 HIS C N 1
ATOM 4999 C CA . HIS C 1 60 ? -9.050 34.191 30.891 1.00 18.22 44 HIS C CA 1
ATOM 5000 C C . HIS C 1 60 ? -10.473 34.711 30.682 1.00 18.65 44 HIS C C 1
ATOM 5001 O O . HIS C 1 60 ? -10.935 34.786 29.535 1.00 18.85 44 HIS C O 1
ATOM 5008 N N . ASP C 1 61 ? -11.152 35.050 31.769 1.00 18.53 45 ASP C N 1
ATOM 5009 C CA . ASP C 1 61 ? -12.620 35.269 31.727 1.00 19.85 45 ASP C CA 1
ATOM 5010 C C . ASP C 1 61 ? -13.044 36.264 30.652 1.00 19.59 45 ASP C C 1
ATOM 5011 O O . ASP C 1 61 ? -13.999 36.024 29.911 1.00 20.53 45 ASP C O 1
ATOM 5016 N N . TYR C 1 62 ? -12.319 37.367 30.549 1.00 19.83 46 TYR C N 1
ATOM 5017 C CA . TYR C 1 62 ? -12.670 38.428 29.614 1.00 20.29 46 TYR C CA 1
ATOM 5018 C C . TYR C 1 62 ? -12.521 38.015 28.145 1.00 19.81 46 TYR C C 1
ATOM 5019 O O . TYR C 1 62 ? -12.996 38.731 27.279 1.00 20.32 46 TYR C O 1
ATOM 5028 N N . LEU C 1 63 ? -11.856 36.885 27.872 1.00 19.39 47 LEU C N 1
ATOM 5029 C CA . LEU C 1 63 ? -11.678 36.384 26.519 1.00 19.22 47 LEU C CA 1
ATOM 5030 C C . LEU C 1 63 ? -12.656 35.276 26.194 1.00 20.10 47 LEU C C 1
ATOM 5031 O O . LEU C 1 63 ? -12.544 34.650 25.143 1.00 19.78 47 LEU C O 1
ATOM 5036 N N . LEU C 1 64 ? -13.659 35.060 27.046 1.00 21.69 48 LEU C N 1
ATOM 5037 C CA . LEU C 1 64 ? -14.580 33.951 26.827 1.00 22.32 48 LEU C CA 1
ATOM 5038 C C . LEU C 1 64 ? -15.376 34.054 25.520 1.00 22.96 48 LEU C C 1
ATOM 5039 O O . LEU C 1 64 ? -15.781 33.020 24.973 1.00 22.83 48 LEU C O 1
ATOM 5044 N N . ALA C 1 65 ? -15.577 35.270 25.012 1.00 22.81 49 ALA C N 1
ATOM 5045 C CA . ALA C 1 65 ? -16.303 35.458 23.752 1.00 23.12 49 ALA C CA 1
ATOM 5046 C C . ALA C 1 65 ? -15.635 34.702 22.602 1.00 23.67 49 ALA C C 1
ATOM 5047 O O . ALA C 1 65 ? -16.283 34.339 21.631 1.00 23.14 49 ALA C O 1
ATOM 5049 N N . MET C 1 66 ? -14.334 34.441 22.734 1.00 22.59 50 MET C N 1
ATOM 5050 C CA . MET C 1 66 ? -13.593 33.776 21.686 1.00 22.67 50 MET C CA 1
ATOM 5051 C C . MET C 1 66 ? -13.936 32.293 21.533 1.00 23.26 50 MET C C 1
ATOM 5052 O O . MET C 1 66 ? -13.480 31.664 20.598 1.00 23.48 50 MET C O 1
ATOM 5057 N N . THR C 1 67 ? -14.754 31.737 22.425 1.00 24.04 51 THR C N 1
ATOM 5058 C CA . THR C 1 67 ? -15.337 30.424 22.168 1.00 25.44 51 THR C CA 1
ATOM 5059 C C . THR C 1 67 ? -16.109 30.378 20.842 1.00 26.16 51 THR C C 1
ATOM 5060 O O . THR C 1 67 ? -16.380 29.295 20.340 1.00 28.08 51 THR C O 1
ATOM 5064 N N . SER C 1 68 ? -16.454 31.534 20.279 1.00 27.76 52 SER C N 1
ATOM 5065 C CA . SER C 1 68 ? -17.198 31.586 18.994 1.00 27.87 52 SER C CA 1
ATOM 5066 C C . SER C 1 68 ? -16.394 30.963 17.847 1.00 28.18 52 SER C C 1
ATOM 5067 O O . SER C 1 68 ? -16.968 30.442 16.901 1.00 29.00 52 SER C O 1
ATOM 5070 N N . LEU C 1 69 ? -15.069 30.997 17.951 1.00 27.51 53 LEU C N 1
ATOM 5071 C CA . LEU C 1 69 ? -14.182 30.398 16.939 1.00 29.02 53 LEU C CA 1
ATOM 5072 C C . LEU C 1 69 ? -14.419 28.907 16.720 1.00 29.32 53 LEU C C 1
ATOM 5073 O O . LEU C 1 69 ? -14.186 28.395 15.621 1.00 29.61 53 LEU C O 1
ATOM 5078 N N . THR C 1 70 ? -14.853 28.214 17.767 1.00 30.42 54 THR C N 1
ATOM 5079 C CA . THR C 1 70 ? -15.232 26.802 17.663 1.00 31.33 54 THR C CA 1
ATOM 5080 C C . THR C 1 70 ? -16.361 26.563 16.656 1.00 33.15 54 THR C C 1
ATOM 5081 O O . THR C 1 70 ? -16.483 25.457 16.135 1.00 33.76 54 THR C O 1
ATOM 5085 N N . GLU C 1 71 ? -17.174 27.587 16.377 1.00 35.73 55 GLU C N 1
ATOM 5086 C CA . GLU C 1 71 ? -18.203 27.488 15.335 1.00 37.07 55 GLU C CA 1
ATOM 5087 C C . GLU C 1 71 ? -17.617 27.254 13.933 1.00 36.70 55 GLU C C 1
ATOM 5088 O O . GLU C 1 71 ? -18.314 26.752 13.059 1.00 36.46 55 GLU C O 1
ATOM 5094 N N . ALA C 1 72 ? -16.352 27.626 13.712 1.00 35.39 56 ALA C N 1
ATOM 5095 C CA . ALA C 1 72 ? -15.670 27.379 12.429 1.00 34.38 56 ALA C CA 1
ATOM 5096 C C . ALA C 1 72 ? -14.721 26.172 12.453 1.00 33.67 56 ALA C C 1
ATOM 5097 O O . ALA C 1 72 ? -13.886 26.015 11.546 1.00 35.06 56 ALA C O 1
ATOM 5099 N N . GLY C 1 73 ? -14.837 25.335 13.484 1.00 31.81 57 GLY C N 1
ATOM 5100 C CA . GLY C 1 73 ? -13.994 24.142 13.621 1.00 31.13 57 GLY C CA 1
ATOM 5101 C C . GLY C 1 73 ? -12.665 24.350 14.341 1.00 29.79 57 GLY C C 1
ATOM 5102 O O . GLY C 1 73 ? -11.838 23.439 14.398 1.00 29.87 57 GLY C O 1
ATOM 5103 N N . TRP C 1 74 ? -12.446 25.531 14.908 1.00 27.83 58 TRP C N 1
ATOM 5104 C CA . TRP C 1 74 ? -11.195 25.781 15.637 1.00 27.37 58 TRP C CA 1
ATOM 5105 C C . TRP C 1 74 ? -11.408 25.495 17.128 1.00 26.14 58 TRP C C 1
ATOM 5106 O O . TRP C 1 74 ? -12.230 26.152 17.783 1.00 25.50 58 TRP C O 1
ATOM 5117 N N . PRO C 1 75 ? -10.680 24.508 17.672 1.00 25.28 59 PRO C N 1
ATOM 5118 C CA . PRO C 1 75 ? -10.747 24.351 19.123 1.00 25.06 59 PRO C CA 1
ATOM 5119 C C . PRO C 1 75 ? -10.057 25.520 19.836 1.00 24.10 59 PRO C C 1
ATOM 5120 O O . PRO C 1 75 ? -9.095 26.105 19.304 1.00 25.13 59 PRO C O 1
ATOM 5124 N N . VAL C 1 76 ? -10.543 25.848 21.028 1.00 23.81 60 VAL C N 1
ATOM 5125 C CA . VAL C 1 76 ? -10.038 26.995 21.779 1.00 23.01 60 VAL C CA 1
ATOM 5126 C C . VAL C 1 76 ? -9.606 26.598 23.182 1.00 23.00 60 VAL C C 1
ATOM 5127 O O . VAL C 1 76 ? -10.361 25.945 23.913 1.00 23.72 60 VAL C O 1
ATOM 5131 N N . VAL C 1 77 ? -8.383 26.992 23.550 1.00 22.55 61 VAL C N 1
ATOM 5132 C CA . VAL C 1 77 ? -7.872 26.759 24.887 1.00 22.41 61 VAL C CA 1
ATOM 5133 C C . VAL C 1 77 ? -7.752 28.069 25.656 1.00 21.95 61 VAL C C 1
ATOM 5134 O O . VAL C 1 77 ? -6.986 28.957 25.279 1.00 21.60 61 VAL C O 1
ATOM 5138 N N . HIS C 1 78 ? -8.547 28.204 26.711 1.00 22.37 62 HIS C N 1
ATOM 5139 C CA . HIS C 1 78 ? -8.338 29.279 27.673 1.00 22.37 62 HIS C CA 1
ATOM 5140 C C . HIS C 1 78 ? -7.529 28.716 28.818 1.00 21.26 62 HIS C C 1
ATOM 5141 O O . HIS C 1 78 ? -7.641 27.535 29.135 1.00 21.47 62 HIS C O 1
ATOM 5148 N N . TYR C 1 79 ? -6.741 29.572 29.453 1.00 20.22 63 TYR C N 1
ATOM 5149 C CA . TYR C 1 79 ? -6.075 29.207 30.701 1.00 20.49 63 TYR C CA 1
ATOM 5150 C C . TYR C 1 79 ? -5.702 30.400 31.543 1.00 19.87 63 TYR C C 1
ATOM 5151 O O . TYR C 1 79 ? -5.552 31.505 31.033 1.00 20.62 63 TYR C O 1
ATOM 5160 N N . ASP C 1 80 ? -5.607 30.172 32.850 1.00 19.81 64 ASP C N 1
ATOM 5161 C CA . ASP C 1 80 ? -5.226 31.199 33.774 1.00 19.19 64 ASP C CA 1
ATOM 5162 C C . ASP C 1 80 ? -3.767 30.988 34.040 1.00 19.63 64 ASP C C 1
ATOM 5163 O O . ASP C 1 80 ? -3.352 29.884 34.380 1.00 20.80 64 ASP C O 1
ATOM 5168 N N . GLN C 1 81 ? -2.988 32.038 33.862 1.00 19.94 65 GLN C N 1
ATOM 5169 C CA . GLN C 1 81 ? -1.560 31.992 34.150 1.00 20.23 65 GLN C CA 1
ATOM 5170 C C . GLN C 1 81 ? -1.302 31.900 35.645 1.00 20.49 65 GLN C C 1
ATOM 5171 O O . GLN C 1 81 ? -2.104 32.353 36.460 1.00 19.22 65 GLN C O 1
ATOM 5177 N N . LEU C 1 82 ? -0.167 31.321 36.021 1.00 21.20 66 LEU C N 1
ATOM 5178 C CA . LEU C 1 82 ? 0.167 31.153 37.433 1.00 21.82 66 LEU C CA 1
ATOM 5179 C C . LEU C 1 82 ? -0.010 32.446 38.223 1.00 21.34 66 LEU C C 1
ATOM 5180 O O . LEU C 1 82 ? 0.395 33.513 37.777 1.00 20.85 66 LEU C O 1
ATOM 5185 N N . GLY C 1 83 ? -0.641 32.353 39.386 1.00 21.51 67 GLY C N 1
ATOM 5186 C CA . GLY C 1 83 ? -0.776 33.505 40.265 1.00 21.81 67 GLY C CA 1
ATOM 5187 C C . GLY C 1 83 ? -2.154 34.144 40.346 1.00 22.02 67 GLY C C 1
ATOM 5188 O O . GLY C 1 83 ? -2.379 34.979 41.199 1.00 23.46 67 GLY C O 1
ATOM 5189 N N . ASN C 1 84 ? -3.075 33.770 39.472 1.00 21.84 68 ASN C N 1
ATOM 5190 C CA . ASN C 1 84 ? -4.469 34.236 39.601 1.00 21.70 68 ASN C CA 1
ATOM 5191 C C . ASN C 1 84 ? -5.441 33.242 39.010 1.00 21.86 68 ASN C C 1
ATOM 5192 O O . ASN C 1 84 ? -5.032 32.198 38.465 1.00 22.05 68 ASN C O 1
ATOM 5197 N N . GLY C 1 85 ? -6.731 33.560 39.143 1.00 22.13 69 GLY C N 1
ATOM 5198 C CA . GLY C 1 85 ? -7.802 32.749 38.588 1.00 22.47 69 GLY C CA 1
ATOM 5199 C C . GLY C 1 85 ? -7.865 31.364 39.192 1.00 23.24 69 GLY C C 1
ATOM 5200 O O . GLY C 1 85 ? -7.818 31.220 40.407 1.00 23.56 69 GLY C O 1
ATOM 5201 N N . GLY C 1 86 ? -7.948 30.351 38.336 1.00 23.45 70 GLY C N 1
ATOM 5202 C CA . GLY C 1 86 ? -8.022 28.953 38.761 1.00 24.29 70 GLY C CA 1
ATOM 5203 C C . GLY C 1 86 ? -6.675 28.296 39.036 1.00 24.98 70 GLY C C 1
ATOM 5204 O O . GLY C 1 86 ? -6.623 27.170 39.520 1.00 25.47 70 GLY C O 1
ATOM 5205 N N . SER C 1 87 ? -5.582 28.990 38.729 1.00 24.76 71 SER C N 1
ATOM 5206 C CA . SER C 1 87 ? -4.250 28.449 38.964 1.00 24.64 71 SER C CA 1
ATOM 5207 C C . SER C 1 87 ? -3.825 28.706 40.400 1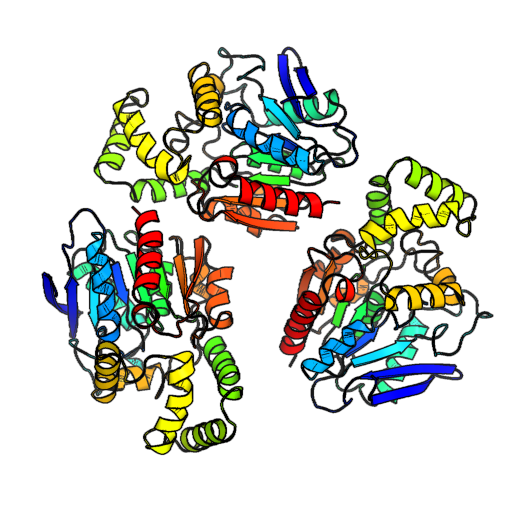.00 25.01 71 SER C C 1
ATOM 5208 O O . SER C 1 87 ? -4.523 29.386 41.137 1.00 24.83 71 SER C O 1
ATOM 5211 N N . THR C 1 88 ? -2.685 28.160 40.812 1.00 25.57 72 THR C N 1
ATOM 5212 C CA . THR C 1 88 ? -2.182 28.407 42.170 1.00 25.69 72 THR C CA 1
ATOM 5213 C C . THR C 1 88 ? -1.969 29.918 42.385 1.00 25.03 72 THR C C 1
ATOM 5214 O O . THR C 1 88 ? -1.421 30.593 41.520 1.00 23.31 72 THR C O 1
ATOM 5218 N N . HIS C 1 89 ? -2.441 30.437 43.522 1.00 26.17 73 HIS C N 1
ATOM 5219 C CA . HIS C 1 89 ? -2.194 31.818 43.933 1.00 26.66 73 HIS C CA 1
ATOM 5220 C C . HIS C 1 89 ? -0.988 31.788 44.858 1.00 28.21 73 HIS C C 1
ATOM 5221 O O . HIS C 1 89 ? -0.853 30.878 45.681 1.00 28.04 73 HIS C O 1
ATOM 5228 N N . LEU C 1 90 ? -0.095 32.766 44.700 1.00 29.76 74 LEU C N 1
ATOM 5229 C CA . LEU C 1 90 ? 1.161 32.805 45.454 1.00 30.03 74 LEU C CA 1
ATOM 5230 C C . LEU C 1 90 ? 1.403 34.237 45.914 1.00 31.46 74 LEU C C 1
ATOM 5231 O O . LEU C 1 90 ? 2.385 34.872 45.494 1.00 31.44 74 LEU C O 1
ATOM 5236 N N . PRO C 1 91 ? 0.524 34.742 46.801 1.00 32.98 75 PRO C N 1
ATOM 5237 C CA . PRO C 1 91 ? 0.561 36.140 47.247 1.00 34.99 75 PRO C CA 1
ATOM 5238 C C . PRO C 1 91 ? 1.830 36.484 48.027 1.00 38.04 75 PRO C C 1
ATOM 5239 O O . PRO C 1 91 ? 2.228 37.644 48.075 1.00 37.83 75 PRO C O 1
ATOM 5243 N N . GLU C 1 92 ? 2.454 35.469 48.612 1.00 40.83 76 GLU C N 1
ATOM 5244 C CA . GLU C 1 92 ? 3.666 35.637 49.400 1.00 45.57 76 GLU C CA 1
ATOM 5245 C C . GLU C 1 92 ? 4.930 35.738 48.534 1.00 46.41 76 GLU C C 1
ATOM 5246 O O . GLU C 1 92 ? 6.018 35.968 49.060 1.00 47.68 76 GLU C O 1
ATOM 5252 N N . LYS C 1 93 ? 4.788 35.567 47.220 1.00 45.18 77 LYS C N 1
ATOM 5253 C CA . LYS C 1 93 ? 5.918 35.670 46.297 1.00 44.92 77 LYS C CA 1
ATOM 5254 C C . LYS C 1 93 ? 6.157 37.105 45.811 1.00 45.75 77 LYS C C 1
ATOM 5255 O O . LYS C 1 93 ? 5.253 37.758 45.263 1.00 43.77 77 LYS C O 1
ATOM 5261 N N . GLY C 1 94 ? 7.393 37.565 45.998 1.00 45.99 78 GLY C N 1
ATOM 5262 C CA . GLY C 1 94 ? 7.798 38.928 45.688 1.00 46.30 78 GLY C CA 1
ATOM 5263 C C . GLY C 1 94 ? 8.236 39.103 44.254 1.00 46.58 78 GLY C C 1
ATOM 5264 O O . GLY C 1 94 ? 8.081 38.199 43.426 1.00 49.13 78 GLY C O 1
ATOM 5265 N N . GLU C 1 95 ? 8.801 40.271 43.965 1.00 46.51 79 GLU C N 1
ATOM 5266 C CA . GLU C 1 95 ? 9.060 40.667 42.590 1.00 47.25 79 GLU C CA 1
ATOM 5267 C C . GLU C 1 95 ? 10.154 39.874 41.885 1.00 45.31 79 GLU C C 1
ATOM 5268 O O . GLU C 1 95 ? 10.209 39.899 40.670 1.00 44.38 79 GLU C O 1
ATOM 5274 N N . ASP C 1 96 ? 11.010 39.167 42.623 1.00 44.06 80 ASP C N 1
ATOM 5275 C CA . ASP C 1 96 ? 12.044 38.337 41.989 1.00 44.04 80 ASP C CA 1
ATOM 5276 C C . ASP C 1 96 ? 11.476 37.037 41.412 1.00 40.77 80 ASP C C 1
ATOM 5277 O O . ASP C 1 96 ? 12.082 36.436 40.524 1.00 39.62 80 ASP C O 1
ATOM 5282 N N . PHE C 1 97 ? 10.324 36.609 41.919 1.00 37.40 81 PHE C N 1
ATOM 5283 C CA . PHE C 1 97 ? 9.674 35.379 41.452 1.00 36.54 81 PHE C CA 1
ATOM 5284 C C . PHE C 1 97 ? 8.892 35.555 40.150 1.00 34.15 81 PHE C C 1
ATOM 5285 O O . PHE C 1 97 ? 8.882 34.672 39.289 1.00 34.31 81 PHE C O 1
ATOM 5293 N N . TRP C 1 98 ? 8.207 36.685 40.027 1.00 32.08 82 TRP C N 1
ATOM 5294 C CA . TRP C 1 98 ? 7.309 36.912 38.898 1.00 30.55 82 TRP C CA 1
ATOM 5295 C C . TRP C 1 98 ? 8.082 37.427 37.697 1.00 30.38 82 TRP C C 1
ATOM 5296 O O . TRP C 1 98 ? 8.330 38.626 37.570 1.00 31.01 82 TRP C O 1
ATOM 5307 N N . THR C 1 99 ? 8.454 36.511 36.809 1.00 29.46 83 THR C N 1
ATOM 5308 C CA . THR C 1 99 ? 9.330 36.842 35.696 1.00 30.34 83 THR C CA 1
ATOM 5309 C C . THR C 1 99 ? 8.723 36.414 34.373 1.00 29.11 83 THR C C 1
ATOM 5310 O O . THR C 1 99 ? 7.877 35.514 34.324 1.00 28.76 83 THR C O 1
ATOM 5314 N N . VAL C 1 100 ? 9.184 37.037 33.295 1.00 29.28 84 VAL C N 1
ATOM 5315 C CA . VAL C 1 100 ? 8.770 36.636 31.959 1.00 29.24 84 VAL C CA 1
ATOM 5316 C C . VAL C 1 100 ? 9.107 35.155 31.734 1.00 30.15 84 VAL C C 1
ATOM 5317 O O . VAL C 1 100 ? 8.304 34.414 31.162 1.00 29.70 84 VAL C O 1
ATOM 5321 N N . GLN C 1 101 ? 10.290 34.723 32.190 1.00 30.97 85 GLN C N 1
ATOM 5322 C CA . GLN C 1 101 ? 10.736 33.322 32.023 1.00 31.46 85 GLN C CA 1
ATOM 5323 C C . GLN C 1 101 ? 9.751 32.309 32.635 1.00 29.57 85 GLN C C 1
ATOM 5324 O O . GLN C 1 101 ? 9.499 31.240 32.068 1.00 27.54 85 GLN C O 1
ATOM 5330 N N . LEU C 1 102 ? 9.209 32.656 33.796 1.00 28.71 86 LEU C N 1
ATOM 5331 C CA . LEU C 1 102 ? 8.264 31.791 34.517 1.00 28.39 86 LEU C CA 1
ATOM 5332 C C . LEU C 1 102 ? 6.998 31.464 33.699 1.00 26.61 86 LEU C C 1
ATOM 5333 O O . LEU C 1 102 ? 6.519 30.337 33.718 1.00 26.05 86 LEU C O 1
ATOM 5338 N N . PHE C 1 103 ? 6.461 32.468 33.007 1.00 26.14 87 PHE C N 1
ATOM 5339 C CA . PHE C 1 103 ? 5.252 32.313 32.182 1.00 24.90 87 PHE C CA 1
ATOM 5340 C C . PHE C 1 103 ? 5.567 31.673 30.826 1.00 25.14 87 PHE C C 1
ATOM 5341 O O . PHE C 1 103 ? 4.734 30.966 30.289 1.00 23.33 87 PHE C O 1
ATOM 5349 N N . GLU C 1 104 ? 6.789 31.863 30.315 1.00 26.03 88 GLU C N 1
ATOM 5350 C CA . GLU C 1 104 ? 7.286 31.087 29.160 1.00 27.25 88 GLU C CA 1
ATOM 5351 C C . GLU C 1 104 ? 7.297 29.598 29.453 1.00 27.18 88 GLU C C 1
ATOM 5352 O O . GLU C 1 104 ? 6.867 28.773 28.638 1.00 28.10 88 GLU C O 1
ATOM 5358 N N . ASP C 1 105 ? 7.795 29.248 30.630 1.00 28.30 89 ASP C N 1
ATOM 5359 C CA . ASP C 1 105 ? 7.877 27.843 31.044 1.00 28.04 89 ASP C CA 1
ATOM 5360 C C . ASP C 1 105 ? 6.502 27.246 31.318 1.00 26.84 89 ASP C C 1
ATOM 5361 O O . ASP C 1 105 ? 6.235 26.081 30.966 1.00 25.89 89 ASP C O 1
ATOM 5366 N N . GLU C 1 106 ? 5.638 28.030 31.961 1.00 25.28 90 GLU C N 1
ATOM 5367 C CA . GLU C 1 106 ? 4.230 27.608 32.165 1.00 25.13 90 GLU C CA 1
ATOM 5368 C C . GLU C 1 106 ? 3.539 27.309 30.844 1.00 24.41 90 GLU C C 1
ATOM 5369 O O . GLU C 1 106 ? 2.874 26.284 30.710 1.00 25.87 90 GLU C O 1
ATOM 5375 N N . LEU C 1 107 ? 3.676 28.209 29.882 1.00 24.76 91 LEU C N 1
ATOM 5376 C CA . LEU C 1 107 ? 3.076 28.026 28.563 1.00 24.75 91 LEU C CA 1
ATOM 5377 C C . LEU C 1 107 ? 3.621 26.746 27.898 1.00 26.29 91 LEU C C 1
ATOM 5378 O O . LEU C 1 107 ? 2.856 25.873 27.478 1.00 25.35 91 LEU C O 1
ATOM 5383 N N . ASP C 1 108 ? 4.943 26.627 27.827 1.00 26.90 92 ASP C N 1
ATOM 5384 C CA . ASP C 1 108 ? 5.576 25.408 27.299 1.00 28.58 92 ASP C CA 1
ATOM 5385 C C . ASP C 1 108 ? 5.000 24.167 27.961 1.00 28.28 92 ASP C C 1
ATOM 5386 O O . ASP C 1 108 ? 4.558 23.237 27.287 1.00 28.02 92 ASP C O 1
ATOM 5391 N N . ASN C 1 109 ? 4.984 24.166 29.285 1.00 28.38 93 ASN C N 1
ATOM 5392 C CA . ASN C 1 109 ? 4.446 23.052 30.042 1.00 28.23 93 ASN C CA 1
ATOM 5393 C C . ASN C 1 109 ? 2.996 22.726 29.648 1.00 28.06 93 ASN C C 1
ATOM 5394 O O . ASN C 1 109 ? 2.658 21.567 29.361 1.00 28.44 93 ASN C O 1
ATOM 5399 N N . LEU C 1 110 ? 2.135 23.743 29.627 1.00 27.03 94 LEU C N 1
ATOM 5400 C CA . LEU C 1 110 ? 0.729 23.518 29.300 1.00 27.38 94 LEU C CA 1
ATOM 5401 C C . LEU C 1 110 ? 0.587 22.838 27.943 1.00 27.50 94 LEU C C 1
ATOM 5402 O O . LEU C 1 110 ? -0.128 21.836 27.807 1.00 26.87 94 LEU C O 1
ATOM 5407 N N . LEU C 1 111 ? 1.281 23.379 26.944 1.00 27.59 95 LEU C N 1
ATOM 5408 C CA . LEU C 1 111 ? 1.213 22.820 25.594 1.00 28.80 95 LEU C CA 1
ATOM 5409 C C . LEU C 1 111 ? 1.572 21.328 25.633 1.00 30.55 95 LEU C C 1
ATOM 5410 O O . LEU C 1 111 ? 0.896 20.501 25.018 1.00 29.38 95 LEU C O 1
ATOM 5415 N N . ASN C 1 112 ? 2.635 21.001 26.373 1.00 32.16 96 ASN C N 1
ATOM 5416 C CA . ASN C 1 112 ? 3.096 19.617 26.516 1.00 33.70 96 ASN C CA 1
ATOM 5417 C C . ASN C 1 112 ? 2.105 18.740 27.237 1.00 33.34 96 ASN C C 1
ATOM 5418 O O . ASN C 1 112 ? 1.806 17.648 26.780 1.00 33.94 96 ASN C O 1
ATOM 5423 N N . GLN C 1 113 ? 1.567 19.239 28.346 1.00 33.27 97 GLN C N 1
ATOM 5424 C CA . GLN C 1 113 ? 0.626 18.474 29.165 1.00 32.69 97 GLN C CA 1
ATOM 5425 C C . GLN C 1 113 ? -0.709 18.241 28.456 1.00 32.75 97 GLN C C 1
ATOM 5426 O O . GLN C 1 113 ? -1.367 17.229 28.700 1.00 30.62 97 GLN C O 1
ATOM 5432 N N . LEU C 1 114 ? -1.109 19.177 27.593 1.00 32.12 98 LEU C N 1
ATOM 5433 C CA . LEU C 1 114 ? -2.346 19.025 26.831 1.00 33.12 98 LEU C CA 1
ATOM 5434 C C . LEU C 1 114 ? -2.148 18.204 25.558 1.00 32.46 98 LEU C C 1
ATOM 5435 O O . LEU C 1 114 ? -3.116 17.881 24.882 1.00 30.79 98 LEU C O 1
ATOM 5440 N N . GLY C 1 115 ? -0.900 17.890 25.234 1.00 33.73 99 GLY C N 1
ATOM 5441 C CA . GLY C 1 115 ? -0.568 17.096 24.056 1.00 33.52 99 GLY C CA 1
ATOM 5442 C C . GLY C 1 115 ? -0.834 17.843 22.769 1.00 33.60 99 GLY C C 1
ATOM 5443 O O . GLY C 1 115 ? -1.283 17.247 21.781 1.00 34.23 99 GLY C O 1
ATOM 5444 N N . ILE C 1 116 ? -0.596 19.155 22.777 1.00 31.30 100 ILE C N 1
ATOM 5445 C CA . ILE C 1 116 ? -0.852 19.971 21.589 1.00 30.66 100 ILE C CA 1
ATOM 5446 C C . ILE C 1 116 ? 0.379 20.707 21.100 1.00 30.86 100 ILE C C 1
ATOM 5447 O O . ILE C 1 116 ? 0.279 21.514 20.186 1.00 32.02 100 ILE C O 1
ATOM 5452 N N . ALA C 1 117 ? 1.543 20.392 21.664 1.00 30.66 101 ALA C N 1
ATOM 5453 C CA . ALA C 1 117 ? 2.784 21.078 21.317 1.00 31.12 101 ALA C CA 1
ATOM 5454 C C . ALA C 1 117 ? 3.266 20.845 19.879 1.00 32.05 101 ALA C C 1
ATOM 5455 O O . ALA C 1 117 ? 4.198 21.517 19.438 1.00 33.30 101 ALA C O 1
ATOM 5457 N N . GLY C 1 118 ? 2.640 19.915 19.151 1.00 32.48 102 GLY C N 1
ATOM 5458 C CA . GLY C 1 118 ? 3.014 19.636 17.757 1.00 31.88 102 GLY C CA 1
ATOM 5459 C C . GLY C 1 118 ? 2.269 20.449 16.708 1.00 31.38 102 GLY C C 1
ATOM 5460 O O . GLY C 1 118 ? 2.663 20.493 15.539 1.00 29.99 102 GLY C O 1
ATOM 5461 N N . ASP C 1 119 ? 1.189 21.108 17.118 1.00 30.84 103 ASP C N 1
ATOM 5462 C CA . ASP C 1 119 ? 0.363 21.876 16.191 1.00 30.57 103 ASP C CA 1
ATOM 5463 C C . ASP C 1 119 ? -0.557 22.777 17.007 1.00 29.17 103 ASP C C 1
ATOM 5464 O O . ASP C 1 119 ? -1.495 22.293 17.613 1.00 30.52 103 ASP C O 1
ATOM 5469 N N . TYR C 1 120 ? -0.272 24.078 17.037 1.00 28.53 104 TYR C N 1
ATOM 5470 C CA . TYR C 1 120 ? -1.096 25.048 17.778 1.00 26.81 104 TYR C CA 1
ATOM 5471 C C . TYR C 1 120 ? -0.959 26.461 17.219 1.00 26.76 104 TYR C C 1
ATOM 5472 O O . TYR C 1 120 ? -0.004 26.772 16.521 1.00 26.38 104 TYR C O 1
ATOM 5481 N N . VAL C 1 121 ? -1.935 27.310 17.522 1.00 26.13 105 VAL C N 1
ATOM 5482 C CA . VAL C 1 121 ? -1.848 28.727 17.218 1.00 25.98 105 VAL C CA 1
ATOM 5483 C C . VAL C 1 121 ? -1.898 29.476 18.532 1.00 25.40 105 VAL C C 1
ATOM 5484 O O . VAL C 1 121 ? -2.642 29.088 19.439 1.00 25.35 105 VAL C O 1
ATOM 5488 N N . LEU C 1 122 ? -1.105 30.537 18.643 1.00 24.32 106 LEU C N 1
ATOM 5489 C CA . LEU C 1 122 ? -1.131 31.396 19.824 1.00 23.74 106 LEU C CA 1
ATOM 5490 C C . LEU C 1 122 ? -1.858 32.697 19.541 1.00 23.03 106 LEU C C 1
ATOM 5491 O O . LEU C 1 122 ? -1.576 33.369 18.559 1.00 23.45 106 LEU C O 1
ATOM 5496 N N . PHE C 1 123 ? -2.793 33.053 20.411 1.00 22.58 107 PHE C N 1
ATOM 5497 C CA . PHE C 1 123 ? -3.442 34.368 20.379 1.00 22.01 107 PHE C CA 1
ATOM 5498 C C . PHE C 1 123 ? -3.087 35.015 21.690 1.00 22.16 107 PHE C C 1
ATOM 5499 O O . PHE C 1 123 ? -3.560 34.574 22.751 1.00 20.88 107 PHE C O 1
ATOM 5507 N N . GLY C 1 124 ? -2.214 36.025 21.615 1.00 22.59 108 GLY C N 1
ATOM 5508 C CA . GLY C 1 124 ? -1.791 36.784 22.781 1.00 22.65 108 GLY C CA 1
ATOM 5509 C C . GLY C 1 124 ? -2.435 38.164 22.834 1.00 23.11 108 GLY C C 1
ATOM 5510 O O . GLY C 1 124 ? -2.260 38.967 21.921 1.00 22.85 108 GLY C O 1
ATOM 5511 N N . GLN C 1 125 ? -3.169 38.430 23.917 1.00 22.09 109 GLN C N 1
ATOM 5512 C CA . GLN C 1 125 ? -3.875 39.695 24.116 1.00 21.92 109 GLN C CA 1
ATOM 5513 C C . GLN C 1 125 ? -3.199 40.533 25.212 1.00 22.27 109 GLN C C 1
ATOM 5514 O O . GLN C 1 125 ? -2.967 40.041 26.312 1.00 21.88 109 GLN C O 1
ATOM 5520 N N . SER C 1 126 ? -2.903 41.799 24.902 1.00 22.98 110 SER C N 1
ATOM 5521 C CA . SER C 1 126 ? -2.211 42.713 25.814 1.00 23.77 110 SER C CA 1
ATOM 5522 C C . SER C 1 126 ? -0.855 42.086 26.119 1.00 23.19 110 SER C C 1
ATOM 5523 O O . SER C 1 126 ? -0.161 41.703 25.194 1.00 23.82 110 SER C O 1
ATOM 5526 N N . TRP C 1 127 ? -0.495 41.937 27.386 1.00 22.64 111 TRP C N 1
ATOM 5527 C CA . TRP C 1 127 ? 0.764 41.290 27.783 1.00 22.49 111 TRP C CA 1
ATOM 5528 C C . TRP C 1 127 ? 0.897 39.910 27.150 1.00 22.33 111 TRP C C 1
ATOM 5529 O O . TRP C 1 127 ? 1.983 39.483 26.835 1.00 21.93 111 TRP C O 1
ATOM 5540 N N . GLY C 1 128 ? -0.222 39.208 26.959 1.00 22.28 112 GLY C N 1
ATOM 5541 C CA . GLY C 1 128 ? -0.180 37.891 26.343 1.00 22.56 112 GLY C CA 1
ATOM 5542 C C . GLY C 1 128 ? 0.438 37.926 24.951 1.00 23.53 112 GLY C C 1
ATOM 5543 O O . GLY C 1 128 ? 1.081 36.959 24.541 1.00 24.15 112 GLY C O 1
ATOM 5544 N N . GLY C 1 129 ? 0.218 39.026 24.227 1.00 23.39 113 GLY C N 1
ATOM 5545 C CA . GLY C 1 129 ? 0.846 39.264 22.917 1.00 24.62 113 GLY C CA 1
ATOM 5546 C C . GLY C 1 129 ? 2.363 39.373 23.008 1.00 24.85 113 GLY C C 1
ATOM 5547 O O . GLY C 1 129 ? 3.080 38.893 22.145 1.00 26.50 113 GLY C O 1
ATOM 5548 N N . MET C 1 130 ? 2.845 39.987 24.076 1.00 25.32 114 MET C N 1
ATOM 5549 C CA . MET C 1 130 ? 4.291 40.129 24.325 1.00 25.97 114 MET C CA 1
ATOM 5550 C C . MET C 1 130 ? 4.926 38.773 24.684 1.00 26.22 114 MET C C 1
ATOM 5551 O O . MET C 1 130 ? 6.001 38.414 24.174 1.00 26.59 114 MET C O 1
ATOM 5556 N N . LEU C 1 131 ? 4.251 38.022 25.555 1.00 25.97 115 LEU C N 1
ATOM 5557 C CA . LEU C 1 131 ? 4.657 36.653 25.901 1.00 26.61 115 LEU C CA 1
ATOM 5558 C C . LEU C 1 131 ? 4.621 35.729 24.676 1.00 27.06 115 LEU C C 1
ATOM 5559 O O . LEU C 1 131 ? 5.535 34.925 24.459 1.00 27.41 115 LEU C O 1
ATOM 5564 N N . GLY C 1 132 ? 3.549 35.839 23.893 1.00 27.01 116 GLY C N 1
ATOM 5565 C CA . GLY C 1 132 ? 3.429 35.108 22.636 1.00 26.66 116 GLY C CA 1
ATOM 5566 C C . GLY C 1 132 ? 4.583 35.408 21.691 1.00 26.75 116 GLY C C 1
ATOM 5567 O O . GLY C 1 132 ? 5.063 34.507 21.007 1.00 26.57 116 GLY C O 1
ATOM 5568 N N . SER C 1 133 ? 5.024 36.667 21.663 1.00 26.25 117 SER C N 1
ATOM 5569 C CA . SER C 1 133 ? 6.096 37.102 20.745 1.00 27.94 117 SER C CA 1
ATOM 5570 C C . SER C 1 133 ? 7.427 36.461 21.113 1.00 28.59 117 SER C C 1
ATOM 5571 O O . SER C 1 133 ? 8.165 35.962 20.253 1.00 29.73 117 SER C O 1
ATOM 5574 N N . VAL C 1 134 ? 7.726 36.478 22.402 1.00 29.36 118 VAL C N 1
ATOM 5575 C CA . VAL C 1 134 ? 8.947 35.868 22.922 1.00 30.34 118 VAL C CA 1
ATOM 5576 C C . VAL C 1 134 ? 8.948 34.349 22.680 1.00 31.38 118 VAL C C 1
ATOM 5577 O O . VAL C 1 134 ? 9.953 33.765 22.272 1.00 32.37 118 VAL C O 1
ATOM 5581 N N . HIS C 1 135 ? 7.811 33.707 22.918 1.00 31.85 119 HIS C N 1
ATOM 5582 C CA . HIS C 1 135 ? 7.684 32.278 22.655 1.00 31.83 119 HIS C CA 1
ATOM 5583 C C . HIS C 1 135 ? 7.912 31.949 21.162 1.00 32.49 119 HIS C C 1
ATOM 5584 O O . HIS C 1 135 ? 8.685 31.048 20.836 1.00 32.89 119 HIS C O 1
ATOM 5591 N N . ALA C 1 136 ? 7.252 32.690 20.270 1.00 32.22 120 ALA C N 1
ATOM 5592 C CA . ALA C 1 136 ? 7.415 32.519 18.809 1.00 33.12 120 ALA C CA 1
ATOM 5593 C C . ALA C 1 136 ? 8.854 32.766 18.286 1.00 35.31 120 ALA C C 1
ATOM 5594 O O . ALA C 1 136 ? 9.266 32.170 17.284 1.00 35.50 120 ALA C O 1
ATOM 5596 N N . ALA C 1 137 ? 9.593 33.651 18.951 1.00 36.51 121 ALA C N 1
ATOM 5597 C CA . ALA C 1 137 ? 10.937 34.026 18.516 1.00 38.43 121 ALA C CA 1
ATOM 5598 C C . ALA C 1 137 ? 11.931 32.876 18.696 1.00 39.71 121 ALA C C 1
ATOM 5599 O O . ALA C 1 137 ? 12.937 32.825 18.012 1.00 38.54 121 ALA C O 1
ATOM 5601 N N . ARG C 1 138 ? 11.623 31.961 19.618 1.00 41.23 122 ARG C N 1
ATOM 5602 C CA . ARG C 1 138 ? 12.422 30.750 19.856 1.00 43.65 122 ARG C CA 1
ATOM 5603 C C . ARG C 1 138 ? 12.158 29.640 18.824 1.00 42.80 122 ARG C C 1
ATOM 5604 O O . ARG C 1 138 ? 12.759 28.561 18.883 1.00 42.46 122 ARG C O 1
ATOM 5612 N N . ARG C 1 139 ? 11.255 29.927 17.888 1.00 40.56 123 ARG C N 1
ATOM 5613 C CA . ARG C 1 139 ? 10.948 29.065 16.753 1.00 40.81 123 ARG C CA 1
ATOM 5614 C C . ARG C 1 139 ? 10.615 27.621 17.127 1.00 38.97 123 ARG C C 1
ATOM 5615 O O . ARG C 1 139 ? 11.213 26.692 16.584 1.00 37.79 123 ARG C O 1
ATOM 5623 N N . PRO C 1 140 ? 9.631 27.431 18.031 1.00 37.48 124 PRO C N 1
ATOM 5624 C CA . PRO C 1 140 ? 9.196 26.078 18.389 1.00 37.22 124 PRO C CA 1
ATOM 5625 C C . PRO C 1 140 ? 8.486 25.406 17.210 1.00 36.33 124 PRO C C 1
ATOM 5626 O O . PRO C 1 140 ? 7.743 26.065 16.486 1.00 35.33 124 PRO C O 1
ATOM 5630 N N . ALA C 1 141 ? 8.729 24.110 17.025 1.00 35.74 125 ALA C N 1
ATOM 5631 C CA . ALA C 1 141 ? 8.350 23.415 15.788 1.00 36.31 125 ALA C CA 1
ATOM 5632 C C . ALA C 1 141 ? 6.837 23.317 15.551 1.00 35.40 125 ALA C C 1
ATOM 5633 O O . ALA C 1 141 ? 6.391 23.288 14.408 1.00 36.40 125 ALA C O 1
ATOM 5635 N N . GLY C 1 142 ? 6.052 23.253 16.621 1.00 34.99 126 GLY C N 1
ATOM 5636 C CA . GLY C 1 142 ? 4.605 23.078 16.494 1.00 33.13 126 GLY C CA 1
ATOM 5637 C C . GLY C 1 142 ? 3.801 24.328 16.181 1.00 32.53 126 GLY C C 1
ATOM 5638 O O . GLY C 1 142 ? 2.654 24.231 15.728 1.00 31.75 126 GLY C O 1
ATOM 5639 N N . LEU C 1 143 ? 4.384 25.497 16.425 1.00 31.63 127 LEU C N 1
ATOM 5640 C CA . LEU C 1 143 ? 3.666 26.766 16.286 1.00 31.49 127 LEU C CA 1
ATOM 5641 C C . LEU C 1 143 ? 3.295 27.047 14.835 1.00 32.31 127 LEU C C 1
ATOM 5642 O O . LEU C 1 143 ? 4.161 27.063 13.957 1.00 30.62 127 LEU C O 1
ATOM 5647 N N . ARG C 1 144 ? 2.004 27.293 14.600 1.00 31.29 128 ARG C N 1
ATOM 5648 C CA . ARG C 1 144 ? 1.503 27.523 13.260 1.00 33.29 128 ARG C CA 1
ATOM 5649 C C . ARG C 1 144 ? 1.327 29.007 12.979 1.00 31.51 128 ARG C C 1
ATOM 5650 O O . ARG C 1 144 ? 1.489 29.457 11.848 1.00 31.96 128 ARG C O 1
ATOM 5658 N N . GLY C 1 145 ? 0.977 29.766 14.009 1.00 31.24 129 GLY C N 1
ATOM 5659 C CA . GLY C 1 145 ? 0.768 31.204 13.862 1.00 30.79 129 GLY C CA 1
ATOM 5660 C C . GLY C 1 145 ? 0.705 31.932 15.185 1.00 29.65 129 GLY C C 1
ATOM 5661 O O . GLY C 1 145 ? 0.543 31.313 16.249 1.00 29.31 129 GLY C O 1
ATOM 5662 N N . LEU C 1 146 ? 0.820 33.256 15.105 1.00 29.10 130 LEU C N 1
ATOM 5663 C CA . LEU C 1 146 ? 0.754 34.130 16.270 1.00 27.83 130 LEU C CA 1
ATOM 5664 C C . LEU C 1 146 ? -0.085 35.367 15.975 1.00 27.51 130 LEU C C 1
ATOM 5665 O O . LEU C 1 146 ? 0.139 36.053 14.971 1.00 28.51 130 LEU C O 1
ATOM 5670 N N . VAL C 1 147 ? -1.056 35.633 16.844 1.00 25.89 131 VAL C N 1
ATOM 5671 C CA . VAL C 1 147 ? -1.788 36.886 16.824 1.00 25.07 131 VAL C CA 1
ATOM 5672 C C . VAL C 1 147 ? -1.379 37.704 18.047 1.00 24.43 131 VAL C C 1
ATOM 5673 O O . VAL C 1 147 ? -1.436 37.215 19.184 1.00 24.02 131 VAL C O 1
ATOM 5677 N N . VAL C 1 148 ? -0.928 38.932 17.810 1.00 24.94 132 VAL C N 1
ATOM 5678 C CA . VAL C 1 148 ? -0.680 39.890 18.885 1.00 24.46 132 VAL C CA 1
ATOM 5679 C C . VAL C 1 148 ? -1.835 40.891 18.844 1.00 24.05 132 VAL C C 1
ATOM 5680 O O . VAL C 1 148 ? -1.924 41.726 17.952 1.00 24.26 132 VAL C O 1
ATOM 5684 N N . ALA C 1 149 ? -2.761 40.741 19.783 1.00 22.53 133 ALA C N 1
ATOM 5685 C CA . ALA C 1 149 ? -3.974 41.530 19.800 1.00 22.36 133 ALA C CA 1
ATOM 5686 C C . ALA C 1 149 ? -3.932 42.558 20.933 1.00 22.25 133 ALA C C 1
ATOM 5687 O O . ALA C 1 149 ? -3.719 42.199 22.097 1.00 22.34 133 ALA C O 1
ATOM 5689 N N . ASN C 1 150 ? -4.142 43.831 20.607 1.00 23.00 134 ASN C N 1
ATOM 5690 C CA . ASN C 1 150 ? -4.182 44.888 21.634 1.00 22.82 134 ASN C CA 1
ATOM 5691 C C . ASN C 1 150 ? -2.936 44.861 22.507 1.00 22.96 134 ASN C C 1
ATOM 5692 O O . ASN C 1 150 ? -3.021 45.043 23.720 1.00 23.15 134 ASN C O 1
ATOM 5697 N N . ALA C 1 151 ? -1.798 44.606 21.869 1.00 22.73 135 ALA C N 1
ATOM 5698 C CA . ALA C 1 151 ? -0.544 44.306 22.561 1.00 22.68 135 ALA C CA 1
ATOM 5699 C C . ALA C 1 151 ? 0.570 45.194 22.035 1.00 23.62 135 ALA C C 1
ATOM 5700 O O . ALA C 1 151 ? 0.798 45.236 20.816 1.00 24.00 135 ALA C O 1
ATOM 5702 N N . PRO C 1 152 ? 1.288 45.885 22.951 1.00 24.16 136 PRO C N 1
ATOM 5703 C CA . PRO C 1 152 ? 2.386 46.751 22.529 1.00 24.62 136 PRO C CA 1
ATOM 5704 C C . PRO C 1 152 ? 3.659 45.954 22.323 1.00 25.84 136 PRO C C 1
ATOM 5705 O O . PRO C 1 152 ? 3.774 44.858 22.871 1.00 24.82 136 PRO C O 1
ATOM 5709 N N . ALA C 1 153 ? 4.605 46.509 21.547 1.00 26.99 137 ALA C N 1
ATOM 5710 C CA . ALA C 1 153 ? 5.912 45.894 21.355 1.00 28.38 137 ALA C CA 1
ATOM 5711 C C . ALA C 1 153 ? 6.891 46.327 22.443 1.00 28.37 137 ALA C C 1
ATOM 5712 O O . ALA C 1 153 ? 7.897 45.657 22.698 1.00 28.28 137 ALA C O 1
ATOM 5714 N N . SER C 1 154 ? 6.604 47.464 23.060 1.00 27.89 138 SER C N 1
ATOM 5715 C CA . SER C 1 154 ? 7.449 48.000 24.114 1.00 27.64 138 SER C CA 1
ATOM 5716 C C . SER C 1 154 ? 6.649 48.801 25.125 1.00 26.82 138 SER C C 1
ATOM 5717 O O . SER C 1 154 ? 5.813 49.618 24.750 1.00 27.13 138 SER C O 1
ATOM 5720 N N . MET C 1 155 ? 6.926 48.579 26.402 1.00 27.50 139 MET C N 1
ATOM 5721 C CA . MET C 1 155 ? 6.261 49.318 27.458 1.00 28.30 139 MET C CA 1
ATOM 5722 C C . MET C 1 155 ? 6.758 50.766 27.526 1.00 29.55 139 MET C C 1
ATOM 5723 O O . MET C 1 155 ? 6.040 51.657 27.983 1.00 26.95 139 MET C O 1
ATOM 5728 N N . LYS C 1 156 ? 7.983 51.005 27.049 1.00 33.24 140 LYS C N 1
ATOM 5729 C CA . LYS C 1 156 ? 8.480 52.374 26.905 1.00 34.06 140 LYS C CA 1
ATOM 5730 C C . LYS C 1 156 ? 7.589 53.182 25.965 1.00 32.49 140 LYS C C 1
ATOM 5731 O O . LYS C 1 156 ? 7.157 54.272 26.329 1.00 33.21 140 LYS C O 1
ATOM 5737 N N . ILE C 1 157 ? 7.303 52.654 24.773 1.00 30.76 141 ILE C N 1
ATOM 5738 C CA . ILE C 1 157 ? 6.377 53.337 23.853 1.00 30.65 141 ILE C CA 1
ATOM 5739 C C . ILE C 1 157 ? 4.968 53.415 24.466 1.00 30.00 141 ILE C C 1
ATOM 5740 O O . ILE C 1 157 ? 4.266 54.429 24.336 1.00 28.91 141 ILE C O 1
ATOM 5745 N N . TRP C 1 158 ? 4.560 52.338 25.129 1.00 29.57 142 TRP C N 1
ATOM 5746 C CA . TRP C 1 158 ? 3.291 52.338 25.859 1.00 28.15 142 TRP C CA 1
ATOM 5747 C C . TRP C 1 158 ? 3.172 53.581 26.747 1.00 28.01 142 TRP C C 1
ATOM 5748 O O . TRP C 1 158 ? 2.198 54.339 26.633 1.00 27.35 142 TRP C O 1
ATOM 5759 N N . LEU C 1 159 ? 4.146 53.787 27.628 1.00 28.38 143 LEU C N 1
ATOM 5760 C CA . LEU C 1 159 ? 4.088 54.931 28.558 1.00 29.32 143 LEU C CA 1
ATOM 5761 C C . LEU C 1 159 ? 4.085 56.291 27.872 1.00 29.97 143 LEU C C 1
ATOM 5762 O O . LEU C 1 159 ? 3.394 57.207 28.321 1.00 30.11 143 LEU C O 1
ATOM 5767 N N . GLN C 1 160 ? 4.841 56.422 26.784 1.00 31.00 144 GLN C N 1
ATOM 5768 C CA . GLN C 1 160 ? 4.829 57.660 26.001 1.00 31.47 144 GLN C CA 1
ATOM 5769 C C . GLN C 1 160 ? 3.429 57.890 25.471 1.00 30.25 144 GLN C C 1
ATOM 5770 O O . GLN C 1 160 ? 2.895 58.999 25.544 1.00 28.76 144 GLN C O 1
ATOM 5776 N N . GLU C 1 161 ? 2.822 56.823 24.955 1.00 29.73 145 GLU C N 1
ATOM 5777 C CA . GLU C 1 161 ? 1.479 56.936 24.394 1.00 28.73 145 GLU C CA 1
ATOM 5778 C C . GLU C 1 161 ? 0.416 57.179 25.465 1.00 27.98 145 GLU C C 1
ATOM 5779 O O . GLU C 1 161 ? -0.542 57.929 25.231 1.00 27.61 145 GLU C O 1
ATOM 5785 N N . MET C 1 162 ? 0.594 56.579 26.642 1.00 26.96 146 MET C N 1
ATOM 5786 C CA . MET C 1 162 ? -0.325 56.808 27.752 1.00 25.68 146 MET C CA 1
ATOM 5787 C C . MET C 1 162 ? -0.314 58.301 28.100 1.00 26.01 146 MET C C 1
ATOM 5788 O O . MET C 1 162 ? -1.376 58.887 28.285 1.00 24.39 146 MET C O 1
ATOM 5793 N N . ALA C 1 163 ? 0.873 58.928 28.145 1.00 26.13 147 ALA C N 1
ATOM 5794 C CA . ALA C 1 163 ? 0.946 60.385 28.391 1.00 27.21 147 ALA C CA 1
ATOM 5795 C C . ALA C 1 163 ? 0.125 61.160 27.359 1.00 27.76 147 ALA C C 1
ATOM 5796 O O . ALA C 1 163 ? -0.718 61.997 27.728 1.00 28.69 147 ALA C O 1
ATOM 5798 N N . ARG C 1 164 ? 0.304 60.840 26.078 1.00 28.21 148 ARG C N 1
ATOM 5799 C CA . ARG C 1 164 ? -0.440 61.527 25.022 1.00 28.80 148 ARG C CA 1
ATOM 5800 C C . ARG C 1 164 ? -1.951 61.396 25.185 1.00 28.34 148 ARG C C 1
ATOM 5801 O O . ARG C 1 164 ? -2.682 62.400 25.132 1.00 28.21 148 ARG C O 1
ATOM 5809 N N . LEU C 1 165 ? -2.426 60.168 25.385 1.00 28.26 149 LEU C N 1
ATOM 5810 C CA . LEU C 1 165 ? -3.858 59.938 25.557 1.00 27.67 149 LEU C CA 1
ATOM 5811 C C . LEU C 1 165 ? -4.387 60.598 26.825 1.00 26.85 149 LEU C C 1
ATOM 5812 O O . LEU C 1 165 ? -5.529 61.067 26.859 1.00 25.76 149 LEU C O 1
ATOM 5817 N N . ARG C 1 166 ? -3.562 60.647 27.869 1.00 26.46 150 ARG C N 1
ATOM 5818 C CA . ARG C 1 166 ? -4.002 61.244 29.135 1.00 26.55 150 ARG C CA 1
ATOM 5819 C C . ARG C 1 166 ? -4.183 62.750 28.973 1.00 27.25 150 ARG C C 1
ATOM 5820 O O . ARG C 1 166 ? -5.055 63.341 29.592 1.00 26.21 150 ARG C O 1
ATOM 5828 N N . ALA C 1 167 ? -3.379 63.353 28.100 1.00 28.84 151 ALA C N 1
ATOM 5829 C CA . ALA C 1 167 ? -3.470 64.787 27.835 1.00 30.16 151 ALA C CA 1
ATOM 5830 C C . ALA C 1 167 ? -4.725 65.155 27.025 1.00 30.28 151 ALA C C 1
ATOM 5831 O O . ALA C 1 167 ? -5.010 66.340 26.855 1.00 30.80 151 ALA C O 1
ATOM 5833 N N . LEU C 1 168 ? -5.472 64.155 26.547 1.00 29.61 152 LEU C N 1
ATOM 5834 C CA . LEU C 1 168 ? -6.753 64.397 25.868 1.00 30.45 152 LEU C CA 1
ATOM 5835 C C . LEU C 1 168 ? -7.940 64.217 26.806 1.00 29.81 152 LEU C C 1
ATOM 5836 O O . LEU C 1 168 ? -9.086 64.426 26.407 1.00 28.82 152 LEU C O 1
ATOM 5841 N N . LEU C 1 169 ? -7.683 63.826 28.054 1.00 29.58 153 LEU C N 1
ATOM 5842 C CA . LEU C 1 169 ? -8.768 63.677 29.019 1.00 29.93 153 LEU C CA 1
ATOM 5843 C C . LEU C 1 169 ? -9.181 65.056 29.507 1.00 30.03 153 LEU C C 1
ATOM 5844 O O . LEU C 1 169 ? -8.413 66.001 29.379 1.00 29.65 153 LEU C O 1
ATOM 5849 N N . PRO C 1 170 ? -10.400 65.179 30.045 1.00 29.58 154 PRO C N 1
ATOM 5850 C CA . PRO C 1 170 ? -10.775 66.451 30.633 1.00 30.04 154 PRO C CA 1
ATOM 5851 C C . PRO C 1 170 ? -9.737 66.905 31.696 1.00 30.10 154 PRO C C 1
ATOM 5852 O O . PRO C 1 170 ? -9.164 66.058 32.393 1.00 27.28 154 PRO C O 1
ATOM 5856 N N . PRO C 1 171 ? -9.474 68.226 31.789 1.00 31.15 155 PRO C N 1
ATOM 5857 C CA . PRO C 1 171 ? -8.470 68.741 32.735 1.00 31.82 155 PRO C CA 1
ATOM 5858 C C . PRO C 1 171 ? -8.688 68.275 34.173 1.00 31.42 155 PRO C C 1
ATOM 5859 O O . PRO C 1 171 ? -7.712 67.947 34.861 1.00 30.60 155 PRO C O 1
ATOM 5863 N N . ASP C 1 172 ? -9.941 68.203 34.617 1.00 30.23 156 ASP C N 1
ATOM 5864 C CA . ASP C 1 172 ? -10.220 67.731 35.978 1.00 31.51 156 ASP C CA 1
ATOM 5865 C C . ASP C 1 172 ? -9.840 66.253 36.202 1.00 29.55 156 ASP C C 1
ATOM 5866 O O . ASP C 1 172 ? -9.298 65.903 37.257 1.00 29.30 156 ASP C O 1
ATOM 5871 N N . VAL C 1 173 ? -10.096 65.403 35.210 1.00 28.06 157 VAL C N 1
ATOM 5872 C CA . VAL C 1 173 ? -9.676 63.996 35.261 1.00 26.99 157 VAL C CA 1
ATOM 5873 C C . VAL C 1 173 ? -8.145 63.892 35.361 1.00 26.41 157 VAL C C 1
ATOM 5874 O O . VAL C 1 173 ? -7.620 63.174 36.197 1.00 24.51 157 VAL C O 1
ATOM 5878 N N . GLN C 1 174 ? -7.441 64.603 34.491 1.00 26.73 158 GLN C N 1
ATOM 5879 C CA . GLN C 1 174 ? -5.978 64.628 34.527 1.00 26.74 158 GLN C CA 1
ATOM 5880 C C . GLN C 1 174 ? -5.454 64.986 35.916 1.00 26.51 158 GLN C C 1
ATOM 5881 O O . GLN C 1 174 ? -4.607 64.294 36.461 1.00 26.63 158 GLN C O 1
ATOM 5887 N N . GLU C 1 175 ? -5.989 66.053 36.492 1.00 27.57 159 GLU C N 1
ATOM 5888 C CA . GLU C 1 175 ? -5.614 66.495 37.833 1.00 28.59 159 GLU C CA 1
ATOM 5889 C C . GLU C 1 175 ? -5.812 65.428 38.896 1.00 26.56 159 GLU C C 1
ATOM 5890 O O . GLU C 1 175 ? -4.937 65.193 39.713 1.00 23.77 159 GLU C O 1
ATOM 5896 N N . THR C 1 176 ? -6.991 64.816 38.899 1.00 24.89 160 THR C N 1
ATOM 5897 C CA . THR C 1 176 ? -7.307 63.744 39.835 1.00 24.56 160 THR C CA 1
ATOM 5898 C C . THR C 1 176 ? -6.380 62.507 39.694 1.00 23.72 160 THR C C 1
ATOM 5899 O O . THR C 1 176 ? -5.944 61.937 40.709 1.00 23.64 160 THR C O 1
ATOM 5903 N N . LEU C 1 177 ? -6.092 62.094 38.457 1.00 23.31 161 LEU C N 1
ATOM 5904 C CA . LEU C 1 177 ? -5.179 60.972 38.220 1.00 23.41 161 LEU C CA 1
ATOM 5905 C C . LEU C 1 177 ? -3.811 61.283 38.816 1.00 24.89 161 LEU C C 1
ATOM 5906 O O . LEU C 1 177 ? -3.224 60.472 39.529 1.00 23.62 161 LEU C O 1
ATOM 5911 N N . LEU C 1 178 ? -3.325 62.477 38.498 1.00 27.32 162 LEU C N 1
ATOM 5912 C CA . LEU C 1 178 ? -1.994 62.930 38.927 1.00 29.57 162 LEU C CA 1
ATOM 5913 C C . LEU C 1 178 ? -1.894 63.012 40.450 1.00 31.33 162 LEU C C 1
ATOM 5914 O O . LEU C 1 178 ? -0.941 62.512 41.048 1.00 32.09 162 LEU C O 1
ATOM 5919 N N . LYS C 1 179 ? -2.880 63.620 41.092 1.00 32.94 163 LYS C N 1
ATOM 5920 C CA . LYS C 1 179 ? -2.844 63.772 42.551 1.00 35.22 163 LYS C CA 1
ATOM 5921 C C . LYS C 1 179 ? -2.664 62.429 43.261 1.00 33.65 163 LYS C C 1
ATOM 5922 O O . LYS C 1 179 ? -1.749 62.260 44.069 1.00 32.77 163 LYS C O 1
ATOM 5928 N N . HIS C 1 180 ? -3.546 61.482 42.957 1.00 30.57 164 HIS C N 1
ATOM 5929 C CA . HIS C 1 180 ? -3.566 60.197 43.650 1.00 28.95 164 HIS C CA 1
ATOM 5930 C C . HIS C 1 180 ? -2.440 59.258 43.245 1.00 27.15 164 HIS C C 1
ATOM 5931 O O . HIS C 1 180 ? -2.020 58.457 44.063 1.00 26.77 164 HIS C O 1
ATOM 5938 N N . GLU C 1 181 ? -1.957 59.362 42.010 1.00 25.21 165 GLU C N 1
ATOM 5939 C CA . GLU C 1 181 ? -0.754 58.629 41.592 1.00 25.44 165 GLU C CA 1
ATOM 5940 C C . GLU C 1 181 ? 0.499 59.107 42.345 1.00 26.87 165 GLU C C 1
ATOM 5941 O O . GLU C 1 181 ? 1.293 58.289 42.821 1.00 26.54 165 GLU C O 1
ATOM 5947 N N . ALA C 1 182 ? 0.663 60.424 42.476 1.00 28.20 166 ALA C N 1
ATOM 5948 C CA . ALA C 1 182 ? 1.849 60.975 43.160 1.00 29.89 166 ALA C CA 1
ATOM 5949 C C . ALA C 1 182 ? 1.872 60.519 44.619 1.00 29.91 166 ALA C C 1
ATOM 5950 O O . ALA C 1 182 ? 2.899 60.072 45.119 1.00 31.81 166 ALA C O 1
ATOM 5952 N N . ALA C 1 183 ? 0.718 60.597 45.267 1.00 30.51 167 ALA C N 1
ATOM 5953 C CA . ALA C 1 183 ? 0.546 60.219 46.670 1.00 32.23 167 ALA C CA 1
ATOM 5954 C C . ALA C 1 183 ? 0.302 58.714 46.928 1.00 32.58 167 ALA C C 1
ATOM 5955 O O . ALA C 1 183 ? 0.124 58.310 48.083 1.00 31.15 167 ALA C O 1
ATOM 5957 N N . ARG C 1 184 ? 0.291 57.904 45.871 1.00 34.42 168 ARG C N 1
ATOM 5958 C CA . ARG C 1 184 ? -0.000 56.455 45.966 1.00 36.03 168 ARG C CA 1
ATOM 5959 C C . ARG C 1 184 ? -1.299 56.167 46.713 1.00 35.59 168 ARG C C 1
ATOM 5960 O O . ARG C 1 184 ? -1.341 55.292 47.578 1.00 36.01 168 ARG C O 1
ATOM 5968 N N . THR C 1 185 ? -2.338 56.938 46.395 1.00 36.63 169 THR C N 1
ATOM 5969 C CA . THR C 1 185 ? -3.689 56.705 46.883 1.00 35.94 169 THR C CA 1
ATOM 5970 C C . THR C 1 185 ? -4.614 56.321 45.714 1.00 35.90 169 THR C C 1
ATOM 5971 O O . THR C 1 185 ? -5.779 56.757 45.641 1.00 35.39 169 THR C O 1
ATOM 5975 N N . THR C 1 186 ? -4.114 55.467 44.824 1.00 34.54 170 THR C N 1
ATOM 5976 C CA . THR C 1 186 ? -4.909 55.030 43.663 1.00 34.31 170 THR C CA 1
ATOM 5977 C C . THR C 1 186 ? -6.044 54.047 44.005 1.00 34.57 170 THR C C 1
ATOM 5978 O O . THR C 1 186 ? -6.834 53.677 43.134 1.00 32.95 170 THR C O 1
ATOM 5982 N N . ASP C 1 187 ? -6.129 53.620 45.262 1.00 36.08 171 ASP C N 1
ATOM 5983 C CA . ASP C 1 187 ? -7.278 52.825 45.714 1.00 37.86 171 ASP C CA 1
ATOM 5984 C C . ASP C 1 187 ? -8.502 53.680 46.098 1.00 36.66 171 ASP C C 1
ATOM 5985 O O . ASP C 1 187 ? -9.553 53.130 46.390 1.00 38.13 171 ASP C O 1
ATOM 5990 N N . THR C 1 188 ? -8.388 55.008 46.059 1.00 36.35 172 THR C N 1
ATOM 5991 C CA . THR C 1 188 ? -9.524 55.879 46.406 1.00 36.55 172 THR C CA 1
ATOM 5992 C C . THR C 1 188 ? -10.605 55.860 45.330 1.00 38.05 172 THR C C 1
ATOM 5993 O O . THR C 1 188 ? -10.332 55.619 44.149 1.00 38.06 172 THR C O 1
ATOM 5997 N N . GLU C 1 189 ? -11.840 56.119 45.736 1.00 38.97 173 GLU C N 1
ATOM 5998 C CA . GLU C 1 189 ? -12.961 56.071 44.804 1.00 39.81 173 GLU C CA 1
ATOM 5999 C C . GLU C 1 189 ? -12.831 57.204 43.800 1.00 36.47 173 GLU C C 1
ATOM 6000 O O . GLU C 1 189 ? -13.180 57.051 42.631 1.00 35.28 173 GLU C O 1
ATOM 6006 N N . GLU C 1 190 ? -12.323 58.339 44.269 1.00 36.19 174 GLU C N 1
ATOM 6007 C CA . GLU C 1 190 ? -12.054 59.491 43.413 1.00 36.59 174 GLU C CA 1
ATOM 6008 C C . GLU C 1 190 ? -11.098 59.128 42.249 1.00 33.96 174 GLU C C 1
ATOM 6009 O O . GLU C 1 190 ? -11.374 59.446 41.088 1.00 33.55 174 GLU C O 1
ATOM 6015 N N . TYR C 1 191 ? -9.997 58.441 42.548 1.00 29.94 175 TYR C N 1
ATOM 6016 C CA . TYR C 1 191 ? -9.087 57.973 41.479 1.00 28.65 175 TYR C CA 1
ATOM 6017 C C . TYR C 1 191 ? -9.738 56.939 40.556 1.00 27.67 175 TYR C C 1
ATOM 6018 O O . TYR C 1 191 ? -9.515 56.962 39.345 1.00 26.01 175 TYR C O 1
ATOM 6027 N N . PHE C 1 192 ? -10.531 56.033 41.124 1.00 27.38 176 PHE C N 1
ATOM 6028 C CA . PHE C 1 192 ? -11.214 55.024 40.309 1.00 28.15 176 PHE C CA 1
ATOM 6029 C C . PHE C 1 192 ? -12.075 55.656 39.228 1.00 28.67 176 PHE C C 1
ATOM 6030 O O . PHE C 1 192 ? -12.049 55.256 38.064 1.00 27.46 176 PHE C O 1
ATOM 6038 N N . HIS C 1 193 ? -12.848 56.657 39.611 1.00 30.60 177 HIS C N 1
ATOM 6039 C CA . HIS C 1 193 ? -13.745 57.284 38.657 1.00 30.99 177 HIS C CA 1
ATOM 6040 C C . HIS C 1 193 ? -13.010 58.055 37.571 1.00 27.90 177 HIS C C 1
ATOM 6041 O O . HIS C 1 193 ? -13.467 58.081 36.428 1.00 24.79 177 HIS C O 1
ATOM 6048 N N . ALA C 1 194 ? -11.842 58.620 37.906 1.00 25.46 178 ALA C N 1
ATOM 6049 C CA . ALA C 1 194 ? -10.983 59.231 36.907 1.00 25.37 178 ALA C CA 1
ATOM 6050 C C . ALA C 1 194 ? -10.409 58.168 35.963 1.00 24.72 178 ALA C C 1
ATOM 6051 O O . ALA C 1 194 ? -10.359 58.356 34.749 1.00 24.51 178 ALA C O 1
ATOM 6053 N N . MET C 1 195 ? -9.944 57.074 36.547 1.00 25.20 179 MET C N 1
ATOM 6054 C CA . MET C 1 195 ? -9.446 55.923 35.795 1.00 25.37 179 MET C CA 1
ATOM 6055 C C . MET C 1 195 ? -10.486 55.407 34.791 1.00 25.00 179 MET C C 1
ATOM 6056 O O . MET C 1 195 ? -10.131 55.069 33.659 1.00 22.98 179 MET C O 1
ATOM 6061 N N . ARG C 1 196 ? -11.768 55.404 35.189 1.00 24.61 180 ARG C N 1
ATOM 6062 C CA . ARG C 1 196 ? -12.865 54.988 34.301 1.00 26.64 180 ARG C CA 1
ATOM 6063 C C . ARG C 1 196 ? -13.019 55.900 33.095 1.00 26.07 180 ARG C C 1
ATOM 6064 O O . ARG C 1 196 ? -13.546 55.465 32.067 1.00 26.77 180 ARG C O 1
ATOM 6072 N N . ALA C 1 197 ? -12.627 57.171 33.235 1.00 26.32 181 ALA C N 1
ATOM 6073 C CA . ALA C 1 197 ? -12.681 58.106 32.108 1.00 26.08 181 ALA C CA 1
ATOM 6074 C C . ALA C 1 197 ? -11.749 57.640 30.999 1.00 25.10 181 ALA C C 1
ATOM 6075 O O . ALA C 1 197 ? -12.061 57.757 29.814 1.00 26.09 181 ALA C O 1
ATOM 6077 N N . PHE C 1 198 ? -10.586 57.134 31.387 1.00 23.81 182 PHE C N 1
ATOM 6078 C CA . PHE C 1 198 ? -9.667 56.555 30.437 1.00 23.47 182 PHE C CA 1
ATOM 6079 C C . PHE C 1 198 ? -10.172 55.217 29.877 1.00 22.02 182 PHE C C 1
ATOM 6080 O O . PHE C 1 198 ? -10.158 55.002 28.672 1.00 21.71 182 PHE C O 1
ATOM 6088 N N . TYR C 1 199 ? -10.560 54.312 30.769 1.00 21.30 183 TYR C N 1
ATOM 6089 C CA . TYR C 1 199 ? -11.014 52.961 30.382 1.00 21.08 183 TYR C CA 1
ATOM 6090 C C . TYR C 1 199 ? -12.201 53.033 29.424 1.00 20.76 183 TYR C C 1
ATOM 6091 O O . TYR C 1 199 ? -12.295 52.259 28.478 1.00 20.77 183 TYR C O 1
ATOM 6100 N N . ASP C 1 200 ? -13.092 53.982 29.661 1.00 21.91 184 ASP C N 1
ATOM 6101 C CA . ASP C 1 200 ? -14.326 54.065 28.878 1.00 22.84 184 ASP C CA 1
ATOM 6102 C C . ASP C 1 200 ? -13.996 54.532 27.455 1.00 23.13 184 ASP C C 1
ATOM 6103 O O . ASP C 1 200 ? -14.767 54.298 26.540 1.00 24.69 184 ASP C O 1
ATOM 6108 N N . ARG C 1 201 ? -12.837 55.162 27.261 1.00 24.06 185 ARG C N 1
ATOM 6109 C CA . ARG C 1 201 ? -12.388 55.527 25.907 1.00 24.67 185 ARG C CA 1
ATOM 6110 C C . ARG C 1 201 ? -11.529 54.466 25.235 1.00 23.47 185 ARG C C 1
ATOM 6111 O O . ARG C 1 201 ? -11.701 54.201 24.047 1.00 23.86 185 ARG C O 1
ATOM 6119 N N . HIS C 1 202 ? -10.582 53.894 25.986 1.00 22.95 186 HIS C N 1
ATOM 6120 C CA . HIS C 1 202 ? -9.478 53.132 25.412 1.00 22.06 186 HIS C CA 1
ATOM 6121 C C . HIS C 1 202 ? -9.359 51.679 25.848 1.00 21.45 186 HIS C C 1
ATOM 6122 O O . HIS C 1 202 ? -8.567 50.941 25.274 1.00 19.68 186 HIS C O 1
ATOM 6129 N N . VAL C 1 203 ? -10.131 51.244 26.841 1.00 21.07 187 VAL C N 1
ATOM 6130 C CA . VAL C 1 203 ? -9.992 49.869 27.309 1.00 20.50 187 VAL C CA 1
ATOM 6131 C C . VAL C 1 203 ? -11.245 49.067 26.987 1.00 19.62 187 VAL C C 1
ATOM 6132 O O . VAL C 1 203 ? -11.149 47.983 26.408 1.00 18.80 187 VAL C O 1
ATOM 6136 N N . CYS C 1 204 ? -12.411 49.590 27.356 1.00 19.72 188 CYS C N 1
ATOM 6137 C CA . CYS C 1 204 ? -13.669 48.942 27.025 1.00 19.98 188 CYS C CA 1
ATOM 6138 C C . CYS C 1 204 ? -14.771 49.995 26.903 1.00 21.13 188 CYS C C 1
ATOM 6139 O O . CYS C 1 204 ? -15.164 50.644 27.872 1.00 20.23 188 CYS C O 1
ATOM 6142 N N . ARG C 1 205 ? -15.253 50.169 25.687 1.00 22.50 189 ARG C N 1
ATOM 6143 C CA . ARG C 1 205 ? -16.213 51.230 25.384 1.00 24.48 189 ARG C CA 1
ATOM 6144 C C . ARG C 1 205 ? -17.645 50.790 25.641 1.00 25.36 189 ARG C C 1
ATOM 6145 O O . ARG C 1 205 ? -18.564 51.594 25.571 1.00 26.80 189 ARG C O 1
ATOM 6153 N N . ILE C 1 206 ? -17.838 49.514 25.965 1.00 25.76 190 ILE C N 1
ATOM 6154 C CA . ILE C 1 206 ? -19.149 49.021 26.368 1.00 26.58 190 ILE C CA 1
ATOM 6155 C C . ILE C 1 206 ? -19.313 49.317 27.849 1.00 26.95 190 ILE C C 1
ATOM 6156 O O . ILE C 1 206 ? -18.576 48.782 28.665 1.00 26.28 190 ILE C O 1
ATOM 6161 N N . VAL C 1 207 ? -20.301 50.148 28.181 1.00 27.83 191 VAL C N 1
ATOM 6162 C CA . VAL C 1 207 ? -20.558 50.566 29.554 1.00 28.98 191 VAL C CA 1
ATOM 6163 C C . VAL C 1 207 ? -22.059 50.458 29.805 1.00 29.82 191 VAL C C 1
ATOM 6164 O O . VAL C 1 207 ? -22.823 51.034 29.055 1.00 29.21 191 VAL C O 1
ATOM 6168 N N . PRO C 1 208 ? -22.484 49.742 30.868 1.00 29.33 192 PRO C N 1
ATOM 6169 C CA . PRO C 1 208 ? -21.638 49.057 31.838 1.00 27.10 192 PRO C CA 1
ATOM 6170 C C . PRO C 1 208 ? -20.852 47.904 31.227 1.00 25.33 192 PRO C C 1
ATOM 6171 O O . PRO C 1 208 ? -21.174 47.397 30.153 1.00 23.97 192 PRO C O 1
ATOM 6175 N N . TRP C 1 209 ? -19.808 47.498 31.926 1.00 23.80 193 TRP C N 1
ATOM 6176 C CA . TRP C 1 209 ? -18.908 46.476 31.404 1.00 22.62 193 TRP C CA 1
ATOM 6177 C C . TRP C 1 209 ? -19.636 45.165 31.102 1.00 23.13 193 TRP C C 1
ATOM 6178 O O . TRP C 1 209 ? -20.536 44.768 31.856 1.00 23.91 193 TRP C O 1
ATOM 6189 N N . PRO C 1 210 ? -19.240 44.481 30.010 1.00 22.56 194 PRO C N 1
ATOM 6190 C CA . PRO C 1 210 ? -19.641 43.094 29.781 1.00 23.23 194 PRO C CA 1
ATOM 6191 C C . PRO C 1 210 ? -19.306 42.243 30.997 1.00 23.39 194 PRO C C 1
ATOM 6192 O O . PRO C 1 210 ? -18.283 42.482 31.662 1.00 21.28 194 PRO C O 1
ATOM 6196 N N . ARG C 1 211 ? -20.169 41.284 31.309 1.00 23.01 195 ARG C N 1
ATOM 6197 C CA . ARG C 1 211 ? -19.973 40.449 32.489 1.00 24.12 195 ARG C CA 1
ATOM 6198 C C . ARG C 1 211 ? -18.579 39.777 32.513 1.00 23.11 195 ARG C C 1
ATOM 6199 O O . ARG C 1 211 ? -17.927 39.730 33.556 1.00 23.63 195 ARG C O 1
ATOM 6207 N N . ASP C 1 212 ? -18.126 39.278 31.364 1.00 22.38 196 ASP C N 1
ATOM 6208 C CA . ASP C 1 212 ? -16.811 38.622 31.265 1.00 22.33 196 ASP C CA 1
ATOM 6209 C C . ASP C 1 212 ? -15.653 39.562 31.650 1.00 21.64 196 ASP C C 1
ATOM 6210 O O . ASP C 1 212 ? -14.624 39.134 32.233 1.00 20.39 196 ASP C O 1
ATOM 6215 N N . PHE C 1 213 ? -15.792 40.819 31.257 1.00 20.99 197 PHE C N 1
ATOM 6216 C CA . PHE C 1 213 ? -14.766 41.819 31.518 1.00 20.45 197 PHE C CA 1
ATOM 6217 C C . PHE C 1 213 ? -14.765 42.142 33.006 1.00 19.98 197 PHE C C 1
ATOM 6218 O O . PHE C 1 213 ? -13.710 42.219 33.631 1.00 19.01 197 PHE C O 1
ATOM 6226 N N . ALA C 1 214 ? -15.953 42.298 33.576 1.00 19.29 198 ALA C N 1
ATOM 6227 C CA . ALA C 1 214 ? -16.079 42.555 35.015 1.00 19.08 198 ALA C CA 1
ATOM 6228 C C . ALA C 1 214 ? -15.499 41.419 35.873 1.00 18.67 198 ALA C C 1
ATOM 6229 O O . ALA C 1 214 ? -14.987 41.649 36.969 1.00 18.63 198 ALA C O 1
ATOM 6231 N N . ALA C 1 215 ? -15.598 40.190 35.380 1.00 19.22 199 ALA C N 1
ATOM 6232 C CA . ALA C 1 215 ? -15.172 39.023 36.127 1.00 19.21 199 ALA C CA 1
ATOM 6233 C C . ALA C 1 215 ? -13.662 39.017 36.230 1.00 19.48 199 ALA C C 1
ATOM 6234 O O . ALA C 1 215 ? -13.099 38.826 37.287 1.00 19.54 199 ALA C O 1
ATOM 6236 N N . THR C 1 216 ? -13.012 39.284 35.120 1.00 19.80 200 THR C N 1
ATOM 6237 C CA . THR C 1 216 ? -11.568 39.386 35.124 1.00 20.70 200 THR C CA 1
ATOM 6238 C C . THR C 1 216 ? -11.127 40.560 36.007 1.00 20.50 200 THR C C 1
ATOM 6239 O O . THR C 1 216 ? -10.218 40.421 36.813 1.00 21.34 200 THR C O 1
ATOM 6243 N N . PHE C 1 217 ? -11.803 41.694 35.888 1.00 20.32 201 PHE C N 1
ATOM 6244 C CA . PHE C 1 217 ? -11.455 42.876 36.664 1.00 19.94 201 PHE C CA 1
ATOM 6245 C C . PHE C 1 217 ? -11.495 42.563 38.166 1.00 20.06 201 PHE C C 1
ATOM 6246 O O . PHE C 1 217 ? -10.567 42.923 38.885 1.00 19.29 201 PHE C O 1
ATOM 6254 N N . MET C 1 218 ? -12.538 41.865 38.631 1.00 19.66 202 MET C N 1
ATOM 6255 C CA . MET C 1 218 ? -12.597 41.461 40.045 1.00 20.92 202 MET C CA 1
ATOM 6256 C C . MET C 1 218 ? -11.618 40.364 40.433 1.00 21.02 202 MET C C 1
ATOM 6257 O O . MET C 1 218 ? -11.176 40.310 41.580 1.00 20.35 202 MET C O 1
ATOM 6262 N N . GLU C 1 219 ? -11.287 39.475 39.505 1.00 21.52 203 GLU C N 1
ATOM 6263 C CA . GLU C 1 219 ? -10.228 38.510 39.788 1.00 22.24 203 GLU C CA 1
ATOM 6264 C C . GLU C 1 219 ? -8.907 39.245 40.087 1.00 21.79 203 GLU C C 1
ATOM 6265 O O . GLU C 1 219 ? -8.212 38.890 41.033 1.00 22.33 203 GLU C O 1
ATOM 6271 N N . ILE C 1 220 ? -8.597 40.280 39.308 1.00 20.99 204 ILE C N 1
ATOM 6272 C CA . ILE C 1 220 ? -7.434 41.129 39.582 1.00 20.76 204 ILE C CA 1
ATOM 6273 C C . ILE C 1 220 ? -7.585 41.827 40.926 1.00 21.96 204 ILE C C 1
ATOM 6274 O O . ILE C 1 220 ? -6.659 41.848 41.736 1.00 20.84 204 ILE C O 1
ATOM 6279 N N . TYR C 1 221 ? -8.766 42.366 41.194 1.00 22.97 205 TYR C N 1
ATOM 6280 C CA . TYR C 1 221 ? -8.973 43.066 42.439 1.00 24.63 205 TYR C CA 1
ATOM 6281 C C . TYR C 1 221 ? -8.805 42.148 43.650 1.00 24.28 205 TYR C C 1
ATOM 6282 O O . TYR C 1 221 ? -8.305 42.576 44.680 1.00 23.39 205 TYR C O 1
ATOM 6291 N N . ASN C 1 222 ? -9.235 40.894 43.522 1.00 24.71 206 ASN C N 1
ATOM 6292 C CA . ASN C 1 222 ? -9.265 39.976 44.648 1.00 25.18 206 ASN C CA 1
ATOM 6293 C C . ASN C 1 222 ? -7.919 39.315 44.888 1.00 24.29 206 ASN C C 1
ATOM 6294 O O . ASN C 1 222 ? -7.649 38.902 46.004 1.00 24.63 206 ASN C O 1
ATOM 6299 N N . ASP C 1 223 ? -7.090 39.215 43.859 1.00 22.56 207 ASP C N 1
ATOM 6300 C CA . ASP C 1 223 ? -5.679 38.911 44.073 1.00 22.09 207 ASP C CA 1
ATOM 6301 C C . ASP C 1 223 ? -4.806 39.683 43.075 1.00 20.79 207 ASP C C 1
ATOM 6302 O O . ASP C 1 223 ? -4.498 39.193 42.002 1.00 19.45 207 ASP C O 1
ATOM 6307 N N . PRO C 1 224 ? -4.434 40.913 43.436 1.00 20.59 208 PRO C N 1
ATOM 6308 C CA . PRO C 1 224 ? -3.737 41.806 42.537 1.00 21.12 208 PRO C CA 1
ATOM 6309 C C . PRO C 1 224 ? -2.230 41.565 42.580 1.00 21.73 208 PRO C C 1
ATOM 6310 O O . PRO C 1 224 ? -1.448 42.386 42.085 1.00 21.57 208 PRO C O 1
ATOM 6314 N N . THR C 1 225 ? -1.833 40.451 43.182 1.00 22.75 209 THR C N 1
ATOM 6315 C CA . THR C 1 225 ? -0.410 40.135 43.370 1.00 23.49 209 THR C CA 1
ATOM 6316 C C . THR C 1 225 ? 0.405 40.273 42.093 1.00 23.57 209 THR C C 1
ATOM 6317 O O . THR C 1 225 ? 1.369 41.079 42.031 1.00 23.89 209 THR C O 1
ATOM 6321 N N . VAL C 1 226 ? 0.057 39.496 41.078 1.00 22.81 210 VAL C N 1
ATOM 6322 C CA . VAL C 1 226 ? 0.864 39.477 39.850 1.00 22.88 210 VAL C CA 1
ATOM 6323 C C . VAL C 1 226 ? 0.765 40.824 39.088 1.00 23.00 210 VAL C C 1
ATOM 6324 O O . VAL C 1 226 ? 1.790 41.443 38.736 1.00 22.56 210 VAL C O 1
ATOM 6328 N N . TYR C 1 227 ? -0.468 41.298 38.892 1.00 22.29 211 TYR C N 1
ATOM 6329 C CA . TYR C 1 227 ? -0.734 42.528 38.140 1.00 22.64 211 TYR C CA 1
ATOM 6330 C C . TYR C 1 227 ? 0.006 43.742 38.734 1.00 23.39 211 TYR C C 1
ATOM 6331 O O . TYR C 1 227 ? 0.730 44.443 38.009 1.00 23.34 211 TYR C O 1
ATOM 6340 N N . THR C 1 228 ? -0.133 43.960 40.043 1.00 23.33 212 THR C N 1
ATOM 6341 C CA . THR C 1 228 ? 0.468 45.128 40.675 1.00 23.87 212 THR C CA 1
ATOM 6342 C C . THR C 1 228 ? 1.990 45.001 40.774 1.00 24.15 212 THR C C 1
ATOM 6343 O O . THR C 1 228 ? 2.676 46.002 40.830 1.00 24.77 212 THR C O 1
ATOM 6347 N N . THR C 1 229 ? 2.512 43.781 40.769 1.00 24.22 213 THR C N 1
ATOM 6348 C CA . THR C 1 229 ? 3.954 43.581 40.806 1.00 24.83 213 THR C CA 1
ATOM 6349 C C . THR C 1 229 ? 4.590 43.889 39.461 1.00 25.06 213 THR C C 1
ATOM 6350 O O . THR C 1 229 ? 5.608 44.609 39.369 1.00 25.23 213 THR C O 1
ATOM 6354 N N . MET C 1 230 ? 4.004 43.325 38.410 1.00 23.95 214 MET C N 1
ATOM 6355 C CA . MET C 1 230 ? 4.621 43.369 37.095 1.00 23.83 214 MET C CA 1
ATOM 6356 C C . MET C 1 230 ? 4.147 44.550 36.250 1.00 23.41 214 MET C C 1
ATOM 6357 O O . MET C 1 230 ? 4.938 45.146 35.512 1.00 22.68 214 MET C O 1
ATOM 6362 N N . ASN C 1 231 ? 2.859 44.873 36.322 1.00 22.45 215 ASN C N 1
ATOM 6363 C CA . ASN C 1 231 ? 2.326 45.969 35.552 1.00 22.14 215 ASN C CA 1
ATOM 6364 C C . ASN C 1 231 ? 2.234 47.262 36.352 1.00 22.05 215 ASN C C 1
ATOM 6365 O O . ASN C 1 231 ? 2.859 48.257 36.008 1.00 22.40 215 ASN C O 1
ATOM 6370 N N . GLY C 1 232 ? 1.453 47.250 37.417 1.00 21.29 216 GLY C N 1
ATOM 6371 C CA . GLY C 1 232 ? 1.097 48.479 38.116 1.00 22.28 216 GLY C CA 1
ATOM 6372 C C . GLY C 1 232 ? -0.372 48.431 38.486 1.00 22.12 216 GLY C C 1
ATOM 6373 O O . GLY C 1 232 ? -1.007 47.401 38.287 1.00 22.48 216 GLY C O 1
ATOM 6374 N N . PRO C 1 233 ? -0.919 49.528 39.048 1.00 22.60 217 PRO C N 1
ATOM 6375 C CA . PRO C 1 233 ? -2.295 49.420 39.559 1.00 21.80 217 PRO C CA 1
ATOM 6376 C C . PRO C 1 233 ? -3.418 49.378 38.520 1.00 22.13 217 PRO C C 1
ATOM 6377 O O . PRO C 1 233 ? -4.538 48.978 38.876 1.00 20.15 217 PRO C O 1
ATOM 6381 N N . ASN C 1 234 ? -3.124 49.761 37.274 1.00 20.85 218 ASN C N 1
ATOM 6382 C CA . ASN C 1 234 ? -4.108 49.782 36.214 1.00 21.71 218 ASN C CA 1
ATOM 6383 C C . ASN C 1 234 ? -3.397 49.783 34.866 1.00 21.67 218 ASN C C 1
ATOM 6384 O O . ASN C 1 234 ? -2.174 49.674 34.814 1.00 21.37 218 ASN C O 1
ATOM 6389 N N . GLU C 1 235 ? -4.162 49.881 33.786 1.00 22.13 219 GLU C N 1
ATOM 6390 C CA . GLU C 1 235 ? -3.618 49.695 32.422 1.00 22.77 219 GLU C CA 1
ATOM 6391 C C . GLU C 1 235 ? -2.587 50.746 32.002 1.00 23.07 219 GLU C C 1
ATOM 6392 O O . GLU C 1 235 ? -1.609 50.431 31.308 1.00 22.46 219 GLU C O 1
ATOM 6398 N N . PHE C 1 236 ? -2.793 51.988 32.433 1.00 22.60 220 PHE C N 1
ATOM 6399 C CA . PHE C 1 236 ? -1.972 53.086 31.936 1.00 23.01 220 PHE C CA 1
ATOM 6400 C C . PHE C 1 236 ? -0.850 53.501 32.900 1.00 23.07 220 PHE C C 1
ATOM 6401 O O . PHE C 1 236 ? 0.158 54.030 32.445 1.00 25.32 220 PHE C O 1
ATOM 6409 N N . HIS C 1 237 ? -1.027 53.285 34.208 1.00 22.35 221 HIS C N 1
ATOM 6410 C CA . HIS C 1 237 ? -0.058 53.714 35.224 1.00 22.98 221 HIS C CA 1
ATOM 6411 C C . HIS C 1 237 ? 0.879 52.549 35.434 1.00 22.02 221 HIS C C 1
ATOM 6412 O O . HIS C 1 237 ? 0.789 51.834 36.411 1.00 21.86 221 HIS C O 1
ATOM 6419 N N . VAL C 1 238 ? 1.780 52.355 34.486 1.00 21.68 222 VAL C N 1
ATOM 6420 C CA . VAL C 1 238 ? 2.601 51.163 34.474 1.00 22.13 222 VAL C CA 1
ATOM 6421 C C . VAL C 1 238 ? 3.877 51.492 35.246 1.00 23.05 222 VAL C C 1
ATOM 6422 O O . VAL C 1 238 ? 4.752 52.160 34.721 1.00 23.39 222 VAL C O 1
ATOM 6426 N N . ILE C 1 239 ? 3.919 51.062 36.506 1.00 23.63 223 ILE C N 1
ATOM 6427 C CA . ILE C 1 239 ? 5.042 51.332 37.412 1.00 25.07 223 ILE C CA 1
ATOM 6428 C C . ILE C 1 239 ? 5.664 50.056 37.982 1.00 25.90 223 ILE C C 1
ATOM 6429 O O . ILE C 1 239 ? 6.424 50.114 38.954 1.00 27.26 223 ILE C O 1
ATOM 6434 N N . GLY C 1 240 ? 5.337 48.912 37.388 1.00 25.36 224 GLY C N 1
ATOM 6435 C CA . GLY C 1 240 ? 5.804 47.623 37.888 1.00 25.72 224 GLY C CA 1
ATOM 6436 C C . GLY C 1 240 ? 7.080 47.234 37.183 1.00 26.71 224 GLY C C 1
ATOM 6437 O O . GLY C 1 240 ? 7.665 48.053 36.476 1.00 27.36 224 GLY C O 1
ATOM 6438 N N . THR C 1 241 ? 7.486 45.981 37.359 1.00 27.36 225 THR C N 1
ATOM 6439 C CA . THR C 1 241 ? 8.804 45.506 36.903 1.00 28.83 225 THR C CA 1
ATOM 6440 C C . THR C 1 241 ? 8.932 45.437 35.390 1.00 28.15 225 THR C C 1
ATOM 6441 O O . THR C 1 241 ? 10.029 45.380 34.870 1.00 27.99 225 THR C O 1
ATOM 6445 N N . LEU C 1 242 ? 7.808 45.464 34.674 1.00 27.84 226 LEU C N 1
ATOM 6446 C CA . LEU C 1 242 ? 7.850 45.426 33.211 1.00 27.62 226 LEU C CA 1
ATOM 6447 C C . LEU C 1 242 ? 7.879 46.807 32.572 1.00 27.74 226 LEU C C 1
ATOM 6448 O O . LEU C 1 242 ? 7.849 46.906 31.346 1.00 26.49 226 LEU C O 1
ATOM 6453 N N . ARG C 1 243 ? 7.940 47.869 33.378 1.00 29.28 227 ARG C N 1
ATOM 6454 C CA . ARG C 1 243 ? 7.762 49.226 32.851 1.00 31.87 227 ARG C CA 1
ATOM 6455 C C . ARG C 1 243 ? 8.747 49.619 31.742 1.00 33.87 227 ARG C C 1
ATOM 6456 O O . ARG C 1 243 ? 8.407 50.427 30.884 1.00 35.65 227 ARG C O 1
ATOM 6464 N N . ASP C 1 244 ? 9.945 49.049 31.748 1.00 33.88 228 ASP C N 1
ATOM 6465 C CA . ASP C 1 244 ? 10.919 49.322 30.684 1.00 37.16 228 ASP C CA 1
ATOM 6466 C C . ASP C 1 244 ? 11.065 48.175 29.702 1.00 35.54 228 ASP C C 1
ATOM 6467 O O . ASP C 1 244 ? 11.975 48.179 28.871 1.00 37.37 228 ASP C O 1
ATOM 6472 N N . TRP C 1 245 ? 10.169 47.198 29.779 1.00 33.87 229 TRP C N 1
ATOM 6473 C CA . TRP C 1 245 ? 10.332 45.987 28.996 1.00 32.47 229 TRP C CA 1
ATOM 6474 C C . TRP C 1 245 ? 9.907 46.179 27.527 1.00 32.24 229 TRP C C 1
ATOM 6475 O O . TRP C 1 245 ? 8.872 46.794 27.228 1.00 29.74 229 TRP C O 1
ATOM 6486 N N . SER C 1 246 ? 10.732 45.644 26.627 1.00 31.15 230 SER C N 1
ATOM 6487 C CA . SER C 1 246 ? 10.510 45.695 25.180 1.00 32.19 230 SER C CA 1
ATOM 6488 C C . SER C 1 246 ? 10.723 44.302 24.597 1.00 32.57 230 SER C C 1
ATOM 6489 O O . SER C 1 246 ? 11.664 43.620 25.010 1.00 33.87 230 SER C O 1
ATOM 6492 N N . VAL C 1 247 ? 9.893 43.887 23.636 1.00 31.41 231 VAL C N 1
ATOM 6493 C CA . VAL C 1 247 ? 10.136 42.629 22.901 1.00 32.26 231 VAL C CA 1
ATOM 6494 C C . VAL C 1 247 ? 10.752 42.845 21.498 1.00 33.10 231 VAL C C 1
ATOM 6495 O O . VAL C 1 247 ? 10.974 41.892 20.753 1.00 32.90 231 VAL C O 1
ATOM 6499 N N . GLU C 1 248 ? 11.055 44.095 21.168 1.00 35.23 232 GLU C N 1
ATOM 6500 C CA . GLU C 1 248 ? 11.542 44.478 19.836 1.00 36.84 232 GLU C CA 1
ATOM 6501 C C . GLU C 1 248 ? 12.721 43.641 19.328 1.00 39.09 232 GLU C C 1
ATOM 6502 O O . GLU C 1 248 ? 12.765 43.309 18.144 1.00 38.75 232 GLU C O 1
ATOM 6508 N N . ASP C 1 249 ? 13.644 43.299 20.229 1.00 40.49 233 ASP C N 1
ATOM 6509 C CA . ASP C 1 249 ? 14.846 42.530 19.893 1.00 43.64 233 ASP C CA 1
ATOM 6510 C C . ASP C 1 249 ? 14.563 41.185 19.239 1.00 42.85 233 ASP C C 1
ATOM 6511 O O . ASP C 1 249 ? 15.357 40.721 18.418 1.00 44.60 233 ASP C O 1
ATOM 6516 N N . CYS C 1 250 ? 13.463 40.540 19.616 1.00 39.62 234 CYS C N 1
ATOM 6517 C CA . CYS C 1 250 ? 13.202 39.179 19.149 1.00 38.49 234 CYS C CA 1
ATOM 6518 C C . CYS C 1 250 ? 12.274 39.100 17.931 1.00 36.13 234 CYS C C 1
ATOM 6519 O O . CYS C 1 250 ? 12.162 38.044 17.302 1.00 34.76 234 CYS C O 1
ATOM 6522 N N . LEU C 1 251 ? 11.651 40.219 17.576 1.00 35.40 235 LEU C N 1
ATOM 6523 C CA . LEU C 1 251 ? 10.636 40.230 16.524 1.00 35.83 235 LEU C CA 1
ATOM 6524 C C . LEU C 1 251 ? 11.153 39.741 15.168 1.00 36.94 235 LEU C C 1
ATOM 6525 O O . LEU C 1 251 ? 10.479 38.957 14.500 1.00 37.30 235 LEU C O 1
ATOM 6530 N N . PRO C 1 252 ? 12.355 40.172 14.764 1.00 37.80 236 PRO C N 1
ATOM 6531 C CA . PRO C 1 252 ? 12.930 39.618 13.531 1.00 39.03 236 PRO C CA 1
ATOM 6532 C C . PRO C 1 252 ? 13.015 38.089 13.464 1.00 39.15 236 PRO C C 1
ATOM 6533 O O . PRO C 1 252 ? 12.919 37.537 12.367 1.00 42.45 236 PRO C O 1
ATOM 6537 N N . ASP C 1 253 ? 13.152 37.409 14.606 1.00 38.29 237 ASP C N 1
ATOM 6538 C CA . ASP C 1 253 ? 13.268 35.939 14.629 1.00 37.56 237 ASP C CA 1
ATOM 6539 C C . ASP C 1 253 ? 11.943 35.180 14.475 1.00 37.06 237 ASP C C 1
ATOM 6540 O O . ASP C 1 253 ? 11.946 33.948 14.388 1.00 35.04 237 ASP C O 1
ATOM 6545 N N . ILE C 1 254 ? 10.818 35.892 14.457 1.00 36.47 238 ILE C N 1
ATOM 6546 C CA . ILE C 1 254 ? 9.519 35.232 14.313 1.00 35.94 238 ILE C CA 1
ATOM 6547 C C . ILE C 1 254 ? 9.329 34.807 12.857 1.00 37.00 238 ILE C C 1
ATOM 6548 O O . ILE C 1 254 ? 9.492 35.614 11.951 1.00 38.46 238 ILE C O 1
ATOM 6553 N N . GLN C 1 255 ? 9.010 33.532 12.647 1.00 38.86 239 GLN C N 1
ATOM 6554 C CA . GLN C 1 255 ? 8.914 32.948 11.301 1.00 41.48 239 GLN C CA 1
ATOM 6555 C C . GLN C 1 255 ? 7.507 32.696 10.843 1.00 40.02 239 GLN C C 1
ATOM 6556 O O . GLN C 1 255 ? 7.253 32.660 9.651 1.00 40.89 239 GLN C O 1
ATOM 6562 N N . VAL C 1 256 ? 6.608 32.456 11.790 1.00 38.66 240 VAL C N 1
ATOM 6563 C CA . VAL C 1 256 ? 5.235 32.116 11.457 1.00 37.13 240 VAL C CA 1
ATOM 6564 C C . VAL C 1 256 ? 4.472 33.354 11.016 1.00 35.81 240 VAL C C 1
ATOM 6565 O O . VAL C 1 256 ? 4.825 34.464 11.406 1.00 34.42 240 VAL C O 1
ATOM 6569 N N . PRO C 1 257 ? 3.433 33.160 10.183 1.00 34.89 241 PRO C N 1
ATOM 6570 C CA . PRO C 1 257 ? 2.544 34.259 9.822 1.00 34.56 241 PRO C CA 1
ATOM 6571 C C . PRO C 1 257 ? 1.928 34.883 11.070 1.00 33.65 241 PRO C C 1
ATOM 6572 O O . PRO C 1 257 ? 1.302 34.181 11.881 1.00 33.64 241 PRO C O 1
ATOM 6576 N N . THR C 1 258 ? 2.108 36.195 11.209 1.00 33.35 242 THR C N 1
ATOM 6577 C CA . THR C 1 258 ? 1.711 36.925 12.401 1.00 31.10 242 THR C CA 1
ATOM 6578 C C . THR C 1 258 ? 0.674 37.984 12.052 1.00 31.14 242 THR C C 1
ATOM 6579 O O . THR C 1 258 ? 0.764 38.638 11.011 1.00 31.39 242 T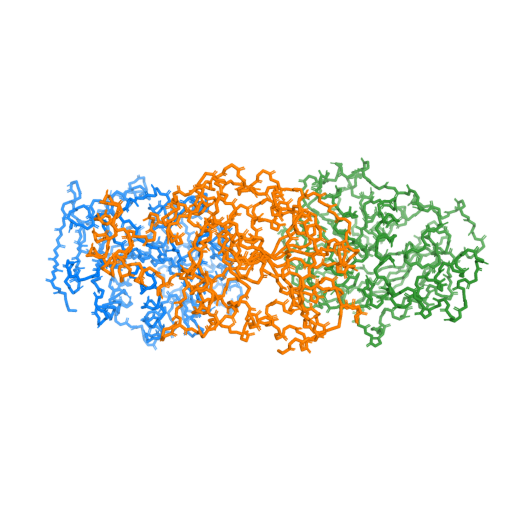HR C O 1
ATOM 6583 N N . MET C 1 259 ? -0.328 38.147 12.907 1.00 29.01 243 MET C N 1
ATOM 6584 C CA . MET C 1 259 ? -1.280 39.238 12.742 1.00 28.91 243 MET C CA 1
ATOM 6585 C C . MET C 1 259 ? -1.240 40.182 13.929 1.00 28.03 243 MET C C 1
ATOM 6586 O O . MET C 1 259 ? -1.308 39.739 15.080 1.00 28.53 243 MET C O 1
ATOM 6591 N N . VAL C 1 260 ? -1.160 41.478 13.625 1.00 27.37 244 VAL C N 1
ATOM 6592 C CA . VAL C 1 260 ? -1.327 42.538 14.601 1.00 25.76 244 VAL C CA 1
ATOM 6593 C C . VAL C 1 260 ? -2.767 43.030 14.520 1.00 25.59 244 VAL C C 1
ATOM 6594 O O . VAL C 1 260 ? -3.239 43.477 13.471 1.00 24.74 244 VAL C O 1
ATOM 6598 N N . LEU C 1 261 ? -3.463 42.961 15.644 1.00 24.79 245 LEU C N 1
ATOM 6599 C CA . LEU C 1 261 ? -4.871 43.308 15.656 1.00 25.01 245 LEU C CA 1
ATOM 6600 C C . LEU C 1 261 ? -5.093 44.316 16.762 1.00 25.00 245 LEU C C 1
ATOM 6601 O O . LEU C 1 261 ? -4.940 43.981 17.926 1.00 25.62 245 LEU C O 1
ATOM 6606 N N . ILE C 1 262 ? -5.439 45.548 16.409 1.00 25.69 246 ILE C N 1
ATOM 6607 C CA . ILE C 1 262 ? -5.768 46.551 17.414 1.00 25.99 246 ILE C CA 1
ATOM 6608 C C . ILE C 1 262 ? -7.098 47.244 17.124 1.00 26.70 246 ILE C C 1
ATOM 6609 O O . ILE C 1 262 ? -7.608 47.198 16.000 1.00 28.89 246 ILE C O 1
ATOM 6614 N N . GLY C 1 263 ? -7.659 47.880 18.149 1.00 25.90 247 GLY C N 1
ATOM 6615 C CA . GLY C 1 263 ? -8.833 48.741 17.979 1.00 27.34 247 GLY C CA 1
ATOM 6616 C C . GLY C 1 263 ? -8.464 50.153 17.554 1.00 28.15 247 GLY C C 1
ATOM 6617 O O . GLY C 1 263 ? -7.371 50.653 17.865 1.00 26.58 247 GLY C O 1
ATOM 6618 N N . ARG C 1 264 ? -9.388 50.799 16.840 1.00 28.44 248 ARG C N 1
ATOM 6619 C CA . ARG C 1 264 ? -9.267 52.224 16.503 1.00 29.52 248 ARG C CA 1
ATOM 6620 C C . ARG C 1 264 ? -9.044 53.094 17.750 1.00 29.10 248 ARG C C 1
ATOM 6621 O O . ARG C 1 264 ? -8.196 54.001 17.736 1.00 30.15 248 ARG C O 1
ATOM 6629 N N . HIS C 1 265 ? -9.788 52.809 18.822 1.00 27.63 249 HIS C N 1
ATOM 6630 C CA . HIS C 1 265 ? -9.700 53.590 20.061 1.00 27.64 249 HIS C CA 1
ATOM 6631 C C . HIS C 1 265 ? -8.759 52.991 21.134 1.00 26.28 249 HIS C C 1
ATOM 6632 O O . HIS C 1 265 ? -8.762 53.429 22.275 1.00 25.69 249 HIS C O 1
ATOM 6639 N N . ASP C 1 266 ? -7.952 52.012 20.739 1.00 25.61 250 ASP C N 1
ATOM 6640 C CA . ASP C 1 266 ? -7.193 51.149 21.642 1.00 24.73 250 ASP C CA 1
ATOM 6641 C C . ASP C 1 266 ? -6.064 51.918 22.322 1.00 25.34 250 ASP C C 1
ATOM 6642 O O . ASP C 1 266 ? -5.390 52.717 21.676 1.00 24.73 250 ASP C O 1
ATOM 6647 N N . GLU C 1 267 ? -5.876 51.674 23.622 1.00 24.62 251 GLU C N 1
ATOM 6648 C CA . GLU C 1 267 ? -4.660 52.110 24.338 1.00 24.91 251 GLU C CA 1
ATOM 6649 C C . GLU C 1 267 ? -3.421 51.555 23.673 1.00 26.13 251 GLU C C 1
ATOM 6650 O O . GLU C 1 267 ? -2.344 52.183 23.719 1.00 26.32 251 GLU C O 1
ATOM 6656 N N . ALA C 1 268 ? -3.546 50.376 23.057 1.00 26.22 252 ALA C N 1
ATOM 6657 C CA . ALA C 1 268 ? -2.493 49.888 22.170 1.00 26.34 252 ALA C CA 1
ATOM 6658 C C . ALA C 1 268 ? -2.580 50.665 20.850 1.00 27.61 252 ALA C C 1
ATOM 6659 O O . ALA C 1 268 ? -3.215 50.231 19.881 1.00 28.35 252 ALA C O 1
ATOM 6661 N N . THR C 1 269 ? -1.937 51.832 20.839 1.00 27.96 253 THR C N 1
ATOM 6662 C CA . THR C 1 269 ? -2.007 52.764 19.718 1.00 28.69 253 THR C CA 1
ATOM 6663 C C . THR C 1 269 ? -1.161 52.260 18.552 1.00 28.90 253 THR C C 1
ATOM 6664 O O . THR C 1 269 ? -0.329 51.358 18.724 1.00 28.29 253 THR C O 1
ATOM 6668 N N . PRO C 1 270 ? -1.365 52.847 17.363 1.00 29.46 254 PRO C N 1
ATOM 6669 C CA . PRO C 1 270 ? -0.555 52.448 16.228 1.00 30.31 254 PRO C CA 1
ATOM 6670 C C . PRO C 1 270 ? 0.939 52.551 16.528 1.00 30.24 254 PRO C C 1
ATOM 6671 O O . PRO C 1 270 ? 1.710 51.685 16.115 1.00 31.61 254 PRO C O 1
ATOM 6675 N N . ALA C 1 271 ? 1.338 53.574 17.271 1.00 29.61 255 ALA C N 1
ATOM 6676 C CA . ALA C 1 271 ? 2.756 53.748 17.634 1.00 29.47 255 ALA C CA 1
ATOM 6677 C C . ALA C 1 271 ? 3.305 52.602 18.491 1.00 29.11 255 ALA C C 1
ATOM 6678 O O . ALA C 1 271 ? 4.478 52.240 18.364 1.00 29.27 255 ALA C O 1
ATOM 6680 N N . THR C 1 272 ? 2.474 52.028 19.366 1.00 28.32 256 THR C N 1
ATOM 6681 C CA . THR C 1 272 ? 2.917 50.903 20.204 1.00 27.61 256 THR C CA 1
ATOM 6682 C C . THR C 1 272 ? 3.133 49.599 19.425 1.00 27.75 256 THR C C 1
ATOM 6683 O O . THR C 1 272 ? 3.914 48.752 19.851 1.00 27.32 256 THR C O 1
ATOM 6687 N N . VAL C 1 273 ? 2.420 49.424 18.312 1.00 28.74 257 VAL C N 1
ATOM 6688 C CA . VAL C 1 273 ? 2.490 48.182 17.525 1.00 29.17 257 VAL C CA 1
ATOM 6689 C C . VAL C 1 273 ? 3.341 48.332 16.256 1.00 31.85 257 VAL C C 1
ATOM 6690 O O . VAL C 1 273 ? 3.749 47.325 15.652 1.00 32.33 257 VAL C O 1
ATOM 6694 N N . LYS C 1 274 ? 3.650 49.573 15.872 1.00 33.75 258 LYS C N 1
ATOM 6695 C CA . LYS C 1 274 ? 4.469 49.831 14.670 1.00 36.30 258 LYS C CA 1
ATOM 6696 C C . LYS C 1 274 ? 5.715 48.918 14.552 1.00 36.94 258 LYS C C 1
ATOM 6697 O O . LYS C 1 274 ? 6.013 48.424 13.460 1.00 38.60 258 LYS C O 1
ATOM 6703 N N . PRO C 1 275 ? 6.446 48.693 15.662 1.00 35.94 259 PRO C N 1
ATOM 6704 C CA . PRO C 1 275 ? 7.575 47.766 15.597 1.00 35.25 259 PRO C CA 1
ATOM 6705 C C . PRO C 1 275 ? 7.255 46.354 15.092 1.00 34.55 259 PRO C C 1
ATOM 6706 O O . PRO C 1 275 ? 8.102 45.760 14.436 1.00 34.78 259 PRO C O 1
ATOM 6710 N N . PHE C 1 276 ? 6.067 45.810 15.395 1.00 32.87 260 PHE C N 1
ATOM 6711 C CA . PHE C 1 276 ? 5.667 44.505 14.831 1.00 31.07 260 PHE C CA 1
ATOM 6712 C C . PHE C 1 276 ? 5.606 44.621 13.310 1.00 32.76 260 PHE C C 1
ATOM 6713 O O . PHE C 1 276 ? 6.097 43.755 12.588 1.00 33.27 260 PHE C O 1
ATOM 6721 N N . LEU C 1 277 ? 4.999 45.707 12.836 1.00 32.88 261 LEU C N 1
ATOM 6722 C CA . LEU C 1 277 ? 4.840 45.929 11.418 1.00 34.34 261 LEU C CA 1
ATOM 6723 C C . LEU C 1 277 ? 6.182 46.130 10.731 1.00 37.14 261 LEU C C 1
ATOM 6724 O O . LEU C 1 277 ? 6.354 45.710 9.581 1.00 38.60 261 LEU C O 1
ATOM 6729 N N . ASP C 1 278 ? 7.129 46.752 11.437 1.00 38.06 262 ASP C N 1
ATOM 6730 C CA . ASP C 1 278 ? 8.462 47.000 10.890 1.00 40.08 262 ASP C CA 1
ATOM 6731 C C . ASP C 1 278 ? 9.449 45.826 10.992 1.00 40.21 262 ASP C C 1
ATOM 6732 O O . ASP C 1 278 ? 10.380 45.741 10.191 1.00 39.07 262 ASP C O 1
ATOM 6737 N N . LEU C 1 279 ? 9.276 44.946 11.974 1.00 38.51 263 LEU C N 1
ATOM 6738 C CA . LEU C 1 279 ? 10.313 43.949 12.297 1.00 38.05 263 LEU C CA 1
ATOM 6739 C C . LEU C 1 279 ? 9.935 42.491 12.055 1.00 37.47 263 LEU C C 1
ATOM 6740 O O . LEU C 1 279 ? 10.823 41.658 11.835 1.00 36.86 263 LEU C O 1
ATOM 6745 N N . VAL C 1 280 ? 8.637 42.169 12.103 1.00 35.90 264 VAL C N 1
ATOM 6746 C CA . VAL C 1 280 ? 8.187 40.797 11.895 1.00 34.36 264 VAL C CA 1
ATOM 6747 C C . VAL C 1 280 ? 8.077 40.509 10.397 1.00 35.47 264 VAL C C 1
ATOM 6748 O O . VAL C 1 280 ? 7.331 41.192 9.697 1.00 36.16 264 VAL C O 1
ATOM 6752 N N . PRO C 1 281 ? 8.813 39.494 9.894 1.00 37.10 265 PRO C N 1
ATOM 6753 C CA . PRO C 1 281 ? 8.919 39.288 8.428 1.00 38.37 265 PRO C CA 1
ATOM 6754 C C . PRO C 1 281 ? 7.599 39.002 7.702 1.00 38.37 265 PRO C C 1
ATOM 6755 O O . PRO C 1 281 ? 7.399 39.476 6.581 1.00 38.71 265 PRO C O 1
ATOM 6759 N N . ASP C 1 282 ? 6.714 38.229 8.331 1.00 36.34 266 ASP C N 1
ATOM 6760 C CA . ASP C 1 282 ? 5.428 37.885 7.736 1.00 36.05 266 ASP C CA 1
ATOM 6761 C C . ASP C 1 282 ? 4.374 38.420 8.679 1.00 35.55 266 ASP C C 1
ATOM 6762 O O . ASP C 1 282 ? 4.084 37.793 9.708 1.00 34.27 266 ASP C O 1
ATOM 6767 N N . VAL C 1 283 ? 3.825 39.589 8.351 1.00 35.86 267 VAL C N 1
ATOM 6768 C CA . VAL C 1 283 ? 2.927 40.286 9.271 1.00 35.87 267 VAL C CA 1
ATOM 6769 C C . VAL C 1 283 ? 1.739 40.931 8.567 1.00 36.80 267 VAL C C 1
ATOM 6770 O O . VAL C 1 283 ? 1.860 41.515 7.483 1.00 38.72 267 VAL C O 1
ATOM 6774 N N . ARG C 1 284 ? 0.590 40.797 9.214 1.00 34.84 268 ARG C N 1
ATOM 6775 C CA . ARG C 1 284 ? -0.677 41.314 8.746 1.00 33.55 268 ARG C CA 1
ATOM 6776 C C . ARG C 1 284 ? -1.164 42.301 9.802 1.00 32.72 268 ARG C C 1
ATOM 6777 O O . ARG C 1 284 ? -0.961 42.079 11.011 1.00 32.81 268 ARG C O 1
ATOM 6785 N N . TYR C 1 285 ? -1.806 43.378 9.355 1.00 32.11 269 TYR C N 1
ATOM 6786 C CA . TYR C 1 285 ? -2.235 44.454 10.244 1.00 31.66 269 TYR C CA 1
ATOM 6787 C C . TYR C 1 285 ? -3.725 44.648 10.123 1.00 31.66 269 TYR C C 1
ATOM 6788 O O . TYR C 1 285 ? -4.220 44.840 9.028 1.00 31.70 269 TYR C O 1
ATOM 6797 N N . GLU C 1 286 ? -4.439 44.602 11.243 1.00 30.96 270 GLU C N 1
ATOM 6798 C CA . GLU C 1 286 ? -5.882 44.849 11.238 1.00 31.87 270 GLU C CA 1
ATOM 6799 C C . GLU C 1 286 ? -6.259 45.876 12.313 1.00 31.50 270 GLU C C 1
ATOM 6800 O O . GLU C 1 286 ? -5.857 45.761 13.476 1.00 29.32 270 GLU C O 1
ATOM 6806 N N . VAL C 1 287 ? -7.014 46.893 11.912 1.00 31.70 271 VAL C N 1
ATOM 6807 C CA . VAL C 1 287 ? -7.515 47.888 12.846 1.00 31.27 271 VAL C CA 1
ATOM 6808 C C . VAL C 1 287 ? -9.041 47.753 12.883 1.00 31.65 271 VAL C C 1
ATOM 6809 O O . VAL C 1 287 ? -9.708 47.881 11.862 1.00 31.39 271 VAL C O 1
ATOM 6813 N N . LEU C 1 288 ? -9.580 47.440 14.056 1.00 30.79 272 LEU C N 1
ATOM 6814 C CA . LEU C 1 288 ? -11.019 47.315 14.221 1.00 30.42 272 LEU C CA 1
ATOM 6815 C C . LEU C 1 288 ? -11.624 48.644 14.645 1.00 31.72 272 LEU C C 1
ATOM 6816 O O . LEU C 1 288 ? -11.364 49.151 15.738 1.00 28.18 272 LEU C O 1
ATOM 6821 N N . GLU C 1 289 ? -12.473 49.171 13.761 1.00 32.62 273 GLU C N 1
ATOM 6822 C CA . GLU C 1 289 ? -12.810 50.590 13.732 1.00 33.71 273 GLU C CA 1
ATOM 6823 C C . GLU C 1 289 ? -13.750 51.067 14.833 1.00 32.86 273 GLU C C 1
ATOM 6824 O O . GLU C 1 289 ? -13.759 52.256 15.149 1.00 34.33 273 GLU C O 1
ATOM 6830 N N . ASN C 1 290 ? -14.546 50.162 15.392 1.00 30.95 274 ASN C N 1
ATOM 6831 C CA . ASN C 1 290 ? -15.489 50.496 16.455 1.00 31.01 274 ASN C CA 1
ATOM 6832 C C . ASN C 1 290 ? -15.116 49.841 17.794 1.00 29.51 274 ASN C C 1
ATOM 6833 O O . ASN C 1 290 ? -15.990 49.591 18.629 1.00 29.78 274 ASN C O 1
ATOM 6838 N N . SER C 1 291 ? -13.817 49.582 17.975 1.00 26.47 275 SER C N 1
ATOM 6839 C CA . SER C 1 291 ? -13.281 48.853 19.118 1.00 25.45 275 SER C CA 1
ATOM 6840 C C . SER C 1 291 ? -12.151 49.654 19.748 1.00 24.42 275 SER C C 1
ATOM 6841 O O . SER C 1 291 ? -11.572 50.536 19.111 1.00 23.55 275 SER C O 1
ATOM 6844 N N . SER C 1 292 ? -11.867 49.347 21.008 1.00 23.84 276 SER C N 1
ATOM 6845 C CA . SER C 1 292 ? -10.666 49.828 21.674 1.00 23.69 276 SER C CA 1
ATOM 6846 C C . SER C 1 292 ? -9.792 48.613 22.026 1.00 22.74 276 SER C C 1
ATOM 6847 O O . SER C 1 292 ? -9.190 48.012 21.133 1.00 21.99 276 SER C O 1
ATOM 6850 N N . HIS C 1 293 ? -9.728 48.250 23.310 1.00 21.50 277 HIS C N 1
ATOM 6851 C CA . HIS C 1 293 ? -8.795 47.214 23.769 1.00 20.80 277 HIS C CA 1
ATOM 6852 C C . HIS C 1 293 ? -9.395 45.801 23.765 1.00 20.03 277 HIS C C 1
ATOM 6853 O O . HIS C 1 293 ? -8.664 44.832 23.908 1.00 18.99 277 HIS C O 1
ATOM 6860 N N . VAL C 1 294 ? -10.719 45.683 23.622 1.00 19.81 278 VAL C N 1
ATOM 6861 C CA . VAL C 1 294 ? -11.385 44.376 23.694 1.00 20.18 278 VAL C CA 1
ATOM 6862 C C . VAL C 1 294 ? -12.377 44.170 22.523 1.00 20.54 278 VAL C C 1
ATOM 6863 O O . VAL C 1 294 ? -13.588 43.979 22.738 1.00 20.81 278 VAL C O 1
ATOM 6867 N N . PRO C 1 295 ? -11.859 44.183 21.273 1.00 21.46 279 PRO C N 1
ATOM 6868 C CA . PRO C 1 295 ? -12.696 44.064 20.065 1.00 22.56 279 PRO C CA 1
ATOM 6869 C C . PRO C 1 295 ? -13.527 42.792 19.983 1.00 23.09 279 PRO C C 1
ATOM 6870 O O . PRO C 1 295 ? -14.628 42.798 19.394 1.00 23.73 279 PRO C O 1
ATOM 6874 N N . HIS C 1 296 ? -13.020 41.716 20.580 1.00 22.81 280 HIS C N 1
ATOM 6875 C CA . HIS C 1 296 ? -13.793 40.480 20.691 1.00 23.26 280 HIS C CA 1
ATOM 6876 C C . HIS C 1 296 ? -15.140 40.688 21.418 1.00 23.53 280 HIS C C 1
ATOM 6877 O O . HIS C 1 296 ? -16.075 39.938 21.176 1.00 24.20 280 HIS C O 1
ATOM 6884 N N . LEU C 1 297 ? -15.241 41.718 22.269 1.00 23.65 281 LEU C N 1
ATOM 6885 C CA . LEU C 1 297 ? -16.514 42.122 22.899 1.00 24.33 281 LEU C CA 1
ATOM 6886 C C . LEU C 1 297 ? -17.199 43.314 22.204 1.00 24.84 281 LEU C C 1
ATOM 6887 O O . LEU C 1 297 ? -18.437 43.358 22.066 1.00 24.83 281 LEU C O 1
ATOM 6892 N N . GLU C 1 298 ? -16.393 44.273 21.783 1.00 24.45 282 GLU C N 1
ATOM 6893 C CA . GLU C 1 298 ? -16.872 45.530 21.227 1.00 24.99 282 GLU C CA 1
ATOM 6894 C C . GLU C 1 298 ? -17.399 45.371 19.801 1.00 26.12 282 GLU C C 1
ATOM 6895 O O . GLU C 1 298 ? -18.394 45.997 19.452 1.00 26.41 282 GLU C O 1
ATOM 6901 N N . GLU C 1 299 ? -16.754 44.502 19.017 1.00 27.14 283 GLU C N 1
ATOM 6902 C CA . GLU C 1 299 ? -17.170 44.162 17.654 1.00 28.00 283 GLU C CA 1
ATOM 6903 C C . GLU C 1 299 ? -17.109 42.647 17.475 1.00 27.60 283 GLU C C 1
ATOM 6904 O O . GLU C 1 299 ? -16.282 42.154 16.707 1.00 27.42 283 GLU C O 1
ATOM 6910 N N . PRO C 1 300 ? -17.965 41.906 18.198 1.00 27.76 284 PRO C N 1
ATOM 6911 C CA . PRO C 1 300 ? -17.902 40.443 18.287 1.00 28.17 284 PRO C CA 1
ATOM 6912 C C . PRO C 1 300 ? -17.929 39.738 16.917 1.00 30.39 284 PRO C C 1
ATOM 6913 O O . PRO C 1 300 ? -17.081 38.871 16.640 1.00 29.55 284 PRO C O 1
ATOM 6917 N N . GLU C 1 301 ? -18.858 40.150 16.051 1.00 32.18 285 GLU C N 1
ATOM 6918 C CA . GLU C 1 301 ? -18.972 39.577 14.706 1.00 34.18 285 GLU C CA 1
ATOM 6919 C C . GLU C 1 301 ? -17.769 39.914 13.801 1.00 33.18 285 GLU C C 1
ATOM 6920 O O . GLU C 1 301 ? -17.178 39.020 13.171 1.00 32.08 285 GLU C O 1
ATOM 6926 N N . ARG C 1 302 ? -17.371 41.178 13.754 1.00 32.11 286 ARG C N 1
ATOM 6927 C CA . ARG C 1 302 ? -16.234 41.544 12.906 1.00 33.38 286 ARG C CA 1
ATOM 6928 C C . ARG C 1 302 ? -14.919 40.918 13.410 1.00 30.41 286 ARG C C 1
ATOM 6929 O O . ARG C 1 302 ? -14.092 40.449 12.610 1.00 29.77 286 ARG C O 1
ATOM 6937 N N . PHE C 1 303 ? -14.727 40.898 14.726 1.00 28.30 287 PHE C N 1
ATOM 6938 C CA . PHE C 1 303 ? -13.543 40.254 15.307 1.00 26.74 287 PHE C CA 1
ATOM 6939 C C . PHE C 1 303 ? -13.505 38.781 14.902 1.00 26.59 287 PHE C C 1
ATOM 6940 O O . PHE C 1 303 ? -12.492 38.281 14.437 1.00 26.54 287 PHE C O 1
ATOM 6948 N N . HIS C 1 304 ? -14.628 38.097 15.075 1.00 26.91 288 HIS C N 1
ATOM 6949 C CA . HIS C 1 304 ? -14.761 36.710 14.658 1.00 28.06 288 HIS C CA 1
ATOM 6950 C C . HIS C 1 304 ? -14.348 36.490 13.186 1.00 29.71 288 HIS C C 1
ATOM 6951 O O . HIS C 1 304 ? -13.589 35.561 12.877 1.00 29.18 288 HIS C O 1
ATOM 6958 N N . GLU C 1 305 ? -14.830 37.351 12.291 1.00 31.35 289 GLU C N 1
ATOM 6959 C CA . GLU C 1 305 ? -14.544 37.220 10.854 1.00 33.76 289 GLU C CA 1
ATOM 6960 C C . GLU C 1 305 ? -13.064 37.399 10.525 1.00 32.75 289 GLU C C 1
ATOM 6961 O O . GLU C 1 305 ? -12.494 36.648 9.730 1.00 32.01 289 GLU C O 1
ATOM 6967 N N . VAL C 1 306 ? -12.439 38.397 11.139 1.00 31.31 290 VAL C N 1
ATOM 6968 C CA . VAL C 1 306 ? -11.031 38.652 10.899 1.00 30.77 290 VAL C CA 1
ATOM 6969 C C . VAL C 1 306 ? -10.175 37.498 11.432 1.00 29.79 290 VAL C C 1
ATOM 6970 O O . VAL C 1 306 ? -9.247 37.070 10.756 1.00 30.08 290 VAL C O 1
ATOM 6974 N N . MET C 1 307 ? -10.502 36.984 12.624 1.00 27.67 291 MET C N 1
ATOM 6975 C CA . MET C 1 307 ? -9.784 35.850 13.199 1.00 27.08 291 MET C CA 1
ATOM 6976 C C . MET C 1 307 ? -9.895 34.588 12.328 1.00 28.07 291 MET C C 1
ATOM 6977 O O . MET C 1 307 ? -8.897 33.942 12.050 1.00 28.58 291 MET C O 1
ATOM 6982 N N . ILE C 1 308 ? -11.114 34.248 11.908 1.00 28.83 292 ILE C N 1
ATOM 6983 C CA . ILE C 1 308 ? -11.323 33.086 11.039 1.00 29.67 292 ILE C CA 1
ATOM 6984 C C . ILE C 1 308 ? -10.612 33.262 9.707 1.00 30.70 292 ILE C C 1
ATOM 6985 O O . ILE C 1 308 ? -9.978 32.327 9.220 1.00 30.34 292 ILE C O 1
ATOM 6990 N N . ASP C 1 309 ? -10.673 34.461 9.136 1.00 31.63 293 ASP C N 1
ATOM 6991 C CA . ASP C 1 309 ? -9.944 34.727 7.896 1.00 33.14 293 ASP C CA 1
ATOM 6992 C C . ASP C 1 309 ? -8.446 34.462 8.095 1.00 31.84 293 ASP C C 1
ATOM 6993 O O . ASP C 1 309 ? -7.827 33.770 7.295 1.00 32.82 293 ASP C O 1
ATOM 6998 N N . TYR C 1 310 ? -7.879 34.979 9.177 1.00 30.52 294 TYR C N 1
ATOM 6999 C CA . TYR C 1 310 ? -6.455 34.766 9.459 1.00 30.15 294 TYR C CA 1
ATOM 7000 C C . TYR C 1 310 ? -6.157 33.277 9.703 1.00 30.25 294 TYR C C 1
ATOM 7001 O O . TYR C 1 310 ? -5.246 32.705 9.100 1.00 29.79 294 TYR C O 1
ATOM 7010 N N . LEU C 1 311 ? -6.938 32.661 10.588 1.00 29.92 295 LEU C N 1
ATOM 7011 C CA . LEU C 1 311 ? -6.709 31.272 10.978 1.00 30.37 295 LEU C CA 1
ATOM 7012 C C . LEU C 1 311 ? -6.766 30.320 9.775 1.00 31.23 295 LEU C C 1
ATOM 7013 O O . LEU C 1 311 ? -5.918 29.445 9.639 1.00 31.25 295 LEU C O 1
ATOM 7018 N N . GLU C 1 312 ? -7.748 30.502 8.902 1.00 33.00 296 GLU C N 1
ATOM 7019 C CA . GLU C 1 312 ? -7.853 29.660 7.700 1.00 34.79 296 GLU C CA 1
ATOM 7020 C C . GLU C 1 312 ? -6.681 29.851 6.742 1.00 35.11 296 GLU C C 1
ATOM 7021 O O . GLU C 1 312 ? -6.308 28.920 6.045 1.00 36.11 296 GLU C O 1
ATOM 7027 N N . SER C 1 313 ? -6.072 31.034 6.745 1.00 34.99 297 SER C N 1
ATOM 7028 C CA . SER C 1 313 ? -4.904 31.291 5.896 1.00 36.28 297 SER C CA 1
ATOM 7029 C C . SER C 1 313 ? -3.668 30.477 6.305 1.00 36.80 297 SER C C 1
ATOM 7030 O O . SER C 1 313 ? -2.752 30.321 5.501 1.00 36.76 297 SER C O 1
ATOM 7033 N N . LEU C 1 314 ? -3.660 29.951 7.534 1.00 36.13 298 LEU C N 1
ATOM 7034 C CA . LEU C 1 314 ? -2.539 29.163 8.062 1.00 36.29 298 LEU C CA 1
ATOM 7035 C C . LEU C 1 314 ? -2.502 27.685 7.653 1.00 37.50 298 LEU C C 1
ATOM 7036 O O . LEU C 1 314 ? -1.456 27.051 7.771 1.00 39.48 298 LEU C O 1
ATOM 7041 N N . VAL C 1 315 ? -3.624 27.143 7.191 1.00 38.61 299 VAL C N 1
ATOM 7042 C CA . VAL C 1 315 ? -3.759 25.701 6.935 1.00 40.35 299 VAL C CA 1
ATOM 7043 C C . VAL C 1 315 ? -4.227 25.395 5.503 1.00 41.38 299 VAL C C 1
ATOM 7044 O O . VAL C 1 315 ? -5.131 26.063 4.982 1.00 42.23 299 VAL C O 1
#

Foldseek 3Di:
DFPDWDWDDLDVWTKTKTKHADCPDPAHEEEEAEAQLVFAQLLVVLVSVLCVVPHMYMGIRFDQFDPIDNDLPDAQVVQDLVSRLSVVVVVCVRVVRLQAYEYEAAARGLCSQLVNLLVPRNHYAEYEYELYFQWLQLLQVLLVVLLVVQPPVLSVQCVVCLVVVVCVDPSVVVSVVSLCCQAPFVDPVDDVSVVVRVVRCVVRVRNNCQAANPDDRSGPHVRNGPGNLVSQLSRDHAYEYEAEPRHSCHPSRCVSNVVRHPHYYYYYHDQDHRSCCVRVVVVVSVVVVVVSVVRD/DFPDWDWDDDPPWIKTKTKQADCPQPFHEEEEAEAQLVFAQLLVPLVSVLCVVVHMYMGIRFDQFDPIDNDLVDALVPQDLVSRLSVVVRVCVVVVRLQAHEYEAAARGLLSQLVNLLVVRNRYLEYEYELYFQWLVLLQVLLVVLLVPFPPVLSVQCVVCVVVVNCVDPSVVVSVVSSCCQAPFVDPVDDPSVVVRVVRCVVGVRNNCAQANPDDRPGPHDCNGPGSLVRQLSRDHAYEYEAEPRHSCHCRRHVSNVVRHPHYYYYYHDQGHRRCCVRVVVVVSVVVSVSSVVSD/DFPDWDWDDDPPWTKTKTKQADCPQPAAAEEEQEAQLVFAQLLVVLVSVLVVVVHMYMGIRFDQFDRIDNDLVDALVPQDLVSRLSVVVVVCVVVVRQQAHEYEAAAVGLLSQLVNLLVPRNHYLEYEYELYFQWLQLLQVLLVVLLVPFPPVLNVQCVVCLVVVNCVDPSNVVSVVSLCCQAPFVDPPDDPSVVVRVVRCVVRVRNNCAAARDDDRSGDHPRNGPGNLVRQLSRDHAYEYEAEPRHSCDCSRCVSNVVRHPHYHYYYHYQGHRRCCPRVVVVVSVVVVVVSVVRD

Sequence (888 aa):
PPSAKGTVPFGQYRTWYRVTGDLHSGKPPVVLLHGGPGSTHDYLLAMTSLTEAGWPVVHYDQLGNGGSTHLPEKGEDFWTVQLFEDELDNLLNQLGIAGDYVLFGQSWGGMLGSVHAARRPAGLRGLVVANAPASMKIWLQEMARLRALLPPDVQETLLKHEAARTTDTEEYFHAMRAFYDRHVCRIVPWPRDFAATFMEIYNDPTVYTTMNGPNEFHVIGTLRDWSVEDCLPDIQVPTMVLIGRHDEATPATVKPFLDLVPDVRYEVLENSSHVPHLEEPERFHEVMIDYLESLVPPSAKGTVPFGQYRTWYRVTGDLHSGKPPVVLLHGGPGSTHDYLLAMTSLTEAGWPVVHYDQLGNGGSTHLPEKGEDFWTVQLFEDELDNLLNQLGIAGDYVLFGQSWGGMLGSVHAARRPAGLRGLVVANAPASMKIWLQEMARLRALLPPDVQETLLKHEAARTTDTEEYFHAMRAFYDRHVCRIVPWPRDFAATFMEIYNDPTVYTTMNGPNEFHVIGTLRDWSVEDCLPDIQVPTMVLIGRHDEATPATVKPFLDLVPDVRYEVLENSSHVPHLEEPERFHEVMIDYLESLVPPSAKGTVPFGQYRTWYRVTGDLHSGKPPVVLLHGGPGSTHDYLLAMTSLTEAGWPVVHYDQLGNGGSTHLPEKGEDFWTVQLFEDELDNLLNQLGIAGDYVLFGQSWGGMLGSVHAARRPAGLRGLVVANAPASMKIWLQEMARLRALLPPDVQETLLKHEAARTTDTEEYFHAMRAFYDRHVCRIVPWPRDFAATFMEIYNDPTVYTTMNGPNEFHVIGTLRDWSVEDCLPDIQVPTMVLIGRHDEATPATVKPFLDLVPDVRYEVLENSSHVPHLEEPERFHEVMIDYLESLV

B-factor: mean 30.22, std 8.12, range [16.29, 72.72]

Secondary structure (DSSP, 8-state):
--SEEEEEEETTEEEEEEEES-TTSSS--EEEE-STTT--SGGGGGGGGGGGGT--EEEEEPTTSTTS---TT--TTTS-HHHHHHHHHHHHHHTT-TTSEEEEEETHHHHHHHHHHHT--TTEEEEEEES--SBHHHHHHHHHHHHTTS-HHHHHHHHHHHHHT-TTSHHHHHHHHHHHHHHT---SSPPHHHHHHHHHHHH--HHHHHHT-SSSS---STTTT-B-GGGGGG--S-EEEEEETT-SS-HHHHHHHHHH-SSEEEEEETT-SS-HHHHSHHHHHHHHHHHHHTT-/--SEEEEEEETTEEEEEEEES-TTSSSPPEEEE-STTT--SGGGGGGGGGGGGT--EEEEEPTTSTTSPP-TT--TTT--HHHHHHHHHHHHHHTT-TTSEEEEEETHHHHHHHHHHHT--TTEEEEEEES--SBHHHHHHHHHHHHHTS-HHHHHHHHHHHHHT-TTSHHHHHHHHHHHHHHT---SSPPHHHHHHHHHHHH--HHHHHHT-SSSS---STTTT-B-GGGGGG--S-EEEEEETT-SS-HHHHHHHHHH-SSEEEEEETT-SS-HHHHSHHHHHHHHHHHHHTT-/--SEEEEEEETTEEEEEEEES-TTSSSPPEEEE-STTT--SGGGGGGGGGGGGT--EEEEPPTTSTTSPP-TT--TTT--HHHHHHHHHHHHHHTT-TTSEEEEEETHHHHHHHHHHHT--TTEEEEEEES--SBHHHHHHHHHHHHTTS-HHHHHHHHHHHHTT-TTSHHHHHHHHHHHHHHT--SSSPPHHHHHHHHHHHH--HHHHHHT-SSSS---STTTT-B-GGGGGG--S-EEEEEETT-SS-HHHHHHHHHH-SSEEEEEETT-SS-HHHHSHHHHHHHHHHHHHHT-

Organism: Streptomyces halstedii (NCBI:txid1944)